Protein AF-0000000072535108 (afdb_homodimer)

Structure (mmCIF, N/CA/C/O backbone):
data_AF-0000000072535108-model_v1
#
loop_
_entity.id
_entity.type
_entity.pdbx_description
1 polymer 'Beta-lactamase-related domain-containing protein'
#
loop_
_atom_site.group_PDB
_atom_site.id
_atom_site.type_symbol
_atom_site.label_atom_id
_atom_site.label_alt_id
_atom_site.label_comp_id
_atom_site.label_asym_id
_atom_site.label_entity_id
_atom_site.label_seq_id
_atom_site.pdbx_PDB_ins_code
_atom_site.Cartn_x
_atom_site.Cartn_y
_atom_site.Cartn_z
_atom_site.occupancy
_atom_site.B_iso_or_equiv
_atom_site.auth_seq_id
_atom_site.auth_comp_id
_atom_site.auth_asym_id
_atom_site.auth_atom_id
_atom_site.pdbx_PDB_model_num
ATOM 1 N N . MET A 1 1 ? -21.984 -43.312 59.375 1 28.7 1 MET A N 1
ATOM 2 C CA . MET A 1 1 ? -22.391 -42 58.938 1 28.7 1 MET A CA 1
ATOM 3 C C . MET A 1 1 ? -21.188 -41.125 58.656 1 28.7 1 MET A C 1
ATOM 5 O O . MET A 1 1 ? -20.656 -40.438 59.562 1 28.7 1 MET A O 1
ATOM 9 N N . ASP A 1 2 ? -20.141 -41.656 57.969 1 34.09 2 ASP A N 1
ATOM 10 C CA . ASP A 1 2 ? -18.875 -41.094 57.531 1 34.09 2 ASP A CA 1
ATOM 11 C C . ASP A 1 2 ? -19.109 -39.875 56.656 1 34.09 2 ASP A C 1
ATOM 13 O O . ASP A 1 2 ? -19.734 -40 55.594 1 34.09 2 ASP A O 1
ATOM 17 N N . ILE A 1 3 ? -19.266 -38.656 57.281 1 35.41 3 ILE A N 1
ATOM 18 C CA . ILE A 1 3 ? -19.453 -37.344 56.719 1 35.41 3 ILE A CA 1
ATOM 19 C C . ILE A 1 3 ? -18.297 -37 55.781 1 35.41 3 ILE A C 1
ATOM 21 O O . ILE A 1 3 ? -17.141 -36.875 56.25 1 35.41 3 ILE A O 1
ATOM 25 N N . ASN A 1 4 ? -18.203 -37.562 54.625 1 34.84 4 ASN A N 1
ATOM 26 C CA . ASN A 1 4 ? -17.297 -37.156 53.562 1 34.84 4 ASN A CA 1
ATOM 27 C C . ASN A 1 4 ? -17.359 -35.656 53.281 1 34.84 4 ASN A C 1
ATOM 29 O O . ASN A 1 4 ? -18.406 -35.156 52.906 1 34.84 4 ASN A O 1
ATOM 33 N N . CYS A 1 5 ? -16.656 -34.812 54.094 1 33.41 5 CYS A N 1
ATOM 34 C CA . CYS A 1 5 ? -16.453 -33.375 53.875 1 33.41 5 CYS A CA 1
ATOM 35 C C . CYS A 1 5 ? -15.93 -33.094 52.469 1 33.41 5 CYS A C 1
ATOM 37 O O . CYS A 1 5 ? -14.805 -33.5 52.156 1 33.41 5 CYS A O 1
ATOM 39 N N . ILE A 1 6 ? -16.766 -33.156 51.5 1 36.72 6 ILE A N 1
ATOM 40 C CA . ILE A 1 6 ? -16.422 -32.656 50.188 1 36.72 6 ILE A CA 1
ATOM 41 C C . ILE A 1 6 ? -15.914 -31.219 50.281 1 36.72 6 ILE A C 1
ATOM 43 O O . ILE A 1 6 ? -16.656 -30.328 50.719 1 36.72 6 ILE A O 1
ATOM 47 N N . PHE A 1 7 ? -14.625 -31.062 50.625 1 38.81 7 PHE A N 1
ATOM 48 C CA . PHE A 1 7 ? -13.992 -29.75 50.5 1 38.81 7 PHE A CA 1
ATOM 49 C C . PHE A 1 7 ? -14.273 -29.156 49.125 1 38.81 7 PHE A C 1
ATOM 51 O O . PHE A 1 7 ? -13.852 -29.703 48.094 1 38.81 7 PHE A O 1
ATOM 58 N N . MET A 1 8 ? -15.383 -28.484 48.969 1 36.5 8 MET A N 1
ATOM 59 C CA . MET A 1 8 ? -15.602 -27.609 47.812 1 36.5 8 MET A CA 1
ATOM 60 C C . MET A 1 8 ? -14.469 -26.594 47.688 1 36.5 8 MET A C 1
ATOM 62 O O . MET A 1 8 ? -14.32 -25.703 48.531 1 36.5 8 MET A O 1
ATOM 66 N N . LEU A 1 9 ? -13.344 -27.031 47.188 1 37.47 9 LEU A N 1
ATOM 67 C CA . LEU A 1 9 ? -12.391 -26.016 46.75 1 37.47 9 LEU A CA 1
ATOM 68 C C . LEU A 1 9 ? -13.078 -25 45.844 1 37.47 9 LEU A C 1
ATOM 70 O O . LEU A 1 9 ? -13.516 -25.344 44.719 1 37.47 9 LEU A O 1
ATOM 74 N N . VAL A 1 10 ? -13.695 -24.031 46.406 1 38.31 10 VAL A N 1
ATOM 75 C CA . VAL A 1 10 ? -14.062 -22.828 45.656 1 38.31 10 VAL A CA 1
ATOM 76 C C . VAL A 1 10 ? -12.836 -22.297 44.938 1 38.31 10 VAL A C 1
ATOM 78 O O . VAL A 1 10 ? -11.875 -21.844 45.562 1 38.31 10 VAL A O 1
ATOM 81 N N . LEU A 1 11 ? -12.445 -22.906 43.844 1 39.19 11 LEU A N 1
ATOM 82 C CA . LEU A 1 11 ? -11.547 -22.219 42.938 1 39.19 11 LEU A CA 1
ATOM 83 C C . LEU A 1 11 ? -12.039 -20.797 42.688 1 39.19 11 LEU A C 1
ATOM 85 O O . LEU A 1 11 ? -13.062 -20.594 42.031 1 39.19 11 LEU A O 1
ATOM 89 N N . GLY A 1 12 ? -11.797 -19.922 43.594 1 37.06 12 GLY A N 1
ATOM 90 C CA . GLY A 1 12 ? -11.953 -18.516 43.281 1 37.06 12 GLY A CA 1
ATOM 91 C C . GLY A 1 12 ? -11.383 -18.156 41.906 1 37.06 12 GLY A C 1
ATOM 92 O O . GLY A 1 12 ? -10.195 -18.359 41.656 1 37.06 12 GLY A O 1
ATOM 93 N N . THR A 1 13 ? -12.117 -18.297 40.938 1 38.62 13 THR A N 1
ATOM 94 C CA . THR A 1 13 ? -11.797 -17.672 39.656 1 38.62 13 THR A CA 1
ATOM 95 C C . THR A 1 13 ? -11.266 -16.25 39.875 1 38.62 13 THR A C 1
ATOM 97 O O . THR A 1 13 ? -11.992 -15.375 40.344 1 38.62 13 THR A O 1
ATOM 100 N N . PHE A 1 14 ? -10.047 -16.156 40.375 1 38.16 14 PHE A N 1
ATOM 101 C CA . PHE A 1 14 ? -9.438 -14.836 40.219 1 38.16 14 PHE A CA 1
ATOM 102 C C . PHE A 1 14 ? -9.727 -14.281 38.812 1 38.16 14 PHE A C 1
ATOM 104 O O . PHE A 1 14 ? -9.211 -14.781 37.812 1 38.16 14 PHE A O 1
ATOM 111 N N . ILE A 1 15 ? -10.875 -13.906 38.594 1 37.91 15 ILE A N 1
ATOM 112 C CA . ILE A 1 15 ? -11.094 -13.016 37.469 1 37.91 15 ILE A CA 1
ATOM 113 C C . ILE A 1 15 ? -10.008 -11.953 37.438 1 37.91 15 ILE A C 1
ATOM 115 O O . ILE A 1 15 ? -9.93 -11.102 38.312 1 37.91 15 ILE A O 1
ATOM 119 N N . ILE A 1 16 ? -8.812 -12.25 37.156 1 41.69 16 ILE A N 1
ATOM 120 C CA . ILE A 1 16 ? -7.93 -11.141 36.812 1 41.69 16 ILE A CA 1
ATOM 121 C C . ILE A 1 16 ? -8.719 -10.062 36.062 1 41.69 16 ILE A C 1
ATOM 123 O O . ILE A 1 16 ? -9.156 -10.273 34.938 1 41.69 16 ILE A O 1
ATOM 127 N N . GLY A 1 17 ? -9.562 -9.453 36.688 1 45.81 17 GLY A N 1
ATOM 128 C CA . GLY A 1 17 ? -10.305 -8.32 36.156 1 45.81 17 GLY A CA 1
ATOM 129 C C . GLY A 1 17 ? -9.461 -7.449 35.25 1 45.81 17 GLY A C 1
ATOM 130 O O . GLY A 1 17 ? -8.398 -6.969 35.656 1 45.81 17 GLY A O 1
ATOM 131 N N . VAL A 1 18 ? -9.477 -7.629 34.062 1 56.62 18 VAL A N 1
ATOM 132 C CA . VAL A 1 18 ? -8.883 -6.715 33.094 1 56.62 18 VAL A CA 1
ATOM 133 C C . VAL A 1 18 ? -9.133 -5.273 33.531 1 56.62 18 VAL A C 1
ATOM 135 O O . VAL A 1 18 ? -10.281 -4.832 33.594 1 56.62 18 VAL A O 1
ATOM 138 N N . ARG A 1 19 ? -8.359 -4.691 34.438 1 59.56 19 ARG A N 1
ATOM 139 C CA . ARG A 1 19 ? -8.461 -3.316 34.938 1 59.56 19 ARG A CA 1
ATOM 140 C C . ARG A 1 19 ? -8.383 -2.326 33.781 1 59.56 19 ARG A C 1
ATOM 142 O O . ARG A 1 19 ? -7.426 -2.346 33 1 59.56 19 ARG A O 1
ATOM 149 N N . SER A 1 20 ? -9.422 -1.47 33.562 1 73.81 20 SER A N 1
ATOM 150 C CA . SER A 1 20 ? -9.555 -0.499 32.5 1 73.81 20 SER A CA 1
ATOM 151 C C . SER A 1 20 ? -8.938 0.842 32.875 1 73.81 20 SER A C 1
ATOM 153 O O . SER A 1 20 ? -8.359 1.527 32.031 1 73.81 20 SER A O 1
ATOM 155 N N . ARG A 1 21 ? -8.82 1.106 34.281 1 87.12 21 ARG A N 1
ATOM 156 C CA . ARG A 1 21 ? -8.273 2.385 34.719 1 87.12 21 ARG A CA 1
ATOM 157 C C . ARG A 1 21 ? -6.852 2.219 35.25 1 87.12 21 ARG A C 1
ATOM 159 O O . ARG A 1 21 ? -6.508 1.175 35.812 1 87.12 21 ARG A O 1
ATOM 166 N N . LEU A 1 22 ? -6.051 3.283 35.125 1 92.19 22 LEU A N 1
ATOM 167 C CA . LEU A 1 22 ? -4.711 3.254 35.688 1 92.19 22 LEU A CA 1
ATOM 168 C C . LEU A 1 22 ? -4.77 3.227 37.219 1 92.19 22 LEU A C 1
ATOM 170 O O . LEU A 1 22 ? -5.582 3.928 37.844 1 92.19 22 LEU A O 1
ATOM 174 N N . SER A 1 23 ? -3.936 2.367 37.812 1 90.69 23 SER A N 1
ATOM 175 C CA . SER A 1 23 ? -3.77 2.42 39.25 1 90.69 23 SER A CA 1
ATOM 176 C C . SER A 1 23 ? -3.125 3.732 39.688 1 90.69 23 SER A C 1
ATOM 178 O O . SER A 1 23 ? -2.6 4.477 38.844 1 90.69 23 SER A O 1
ATOM 180 N N . GLN A 1 24 ? -3.232 4.016 40.938 1 92.19 24 GLN A N 1
ATOM 181 C CA . GLN A 1 24 ? -2.65 5.25 41.438 1 92.19 24 GLN A CA 1
ATOM 182 C C . GLN A 1 24 ? -1.148 5.301 41.188 1 92.19 24 GLN A C 1
ATOM 184 O O . GLN A 1 24 ? -0.626 6.32 40.719 1 92.19 24 GLN A O 1
ATOM 189 N N . PRO A 1 25 ? -0.441 4.188 41.406 1 92.25 25 PRO A N 1
ATOM 190 C CA . PRO A 1 25 ? 0.988 4.215 41.062 1 92.25 25 PRO A CA 1
ATOM 191 C C . PRO A 1 25 ? 1.254 4.422 39.594 1 92.25 25 PRO A C 1
ATOM 193 O O . PRO A 1 25 ? 2.215 5.102 39.219 1 92.25 25 PRO A O 1
ATOM 196 N N . GLU A 1 26 ? 0.433 3.861 38.781 1 93.38 26 GLU A N 1
ATOM 197 C CA . GLU A 1 26 ? 0.582 4.027 37.344 1 93.38 26 GLU A CA 1
ATOM 198 C C . GLU A 1 26 ? 0.313 5.469 36.938 1 93.38 26 GLU A C 1
ATOM 200 O O . GLU A 1 26 ? 1.01 6.008 36.062 1 93.38 26 GLU A O 1
ATOM 205 N N . ALA A 1 27 ? -0.689 6.059 37.531 1 94.94 27 ALA A N 1
ATOM 206 C CA . ALA A 1 27 ? -1.014 7.453 37.25 1 94.94 27 ALA A CA 1
ATOM 207 C C . ALA A 1 27 ? 0.128 8.383 37.656 1 94.94 27 ALA A C 1
ATOM 209 O O . ALA A 1 27 ? 0.453 9.328 36.938 1 94.94 27 ALA A O 1
ATOM 210 N N . ILE A 1 28 ? 0.705 8.086 38.781 1 94.94 28 ILE A N 1
ATOM 211 C CA . ILE A 1 28 ? 1.831 8.875 39.25 1 94.94 28 ILE A CA 1
ATOM 212 C C . ILE A 1 28 ? 3.012 8.734 38.312 1 94.94 28 ILE A C 1
ATOM 214 O O . ILE A 1 28 ? 3.688 9.711 38 1 94.94 28 ILE A O 1
ATOM 218 N N . ARG A 1 29 ? 3.215 7.516 37.875 1 95.06 29 ARG A N 1
ATOM 219 C CA . ARG A 1 29 ? 4.281 7.254 36.906 1 95.06 29 ARG A CA 1
ATOM 220 C C . ARG A 1 29 ? 4.059 8.031 35.625 1 95.06 29 ARG A C 1
ATOM 222 O O . ARG A 1 29 ? 5 8.586 35.062 1 95.06 29 ARG A O 1
ATOM 229 N N . MET A 1 30 ? 2.836 8.031 35.156 1 96.31 30 MET A N 1
ATOM 230 C CA . MET A 1 30 ? 2.482 8.773 33.969 1 96.31 30 MET A CA 1
ATOM 231 C C . MET A 1 30 ? 2.717 10.266 34.156 1 96.31 30 MET A C 1
ATOM 233 O O . MET A 1 30 ? 3.275 10.93 33.281 1 96.31 30 MET A O 1
ATOM 237 N N . ASP A 1 31 ? 2.359 10.805 35.281 1 96.81 31 ASP A N 1
ATOM 238 C CA . ASP A 1 31 ? 2.523 12.227 35.562 1 96.81 31 ASP A CA 1
ATOM 239 C C . ASP A 1 31 ? 4 12.609 35.625 1 96.81 31 ASP A C 1
ATOM 241 O O . ASP A 1 31 ? 4.391 13.664 35.125 1 96.81 31 ASP A O 1
ATOM 245 N N . GLN A 1 32 ? 4.758 11.758 36.219 1 96.62 32 GLN A N 1
ATOM 246 C CA . GLN A 1 32 ? 6.191 12.008 36.281 1 96.62 32 GLN A CA 1
ATOM 247 C C . GLN A 1 32 ? 6.824 12 34.906 1 96.62 32 GLN A C 1
ATOM 249 O O . GLN A 1 32 ? 7.676 12.836 34.594 1 96.62 32 GLN A O 1
ATOM 254 N N . PHE A 1 33 ? 6.402 11.07 34.188 1 97.5 33 PHE A N 1
ATOM 255 C CA . PHE A 1 33 ? 6.906 10.961 32.812 1 97.5 33 PHE A CA 1
ATOM 256 C C . PHE A 1 33 ? 6.551 12.211 32 1 97.5 33 PHE A C 1
ATOM 258 O O . PHE A 1 33 ? 7.406 12.781 31.328 1 97.5 33 PHE A O 1
ATOM 265 N N . MET A 1 34 ? 5.312 12.648 32.062 1 98 34 MET A N 1
ATOM 266 C CA . MET A 1 34 ? 4.844 13.82 31.344 1 98 34 MET A CA 1
ATOM 267 C C . MET A 1 34 ? 5.625 15.062 31.75 1 98 34 MET A C 1
ATOM 269 O O . MET A 1 34 ? 5.988 15.883 30.906 1 98 34 MET A O 1
ATOM 273 N N . THR A 1 35 ? 5.852 15.18 33 1 96.88 35 THR A N 1
ATOM 274 C CA . THR A 1 35 ? 6.59 16.328 33.531 1 96.88 35 THR A CA 1
ATOM 275 C C . THR A 1 35 ? 7.992 16.391 32.906 1 96.88 35 THR A C 1
ATOM 277 O O . THR A 1 35 ? 8.438 17.438 32.469 1 96.88 35 THR A O 1
ATOM 280 N N . GLU A 1 36 ? 8.633 15.273 32.844 1 97.31 36 GLU A N 1
ATOM 281 C CA . GLU A 1 36 ? 10.016 15.227 32.375 1 97.31 36 GLU A CA 1
ATOM 282 C C . GLU A 1 36 ? 10.078 15.422 30.859 1 97.31 36 GLU A C 1
ATOM 284 O O . GLU A 1 36 ? 10.961 16.125 30.359 1 97.31 36 GLU A O 1
ATOM 289 N N . VAL A 1 37 ? 9.188 14.75 30.141 1 97.25 37 VAL A N 1
ATOM 290 C CA . VAL A 1 37 ? 9.211 14.859 28.688 1 97.25 37 VAL A CA 1
ATOM 291 C C . VAL A 1 37 ? 8.906 16.297 28.281 1 97.25 37 VAL A C 1
ATOM 293 O O . VAL A 1 37 ? 9.547 16.844 27.375 1 97.25 37 VAL A O 1
ATOM 296 N N . MET A 1 38 ? 8.008 16.984 28.969 1 96.38 38 MET A N 1
ATOM 297 C CA . MET A 1 38 ? 7.672 18.375 28.672 1 96.38 38 MET A CA 1
ATOM 298 C C . MET A 1 38 ? 8.836 19.297 29.016 1 96.38 38 MET A C 1
ATOM 300 O O . MET A 1 38 ? 9.117 20.25 28.281 1 96.38 38 MET A O 1
ATOM 304 N N . ARG A 1 39 ? 9.484 19 30.078 1 95.44 39 ARG A N 1
ATOM 305 C CA . ARG A 1 39 ? 10.625 19.797 30.484 1 95.44 39 ARG A CA 1
ATOM 306 C C . ARG A 1 39 ? 11.75 19.734 29.453 1 95.44 39 ARG A C 1
ATOM 308 O O . ARG A 1 39 ? 12.242 20.766 29 1 95.44 39 ARG A O 1
ATOM 315 N N . CYS A 1 40 ? 12.102 18.578 29.062 1 94.56 40 CYS A N 1
ATOM 316 C CA . CYS A 1 40 ? 13.242 18.406 28.172 1 94.56 40 CYS A CA 1
ATOM 317 C C . CYS A 1 40 ? 12.914 18.891 26.766 1 94.56 40 CYS A C 1
ATOM 319 O O . CYS A 1 40 ? 13.797 19.375 26.047 1 94.56 40 CYS A O 1
ATOM 321 N N . ALA A 1 41 ? 11.656 18.828 26.422 1 94.38 41 ALA A N 1
ATOM 322 C CA . ALA A 1 41 ? 11.25 19.281 25.094 1 94.38 41 ALA A CA 1
ATOM 323 C C . ALA A 1 41 ? 10.812 20.734 25.109 1 94.38 41 ALA A C 1
ATOM 325 O O . ALA A 1 41 ? 10.531 21.328 24.062 1 94.38 41 ALA A O 1
ATOM 326 N N . ARG A 1 42 ? 10.711 21.344 26.25 1 92.19 42 ARG A N 1
ATOM 327 C CA . ARG A 1 42 ? 10.273 22.719 26.453 1 92.19 42 ARG A CA 1
ATOM 328 C C . ARG A 1 42 ? 8.867 22.938 25.891 1 92.19 42 ARG A C 1
ATOM 330 O O . ARG A 1 42 ? 8.648 23.859 25.094 1 92.19 42 ARG A O 1
ATOM 337 N N . ILE A 1 43 ? 8 22.094 26.25 1 94.75 43 ILE A N 1
ATOM 338 C CA . ILE A 1 43 ? 6.598 22.141 25.859 1 94.75 43 ILE A CA 1
ATOM 339 C C . ILE A 1 43 ? 5.762 22.766 26.969 1 94.75 43 ILE A C 1
ATOM 341 O O . ILE A 1 43 ? 5.684 22.219 28.078 1 94.75 43 ILE A O 1
ATOM 345 N N . PRO A 1 44 ? 5.082 23.797 26.719 1 94.69 44 PRO A N 1
ATOM 346 C CA . PRO A 1 44 ? 4.395 24.5 27.812 1 94.69 44 PRO A CA 1
ATOM 347 C C . PRO A 1 44 ? 3.068 23.844 28.188 1 94.69 44 PRO A C 1
ATOM 349 O O . PRO A 1 44 ? 2.604 24 29.328 1 94.69 44 PRO A O 1
ATOM 352 N N . ALA A 1 45 ? 2.461 23.203 27.25 1 96.69 45 ALA A N 1
ATOM 353 C CA . ALA A 1 45 ? 1.161 22.594 27.547 1 96.69 45 ALA A CA 1
ATOM 354 C C . ALA A 1 45 ? 0.977 21.297 26.766 1 96.69 45 ALA A C 1
ATOM 356 O O . ALA A 1 45 ? 1.441 21.172 25.625 1 96.69 45 ALA A O 1
ATOM 357 N N . ALA A 1 46 ? 0.256 20.328 27.375 1 97.94 46 ALA A N 1
ATOM 358 C CA . ALA A 1 46 ? -0.016 19.031 26.75 1 97.94 46 ALA A CA 1
ATOM 359 C C . ALA A 1 46 ? -1.357 18.469 27.219 1 97.94 46 ALA A C 1
ATOM 361 O O . ALA A 1 46 ? -1.82 18.781 28.312 1 97.94 46 ALA A O 1
ATOM 362 N N . SER A 1 47 ? -1.987 17.781 26.359 1 98.06 47 SER A N 1
ATOM 363 C CA . SER A 1 47 ? -3.23 17.062 26.609 1 98.06 47 SER A CA 1
ATOM 364 C C . SER A 1 47 ? -3.031 15.555 26.453 1 98.06 47 SER A C 1
ATOM 366 O O . SER A 1 47 ? -2.316 15.109 25.547 1 98.06 47 SER A O 1
ATOM 368 N N . LEU A 1 48 ? -3.594 14.719 27.344 1 98.69 48 LEU A N 1
ATOM 369 C CA . LEU A 1 48 ? -3.385 13.273 27.328 1 98.69 48 LEU A CA 1
ATOM 370 C C . LEU A 1 48 ? -4.68 12.531 27.641 1 98.69 48 LEU A C 1
ATOM 372 O O . LEU A 1 48 ? -5.375 12.875 28.609 1 98.69 48 LEU A O 1
ATOM 376 N N . ALA A 1 49 ? -5.027 11.555 26.859 1 98.81 49 ALA A N 1
ATOM 377 C CA . ALA A 1 49 ? -6.148 10.656 27.125 1 98.81 49 ALA A CA 1
ATOM 378 C C . ALA A 1 49 ? -5.758 9.203 26.859 1 98.81 49 ALA A C 1
ATOM 380 O O . ALA A 1 49 ? -5.145 8.891 25.844 1 98.81 49 ALA A O 1
ATOM 381 N N . LEU A 1 50 ? -6.035 8.336 27.781 1 98.5 50 LEU A N 1
ATOM 382 C CA . LEU A 1 50 ? -5.863 6.895 27.672 1 98.5 50 LEU A CA 1
ATOM 383 C C . LEU A 1 50 ? -7.199 6.176 27.828 1 98.5 50 LEU A C 1
ATOM 385 O O . LEU A 1 50 ? -7.98 6.488 28.719 1 98.5 50 LEU A O 1
ATOM 389 N N . VAL A 1 51 ? -7.445 5.25 26.938 1 98.44 51 VAL A N 1
ATOM 390 C CA . VAL A 1 51 ? -8.633 4.41 27.062 1 98.44 51 VAL A CA 1
ATOM 391 C C . VAL A 1 51 ? -8.234 2.938 27 1 98.44 51 VAL A C 1
ATOM 393 O O . VAL A 1 51 ? -7.258 2.584 26.328 1 98.44 51 VAL A O 1
ATOM 396 N N . SER A 1 52 ? -8.953 2.119 27.656 1 97.12 52 SER A N 1
ATOM 397 C CA . SER A 1 52 ? -8.664 0.69 27.719 1 97.12 52 SER A CA 1
ATOM 398 C C . SER A 1 52 ? -9.922 -0.111 28.047 1 97.12 52 SER A C 1
ATOM 400 O O . SER A 1 52 ? -10.648 0.224 28.984 1 97.12 52 SER A O 1
ATOM 402 N N . ASN A 1 53 ? -10.141 -1.146 27.25 1 95.12 53 ASN A N 1
ATOM 403 C CA . ASN A 1 53 ? -11.203 -2.113 27.5 1 95.12 53 ASN A CA 1
ATOM 404 C C . ASN A 1 53 ? -12.555 -1.425 27.703 1 95.12 53 ASN A C 1
ATOM 406 O O . ASN A 1 53 ? -13.242 -1.674 28.688 1 95.12 53 ASN A O 1
ATOM 410 N N . GLY A 1 54 ? -12.805 -0.455 26.875 1 95.75 54 GLY A N 1
ATOM 411 C CA . GLY A 1 54 ? -14.117 0.156 26.797 1 95.75 54 GLY A CA 1
ATOM 412 C C . GLY A 1 54 ? -14.312 1.289 27.781 1 95.75 54 GLY A C 1
ATOM 413 O O . GLY A 1 54 ? -15.406 1.855 27.875 1 95.75 54 GLY A O 1
ATOM 414 N N . GLU A 1 55 ? -13.234 1.655 28.484 1 96.62 55 GLU A N 1
ATOM 415 C CA . GLU A 1 55 ? -13.359 2.691 29.5 1 96.62 55 GLU A CA 1
ATOM 416 C C . GLU A 1 55 ? -12.242 3.725 29.375 1 96.62 55 GLU A C 1
ATOM 418 O O . GLU A 1 55 ? -11.188 3.438 28.812 1 96.62 55 GLU A O 1
ATOM 423 N N . VAL A 1 56 ? -12.547 4.875 29.938 1 97.56 56 VAL A N 1
ATOM 424 C CA . VAL A 1 56 ? -11.5 5.883 30.062 1 97.56 56 VAL A CA 1
ATOM 425 C C . VAL A 1 56 ? -10.539 5.488 31.188 1 97.56 56 VAL A C 1
ATOM 427 O O . VAL A 1 56 ? -10.938 5.367 32.344 1 97.56 56 VAL A O 1
ATOM 430 N N . ALA A 1 57 ? -9.328 5.277 30.828 1 97.56 57 ALA A N 1
ATOM 431 C CA . ALA A 1 57 ? -8.328 4.84 31.797 1 97.56 57 ALA A CA 1
ATOM 432 C C . ALA A 1 57 ? -7.703 6.031 32.531 1 97.56 57 ALA A C 1
ATOM 434 O O . ALA A 1 57 ? -7.336 5.93 33.688 1 97.56 57 ALA A O 1
ATOM 435 N N . TYR A 1 58 ? -7.52 7.098 31.781 1 97.5 58 TYR A N 1
ATOM 436 C CA . TYR A 1 58 ? -6.828 8.258 32.344 1 97.5 58 TYR A CA 1
ATOM 437 C C . TYR A 1 58 ? -6.945 9.453 31.406 1 97.5 58 TYR A C 1
ATOM 439 O O . TYR A 1 58 ? -6.812 9.312 30.188 1 97.5 58 TYR A O 1
ATOM 447 N N . THR A 1 59 ? -7.324 10.633 31.875 1 98.06 59 THR A N 1
ATOM 448 C CA . THR A 1 59 ? -7.234 11.898 31.156 1 98.06 59 THR A CA 1
ATOM 449 C C . THR A 1 59 ? -6.598 12.977 32.031 1 98.06 59 THR A C 1
ATOM 451 O O . THR A 1 59 ? -6.785 12.984 33.25 1 98.06 59 THR A O 1
ATOM 454 N N . ASN A 1 60 ? -5.82 13.781 31.359 1 97.81 60 ASN A N 1
ATOM 455 C CA . ASN A 1 60 ? -5.219 14.898 32.094 1 97.81 60 ASN A CA 1
ATOM 456 C C . ASN A 1 60 ? -4.707 15.977 31.141 1 97.81 60 ASN A C 1
ATOM 458 O O . ASN A 1 60 ? -4.625 15.758 29.938 1 97.81 60 ASN A O 1
ATOM 462 N N . GLY A 1 61 ? -4.57 17.156 31.688 1 97.56 61 GLY A N 1
ATOM 463 C CA . GLY A 1 61 ? -3.844 18.266 31.078 1 97.56 61 GLY A CA 1
ATOM 464 C C . GLY A 1 61 ? -2.639 18.703 31.891 1 97.56 61 GLY A C 1
ATOM 465 O O . GLY A 1 61 ? -2.656 18.641 33.125 1 97.56 61 GLY A O 1
ATOM 466 N N . TYR A 1 62 ? -1.646 19.094 31.219 1 97.75 62 TYR A N 1
ATOM 467 C CA . TYR A 1 62 ? -0.393 19.438 31.891 1 97.75 62 TYR A CA 1
ATOM 468 C C . TYR A 1 62 ? 0.089 20.812 31.453 1 97.75 62 TYR A C 1
ATOM 470 O O . TYR A 1 62 ? -0.059 21.188 30.281 1 97.75 62 TYR A O 1
ATOM 478 N N . GLY A 1 63 ? 0.628 21.547 32.375 1 96.25 63 GLY A N 1
ATOM 479 C CA . GLY A 1 63 ? 1.267 22.812 32.062 1 96.25 63 GLY A CA 1
ATOM 480 C C . GLY A 1 63 ? 0.289 23.984 31.969 1 96.25 63 GLY A C 1
ATOM 481 O O . GLY A 1 63 ? -0.743 23.969 32.656 1 96.25 63 GLY A O 1
ATOM 482 N N . THR A 1 64 ? 0.728 24.969 31.188 1 92.88 64 THR A N 1
ATOM 483 C CA . THR A 1 64 ? -0.036 26.203 31.109 1 92.88 64 THR A CA 1
ATOM 484 C C . THR A 1 64 ? -0.608 26.391 29.703 1 92.88 64 THR A C 1
ATOM 486 O O . THR A 1 64 ? 0.142 26.547 28.734 1 92.88 64 THR A O 1
ATOM 489 N N . ALA A 1 65 ? -1.897 26.422 29.609 1 87.25 65 ALA A N 1
ATOM 490 C CA . ALA A 1 65 ? -2.604 26.516 28.328 1 87.25 65 ALA A CA 1
ATOM 491 C C . ALA A 1 65 ? -2.449 27.906 27.719 1 87.25 65 ALA A C 1
ATOM 493 O O . ALA A 1 65 ? -2.375 28.047 26.484 1 87.25 65 ALA A O 1
ATOM 494 N N . ASN A 1 66 ? -2.498 28.828 28.531 1 85.06 66 ASN A N 1
ATOM 495 C CA . ASN A 1 66 ? -2.334 30.203 28.109 1 85.06 66 ASN A CA 1
ATOM 496 C C . ASN A 1 66 ? -1.286 30.938 28.953 1 85.06 66 ASN A C 1
ATOM 498 O O . ASN A 1 66 ? -1.552 31.297 30.094 1 85.06 66 ASN A O 1
ATOM 502 N N . GLN A 1 67 ? -0.263 31.219 28.312 1 78.44 67 GLN A N 1
ATOM 503 C CA . GLN A 1 67 ? 0.854 31.812 29.047 1 78.44 67 GLN A CA 1
ATOM 504 C C . GLN A 1 67 ? 0.546 33.25 29.453 1 78.44 67 GLN A C 1
ATOM 506 O O . GLN A 1 67 ? 1.011 33.719 30.5 1 78.44 67 GLN A O 1
ATOM 511 N N . ASN A 1 68 ? -0.197 33.906 28.672 1 77.38 68 ASN A N 1
ATOM 512 C CA . ASN A 1 68 ? -0.505 35.312 28.953 1 77.38 68 ASN A CA 1
ATOM 513 C C . ASN A 1 68 ? -1.456 35.438 30.141 1 77.38 68 ASN A C 1
ATOM 515 O O . ASN A 1 68 ? -1.316 36.344 30.953 1 77.38 68 ASN A O 1
ATOM 519 N N . THR A 1 69 ? -2.422 34.5 30.25 1 80.81 69 THR A N 1
ATOM 520 C CA . THR A 1 69 ? -3.414 34.594 31.312 1 80.81 69 THR A CA 1
ATOM 521 C C . THR A 1 69 ? -3.096 33.594 32.438 1 80.81 69 THR A C 1
ATOM 523 O O . THR A 1 69 ? -3.764 33.562 33.469 1 80.81 69 THR A O 1
ATOM 526 N N . ASN A 1 70 ? -2.133 32.812 32.219 1 85.44 70 ASN A N 1
ATOM 527 C CA . ASN A 1 70 ? -1.68 31.797 33.188 1 85.44 70 ASN A CA 1
ATOM 528 C C . ASN A 1 70 ? -2.777 30.797 33.5 1 85.44 70 ASN A C 1
ATOM 530 O O . ASN A 1 70 ? -3.02 30.484 34.688 1 85.44 70 ASN A O 1
ATOM 534 N N . ILE A 1 71 ? -3.479 30.438 32.562 1 89.75 71 ILE A N 1
ATOM 535 C CA . ILE A 1 71 ? -4.5 29.406 32.719 1 89.75 71 ILE A CA 1
ATOM 536 C C . ILE A 1 71 ? -3.857 28.031 32.594 1 89.75 71 ILE A C 1
ATOM 538 O O . ILE A 1 71 ? -3.143 27.75 31.641 1 89.75 71 ILE A O 1
ATOM 542 N N . LYS A 1 72 ? -4.172 27.188 33.594 1 93.56 72 LYS A N 1
ATOM 543 C CA . LYS A 1 72 ? -3.633 25.828 33.594 1 93.56 72 LYS A CA 1
ATOM 544 C C . LYS A 1 72 ? -4.348 24.938 32.594 1 93.56 72 LYS A C 1
ATOM 546 O O . LYS A 1 72 ? -5.527 25.156 32.281 1 93.56 72 LYS A O 1
ATOM 551 N N . THR A 1 73 ? -3.605 24.016 32.062 1 95.75 73 THR A N 1
ATOM 552 C CA . THR A 1 73 ? -4.191 23.016 31.172 1 95.75 73 THR A CA 1
ATOM 553 C C . THR A 1 73 ? -4.941 21.953 31.969 1 95.75 73 THR A C 1
ATOM 555 O O . THR A 1 73 ? -4.41 21.406 32.938 1 95.75 73 THR A O 1
ATOM 558 N N . GLY A 1 74 ? -6.152 21.688 31.609 1 95.19 74 GLY A N 1
ATOM 559 C CA . GLY A 1 74 ? -6.934 20.594 32.188 1 95.19 74 GLY A CA 1
ATOM 560 C C . GLY A 1 74 ? -7.438 19.609 31.141 1 95.19 74 GLY A C 1
ATOM 561 O O . GLY A 1 74 ? -7.141 19.766 29.953 1 95.19 74 GLY A O 1
ATOM 562 N N . SER A 1 75 ? -8.164 18.609 31.609 1 96.38 75 SER A N 1
ATOM 563 C CA . SER A 1 75 ? -8.664 17.562 30.719 1 96.38 75 SER A CA 1
ATOM 564 C C . SER A 1 75 ? -9.727 18.109 29.766 1 96.38 75 SER A C 1
ATOM 566 O O . SER A 1 75 ? -10.094 17.453 28.797 1 96.38 75 SER A O 1
ATOM 568 N N . ASP A 1 76 ? -10.188 19.359 30 1 94.94 76 ASP A N 1
ATOM 569 C CA . ASP A 1 76 ? -11.219 19.969 29.172 1 94.94 76 ASP A CA 1
ATOM 570 C C . ASP A 1 76 ? -10.641 21.062 28.281 1 94.94 76 ASP A C 1
ATOM 572 O O . ASP A 1 76 ? -11.367 21.719 27.531 1 94.94 76 ASP A O 1
ATOM 576 N N . THR A 1 77 ? -9.328 21.312 28.391 1 94.69 77 THR A N 1
ATOM 577 C CA . THR A 1 77 ? -8.688 22.266 27.5 1 94.69 77 THR A CA 1
ATOM 578 C C . THR A 1 77 ? -8.602 21.719 26.078 1 94.69 77 THR A C 1
ATOM 580 O O . THR A 1 77 ? -8.117 20.609 25.859 1 94.69 77 THR A O 1
ATOM 583 N N . ALA A 1 78 ? -9.047 22.484 25.156 1 94.94 78 ALA A N 1
ATOM 584 C CA . ALA A 1 78 ? -9.07 22.031 23.766 1 94.94 78 ALA A CA 1
ATOM 585 C C . ALA A 1 78 ? -7.746 22.312 23.062 1 94.94 78 ALA A C 1
ATOM 587 O O . ALA A 1 78 ? -7.152 23.375 23.266 1 94.94 78 ALA A O 1
ATOM 588 N N . PHE A 1 79 ? -7.219 21.375 22.344 1 95.44 79 PHE A N 1
ATOM 589 C CA . PHE A 1 79 ? -6.074 21.5 21.453 1 95.44 79 PHE A CA 1
ATOM 590 C C . PHE A 1 79 ? -6.492 21.25 20.016 1 95.44 79 PHE A C 1
ATOM 592 O O . PHE A 1 79 ? -7.301 20.359 19.734 1 95.44 79 PHE A O 1
ATOM 599 N N . CYS A 1 80 ? -5.941 22.016 19.094 1 95 80 CYS A N 1
ATOM 600 C CA . CYS A 1 80 ? -6.262 21.812 17.688 1 95 80 CYS A CA 1
ATOM 601 C C . CYS A 1 80 ? -5.543 20.594 17.125 1 95 80 CYS A C 1
ATOM 603 O O . CYS A 1 80 ? -4.359 20.391 17.406 1 95 80 CYS A O 1
ATOM 605 N N . LEU A 1 81 ? -6.262 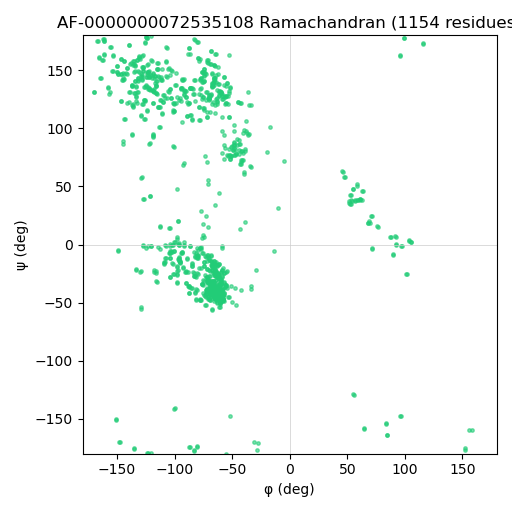19.828 16.297 1 96.75 81 LEU A N 1
ATOM 606 C CA . LEU A 1 81 ? -5.797 18.484 15.945 1 96.75 81 LEU A CA 1
ATOM 607 C C . LEU A 1 81 ? -5.055 18.5 14.617 1 96.75 81 LEU A C 1
ATOM 609 O O . LEU A 1 81 ? -4.387 17.531 14.258 1 96.75 81 LEU A O 1
ATOM 613 N N . GLY A 1 82 ? -5.145 19.609 13.867 1 95.94 82 GLY A N 1
ATOM 614 C CA . GLY A 1 82 ? -4.586 19.578 12.523 1 95.94 82 GLY A CA 1
ATOM 615 C C . GLY A 1 82 ? -5.148 18.453 11.672 1 95.94 82 GLY A C 1
ATOM 616 O O . GLY A 1 82 ? -6.367 18.266 11.609 1 95.94 82 GLY A O 1
ATOM 617 N N . ALA A 1 83 ? -4.305 17.703 11.062 1 96.69 83 ALA A N 1
ATOM 618 C CA . ALA A 1 83 ? -4.719 16.625 10.164 1 96.69 83 ALA A CA 1
ATOM 619 C C . ALA A 1 83 ? -5.453 15.523 10.93 1 96.69 83 ALA A C 1
ATOM 621 O O . ALA A 1 83 ? -6.125 14.688 10.32 1 96.69 83 ALA A O 1
ATOM 622 N N . GLY A 1 84 ? -5.34 15.555 12.242 1 97.69 84 GLY A N 1
ATOM 623 C CA . GLY A 1 84 ? -6.156 14.641 13.023 1 97.69 84 GLY A CA 1
ATOM 624 C C . GLY A 1 84 ? -7.637 14.758 12.719 1 97.69 84 GLY A C 1
ATOM 625 O O . GLY A 1 84 ? -8.391 13.797 12.883 1 97.69 84 GLY A O 1
ATOM 626 N N . THR A 1 85 ? -8.023 15.875 12.219 1 98 85 THR A N 1
ATOM 627 C CA . THR A 1 85 ? -9.406 16.141 11.844 1 98 85 THR A CA 1
ATOM 628 C C . THR A 1 85 ? -9.883 15.156 10.781 1 98 85 THR A C 1
ATOM 630 O O . THR A 1 85 ? -11.07 14.844 10.703 1 98 85 THR A O 1
ATOM 633 N N . GLN A 1 86 ? -9.008 14.617 10.07 1 98.5 86 GLN A N 1
ATOM 634 C CA . GLN A 1 86 ? -9.328 13.844 8.883 1 98.5 86 GLN A CA 1
ATOM 635 C C . GLN A 1 86 ? -10.047 12.547 9.25 1 98.5 86 GLN A C 1
ATOM 637 O O . GLN A 1 86 ? -10.891 12.062 8.492 1 98.5 86 GLN A O 1
ATOM 642 N N . THR A 1 87 ? -9.773 11.93 10.414 1 98.69 87 THR A N 1
ATOM 643 C CA . THR A 1 87 ? -10.484 10.719 10.812 1 98.69 87 THR A CA 1
ATOM 644 C C . THR A 1 87 ? -11.953 11.023 11.094 1 98.69 87 THR A C 1
ATOM 646 O O . THR A 1 87 ? -12.828 10.211 10.781 1 98.69 87 THR A O 1
ATOM 649 N N . PHE A 1 88 ? -12.211 12.172 11.656 1 98.75 88 PHE A N 1
ATOM 650 C CA . PHE A 1 88 ? -13.578 12.609 11.914 1 98.75 88 PHE A CA 1
ATOM 651 C C . PHE A 1 88 ? -14.312 12.883 10.602 1 98.75 88 PHE A C 1
ATOM 653 O O . PHE A 1 88 ? -15.469 12.484 10.438 1 98.75 88 PHE A O 1
ATOM 660 N N . THR A 1 89 ? -13.602 13.539 9.742 1 98.69 89 THR A N 1
ATOM 661 C CA . THR A 1 89 ? -14.148 13.852 8.43 1 98.69 89 THR A CA 1
ATOM 662 C C . THR A 1 89 ? -14.477 12.578 7.656 1 98.69 89 THR A C 1
ATOM 664 O O . THR A 1 89 ? -15.539 12.469 7.043 1 98.69 89 THR A O 1
ATOM 667 N N . ALA A 1 90 ? -13.594 11.641 7.68 1 98.81 90 ALA A N 1
ATOM 668 C CA . ALA A 1 90 ? -13.836 10.359 7.012 1 98.81 90 ALA A CA 1
ATOM 669 C C . ALA A 1 90 ? -15.055 9.656 7.594 1 98.81 90 ALA A C 1
ATOM 671 O O . ALA A 1 90 ? -15.852 9.07 6.852 1 98.81 90 ALA A O 1
ATOM 672 N N . THR A 1 91 ? -15.211 9.695 8.875 1 98.75 91 THR A N 1
ATOM 673 C CA . THR A 1 91 ? -16.359 9.094 9.547 1 98.75 91 THR A CA 1
ATOM 674 C C . THR A 1 91 ? -17.656 9.766 9.109 1 98.75 91 THR A C 1
ATOM 676 O O . THR A 1 91 ? -18.641 9.094 8.812 1 98.75 91 THR A O 1
ATOM 679 N N . LEU A 1 92 ? -17.641 11.062 9.07 1 98.56 92 LEU A N 1
ATOM 680 C CA . LEU A 1 92 ? -18.797 11.797 8.594 1 98.56 92 LEU A CA 1
ATOM 681 C C . LEU A 1 92 ? -19.156 11.391 7.168 1 98.56 92 LEU A C 1
ATOM 683 O O . LEU A 1 92 ? -20.328 11.148 6.855 1 98.56 92 LEU A O 1
ATOM 687 N N . LEU A 1 93 ? -18.141 11.344 6.305 1 98.38 93 LEU A N 1
ATOM 688 C CA . LEU A 1 93 ? -18.344 10.961 4.914 1 98.38 93 LEU A CA 1
ATOM 689 C C . LEU A 1 93 ? -18.969 9.562 4.816 1 98.38 93 LEU A C 1
ATOM 691 O O . LEU A 1 93 ? -19.891 9.344 4.035 1 98.38 93 LEU A O 1
ATOM 695 N N . ALA A 1 94 ? -18.406 8.625 5.594 1 98.06 94 ALA A N 1
ATOM 696 C CA . ALA A 1 94 ? -18.938 7.262 5.57 1 98.06 94 ALA A CA 1
ATOM 697 C C . ALA A 1 94 ? -20.422 7.242 5.934 1 98.06 94 ALA A C 1
ATOM 699 O O . ALA A 1 94 ? -21.203 6.539 5.301 1 98.06 94 ALA A O 1
ATOM 700 N N . LYS A 1 95 ? -20.734 8.023 6.918 1 96.81 95 LYS A N 1
ATOM 701 C CA . LYS A 1 95 ? -22.125 8.094 7.359 1 96.81 95 LYS A CA 1
ATOM 702 C C . LYS A 1 95 ? -23.016 8.695 6.27 1 96.81 95 LYS A C 1
ATOM 704 O O . LYS A 1 95 ? -24.094 8.164 5.98 1 96.81 95 LYS A O 1
ATOM 709 N N . LEU A 1 96 ? -22.578 9.773 5.68 1 96.88 96 LEU A N 1
ATOM 710 C CA . LEU A 1 96 ? -23.359 10.453 4.652 1 96.88 96 LEU A CA 1
ATOM 711 C C . LEU A 1 96 ? -23.5 9.578 3.41 1 96.88 96 LEU A C 1
ATOM 713 O O . LEU A 1 96 ? -24.578 9.508 2.816 1 96.88 96 LEU A O 1
ATOM 717 N N . LEU A 1 97 ? -22.453 8.891 3.006 1 96.31 97 LEU A N 1
ATOM 718 C CA . LEU A 1 97 ? -22.469 8.039 1.819 1 96.31 97 LEU A CA 1
ATOM 719 C C . LEU A 1 97 ? -23.344 6.812 2.039 1 96.31 97 LEU A C 1
ATOM 721 O O . LEU A 1 97 ? -23.984 6.328 1.103 1 96.31 97 LEU A O 1
ATOM 725 N N . ALA A 1 98 ? -23.297 6.312 3.24 1 94.38 98 ALA A N 1
ATOM 726 C CA . ALA A 1 98 ? -24.125 5.152 3.549 1 94.38 98 ALA A CA 1
ATOM 727 C C . ALA A 1 98 ? -25.609 5.484 3.402 1 94.38 98 ALA A C 1
ATOM 729 O O . ALA A 1 98 ? -26.422 4.605 3.107 1 94.38 98 ALA A O 1
ATOM 730 N N . ASN A 1 99 ? -25.938 6.688 3.541 1 89.62 99 ASN A N 1
ATOM 731 C CA . ASN A 1 99 ? -27.328 7.113 3.494 1 89.62 99 ASN A CA 1
ATOM 732 C C . ASN A 1 99 ? -27.703 7.695 2.131 1 89.62 99 ASN A C 1
ATOM 734 O O . ASN A 1 99 ? -28.812 8.195 1.942 1 89.62 99 ASN A O 1
ATOM 738 N N . GLN A 1 100 ? -26.656 7.621 1.314 1 85.44 100 GLN A N 1
ATOM 739 C CA . GLN A 1 100 ? -26.859 8.148 -0.031 1 85.44 100 GLN A CA 1
ATOM 740 C C . GLN A 1 100 ? -26.953 7.023 -1.056 1 85.44 100 GLN A C 1
ATOM 742 O O . GLN A 1 100 ? -26.297 5.996 -0.919 1 85.44 100 GLN A O 1
ATOM 747 N N . LYS A 1 101 ? -27.781 7.215 -2.07 1 82.5 101 LYS A N 1
ATOM 748 C CA . LYS A 1 101 ? -27.938 6.164 -3.068 1 82.5 101 LYS A CA 1
ATOM 749 C C . LYS A 1 101 ? -27.156 6.473 -4.336 1 82.5 101 LYS A C 1
ATOM 751 O O . LYS A 1 101 ? -26.828 5.57 -5.113 1 82.5 101 LYS A O 1
ATOM 756 N N . ASN A 1 102 ? -26.766 7.711 -4.453 1 89.88 102 ASN A N 1
ATOM 757 C CA . ASN A 1 102 ? -26.266 8.117 -5.762 1 89.88 102 ASN A CA 1
ATOM 758 C C . ASN A 1 102 ? -24.734 8.078 -5.812 1 89.88 102 ASN A C 1
ATOM 760 O O . ASN A 1 102 ? -24.156 8.031 -6.895 1 89.88 102 ASN A O 1
ATOM 764 N N . TYR A 1 103 ? -24.125 8.234 -4.641 1 94.94 103 TYR A N 1
ATOM 765 C CA . TYR A 1 103 ? -22.672 8.375 -4.637 1 94.94 103 TYR A CA 1
ATOM 766 C C . TYR A 1 103 ? -22.031 7.324 -3.734 1 94.94 103 TYR A C 1
ATOM 768 O O . TYR A 1 103 ? -22.625 6.922 -2.727 1 94.94 103 TYR A O 1
ATOM 776 N N . THR A 1 104 ? -20.875 6.844 -4.148 1 94.62 104 THR A N 1
ATOM 777 C CA . THR A 1 104 ? -20.047 5.941 -3.365 1 94.62 104 THR A CA 1
ATOM 778 C C . THR A 1 104 ? -18.641 6.523 -3.178 1 94.62 104 THR A C 1
ATOM 780 O O . THR A 1 104 ? -18.344 7.605 -3.686 1 94.62 104 THR A O 1
ATOM 783 N N . TRP A 1 105 ? -17.828 5.816 -2.441 1 94.81 105 TRP A N 1
ATOM 784 C CA . TRP A 1 105 ? -16.438 6.215 -2.242 1 94.81 105 TRP A CA 1
ATOM 785 C C . TRP A 1 105 ? -15.711 6.355 -3.576 1 94.81 105 TRP A C 1
ATOM 787 O O . TRP A 1 105 ? -14.766 7.133 -3.697 1 94.81 105 TRP A O 1
ATOM 797 N N . GLU A 1 106 ? -16.203 5.645 -4.629 1 91.94 106 GLU A N 1
ATOM 798 C CA . GLU A 1 106 ? -15.492 5.539 -5.895 1 91.94 106 GLU A CA 1
ATOM 799 C C . GLU A 1 106 ? -16.062 6.496 -6.934 1 91.94 106 GLU A C 1
ATOM 801 O O . GLU A 1 106 ? -15.539 6.613 -8.039 1 91.94 106 GLU A O 1
ATOM 806 N N . THR A 1 107 ? -17.156 7.172 -6.582 1 95.69 107 THR A N 1
ATOM 807 C CA . THR A 1 107 ? -17.703 8.164 -7.5 1 95.69 107 THR A CA 1
ATOM 808 C C . THR A 1 107 ? -16.703 9.305 -7.711 1 95.69 107 THR A C 1
ATOM 810 O O . THR A 1 107 ? -16.219 9.898 -6.746 1 95.69 107 THR A O 1
ATOM 813 N N . PRO A 1 108 ? -16.344 9.617 -8.977 1 96.38 108 PRO A N 1
ATOM 814 C CA . PRO A 1 108 ? -15.43 10.727 -9.219 1 96.38 108 PRO A CA 1
ATOM 815 C C . PRO A 1 108 ? -15.93 12.047 -8.648 1 96.38 108 PRO A C 1
ATOM 817 O O . PRO A 1 108 ? -17.125 12.336 -8.703 1 96.38 108 PRO A O 1
ATOM 820 N N . ILE A 1 109 ? -15.039 12.883 -8.141 1 97.81 109 ILE A N 1
ATOM 821 C CA . ILE A 1 109 ? -15.359 14.164 -7.527 1 97.81 109 ILE A CA 1
ATOM 822 C C . ILE A 1 109 ? -16.109 15.039 -8.523 1 97.81 109 ILE A C 1
ATOM 824 O O . ILE A 1 109 ? -17.078 15.727 -8.156 1 97.81 109 ILE A O 1
ATOM 828 N N . THR A 1 110 ? -15.742 15 -9.828 1 96.75 110 THR A N 1
ATOM 829 C CA . THR A 1 110 ? -16.344 15.844 -10.867 1 96.75 110 THR A CA 1
ATOM 830 C C . THR A 1 110 ? -17.797 15.469 -11.094 1 96.75 110 THR A C 1
ATOM 832 O O . THR A 1 110 ? -18.625 16.328 -11.43 1 96.75 110 THR A O 1
ATOM 835 N N . GLU A 1 111 ? -18.125 14.227 -10.906 1 95.56 111 GLU A N 1
ATOM 836 C CA . GLU A 1 111 ? -19.5 13.781 -11.031 1 95.56 111 GLU A CA 1
ATOM 837 C C . GLU A 1 111 ? -20.359 14.289 -9.875 1 95.56 111 GLU A C 1
ATOM 839 O O . GLU A 1 111 ? -21.562 14.523 -10.039 1 95.56 111 GLU A O 1
ATOM 844 N N . ILE A 1 112 ? -19.812 14.461 -8.734 1 96.31 112 ILE A N 1
ATOM 845 C CA . ILE A 1 112 ? -20.531 14.914 -7.555 1 96.31 112 ILE A CA 1
ATOM 846 C C . ILE A 1 112 ? -20.688 16.438 -7.59 1 96.31 112 ILE A C 1
ATOM 848 O O . ILE A 1 112 ? -21.781 16.953 -7.395 1 96.31 112 ILE A O 1
ATOM 852 N N . LEU A 1 113 ? -19.578 17.172 -7.867 1 97 113 LEU A N 1
ATOM 853 C CA . LEU A 1 113 ? -19.547 18.609 -7.684 1 97 113 LEU A CA 1
ATOM 854 C C . LEU A 1 113 ? -19.812 19.344 -9 1 97 113 LEU A C 1
ATOM 856 O O . LEU A 1 113 ? -20.172 20.516 -9.008 1 97 113 LEU A O 1
ATOM 860 N N . GLY A 1 114 ? -19.562 18.609 -10.125 1 94.06 114 GLY A N 1
ATOM 861 C CA . GLY A 1 114 ? -19.797 19.219 -11.422 1 94.06 114 GLY A CA 1
ATOM 862 C C . GLY A 1 114 ? -18.547 19.391 -12.25 1 94.06 114 GLY A C 1
ATOM 863 O O . GLY A 1 114 ? -17.422 19.297 -11.719 1 94.06 114 GLY A O 1
ATOM 864 N N . ILE A 1 115 ? -18.625 19.781 -13.43 1 91.38 115 ILE A N 1
ATOM 865 C CA . ILE A 1 115 ? -17.562 19.75 -14.438 1 91.38 115 ILE A CA 1
ATOM 866 C C . ILE A 1 115 ? -16.609 20.922 -14.227 1 91.38 115 ILE A C 1
ATOM 868 O O . ILE A 1 115 ? -15.531 20.969 -14.82 1 91.38 115 ILE A O 1
ATOM 872 N N . TRP A 1 116 ? -17.047 21.812 -13.344 1 92.12 116 TRP A N 1
ATOM 873 C CA . TRP A 1 116 ? -16.172 22.953 -13.094 1 92.12 116 TRP A CA 1
ATOM 874 C C . TRP A 1 116 ? -14.969 22.562 -12.25 1 92.12 116 TRP A C 1
ATOM 876 O O . TRP A 1 116 ? -13.977 23.297 -12.18 1 92.12 116 TRP A O 1
ATOM 886 N N . VAL A 1 117 ? -15.086 21.469 -11.602 1 95.94 117 VAL A N 1
ATOM 887 C CA . VAL A 1 117 ? -13.961 20.922 -10.852 1 95.94 117 VAL A CA 1
ATOM 888 C C . VAL A 1 117 ? -13.086 20.078 -11.773 1 95.94 117 VAL A C 1
ATOM 890 O O . VAL A 1 117 ? -13.5 19.016 -12.234 1 95.94 117 VAL A O 1
ATOM 893 N N . ARG A 1 118 ? -11.906 20.594 -12.016 1 94.56 118 ARG A N 1
ATOM 894 C CA . ARG A 1 118 ? -10.977 19.906 -12.922 1 94.56 118 ARG A CA 1
ATOM 895 C C . ARG A 1 118 ? -9.602 19.781 -12.289 1 94.56 118 ARG A C 1
ATOM 897 O O . ARG A 1 118 ? -9.281 20.469 -11.32 1 94.56 118 ARG A O 1
ATOM 904 N N . PHE A 1 119 ? -8.914 18.859 -12.852 1 95.25 119 PHE A N 1
ATOM 905 C CA . PHE A 1 119 ? -7.523 18.641 -12.469 1 95.25 119 PHE A CA 1
ATOM 906 C C . PHE A 1 119 ? -6.602 18.812 -13.672 1 95.25 119 PHE A C 1
ATOM 908 O O . PHE A 1 119 ? -7.047 19.203 -14.75 1 95.25 119 PHE A O 1
ATOM 915 N N . GLN A 1 120 ? -5.324 18.641 -13.422 1 89.88 120 GLN A N 1
ATOM 916 C CA . GLN A 1 120 ? -4.309 18.969 -14.422 1 89.88 120 GLN A CA 1
ATOM 917 C C . GLN A 1 120 ? -4.508 18.156 -15.695 1 89.88 120 GLN A C 1
ATOM 919 O O . GLN A 1 120 ? -4.246 18.641 -16.797 1 89.88 120 GLN A O 1
ATOM 924 N N . ASP A 1 121 ? -4.996 16.859 -15.562 1 88.94 121 ASP A N 1
ATOM 925 C CA . ASP A 1 121 ? -5.156 15.984 -16.734 1 88.94 121 ASP A CA 1
ATOM 926 C C . ASP A 1 121 ? -6.539 15.336 -16.75 1 88.94 121 ASP A C 1
ATOM 928 O O . ASP A 1 121 ? -7.219 15.289 -15.719 1 88.94 121 ASP A O 1
ATOM 932 N N . THR A 1 122 ? -6.895 14.867 -17.922 1 88.38 122 THR A N 1
ATOM 933 C CA . THR A 1 122 ? -8.227 14.32 -18.141 1 88.38 122 THR A CA 1
ATOM 934 C C . THR A 1 122 ? -8.438 13.047 -17.328 1 88.38 122 THR A C 1
ATOM 936 O O . THR A 1 122 ? -9.539 12.805 -16.812 1 88.38 122 THR A O 1
ATOM 939 N N . HIS A 1 123 ? -7.434 12.281 -17.203 1 87.75 123 HIS A N 1
ATOM 940 C CA . HIS A 1 123 ? -7.566 11.023 -16.484 1 87.75 123 HIS A CA 1
ATOM 941 C C . HIS A 1 123 ? -7.891 11.266 -15.008 1 87.75 123 HIS A C 1
ATOM 943 O O . HIS A 1 123 ? -8.805 10.648 -14.461 1 87.75 123 HIS A O 1
ATOM 949 N N . ARG A 1 124 ? -7.191 12.141 -14.398 1 92.25 124 ARG A N 1
ATOM 950 C CA . ARG A 1 124 ? -7.477 12.492 -13.016 1 92.25 124 ARG A CA 1
ATOM 951 C C . ARG A 1 124 ? -8.875 13.078 -12.875 1 92.25 124 ARG A C 1
ATOM 953 O O . ARG A 1 124 ? -9.602 12.75 -11.938 1 92.25 124 ARG A O 1
ATOM 960 N N . THR A 1 125 ? -9.164 13.961 -13.766 1 94.44 125 THR A N 1
ATOM 961 C CA . THR A 1 125 ? -10.461 14.633 -13.711 1 94.44 125 THR A CA 1
ATOM 962 C C . THR A 1 125 ? -11.602 13.617 -13.75 1 94.44 125 THR A C 1
ATOM 964 O O . THR A 1 125 ? -12.594 13.773 -13.039 1 94.44 125 THR A O 1
ATOM 967 N N . LYS A 1 126 ? -11.391 12.516 -14.445 1 93 126 LYS A N 1
ATOM 968 C CA . LYS A 1 126 ? -12.445 11.531 -14.648 1 93 126 LYS A CA 1
ATOM 969 C C . LYS A 1 126 ? -12.453 10.492 -13.539 1 93 126 LYS A C 1
ATOM 971 O O . LYS A 1 126 ? -13.43 9.758 -13.367 1 93 126 LYS A O 1
ATOM 976 N N . ASN A 1 127 ? -11.367 10.5 -12.758 1 93.69 127 ASN A N 1
ATOM 977 C CA . ASN A 1 127 ? -11.266 9.305 -11.93 1 93.69 127 ASN A CA 1
ATOM 978 C C . ASN A 1 127 ? -11.039 9.648 -10.461 1 93.69 127 ASN A C 1
ATOM 980 O O . ASN A 1 127 ? -11.328 8.844 -9.57 1 93.69 127 ASN A O 1
ATOM 984 N N . ILE A 1 128 ? -10.516 10.805 -10.133 1 96.69 128 ILE A N 1
ATOM 985 C CA . ILE A 1 128 ? -10.219 11.125 -8.742 1 96.69 128 ILE A CA 1
ATOM 986 C C . ILE A 1 128 ? -11.492 11.062 -7.91 1 96.69 128 ILE A C 1
ATOM 988 O O . ILE A 1 128 ? -12.531 11.586 -8.32 1 96.69 128 ILE A O 1
ATOM 992 N N . ASN A 1 129 ? -11.414 10.391 -6.828 1 97.38 129 ASN A N 1
ATOM 993 C CA . ASN A 1 129 ? -12.547 10.234 -5.93 1 97.38 129 ASN A CA 1
ATOM 994 C C . ASN A 1 129 ? -12.148 10.445 -4.473 1 97.38 129 ASN A C 1
ATOM 996 O O . ASN A 1 129 ? -11.023 10.852 -4.188 1 97.38 129 ASN A O 1
ATOM 1000 N N . LEU A 1 130 ? -13.055 10.242 -3.559 1 97.94 130 LEU A N 1
ATOM 1001 C CA . LEU A 1 130 ? -12.836 10.523 -2.145 1 97.94 130 LEU A CA 1
ATOM 1002 C C . LEU A 1 130 ? -11.766 9.602 -1.566 1 97.94 130 LEU A C 1
ATOM 1004 O O . LEU A 1 130 ? -10.969 10.023 -0.726 1 97.94 130 LEU A O 1
ATOM 1008 N N . LYS A 1 131 ? -11.68 8.344 -2.002 1 96.44 131 LYS A N 1
ATOM 1009 C CA . LYS A 1 131 ? -10.656 7.422 -1.516 1 96.44 131 LYS A CA 1
ATOM 1010 C C . LYS A 1 131 ? -9.258 7.918 -1.877 1 96.44 131 LYS A C 1
ATOM 1012 O O . LYS A 1 131 ? -8.328 7.824 -1.07 1 96.44 131 LYS A O 1
ATOM 1017 N N . ASP A 1 132 ? -9.164 8.445 -3.078 1 97.38 132 ASP A N 1
ATOM 1018 C CA . ASP A 1 132 ? -7.863 8.93 -3.537 1 97.38 132 ASP A CA 1
ATOM 1019 C C . ASP A 1 132 ? -7.359 10.07 -2.658 1 97.38 132 ASP A C 1
ATOM 1021 O O . ASP A 1 132 ? -6.176 10.133 -2.322 1 97.38 132 ASP A O 1
ATOM 1025 N N . ILE A 1 133 ? -8.242 10.961 -2.318 1 98.12 133 ILE A N 1
ATOM 1026 C CA . ILE A 1 133 ? -7.875 12.125 -1.522 1 98.12 133 ILE A CA 1
ATOM 1027 C C . ILE A 1 133 ? -7.551 11.688 -0.094 1 98.12 133 ILE A C 1
ATOM 1029 O O . ILE A 1 133 ? -6.516 12.07 0.457 1 98.12 133 ILE A O 1
ATOM 1033 N N . LEU A 1 134 ? -8.391 10.875 0.479 1 98.12 134 LEU A N 1
ATOM 1034 C CA . LEU A 1 134 ? -8.203 10.461 1.866 1 98.12 134 LEU A CA 1
ATOM 1035 C C . LEU A 1 134 ? -6.984 9.555 2.006 1 98.12 134 LEU A C 1
ATOM 1037 O O . LEU A 1 134 ? -6.301 9.586 3.031 1 98.12 134 LEU A O 1
ATOM 1041 N N . ALA A 1 135 ? -6.699 8.789 0.974 1 96.06 135 ALA A N 1
ATOM 1042 C CA . ALA A 1 135 ? -5.559 7.875 1.004 1 96.06 135 ALA A CA 1
ATOM 1043 C C . ALA A 1 135 ? -4.281 8.578 0.556 1 96.06 135 ALA A C 1
ATOM 1045 O O . ALA A 1 135 ? -3.215 7.957 0.489 1 96.06 135 ALA A O 1
ATOM 1046 N N . MET A 1 136 ? -4.348 9.859 0.176 1 95.81 136 MET A N 1
ATOM 1047 C CA . MET A 1 136 ? -3.199 10.695 -0.149 1 95.81 136 MET A CA 1
ATOM 1048 C C . MET A 1 136 ? -2.451 10.148 -1.36 1 95.81 136 MET A C 1
ATOM 1050 O O . MET A 1 136 ? -1.225 10.023 -1.331 1 95.81 136 MET A O 1
ATOM 1054 N N . ARG A 1 137 ? -3.174 9.797 -2.385 1 95.31 137 ARG A N 1
ATOM 1055 C CA . ARG A 1 137 ? -2.543 9.25 -3.58 1 95.31 137 ARG A CA 1
ATOM 1056 C C . ARG A 1 137 ? -2.975 10.008 -4.828 1 95.31 137 ARG A C 1
ATOM 1058 O O . ARG A 1 137 ? -3.188 9.406 -5.883 1 95.31 137 ARG A O 1
ATOM 1065 N N . THR A 1 138 ? -3.109 11.312 -4.766 1 95.62 138 THR A N 1
ATOM 1066 C CA . THR A 1 138 ? -3.59 12.148 -5.863 1 95.62 138 THR A CA 1
ATOM 1067 C C . THR A 1 138 ? -2.426 12.625 -6.727 1 95.62 138 THR A C 1
ATOM 1069 O O . THR A 1 138 ? -2.627 13.07 -7.859 1 95.62 138 THR A O 1
ATOM 1072 N N . GLY A 1 139 ? -1.211 12.648 -6.109 1 93.69 139 GLY A N 1
ATOM 1073 C CA . GLY A 1 139 ? -0.038 13.141 -6.816 1 93.69 139 GLY A CA 1
ATOM 1074 C C . GLY A 1 139 ? 0.215 14.625 -6.598 1 93.69 139 GLY A C 1
ATOM 1075 O O . GLY A 1 139 ? 1.189 15.172 -7.109 1 93.69 139 GLY A O 1
ATOM 1076 N N . TYR A 1 140 ? -0.633 15.258 -5.809 1 94.12 140 TYR A N 1
ATOM 1077 C CA . TYR A 1 140 ? -0.469 16.672 -5.523 1 94.12 140 TYR A CA 1
ATOM 1078 C C . TYR A 1 140 ? 0.118 16.891 -4.133 1 94.12 140 TYR A C 1
ATOM 1080 O O . TYR A 1 140 ? -0.109 16.094 -3.227 1 94.12 140 TYR A O 1
ATOM 1088 N N . GLY A 1 141 ? 0.861 18 -4.031 1 92.31 141 GLY A N 1
ATOM 1089 C CA . GLY A 1 141 ? 1.493 18.297 -2.756 1 92.31 141 GLY A CA 1
ATOM 1090 C C . GLY A 1 141 ? 0.596 19.094 -1.82 1 92.31 141 GLY A C 1
ATOM 1091 O O . GLY A 1 141 ? -0.578 19.312 -2.121 1 92.31 141 GLY A O 1
ATOM 1092 N N . ASN A 1 142 ? 1.121 19.484 -0.728 1 91.31 142 ASN A N 1
ATOM 1093 C CA . ASN A 1 142 ? 0.379 20.109 0.366 1 91.31 142 ASN A CA 1
ATOM 1094 C C . ASN A 1 142 ? 0.135 21.594 0.108 1 91.31 142 ASN A C 1
ATOM 1096 O O . ASN A 1 142 ? -0.872 22.156 0.553 1 91.31 142 ASN A O 1
ATOM 1100 N N . LEU A 1 143 ? 1.07 22.344 -0.456 1 92.81 143 LEU A N 1
ATOM 1101 C CA . LEU A 1 143 ? 0.987 23.781 -0.75 1 92.81 143 LEU A CA 1
ATOM 1102 C C . LEU A 1 143 ? 0.458 24.547 0.453 1 92.81 143 LEU A C 1
ATOM 1104 O O . LEU A 1 143 ? -0.503 25.312 0.332 1 92.81 143 LEU A O 1
ATOM 1108 N N . ASP A 1 144 ? 1.104 24.453 1.535 1 92.12 144 ASP A N 1
ATOM 1109 C CA . ASP A 1 144 ? 0.675 25 2.818 1 92.12 144 ASP A CA 1
ATOM 1110 C C . ASP A 1 144 ? 0.688 26.531 2.793 1 92.12 144 ASP A C 1
ATOM 1112 O O . ASP A 1 144 ? 0.045 27.172 3.625 1 92.12 144 ASP A O 1
ATOM 1116 N N . ILE A 1 145 ? 1.364 27.078 1.854 1 95.38 145 ILE A N 1
ATOM 1117 C CA . ILE A 1 145 ? 1.487 28.531 1.819 1 95.38 145 ILE A CA 1
ATOM 1118 C C . ILE A 1 145 ? 0.123 29.156 1.538 1 95.38 145 ILE A C 1
ATOM 1120 O O . ILE A 1 145 ? -0.141 30.297 1.944 1 95.38 145 ILE A O 1
ATOM 1124 N N . ILE A 1 146 ? -0.734 28.453 0.932 1 95.94 146 ILE A N 1
ATOM 1125 C CA . ILE A 1 146 ? -2.049 28.969 0.578 1 95.94 146 ILE A CA 1
ATOM 1126 C C . ILE A 1 146 ? -2.867 29.219 1.845 1 95.94 146 ILE A C 1
ATOM 1128 O O . ILE A 1 146 ? -3.305 30.344 2.105 1 95.94 146 ILE A O 1
ATOM 1132 N N . PRO A 1 147 ? -3.045 28.234 2.664 1 95.5 147 PRO A N 1
ATOM 1133 C CA . PRO A 1 147 ? -3.75 28.531 3.912 1 95.5 147 PRO A CA 1
ATOM 1134 C C . PRO A 1 147 ? -2.928 29.406 4.859 1 95.5 147 PRO A C 1
ATOM 1136 O O . PRO A 1 147 ? -3.48 30.266 5.559 1 95.5 147 PRO A O 1
ATOM 1139 N N . ILE A 1 148 ? -1.652 29.281 4.922 1 95.06 148 ILE A N 1
ATOM 1140 C CA . ILE A 1 148 ? -0.804 30.047 5.824 1 95.06 148 ILE A CA 1
ATOM 1141 C C . ILE A 1 148 ? -0.964 31.547 5.539 1 95.06 148 ILE A C 1
ATOM 1143 O O . ILE A 1 148 ? -1.116 32.344 6.461 1 95.06 148 ILE A O 1
ATOM 1147 N N . ALA A 1 149 ? -1.044 31.891 4.246 1 96.69 149 ALA A N 1
ATOM 1148 C CA . ALA A 1 149 ? -1.117 33.281 3.85 1 96.69 149 ALA A CA 1
ATOM 1149 C C . ALA A 1 149 ? -2.564 33.719 3.625 1 96.69 149 ALA A C 1
ATOM 1151 O O . ALA A 1 149 ? -2.83 34.875 3.318 1 96.69 149 ALA A O 1
ATOM 1152 N N . ARG A 1 150 ? -3.449 32.75 3.826 1 95 150 ARG A N 1
ATOM 1153 C CA . ARG A 1 150 ? -4.824 33.031 3.426 1 95 150 ARG A CA 1
ATOM 1154 C C . ARG A 1 150 ? -4.875 33.656 2.039 1 95 150 ARG A C 1
ATOM 1156 O O . ARG A 1 150 ? -5.438 34.75 1.864 1 95 150 ARG A O 1
ATOM 1163 N N . ALA A 1 151 ? -4.418 32.906 1.062 1 95.62 151 ALA A N 1
ATOM 1164 C CA . ALA A 1 151 ? -4.102 33.438 -0.259 1 95.62 151 ALA A CA 1
ATOM 1165 C C . ALA A 1 151 ? -5.352 33.531 -1.129 1 95.62 151 ALA A C 1
ATOM 1167 O O . ALA A 1 151 ? -5.402 34.312 -2.072 1 95.62 151 ALA A O 1
ATOM 1168 N N . MET A 1 152 ? -6.328 32.719 -0.889 1 94.56 152 MET A N 1
ATOM 1169 C CA . MET A 1 152 ? -7.531 32.75 -1.714 1 94.56 152 MET A CA 1
ATOM 1170 C C . MET A 1 152 ? -8.695 32.062 -1.001 1 94.56 152 MET A C 1
ATOM 1172 O O . MET A 1 152 ? -8.492 31.359 -0.003 1 94.56 152 MET A O 1
ATOM 1176 N N . GLY A 1 153 ? -9.812 32.312 -1.491 1 93.38 153 GLY A N 1
ATOM 1177 C CA . GLY A 1 153 ? -11.008 31.656 -0.968 1 93.38 153 GLY A CA 1
ATOM 1178 C C . GLY A 1 153 ? -11.242 30.266 -1.54 1 93.38 153 GLY A C 1
ATOM 1179 O O . GLY A 1 153 ? -10.5 29.828 -2.42 1 93.38 153 GLY A O 1
ATOM 1180 N N . ARG A 1 154 ? -12.258 29.672 -1.037 1 94.06 154 ARG A N 1
ATOM 1181 C CA . ARG A 1 154 ? -12.555 28.281 -1.338 1 94.06 154 ARG A CA 1
ATOM 1182 C C . ARG A 1 154 ? -12.797 28.078 -2.83 1 94.06 154 ARG A C 1
ATOM 1184 O O . ARG A 1 154 ? -12.203 27.203 -3.449 1 94.06 154 ARG A O 1
ATOM 1191 N N . TYR A 1 155 ? -13.641 28.844 -3.432 1 93.94 155 TYR A N 1
ATOM 1192 C CA . TYR A 1 155 ? -14.016 28.672 -4.828 1 93.94 155 TYR A CA 1
ATOM 1193 C C . TYR A 1 155 ? -12.82 28.859 -5.75 1 93.94 155 TYR A C 1
ATOM 1195 O O . TYR A 1 155 ? -12.609 28.078 -6.68 1 93.94 155 TYR A O 1
ATOM 1203 N N . ARG A 1 156 ? -12.078 29.875 -5.484 1 94.75 156 ARG A N 1
ATOM 1204 C CA . ARG A 1 156 ? -10.891 30.125 -6.293 1 94.75 156 ARG A CA 1
ATOM 1205 C C . ARG A 1 156 ? -9.891 28.984 -6.145 1 94.75 156 ARG A C 1
ATOM 1207 O O . ARG A 1 156 ? -9.258 28.562 -7.121 1 94.75 156 ARG A O 1
ATOM 1214 N N . LEU A 1 157 ? -9.734 28.562 -4.934 1 96.81 157 LEU A N 1
ATOM 1215 C CA . LEU A 1 157 ? -8.812 27.469 -4.688 1 96.81 157 LEU A CA 1
ATOM 1216 C C . LEU A 1 157 ? -9.219 26.234 -5.496 1 96.81 157 LEU A C 1
ATOM 1218 O O . LEU A 1 157 ? -8.383 25.641 -6.188 1 96.81 157 LEU A O 1
ATOM 1222 N N . ILE A 1 158 ? -10.516 25.875 -5.449 1 97.25 158 ILE A N 1
ATOM 1223 C CA . ILE A 1 158 ? -11 24.703 -6.164 1 97.25 158 ILE A CA 1
ATOM 1224 C C . ILE A 1 158 ? -10.812 24.891 -7.668 1 97.25 158 ILE A C 1
ATOM 1226 O O . ILE A 1 158 ? -10.344 23.984 -8.359 1 97.25 158 ILE A O 1
ATOM 1230 N N . SER A 1 159 ? -11.07 26.062 -8.148 1 94.06 159 SER A N 1
ATOM 1231 C CA . SER A 1 159 ? -10.93 26.344 -9.57 1 94.06 159 SER A CA 1
ATOM 1232 C C . SER A 1 159 ? -9.469 26.281 -10.008 1 94.06 159 SER A C 1
ATOM 1234 O O . SER A 1 159 ? -9.172 25.891 -11.141 1 94.06 159 SER A O 1
ATOM 1236 N N . ASN A 1 160 ? -8.586 26.625 -9.102 1 95.19 160 ASN A N 1
ATOM 1237 C CA . ASN A 1 160 ? -7.168 26.719 -9.43 1 95.19 160 ASN A CA 1
ATOM 1238 C C . ASN A 1 160 ? -6.492 25.359 -9.383 1 95.19 160 ASN A C 1
ATOM 1240 O O . ASN A 1 160 ? -5.371 25.188 -9.867 1 95.19 160 ASN A O 1
ATOM 1244 N N . ILE A 1 161 ? -7.16 24.328 -8.875 1 95.75 161 ILE A N 1
ATOM 1245 C CA . ILE A 1 161 ? -6.547 23.016 -8.695 1 95.75 161 ILE A CA 1
ATOM 1246 C C . ILE A 1 161 ? -6.098 22.469 -10.047 1 95.75 161 ILE A C 1
ATOM 1248 O O . ILE A 1 161 ? -5.066 21.797 -10.141 1 95.75 161 ILE A O 1
ATOM 1252 N N . ARG A 1 162 ? -6.758 22.781 -11.133 1 93.81 162 ARG A N 1
ATOM 1253 C CA . ARG A 1 162 ? -6.434 22.281 -12.461 1 93.81 162 ARG A CA 1
ATOM 1254 C C . ARG A 1 162 ? -5.047 22.75 -12.898 1 93.81 162 ARG A C 1
ATOM 1256 O O . ARG A 1 162 ? -4.453 22.172 -13.812 1 93.81 162 ARG A O 1
ATOM 1263 N N . PHE A 1 163 ? -4.512 23.812 -12.195 1 93.69 163 PHE A N 1
ATOM 1264 C CA . PHE A 1 163 ? -3.217 24.359 -12.578 1 93.69 163 PHE A CA 1
ATOM 1265 C C . PHE A 1 163 ? -2.127 23.906 -11.617 1 93.69 163 PHE A C 1
ATOM 1267 O O . PHE A 1 163 ? -0.959 24.266 -11.773 1 93.69 163 PHE A O 1
ATOM 1274 N N . THR A 1 164 ? -2.502 23.125 -10.641 1 93.31 164 THR A N 1
ATOM 1275 C CA . THR A 1 164 ? -1.526 22.672 -9.656 1 93.31 164 THR A CA 1
ATOM 1276 C C . THR A 1 164 ? -0.567 21.656 -10.289 1 93.31 164 THR A C 1
ATOM 1278 O O . THR A 1 164 ? -1 20.672 -10.883 1 93.31 164 THR A O 1
ATOM 1281 N N . PRO A 1 165 ? 0.692 21.953 -10.156 1 89.94 165 PRO A N 1
ATOM 1282 C CA . PRO A 1 165 ? 1.644 20.984 -10.703 1 89.94 165 PRO A CA 1
ATOM 1283 C C . PRO A 1 165 ? 1.629 19.656 -9.953 1 89.94 165 PRO A C 1
ATOM 1285 O O . PRO A 1 165 ? 1.518 19.625 -8.727 1 89.94 165 PRO A O 1
ATOM 1288 N N . GLU A 1 166 ? 1.705 18.516 -10.695 1 90.44 166 GLU A N 1
ATOM 1289 C CA . GLU A 1 166 ? 1.812 17.203 -10.062 1 90.44 166 GLU A CA 1
ATOM 1290 C C . GLU A 1 166 ? 3.236 16.938 -9.578 1 90.44 166 GLU A C 1
ATOM 1292 O O . GLU A 1 166 ? 4.203 17.328 -10.234 1 90.44 166 GLU A O 1
ATOM 1297 N N . ILE A 1 167 ? 3.334 16.312 -8.484 1 90.75 167 ILE A N 1
ATOM 1298 C CA . ILE A 1 167 ? 4.617 15.922 -7.914 1 90.75 167 ILE A CA 1
ATOM 1299 C C . ILE A 1 167 ? 4.867 14.438 -8.188 1 90.75 167 ILE A C 1
ATOM 1301 O O . ILE A 1 167 ? 6.016 13.992 -8.203 1 90.75 167 ILE A O 1
ATOM 1305 N N . ALA A 1 168 ? 3.818 13.695 -8.367 1 90.5 168 ALA A N 1
ATOM 1306 C CA . ALA A 1 168 ? 3.836 12.281 -8.719 1 90.5 168 ALA A CA 1
ATOM 1307 C C . ALA A 1 168 ? 2.65 11.922 -9.602 1 90.5 168 ALA A C 1
ATOM 1309 O O . ALA A 1 168 ? 1.655 12.648 -9.648 1 90.5 168 ALA A O 1
ATOM 1310 N N . ASN A 1 169 ? 2.828 10.82 -10.289 1 89.31 169 ASN A N 1
ATOM 1311 C CA . ASN A 1 169 ? 1.706 10.352 -11.094 1 89.31 169 ASN A CA 1
ATOM 1312 C C . ASN A 1 169 ? 0.532 9.922 -10.219 1 89.31 169 ASN A C 1
ATOM 1314 O O . ASN A 1 169 ? 0.715 9.586 -9.047 1 89.31 169 ASN A O 1
ATOM 1318 N N . PHE A 1 170 ? -0.625 10.016 -10.883 1 92.38 170 PHE A N 1
ATOM 1319 C CA . PHE A 1 170 ? -1.869 9.664 -10.211 1 92.38 170 PHE A CA 1
ATOM 1320 C C . PHE A 1 170 ? -1.801 8.242 -9.656 1 92.38 170 PHE A C 1
ATOM 1322 O O . PHE A 1 170 ? -1.5 7.297 -10.391 1 92.38 170 PHE A O 1
ATOM 1329 N N . ARG A 1 171 ? -1.988 8.031 -8.297 1 92.94 171 ARG A N 1
ATOM 1330 C CA . ARG A 1 171 ? -2.074 6.789 -7.539 1 92.94 171 ARG A CA 1
ATOM 1331 C C . ARG A 1 171 ? -0.733 6.059 -7.527 1 92.94 171 ARG A C 1
ATOM 1333 O O . ARG A 1 171 ? -0.673 4.863 -7.242 1 92.94 171 ARG A O 1
ATOM 1340 N N . GLU A 1 172 ? 0.292 6.77 -7.832 1 88.12 172 GLU A N 1
ATOM 1341 C CA . GLU A 1 172 ? 1.604 6.133 -7.91 1 88.12 172 GLU A CA 1
ATOM 1342 C C . GLU A 1 172 ? 2.189 5.91 -6.52 1 88.12 172 GLU A C 1
ATOM 1344 O O . GLU A 1 172 ? 2.732 4.84 -6.23 1 88.12 172 GLU A O 1
ATOM 1349 N N . LYS A 1 173 ? 2.105 6.973 -5.707 1 89.25 173 LYS A N 1
ATOM 1350 C CA . LYS A 1 173 ? 2.705 6.883 -4.379 1 89.25 173 LYS A CA 1
ATOM 1351 C C . LYS A 1 173 ? 2.047 7.859 -3.408 1 89.25 173 LYS A C 1
ATOM 1353 O O . LYS A 1 173 ? 1.291 8.742 -3.824 1 89.25 173 LYS A O 1
ATOM 1358 N N . PHE A 1 174 ? 2.379 7.715 -2.154 1 92.5 174 PHE A N 1
ATOM 1359 C CA . PHE A 1 174 ? 1.904 8.617 -1.108 1 92.5 174 PHE A CA 1
ATOM 1360 C C . PHE A 1 174 ? 2.549 9.992 -1.239 1 92.5 174 PHE A C 1
ATOM 1362 O O . PHE A 1 174 ? 3.775 10.102 -1.311 1 92.5 174 PHE A O 1
ATOM 1369 N N . ILE A 1 175 ? 1.709 11.008 -1.3 1 92.94 175 ILE A N 1
ATOM 1370 C CA . ILE A 1 175 ? 2.096 12.414 -1.174 1 92.94 175 ILE A CA 1
ATOM 1371 C C . ILE A 1 175 ? 1.113 13.133 -0.256 1 92.94 175 ILE A C 1
ATOM 1373 O O . ILE A 1 175 ? -0.085 13.195 -0.541 1 92.94 175 ILE A O 1
ATOM 1377 N N . GLN A 1 176 ? 1.654 13.617 0.812 1 91.94 176 GLN A N 1
ATOM 1378 C CA . GLN A 1 176 ? 0.793 14.375 1.715 1 91.94 176 GLN A CA 1
ATOM 1379 C C . GLN A 1 176 ? 0.144 15.555 0.997 1 91.94 176 GLN A C 1
ATOM 1381 O O . GLN A 1 176 ? 0.833 16.359 0.369 1 91.94 176 GLN A O 1
ATOM 1386 N N . SER A 1 177 ? -1.194 15.594 1.067 1 93.5 177 SER A N 1
ATOM 1387 C CA . SER A 1 177 ? -1.932 16.672 0.426 1 93.5 177 SER A CA 1
ATOM 1388 C C . SER A 1 177 ? -3.17 17.062 1.232 1 93.5 177 SER A C 1
ATOM 1390 O O . SER A 1 177 ? -4.281 16.625 0.914 1 93.5 177 SER A O 1
ATOM 1392 N N . ASP A 1 178 ? -2.984 17.969 2.133 1 94.06 178 ASP A N 1
ATOM 1393 C CA . ASP A 1 178 ? -4.117 18.438 2.926 1 94.06 178 ASP A CA 1
ATOM 1394 C C . ASP A 1 178 ? -4.961 19.438 2.141 1 94.06 178 ASP A C 1
ATOM 1396 O O . ASP A 1 178 ? -6.145 19.625 2.428 1 94.06 178 ASP A O 1
ATOM 1400 N N . LEU A 1 179 ? -4.34 20 1.144 1 94.88 179 LEU A N 1
ATOM 1401 C CA . LEU A 1 179 ? -5.008 21.047 0.369 1 94.88 179 LEU A CA 1
ATOM 1402 C C . LEU A 1 179 ? -6.285 20.516 -0.269 1 94.88 179 LEU A C 1
ATOM 1404 O O . LEU A 1 179 ? -7.281 21.234 -0.37 1 94.88 179 LEU A O 1
ATOM 1408 N N . LEU A 1 180 ? -6.301 19.281 -0.651 1 97.19 180 LEU A N 1
ATOM 1409 C CA . LEU A 1 180 ? -7.418 18.734 -1.417 1 97.19 180 LEU A CA 1
ATOM 1410 C C . LEU A 1 180 ? -8.609 18.453 -0.51 1 97.19 180 LEU A C 1
ATOM 1412 O O . LEU A 1 180 ? -9.703 18.156 -0.992 1 97.19 180 LEU A O 1
ATOM 1416 N N . PHE A 1 181 ? -8.461 18.656 0.772 1 98.12 181 PHE A N 1
ATOM 1417 C CA . PHE A 1 181 ? -9.609 18.516 1.662 1 98.12 181 PHE A CA 1
ATOM 1418 C C . PHE A 1 181 ? -10.594 19.656 1.456 1 98.12 181 PHE A C 1
ATOM 1420 O O . PHE A 1 181 ? -11.727 19.609 1.941 1 98.12 181 PHE A O 1
ATOM 1427 N N . VAL A 1 182 ? -10.211 20.656 0.693 1 98 182 VAL A N 1
ATOM 1428 C CA . VAL A 1 182 ? -11.172 21.656 0.261 1 98 182 VAL A CA 1
ATOM 1429 C C . VAL A 1 182 ? -12.266 21 -0.582 1 98 182 VAL A C 1
ATOM 1431 O O . VAL A 1 182 ? -13.438 21.375 -0.496 1 98 182 VAL A O 1
ATOM 1434 N N . LEU A 1 183 ? -11.875 20.016 -1.393 1 98.31 183 LEU A N 1
ATOM 1435 C CA . LEU A 1 183 ? -12.836 19.281 -2.209 1 98.31 183 LEU A CA 1
ATOM 1436 C C . LEU A 1 183 ? -13.695 18.359 -1.348 1 98.31 183 LEU A C 1
ATOM 1438 O O . LEU A 1 183 ? -14.898 18.234 -1.581 1 98.31 183 LEU A O 1
ATOM 1442 N N . VAL A 1 184 ? -13.047 17.734 -0.362 1 98.5 184 VAL A N 1
ATOM 1443 C CA . VAL A 1 184 ? -13.781 16.859 0.555 1 98.5 184 VAL A CA 1
ATOM 1444 C C . VAL A 1 184 ? -14.867 17.672 1.273 1 98.5 184 VAL A C 1
ATOM 1446 O O . VAL A 1 184 ? -16 17.203 1.398 1 98.5 184 VAL A O 1
ATOM 1449 N N . GLU A 1 185 ? -14.461 18.797 1.712 1 97.81 185 GLU A N 1
ATOM 1450 C CA . GLU A 1 185 ? -15.414 19.672 2.396 1 97.81 185 GLU A CA 1
ATOM 1451 C C . GLU A 1 185 ? -16.562 20.062 1.472 1 97.81 185 GLU A C 1
ATOM 1453 O O . GLU A 1 185 ? -17.719 20.062 1.885 1 97.81 185 GLU A O 1
ATOM 1458 N N . GLU A 1 186 ? -16.25 20.406 0.245 1 97.88 186 GLU A N 1
ATOM 1459 C CA . GLU A 1 186 ? -17.281 20.797 -0.707 1 97.88 186 GLU A CA 1
ATOM 1460 C C . GLU A 1 186 ? -18.234 19.625 -0.991 1 97.88 186 GLU A C 1
ATOM 1462 O O . GLU A 1 186 ? -19.438 19.828 -1.146 1 97.88 186 GLU A O 1
ATOM 1467 N N . VAL A 1 187 ? -17.719 18.422 -1.073 1 97.88 187 VAL A N 1
ATOM 1468 C CA . VAL A 1 187 ? -18.547 17.25 -1.273 1 97.88 187 VAL A CA 1
ATOM 1469 C C . VAL A 1 187 ? -19.484 17.062 -0.082 1 97.88 187 VAL A C 1
ATOM 1471 O O . VAL A 1 187 ? -20.672 16.781 -0.256 1 97.88 187 VAL A O 1
ATOM 1474 N N . ILE A 1 188 ? -18.953 17.219 1.124 1 97.75 188 ILE A N 1
ATOM 1475 C CA . ILE A 1 188 ? -19.734 17.094 2.344 1 97.75 188 ILE A CA 1
ATOM 1476 C C . ILE A 1 188 ? -20.875 18.109 2.34 1 97.75 188 ILE A C 1
ATOM 1478 O O . ILE A 1 188 ? -22.016 17.781 2.641 1 97.75 188 ILE A O 1
ATOM 1482 N N . ARG A 1 189 ? -20.547 19.297 1.992 1 96.31 189 ARG A N 1
ATOM 1483 C CA . ARG A 1 189 ? -21.547 20.344 1.948 1 96.31 189 ARG A CA 1
ATOM 1484 C C . ARG A 1 189 ? -22.625 20.031 0.918 1 96.31 189 ARG A C 1
ATOM 1486 O O . ARG A 1 189 ? -23.812 20.266 1.167 1 96.31 189 ARG A O 1
ATOM 1493 N N . ASP A 1 190 ? -22.219 19.484 -0.163 1 95.25 190 ASP A N 1
ATOM 1494 C CA . ASP A 1 190 ? -23.141 19.172 -1.247 1 95.25 190 ASP A CA 1
ATOM 1495 C C . ASP A 1 190 ? -24.078 18.031 -0.854 1 95.25 190 ASP A C 1
ATOM 1497 O O . ASP A 1 190 ? -25.297 18.141 -0.998 1 95.25 190 ASP A O 1
ATOM 1501 N N . ILE A 1 191 ? -23.547 17 -0.329 1 95.5 191 ILE A N 1
ATOM 1502 C CA . ILE A 1 191 ? -24.328 15.812 -0.005 1 95.5 191 ILE A CA 1
ATOM 1503 C C . ILE A 1 191 ? -25.156 16.062 1.253 1 95.5 191 ILE A C 1
ATOM 1505 O O . ILE A 1 191 ? -26.281 15.586 1.366 1 95.5 191 ILE A O 1
ATOM 1509 N N . GLY A 1 192 ? -24.609 16.828 2.199 1 95.81 192 GLY A N 1
ATOM 1510 C CA . GLY A 1 192 ? -25.266 17 3.49 1 95.81 192 GLY A CA 1
ATOM 1511 C C . GLY A 1 192 ? -26.125 18.25 3.555 1 95.81 192 GLY A C 1
ATOM 1512 O O . GLY A 1 192 ? -26.891 18.422 4.5 1 95.81 192 GLY A O 1
ATOM 1513 N N . ASP A 1 193 ? -25.953 19.172 2.604 1 94.75 193 ASP A N 1
ATOM 1514 C CA . ASP A 1 193 ? -26.734 20.391 2.477 1 94.75 193 ASP A CA 1
ATOM 1515 C C . ASP A 1 193 ? -26.547 21.297 3.699 1 94.75 193 ASP A C 1
ATOM 1517 O O . ASP A 1 193 ? -27.516 21.766 4.281 1 94.75 193 ASP A O 1
ATOM 1521 N N . ASP A 1 194 ? -25.438 21.391 4.215 1 96.62 194 ASP A N 1
ATOM 1522 C CA . ASP A 1 194 ? -25.062 22.25 5.332 1 96.62 194 ASP A CA 1
ATOM 1523 C C . ASP A 1 194 ? -23.547 22.422 5.406 1 96.62 194 ASP A C 1
ATOM 1525 O O . ASP A 1 194 ? -22.812 21.891 4.574 1 96.62 194 ASP A O 1
ATOM 1529 N N . THR A 1 195 ? -23.047 23.25 6.348 1 95.12 195 THR A N 1
ATOM 1530 C CA . THR A 1 195 ? -21.609 23.438 6.523 1 95.12 195 THR A CA 1
ATOM 1531 C C . THR A 1 195 ? -20.969 22.188 7.129 1 95.12 195 THR A C 1
ATOM 1533 O O . THR A 1 195 ? -21.656 21.375 7.762 1 95.12 195 THR A O 1
ATOM 1536 N N . PHE A 1 196 ? -19.75 22.078 6.938 1 96.44 196 PHE A N 1
ATOM 1537 C CA . PHE A 1 196 ? -18.984 20.953 7.457 1 96.44 196 PHE A CA 1
ATOM 1538 C C . PHE A 1 196 ? -19.109 20.859 8.969 1 96.44 196 PHE A C 1
ATOM 1540 O O . PHE A 1 196 ? -19.406 19.781 9.508 1 96.44 196 PHE A O 1
ATOM 1547 N N . GLU A 1 197 ? -18.953 21.953 9.703 1 94.81 197 GLU A N 1
ATOM 1548 C CA . GLU A 1 197 ? -18.969 21.984 11.164 1 94.81 197 GLU A CA 1
ATOM 1549 C C . GLU A 1 197 ? -20.312 21.516 11.719 1 94.81 197 GLU A C 1
ATOM 1551 O O . GLU A 1 197 ? -20.359 20.719 12.656 1 94.81 197 GLU A O 1
ATOM 1556 N N . LYS A 1 198 ? -21.344 21.969 11.094 1 95.88 198 LYS A N 1
ATOM 1557 C CA . LYS A 1 198 ? -22.672 21.609 11.562 1 95.88 198 LYS A CA 1
ATOM 1558 C C . LYS A 1 198 ? -22.969 20.125 11.312 1 95.88 198 LYS A C 1
ATOM 1560 O O . LYS A 1 198 ? -23.531 19.438 12.164 1 95.88 198 LYS A O 1
ATOM 1565 N N . LEU A 1 199 ? -22.594 19.703 10.195 1 97.31 199 LEU A N 1
ATOM 1566 C CA . LEU A 1 199 ? -22.828 18.312 9.844 1 97.31 199 LEU A CA 1
ATOM 1567 C C . LEU A 1 199 ? -22.031 17.375 10.742 1 97.31 199 LEU A C 1
ATOM 1569 O O . LEU A 1 199 ? -22.531 16.344 11.188 1 97.31 199 LEU A O 1
ATOM 1573 N N . LEU A 1 200 ? -20.797 17.734 10.992 1 97.81 200 LEU A N 1
ATOM 1574 C CA . LEU A 1 200 ? -19.953 16.906 11.859 1 97.81 200 LEU A CA 1
ATOM 1575 C C . LEU A 1 200 ? -20.531 16.859 13.273 1 97.81 200 LEU A C 1
ATOM 1577 O O . LEU A 1 200 ? -20.578 15.797 13.891 1 97.81 200 LEU A O 1
ATOM 1581 N N . ARG A 1 201 ? -20.922 17.969 13.789 1 96.62 201 ARG A N 1
ATOM 1582 C CA . ARG A 1 201 ? -21.5 18.047 15.125 1 96.62 201 ARG A CA 1
ATOM 1583 C C . ARG A 1 201 ? -22.75 17.188 15.234 1 96.62 201 ARG A C 1
ATOM 1585 O O . ARG A 1 201 ? -22.875 16.375 16.156 1 96.62 201 ARG A O 1
ATOM 1592 N N . LYS A 1 202 ? -23.562 17.297 14.312 1 96.94 202 LYS A N 1
ATOM 1593 C CA . LYS A 1 202 ? -24.875 16.656 14.344 1 96.94 202 LYS A CA 1
ATOM 1594 C C . LYS A 1 202 ? -24.766 15.148 14.164 1 96.94 202 LYS A C 1
ATOM 1596 O O . LYS A 1 202 ? -25.438 14.383 14.852 1 96.94 202 LYS A O 1
ATOM 1601 N N . HIS A 1 203 ? -23.938 14.75 13.25 1 97.31 203 HIS A N 1
ATOM 1602 C CA . HIS A 1 203 ? -24.016 13.367 12.805 1 97.31 203 HIS A CA 1
ATOM 1603 C C . HIS A 1 203 ? -22.969 12.508 13.516 1 97.31 203 HIS A C 1
ATOM 1605 O O . HIS A 1 203 ? -23.094 11.281 13.555 1 97.31 203 HIS A O 1
ATOM 1611 N N . VAL A 1 204 ? -21.938 13.148 14.094 1 98.31 204 VAL A N 1
ATOM 1612 C CA . VAL A 1 204 ? -20.859 12.328 14.641 1 98.31 204 VAL A CA 1
ATOM 1613 C C . VAL A 1 204 ? -20.578 12.758 16.078 1 98.31 204 VAL A C 1
ATOM 1615 O O . VAL A 1 204 ? -20.766 11.969 17.016 1 98.31 204 VAL A O 1
ATOM 1618 N N . LEU A 1 205 ? -20.297 14 16.359 1 98.25 205 LEU A N 1
ATOM 1619 C CA . LEU A 1 205 ? -19.75 14.445 17.641 1 98.25 205 LEU A CA 1
ATOM 1620 C C . LEU A 1 205 ? -20.812 14.383 18.734 1 98.25 205 LEU A C 1
ATOM 1622 O O . LEU A 1 205 ? -20.594 13.75 19.766 1 98.25 205 LEU A O 1
ATOM 1626 N N . GLU A 1 206 ? -21.938 14.953 18.531 1 97.88 206 GLU A N 1
ATOM 1627 C CA . GLU A 1 206 ? -22.969 14.945 19.547 1 97.88 206 GLU A CA 1
ATOM 1628 C C . GLU A 1 206 ? -23.422 13.523 19.859 1 97.88 206 GLU A C 1
ATOM 1630 O O . GLU A 1 206 ? -23.547 13.156 21.031 1 97.88 206 GLU A O 1
ATOM 1635 N N . PRO A 1 207 ? -23.594 12.742 18.875 1 98.25 207 PRO A N 1
ATOM 1636 C CA . PRO A 1 207 ? -24.031 11.367 19.156 1 98.25 207 PRO A CA 1
ATOM 1637 C C . PRO A 1 207 ? -23.016 10.586 19.984 1 98.25 207 PRO A C 1
ATOM 1639 O O . PRO A 1 207 ? -23.375 9.656 20.719 1 98.25 207 PRO A O 1
ATOM 1642 N N . ILE A 1 208 ? -21.75 10.93 19.906 1 98.25 208 ILE A N 1
ATOM 1643 C CA . ILE A 1 208 ? -20.781 10.164 20.688 1 98.25 208 ILE A CA 1
ATOM 1644 C C . ILE A 1 208 ? -20.5 10.883 22 1 98.25 208 ILE A C 1
ATOM 1646 O O . ILE A 1 208 ? -19.609 10.492 22.75 1 98.25 208 ILE A O 1
ATOM 1650 N N . GLY A 1 209 ? -21.172 12 22.188 1 97.44 209 GLY A N 1
ATOM 1651 C CA . GLY A 1 209 ? -21.125 12.656 23.484 1 97.44 209 GLY A CA 1
ATOM 1652 C C . GLY A 1 209 ? -20.219 13.875 23.516 1 97.44 209 GLY A C 1
ATOM 1653 O O . GLY A 1 209 ? -19.953 14.438 24.578 1 97.44 209 GLY A O 1
ATOM 1654 N N . ILE A 1 210 ? -19.641 14.25 22.438 1 97.06 210 ILE A N 1
ATOM 1655 C CA . ILE A 1 210 ? -18.875 15.484 22.359 1 97.06 210 ILE A CA 1
ATOM 1656 C C . ILE A 1 210 ? -19.812 16.656 22.062 1 97.06 210 ILE A C 1
ATOM 1658 O O . ILE A 1 210 ? -20.172 16.906 20.906 1 97.06 210 ILE A O 1
ATOM 1662 N N . THR A 1 211 ? -20.016 17.438 23.016 1 93.31 211 THR A N 1
ATOM 1663 C CA . THR A 1 211 ? -21.125 18.391 22.922 1 93.31 211 THR A CA 1
ATOM 1664 C C . THR A 1 211 ? -20.609 19.812 22.75 1 93.31 211 THR A C 1
ATOM 1666 O O . THR A 1 211 ? -21.359 20.719 22.359 1 93.31 211 THR A O 1
ATOM 1669 N N . ARG A 1 212 ? -19.375 20 23.031 1 88.56 212 ARG A N 1
ATOM 1670 C CA . ARG A 1 212 ? -18.828 21.344 22.875 1 88.56 212 ARG A CA 1
ATOM 1671 C C . ARG A 1 212 ? -17.547 21.312 22.047 1 88.56 212 ARG A C 1
ATOM 1673 O O . ARG A 1 212 ? -16.516 21.812 22.5 1 88.56 212 ARG A O 1
ATOM 1680 N N . PRO A 1 213 ? -17.688 20.797 20.875 1 92.5 213 PRO A N 1
ATOM 1681 C CA . PRO A 1 213 ? -16.5 20.828 20.031 1 92.5 213 PRO A CA 1
ATOM 1682 C C . PRO A 1 213 ? -16.109 22.25 19.609 1 92.5 213 PRO A C 1
ATOM 1684 O O . PRO A 1 213 ? -16.984 23.125 19.5 1 92.5 213 PRO A O 1
ATOM 1687 N N . LEU A 1 214 ? -14.844 22.469 19.453 1 91.44 214 LEU A N 1
ATOM 1688 C CA . LEU A 1 214 ? -14.359 23.75 18.953 1 91.44 214 LEU A CA 1
ATOM 1689 C C . LEU A 1 214 ? -13.758 23.594 17.562 1 91.44 214 LEU A C 1
ATOM 1691 O O . LEU A 1 214 ? -13.164 22.562 17.25 1 91.44 214 LEU A O 1
ATOM 1695 N N . PHE A 1 215 ? -13.977 24.641 16.719 1 91.44 215 PHE A N 1
ATOM 1696 C CA . PHE A 1 215 ? -13.43 24.703 15.367 1 91.44 215 PHE A CA 1
ATOM 1697 C C . PHE A 1 215 ? -12.609 25.969 15.172 1 91.44 215 PHE A C 1
ATOM 1699 O O . PHE A 1 215 ? -12.844 26.969 15.844 1 91.44 215 PHE A O 1
ATOM 1706 N N . LEU A 1 216 ? -11.68 25.906 14.25 1 86 216 LEU A N 1
ATOM 1707 C CA . LEU A 1 216 ? -10.852 27.062 13.938 1 86 216 LEU A CA 1
ATOM 1708 C C . LEU A 1 216 ? -11.703 28.234 13.461 1 86 216 LEU A C 1
ATOM 1710 O O . LEU A 1 216 ? -11.32 29.391 13.625 1 86 216 LEU A O 1
ATOM 1714 N N . SER A 1 217 ? -12.836 27.984 12.805 1 72.44 217 SER A N 1
ATOM 1715 C CA . SER A 1 217 ? -13.695 29.016 12.242 1 72.44 217 SER A CA 1
ATOM 1716 C C . SER A 1 217 ? -14.414 29.797 13.344 1 72.44 217 SER A C 1
ATOM 1718 O O . SER A 1 217 ? -14.883 30.922 13.117 1 72.44 217 SER A O 1
ATOM 1720 N N . LEU A 1 218 ? -14.672 29.156 14.328 1 60.47 218 LEU A N 1
ATOM 1721 C CA . LEU A 1 218 ? -15.484 29.797 15.352 1 60.47 218 LEU A CA 1
ATOM 1722 C C . LEU A 1 218 ? -14.711 30.906 16.047 1 60.47 218 LEU A C 1
ATOM 1724 O O . LEU A 1 218 ? -13.484 30.828 16.172 1 60.47 218 LEU A O 1
ATOM 1728 N N . GLU A 1 219 ? -15.375 31.969 16.031 1 54.03 219 GLU A N 1
ATOM 1729 C CA . GLU A 1 219 ? -14.867 33.25 16.547 1 54.03 219 GLU A CA 1
ATOM 1730 C C . GLU A 1 219 ? -14.008 33.031 17.781 1 54.03 219 GLU A C 1
ATOM 1732 O O . GLU A 1 219 ? -14.266 32.156 18.594 1 54.03 219 GLU A O 1
ATOM 1737 N N . GLU A 1 220 ? -12.836 33.625 17.812 1 50.72 220 GLU A N 1
ATOM 1738 C CA . GLU A 1 220 ? -11.727 33.875 18.734 1 50.72 220 GLU A CA 1
ATOM 1739 C C . GLU A 1 220 ? -12.211 33.938 20.172 1 50.72 220 GLU A C 1
ATOM 1741 O O . GLU A 1 220 ? -11.43 33.75 21.109 1 50.72 220 GLU A O 1
ATOM 1746 N N . ARG A 1 221 ? -13.5 34.219 20.281 1 48.53 221 ARG A N 1
ATOM 1747 C CA . ARG A 1 221 ? -13.891 34.719 21.594 1 48.53 221 ARG A CA 1
ATOM 1748 C C . ARG A 1 221 ? -13.758 33.594 22.641 1 48.53 221 ARG A C 1
ATOM 1750 O O . ARG A 1 221 ? -13.828 33.875 23.844 1 48.53 221 ARG A O 1
ATOM 1757 N N . LEU A 1 222 ? -13.609 32.344 22.188 1 56.5 222 LEU A N 1
ATOM 1758 C CA . LEU A 1 222 ? -13.664 31.344 23.25 1 56.5 222 LEU A CA 1
ATOM 1759 C C . LEU A 1 222 ? -12.258 30.938 23.688 1 56.5 222 LEU A C 1
ATOM 1761 O O . LEU A 1 222 ? -11.836 29.797 23.469 1 56.5 222 LEU A O 1
ATOM 1765 N N . THR A 1 223 ? -11.516 32 23.891 1 56.34 223 THR A N 1
ATOM 1766 C CA . THR A 1 223 ? -10.078 31.906 24.094 1 56.34 223 THR A CA 1
ATOM 1767 C C . THR A 1 223 ? -9.75 31.125 25.344 1 56.34 223 THR A C 1
ATOM 1769 O O . THR A 1 223 ? -8.734 30.422 25.406 1 56.34 223 THR A O 1
ATOM 1772 N N . ASN A 1 224 ? -10.711 30.984 26.219 1 64.06 224 ASN A N 1
ATOM 1773 C CA . ASN A 1 224 ? -10.219 30.359 27.438 1 64.06 224 ASN A CA 1
ATOM 1774 C C . ASN A 1 224 ? -10.375 28.844 27.406 1 64.06 224 ASN A C 1
ATOM 1776 O O . ASN A 1 224 ? -9.891 28.141 28.297 1 64.06 224 ASN A O 1
ATOM 1780 N N . ASP A 1 225 ? -10.852 28.422 26.328 1 81.75 225 ASP A N 1
ATOM 1781 C CA . ASP A 1 225 ? -11.086 26.984 26.297 1 81.75 225 ASP A CA 1
ATOM 1782 C C . ASP A 1 225 ? -10.023 26.266 25.469 1 81.75 225 ASP A C 1
ATOM 1784 O O . ASP A 1 225 ? -9.922 25.047 25.5 1 81.75 225 ASP A O 1
ATOM 1788 N N . PHE A 1 226 ? -9.195 27.156 24.859 1 86.19 226 PHE A N 1
ATOM 1789 C CA . PHE A 1 226 ? -8.117 26.641 24.016 1 86.19 226 PHE A CA 1
ATOM 1790 C C . PHE A 1 226 ? -6.777 26.734 24.734 1 86.19 226 PHE A C 1
ATOM 1792 O O . PHE A 1 226 ? -6.539 27.672 25.5 1 86.19 226 PHE A O 1
ATOM 1799 N N . ALA A 1 227 ? -5.988 25.734 24.422 1 91.88 227 ALA A N 1
ATOM 1800 C CA . ALA A 1 227 ? -4.57 26.031 24.594 1 91.88 227 ALA A CA 1
ATOM 1801 C C . ALA A 1 227 ? -4.059 26.969 23.516 1 91.88 227 ALA A C 1
ATOM 1803 O O . ALA A 1 227 ? -4.262 26.703 22.312 1 91.88 227 ALA A O 1
ATOM 1804 N N . GLY A 1 228 ? -3.488 28.078 23.938 1 91 228 GLY A N 1
ATOM 1805 C CA . GLY A 1 228 ? -2.949 29.016 22.953 1 91 228 GLY A CA 1
ATOM 1806 C C . GLY A 1 228 ? -1.793 28.438 22.156 1 91 228 GLY A C 1
ATOM 1807 O O . GLY A 1 228 ? -0.957 27.703 22.703 1 91 228 GLY A O 1
ATOM 1808 N N . PRO A 1 229 ? -1.751 28.719 20.812 1 92.44 229 PRO A N 1
ATOM 1809 C CA . PRO A 1 229 ? -0.657 28.188 20 1 92.44 229 PRO A CA 1
ATOM 1810 C C . PRO A 1 229 ? 0.699 28.781 20.375 1 92.44 229 PRO A C 1
ATOM 1812 O O . PRO A 1 229 ? 0.793 29.984 20.672 1 92.44 229 PRO A O 1
ATOM 1815 N N . VAL A 1 230 ? 1.708 27.953 20.359 1 93.31 230 VAL A N 1
ATOM 1816 C CA . VAL A 1 230 ? 3.055 28.328 20.766 1 93.31 230 VAL A CA 1
ATOM 1817 C C . VAL A 1 230 ? 4.078 27.75 19.797 1 93.31 230 VAL A C 1
ATOM 1819 O O . VAL A 1 230 ? 3.934 26.609 19.344 1 93.31 230 VAL A O 1
ATOM 1822 N N . MET A 1 231 ? 5.051 28.547 19.438 1 94.12 231 MET A N 1
ATOM 1823 C CA . MET A 1 231 ? 6.207 28.094 18.656 1 94.12 231 MET A CA 1
ATOM 1824 C C . MET A 1 231 ? 7.508 28.453 19.375 1 94.12 231 MET A C 1
ATOM 1826 O O . MET A 1 231 ? 7.488 29.016 20.469 1 94.12 231 MET A O 1
ATOM 1830 N N . SER A 1 232 ? 8.594 27.969 18.781 1 93.19 232 SER A N 1
ATOM 1831 C CA . SER A 1 232 ? 9.891 28.234 19.406 1 93.19 232 SER A CA 1
ATOM 1832 C C . SER A 1 232 ? 10.562 29.438 18.766 1 93.19 232 SER A C 1
ATOM 1834 O O . SER A 1 232 ? 10.742 29.5 17.547 1 93.19 232 SER A O 1
ATOM 1836 N N . TYR A 1 233 ? 10.898 30.406 19.578 1 93.62 233 TYR A N 1
ATOM 1837 C CA . TYR A 1 233 ? 11.648 31.594 19.203 1 93.62 233 TYR A CA 1
ATOM 1838 C C . TYR A 1 233 ? 12.898 31.75 20.062 1 93.62 233 TYR A C 1
ATOM 1840 O O . TYR A 1 233 ? 12.805 31.969 21.266 1 93.62 233 TYR A O 1
ATOM 1848 N N . ASN A 1 234 ? 14.094 31.656 19.453 1 92.06 234 ASN A N 1
ATOM 1849 C CA . ASN A 1 234 ? 15.367 31.656 20.172 1 92.06 234 ASN A CA 1
ATOM 1850 C C . ASN A 1 234 ? 15.391 30.594 21.266 1 92.06 234 ASN A C 1
ATOM 1852 O O . ASN A 1 234 ? 15.727 30.875 22.406 1 92.06 234 ASN A O 1
ATOM 1856 N N . ARG A 1 235 ? 14.812 29.469 20.984 1 88.12 235 ARG A N 1
ATOM 1857 C CA . ARG A 1 235 ? 14.836 28.266 21.812 1 88.12 235 ARG A CA 1
ATOM 1858 C C . ARG A 1 235 ? 13.883 28.406 23 1 88.12 235 ARG A C 1
ATOM 1860 O O . ARG A 1 235 ? 13.977 27.641 23.953 1 88.12 235 ARG A O 1
ATOM 1867 N N . ASN A 1 236 ? 13.047 29.375 22.891 1 90 236 ASN A N 1
ATOM 1868 C CA . ASN A 1 236 ? 12.047 29.547 23.938 1 90 236 ASN A CA 1
ATOM 1869 C C . ASN A 1 236 ? 10.633 29.5 23.391 1 90 236 ASN A C 1
ATOM 1871 O O . ASN A 1 236 ? 10.398 29.906 22.25 1 90 236 ASN A O 1
ATOM 1875 N N . PRO A 1 237 ? 9.695 29 24.266 1 90.75 237 PRO A N 1
ATOM 1876 C CA . PRO A 1 237 ? 8.305 29.047 23.812 1 90.75 237 PRO A CA 1
ATOM 1877 C C . PRO A 1 237 ? 7.801 30.469 23.594 1 90.75 237 PRO A C 1
ATOM 1879 O O . PRO A 1 237 ? 8.062 31.359 24.422 1 90.75 237 PRO A O 1
ATOM 1882 N N . TYR A 1 238 ? 7.176 30.703 22.5 1 92.25 238 TYR A N 1
ATOM 1883 C CA . TYR A 1 238 ? 6.637 32 22.109 1 92.25 238 TYR A CA 1
ATOM 1884 C C . TYR A 1 238 ? 5.207 31.875 21.594 1 92.25 238 TYR A C 1
ATOM 1886 O O . TYR A 1 238 ? 4.949 31.125 20.641 1 92.25 238 TYR A O 1
ATOM 1894 N N . SER A 1 239 ? 4.277 32.594 22.203 1 91.94 239 SER A N 1
ATOM 1895 C CA . SER A 1 239 ? 2.873 32.531 21.797 1 91.94 239 SER A CA 1
ATOM 1896 C C . SER A 1 239 ? 2.656 33.25 20.469 1 91.94 239 SER A C 1
ATOM 1898 O O . SER A 1 239 ? 3.141 34.375 20.266 1 91.94 239 SER A O 1
ATOM 1900 N N . ILE A 1 240 ? 1.986 32.594 19.578 1 91.25 240 ILE A N 1
ATOM 1901 C CA . ILE A 1 240 ? 1.576 33.25 18.344 1 91.25 240 ILE A CA 1
ATOM 1902 C C . ILE A 1 240 ? 0.07 33.5 18.359 1 91.25 240 ILE A C 1
ATOM 1904 O O . ILE A 1 240 ? -0.664 32.844 19.109 1 91.25 240 ILE A O 1
ATOM 1908 N N . PRO A 1 241 ? -0.391 34.469 17.562 1 88.81 241 PRO A N 1
ATOM 1909 C CA . PRO A 1 241 ? -1.823 34.781 17.609 1 88.81 241 PRO A CA 1
ATOM 1910 C C . PRO A 1 241 ? -2.67 33.719 16.906 1 88.81 241 PRO A C 1
ATOM 1912 O O . PRO A 1 241 ? -2.215 33.094 15.945 1 88.81 241 PRO A O 1
ATOM 1915 N N . PHE A 1 242 ? -3.902 33.531 17.344 1 87.75 242 PHE A N 1
ATOM 1916 C CA . PHE A 1 242 ? -4.82 32.594 16.734 1 87.75 242 PHE A CA 1
ATOM 1917 C C . PHE A 1 242 ? -5.121 32.938 15.289 1 87.75 242 PHE A C 1
ATOM 1919 O O . PHE A 1 242 ? -5.492 32.094 14.492 1 87.75 242 PHE A O 1
ATOM 1926 N N . SER A 1 243 ? -4.988 34.219 14.984 1 88.81 243 SER A N 1
ATOM 1927 C CA . SER A 1 243 ? -5.215 34.656 13.609 1 88.81 243 SER A CA 1
ATOM 1928 C C . SER A 1 243 ? -4.27 33.938 12.648 1 88.81 243 SER A C 1
ATOM 1930 O O . SER A 1 243 ? -4.562 33.844 11.453 1 88.81 243 SER A O 1
ATOM 1932 N N . ALA A 1 244 ? -3.16 33.438 13.172 1 90.38 244 ALA A N 1
ATOM 1933 C CA . ALA A 1 244 ? -2.195 32.688 12.367 1 90.38 244 ALA A CA 1
ATOM 1934 C C . ALA A 1 244 ? -2.807 31.406 11.828 1 90.38 244 ALA A C 1
ATOM 1936 O O . ALA A 1 244 ? -2.293 30.812 10.867 1 90.38 244 ALA A O 1
ATOM 1937 N N . LEU A 1 245 ? -3.895 31 12.391 1 91.75 245 LEU A N 1
ATOM 1938 C CA . LEU A 1 245 ? -4.492 29.719 12.023 1 91.75 245 LEU A CA 1
ATOM 1939 C C . LEU A 1 245 ? -5.715 29.922 11.133 1 91.75 245 LEU A C 1
ATOM 1941 O O . LEU A 1 245 ? -6.227 28.969 10.547 1 91.75 245 LEU A O 1
ATOM 1945 N N . LYS A 1 246 ? -6.156 31.109 10.93 1 88.56 246 LYS A N 1
ATOM 1946 C CA . LYS A 1 246 ? -7.445 31.406 10.305 1 88.56 246 LYS A CA 1
ATOM 1947 C C . LYS A 1 246 ? -7.473 30.953 8.852 1 88.56 246 LYS A C 1
ATOM 1949 O O . LYS A 1 246 ? -8.523 30.547 8.344 1 88.56 246 LYS A O 1
ATOM 1954 N N . GLY A 1 247 ? -6.359 31.016 8.211 1 92.19 247 GLY A N 1
ATOM 1955 C CA . GLY A 1 247 ? -6.312 30.625 6.812 1 92.19 247 GLY A CA 1
ATOM 1956 C C . GLY A 1 247 ? -6.594 29.156 6.59 1 92.19 247 GLY A C 1
ATOM 1957 O O . GLY A 1 247 ? -7.012 28.75 5.5 1 92.19 247 GLY A O 1
ATOM 1958 N N . PHE A 1 248 ? -6.453 28.359 7.59 1 94.06 248 PHE A N 1
ATOM 1959 C CA . PHE A 1 248 ? -6.648 26.922 7.469 1 94.06 248 PHE A CA 1
ATOM 1960 C C . PHE A 1 248 ? -8.133 26.578 7.441 1 94.06 248 PHE A C 1
ATOM 1962 O O . PHE A 1 248 ? -8.508 25.438 7.141 1 94.06 248 PHE A O 1
ATOM 1969 N N . GLU A 1 249 ? -8.969 27.547 7.578 1 91.69 249 GLU A N 1
ATOM 1970 C CA . GLU A 1 249 ? -10.414 27.344 7.488 1 91.69 249 GLU A CA 1
ATOM 1971 C C . GLU A 1 249 ? -10.812 26.891 6.082 1 91.69 249 GLU A C 1
ATOM 1973 O O . GLU A 1 249 ? -11.812 26.188 5.914 1 91.69 249 GLU A O 1
ATOM 1978 N N . VAL A 1 250 ? -10.016 27.281 5.109 1 94.69 250 VAL A N 1
ATOM 1979 C CA . VAL A 1 250 ? -10.359 26.984 3.721 1 94.69 250 VAL A CA 1
ATOM 1980 C C . VAL A 1 250 ? -10.281 25.469 3.479 1 94.69 250 VAL A C 1
ATOM 1982 O O . VAL A 1 250 ? -10.945 24.953 2.584 1 94.69 250 VAL A O 1
ATOM 1985 N N . ILE A 1 251 ? -9.523 24.781 4.336 1 96.62 251 ILE A N 1
ATOM 1986 C CA . ILE A 1 251 ? -9.438 23.328 4.293 1 96.62 251 ILE A CA 1
ATOM 1987 C C . ILE A 1 251 ? -9.891 22.734 5.629 1 96.62 251 ILE A C 1
ATOM 1989 O O . ILE A 1 251 ? -9.25 21.828 6.16 1 96.62 251 ILE A O 1
ATOM 1993 N N . GLY A 1 252 ? -10.914 23.266 6.152 1 95.5 252 GLY A N 1
ATOM 1994 C CA . GLY A 1 252 ? -11.383 22.953 7.492 1 95.5 252 GLY A CA 1
ATOM 1995 C C . GLY A 1 252 ? -11.641 21.469 7.703 1 95.5 252 GLY A C 1
ATOM 1996 O O . GLY A 1 252 ? -11.344 20.922 8.766 1 95.5 252 GLY A O 1
ATOM 1997 N N . ALA A 1 253 ? -12.102 20.734 6.711 1 97.31 253 ALA A N 1
ATOM 1998 C CA . ALA A 1 253 ? -12.391 19.297 6.812 1 97.31 253 ALA A CA 1
ATOM 1999 C C . ALA A 1 253 ? -11.109 18.5 7.047 1 97.31 253 ALA A C 1
ATOM 2001 O O . ALA A 1 253 ? -11.164 17.344 7.484 1 97.31 253 ALA A O 1
ATOM 2002 N N . GLY A 1 254 ? -10.023 19.156 6.781 1 97.5 254 GLY A N 1
ATOM 2003 C CA . GLY A 1 254 ? -8.766 18.469 6.977 1 97.5 254 GLY A CA 1
ATOM 2004 C C . GLY A 1 254 ? -8.023 18.906 8.227 1 97.5 254 GLY A C 1
ATOM 2005 O O . GLY A 1 254 ? -7.098 18.234 8.672 1 97.5 254 GLY A O 1
ATOM 2006 N N . THR A 1 255 ? -8.484 20.047 8.883 1 95.81 255 THR A N 1
ATOM 2007 C CA . THR A 1 255 ? -7.531 20.594 9.852 1 95.81 255 THR A CA 1
ATOM 2008 C C . THR A 1 255 ? -8.258 21.266 11.008 1 95.81 255 THR A C 1
ATOM 2010 O O . THR A 1 255 ? -7.633 21.656 12 1 95.81 255 THR A O 1
ATOM 2013 N N . ALA A 1 256 ? -9.547 21.438 11.102 1 91.88 256 ALA A N 1
ATOM 2014 C CA . ALA A 1 256 ? -10.188 22.531 11.836 1 91.88 256 ALA A CA 1
ATOM 2015 C C . ALA A 1 256 ? -10.586 22.094 13.242 1 91.88 256 ALA A C 1
ATOM 2017 O O . ALA A 1 256 ? -10.898 22.922 14.094 1 91.88 256 ALA A O 1
ATOM 2018 N N . LEU A 1 257 ? -10.547 20.891 13.523 1 95.5 257 LEU A N 1
ATOM 2019 C CA . LEU A 1 257 ? -11.164 20.406 14.758 1 95.5 257 LEU A CA 1
ATOM 2020 C C . LEU A 1 257 ? -10.203 20.562 15.938 1 95.5 257 LEU A C 1
ATOM 2022 O O . LEU A 1 257 ? -9.008 20.281 15.805 1 95.5 257 LEU A O 1
ATOM 2026 N N . CYS A 1 258 ? -10.734 21.094 17.062 1 95.31 258 CYS A N 1
ATOM 2027 C CA . CYS A 1 258 ? -10.016 21.203 18.312 1 95.31 258 CYS A CA 1
ATOM 2028 C C . CYS A 1 258 ? -10.797 20.547 19.453 1 95.31 258 CYS A C 1
ATOM 2030 O O . CYS A 1 258 ? -11.945 20.891 19.703 1 95.31 258 CYS A O 1
ATOM 2032 N N . LEU A 1 259 ? -10.148 19.609 20.109 1 96.75 259 LEU A N 1
ATOM 2033 C CA . LEU A 1 259 ? -10.852 18.828 21.125 1 96.75 259 LEU A CA 1
ATOM 2034 C C . LEU A 1 259 ? -10.008 18.688 22.375 1 96.75 259 LEU A C 1
ATOM 2036 O O . LEU A 1 259 ? -8.789 18.859 22.344 1 96.75 259 LEU A O 1
ATOM 2040 N N . SER A 1 260 ? -10.703 18.422 23.453 1 96.56 260 SER A N 1
ATOM 2041 C CA . SER A 1 260 ? -10.062 18.172 24.75 1 96.56 260 SER A CA 1
ATOM 2042 C C . SER A 1 260 ? -9.695 16.703 24.906 1 96.56 260 SER A C 1
ATOM 2044 O O . SER A 1 260 ? -10.086 15.867 24.078 1 96.56 260 SER A O 1
ATOM 2046 N N . ALA A 1 261 ? -8.898 16.469 25.984 1 98.19 261 ALA A N 1
ATOM 2047 C CA . ALA A 1 261 ? -8.57 15.078 26.297 1 98.19 261 ALA A CA 1
ATOM 2048 C C . ALA A 1 261 ? -9.828 14.25 26.547 1 98.19 261 ALA A C 1
ATOM 2050 O O . ALA A 1 261 ? -9.922 13.109 26.094 1 98.19 261 ALA A O 1
ATOM 2051 N N . ASN A 1 262 ? -10.758 14.828 27.25 1 98.06 262 ASN A N 1
ATOM 2052 C CA . ASN A 1 262 ? -12.016 14.133 27.531 1 98.06 262 ASN A CA 1
ATOM 2053 C C . ASN A 1 262 ? -12.789 13.828 26.266 1 98.06 262 ASN A C 1
ATOM 2055 O O . ASN A 1 262 ? -13.359 12.742 26.125 1 98.06 262 ASN A O 1
ATOM 2059 N N . ASP A 1 263 ? -12.859 14.766 25.391 1 98.12 263 ASP A N 1
ATOM 2060 C CA . ASP A 1 263 ? -13.523 14.547 24.109 1 98.12 263 ASP A CA 1
ATOM 2061 C C . ASP A 1 263 ? -12.828 13.445 23.312 1 98.12 263 ASP A C 1
ATOM 2063 O O . ASP A 1 263 ? -13.492 12.57 22.75 1 98.12 263 ASP A O 1
ATOM 2067 N N . MET A 1 264 ? -11.531 13.492 23.281 1 98.69 264 MET A N 1
ATOM 2068 C CA . MET A 1 264 ? -10.766 12.531 22.484 1 98.69 264 MET A CA 1
ATOM 2069 C C . MET A 1 264 ? -10.906 11.125 23.062 1 98.69 264 MET A C 1
ATOM 2071 O O . MET A 1 264 ? -10.875 10.141 22.328 1 98.69 264 MET A O 1
ATOM 2075 N N . ALA A 1 265 ? -11.031 11.039 24.359 1 98.69 265 ALA A N 1
ATOM 2076 C CA . ALA A 1 265 ? -11.297 9.727 24.953 1 98.69 265 ALA A CA 1
ATOM 2077 C C . ALA A 1 265 ? -12.562 9.102 24.375 1 98.69 265 ALA A C 1
ATOM 2079 O O . ALA A 1 265 ? -12.586 7.914 24.047 1 98.69 265 ALA A O 1
ATOM 2080 N N . LYS A 1 266 ? -13.578 9.906 24.234 1 98.62 266 LYS A N 1
ATOM 2081 C CA . LYS A 1 266 ? -14.836 9.43 23.656 1 98.62 266 LYS A CA 1
ATOM 2082 C C . LYS A 1 266 ? -14.648 8.984 22.203 1 98.62 266 LYS A C 1
ATOM 2084 O O . LYS A 1 266 ? -15.203 7.973 21.781 1 98.62 266 LYS A O 1
ATOM 2089 N N . TRP A 1 267 ? -13.875 9.766 21.484 1 98.81 267 TRP A N 1
ATOM 2090 C CA . TRP A 1 267 ? -13.594 9.445 20.078 1 98.81 267 TRP A CA 1
ATOM 2091 C C . TRP A 1 267 ? -12.867 8.109 19.969 1 98.81 267 TRP A C 1
ATOM 2093 O O . TRP A 1 267 ? -13.227 7.273 19.141 1 98.81 267 TRP A O 1
ATOM 2103 N N . LEU A 1 268 ? -11.844 7.934 20.797 1 98.75 268 LEU A N 1
ATOM 2104 C CA . LEU A 1 268 ? -11.078 6.691 20.797 1 98.75 268 LEU A CA 1
ATOM 2105 C C . LEU A 1 268 ? -11.969 5.5 21.125 1 98.75 268 LEU A C 1
ATOM 2107 O O . LEU A 1 268 ? -11.898 4.465 20.453 1 98.75 268 LEU A O 1
ATOM 2111 N N . LEU A 1 269 ? -12.836 5.652 22.078 1 98.56 269 LEU A N 1
ATOM 2112 C CA . LEU A 1 269 ? -13.727 4.574 22.484 1 98.56 269 LEU A CA 1
ATOM 2113 C C . LEU A 1 269 ? -14.727 4.242 21.391 1 98.56 269 LEU A C 1
ATOM 2115 O O . LEU A 1 269 ? -15 3.07 21.125 1 98.56 269 LEU A O 1
ATOM 2119 N N . PHE A 1 270 ? -15.242 5.246 20.797 1 98.56 270 PHE A N 1
ATOM 2120 C CA . PHE A 1 270 ? -16.188 5.055 19.703 1 98.56 270 PHE A CA 1
ATOM 2121 C C . PHE A 1 270 ? -15.586 4.152 18.625 1 98.56 270 PHE A C 1
ATOM 2123 O O . PHE A 1 270 ? -16.25 3.236 18.141 1 98.56 270 PHE A O 1
ATOM 2130 N N . ASN A 1 271 ? -14.352 4.383 18.25 1 98.62 271 ASN A N 1
ATOM 2131 C CA . ASN A 1 271 ? -13.672 3.596 17.219 1 98.62 271 ASN A CA 1
ATOM 2132 C C . ASN A 1 271 ? -13.352 2.188 17.719 1 98.62 271 ASN A C 1
ATOM 2134 O O . ASN A 1 271 ? -13.484 1.218 16.969 1 98.62 271 ASN A O 1
ATOM 2138 N N . LEU A 1 272 ? -12.938 2.072 18.938 1 97.75 272 LEU A N 1
ATOM 2139 C CA . LEU A 1 272 ? -12.555 0.785 19.5 1 97.75 272 LEU A CA 1
ATOM 2140 C C . LEU A 1 272 ? -13.773 -0.09 19.75 1 97.75 272 LEU A C 1
ATOM 2142 O O . LEU A 1 272 ? -13.688 -1.319 19.703 1 97.75 272 LEU A O 1
ATOM 2146 N N . GLU A 1 273 ? -14.906 0.581 19.984 1 97.31 273 GLU A N 1
ATOM 2147 C CA . GLU A 1 273 ? -16.141 -0.139 20.266 1 97.31 273 GLU A CA 1
ATOM 2148 C C . GLU A 1 273 ? -17 -0.293 19 1 97.31 273 GLU A C 1
ATOM 2150 O O . GLU A 1 273 ? -18.219 -0.442 19.094 1 97.31 273 GLU A O 1
ATOM 2155 N N . ASP A 1 274 ? -16.422 -0.176 17.922 1 96.56 274 ASP A N 1
ATOM 2156 C CA . ASP A 1 274 ? -17 -0.518 16.625 1 96.56 274 ASP A CA 1
ATOM 2157 C C . ASP A 1 274 ? -18.266 0.279 16.359 1 96.56 274 ASP A C 1
ATOM 2159 O O . ASP A 1 274 ? -19.297 -0.286 15.953 1 96.56 274 ASP A O 1
ATOM 2163 N N . GLY A 1 275 ? -18.266 1.542 16.766 1 97.88 275 GLY A N 1
ATOM 2164 C CA . GLY A 1 275 ? -19.344 2.43 16.375 1 97.88 275 GLY A CA 1
ATOM 2165 C C . GLY A 1 275 ? -20.328 2.715 17.5 1 97.88 275 GLY A C 1
ATOM 2166 O O . GLY A 1 275 ? -21.312 3.424 17.297 1 97.88 275 GLY A O 1
ATOM 2167 N N . LEU A 1 276 ? -20.062 2.172 18.672 1 97.56 276 LEU A N 1
ATOM 2168 C CA . LEU A 1 276 ? -20.891 2.443 19.844 1 97.56 276 LEU A CA 1
ATOM 2169 C C . LEU A 1 276 ? -20.344 3.619 20.641 1 97.56 276 LEU A C 1
ATOM 2171 O O . LEU A 1 276 ? -19.125 3.791 20.75 1 97.56 276 LEU A O 1
ATOM 2175 N N . ASN A 1 277 ? -21.203 4.426 21.156 1 96.25 277 ASN A N 1
ATOM 2176 C CA . ASN A 1 277 ? -20.75 5.465 22.078 1 96.25 277 ASN A CA 1
ATOM 2177 C C . ASN A 1 277 ? -20.594 4.934 23.5 1 96.25 277 ASN A C 1
ATOM 2179 O O . ASN A 1 277 ? -20.75 3.732 23.734 1 96.25 277 ASN A O 1
ATOM 2183 N N . THR A 1 278 ? -20.25 5.809 24.422 1 93.06 278 THR A N 1
ATOM 2184 C CA . THR A 1 278 ? -19.922 5.406 25.781 1 93.06 278 THR A CA 1
ATOM 2185 C C . THR A 1 278 ? -21.156 4.875 26.516 1 93.06 278 THR A C 1
ATOM 2187 O O . THR A 1 278 ? -21.031 4.164 27.516 1 93.06 278 THR A O 1
ATOM 2190 N N . ASP A 1 279 ? -22.328 5.102 26.016 1 93.62 279 ASP A N 1
ATOM 2191 C CA . ASP A 1 279 ? -23.578 4.602 26.594 1 93.62 279 ASP A CA 1
ATOM 2192 C C . ASP A 1 279 ? -23.984 3.275 25.953 1 93.62 279 ASP A C 1
ATOM 2194 O O . ASP A 1 279 ? -25 2.697 26.312 1 93.62 279 ASP A O 1
ATOM 2198 N N . GLY A 1 280 ? -23.266 2.877 24.938 1 94.25 280 GLY A N 1
ATOM 2199 C CA . GLY A 1 280 ? -23.562 1.622 24.266 1 94.25 280 GLY A CA 1
ATOM 2200 C C . GLY A 1 280 ? -24.516 1.783 23.094 1 94.25 280 GLY A C 1
ATOM 2201 O O . GLY A 1 280 ? -24.969 0.793 22.516 1 94.25 280 GLY A O 1
ATOM 2202 N N . ARG A 1 281 ? -24.797 2.947 22.781 1 96.69 281 ARG A N 1
ATOM 2203 C CA . ARG A 1 281 ? -25.688 3.205 21.656 1 96.69 281 ARG A CA 1
ATOM 2204 C C . ARG A 1 281 ? -24.906 3.164 20.344 1 96.69 281 ARG A C 1
ATOM 2206 O O . ARG A 1 281 ? -23.797 3.688 20.25 1 96.69 281 ARG A O 1
ATOM 2213 N N . GLU A 1 282 ? -25.531 2.623 19.344 1 97.44 282 GLU A N 1
ATOM 2214 C CA . GLU A 1 282 ? -24.906 2.559 18.031 1 97.44 282 GLU A CA 1
ATOM 2215 C C . GLU A 1 282 ? -25 3.9 17.297 1 97.44 282 GLU A C 1
ATOM 2217 O O . GLU A 1 282 ? -26.094 4.414 17.078 1 97.44 282 GLU A O 1
ATOM 2222 N N . VAL A 1 283 ? -23.922 4.461 17.016 1 97.44 283 VAL A N 1
ATOM 2223 C CA . VAL A 1 283 ? -23.844 5.719 16.281 1 97.44 283 VAL A CA 1
ATOM 2224 C C . VAL A 1 283 ? -23.562 5.441 14.805 1 97.44 283 VAL A C 1
ATOM 2226 O O . VAL A 1 283 ? -24 6.191 13.93 1 97.44 283 VAL A O 1
ATOM 2229 N N . MET A 1 284 ? -22.828 4.391 14.594 1 97.19 284 MET A N 1
ATOM 2230 C CA . MET A 1 284 ? -22.453 3.979 13.242 1 97.19 284 MET A CA 1
ATOM 2231 C C . MET A 1 284 ? -22.406 2.459 13.141 1 97.19 284 MET A C 1
ATOM 2233 O O . MET A 1 284 ? -21.922 1.787 14.055 1 97.19 284 MET A O 1
ATOM 2237 N N . ASP A 1 285 ? -22.891 1.983 11.945 1 96.88 285 ASP A N 1
ATOM 2238 C CA . ASP A 1 285 ? -22.797 0.554 11.664 1 96.88 285 ASP A CA 1
ATOM 2239 C C . ASP A 1 285 ? -21.344 0.095 11.625 1 96.88 285 ASP A C 1
ATOM 2241 O O . ASP A 1 285 ? -20.484 0.769 11.047 1 96.88 285 ASP A O 1
ATOM 2245 N N . LYS A 1 286 ? -21.109 -1.05 12.211 1 96.5 286 LYS A N 1
ATOM 2246 C CA . LYS A 1 286 ? -19.766 -1.585 12.359 1 96.5 286 LYS A CA 1
ATOM 2247 C C . LYS A 1 286 ? -19.094 -1.798 11 1 96.5 286 LYS A C 1
ATOM 2249 O O . LYS A 1 286 ? -17.906 -1.532 10.836 1 96.5 286 LYS A O 1
ATOM 2254 N N . LYS A 1 287 ? -19.781 -2.287 10.039 1 94.06 287 LYS A N 1
ATOM 2255 C CA . LYS A 1 287 ? -19.219 -2.555 8.727 1 94.06 287 LYS A CA 1
ATOM 2256 C C . LYS A 1 287 ? -18.859 -1.257 8.008 1 94.06 287 LYS A C 1
ATOM 2258 O O . LYS A 1 287 ? -17.828 -1.179 7.324 1 94.06 287 LYS A O 1
ATOM 2263 N N . ILE A 1 288 ? -19.719 -0.291 8.18 1 96.31 288 ILE A N 1
ATOM 2264 C CA . ILE A 1 288 ? -19.5 1.015 7.57 1 96.31 288 ILE A CA 1
ATOM 2265 C C . ILE A 1 288 ? -18.25 1.66 8.18 1 96.31 288 ILE A C 1
ATOM 2267 O O . ILE A 1 288 ? -17.375 2.154 7.465 1 96.31 288 ILE A O 1
ATOM 2271 N N . LEU A 1 289 ? -18.156 1.606 9.477 1 97.75 289 LEU A N 1
ATOM 2272 C CA . LEU A 1 289 ? -17 2.152 10.164 1 97.75 289 LEU A CA 1
ATOM 2273 C C . LEU A 1 289 ? -15.734 1.385 9.781 1 97.75 289 LEU A C 1
ATOM 2275 O O . LEU A 1 289 ? -14.672 1.982 9.578 1 97.75 289 LEU A O 1
ATOM 2279 N N . GLY A 1 290 ? -15.836 0.084 9.648 1 95.44 290 GLY A N 1
ATOM 2280 C CA . GLY A 1 290 ? -14.719 -0.788 9.336 1 95.44 290 GLY A CA 1
ATOM 2281 C C . GLY A 1 290 ? -14.039 -0.44 8.023 1 95.44 290 GLY A C 1
ATOM 2282 O O . GLY A 1 290 ? -12.828 -0.625 7.875 1 95.44 290 GLY A O 1
ATOM 2283 N N . GLN A 1 291 ? -14.719 0.136 7.062 1 94.25 291 GLN A N 1
ATOM 2284 C CA . GLN A 1 291 ? -14.18 0.517 5.758 1 94.25 291 GLN A CA 1
ATOM 2285 C C . GLN A 1 291 ? -13.078 1.563 5.902 1 94.25 291 GLN A C 1
ATOM 2287 O O . GLN A 1 291 ? -12.156 1.618 5.09 1 94.25 291 GLN A O 1
ATOM 2292 N N . LEU A 1 292 ? -13.141 2.305 6.965 1 97.81 292 LEU A N 1
ATOM 2293 C CA . LEU A 1 292 ? -12.227 3.426 7.141 1 97.81 292 LEU A CA 1
ATOM 2294 C C . LEU A 1 292 ? -10.828 2.934 7.512 1 97.81 292 LEU A C 1
ATOM 2296 O O . LEU A 1 292 ? -9.859 3.686 7.422 1 97.81 292 LEU A O 1
ATOM 2300 N N . PHE A 1 293 ? -10.773 1.678 7.895 1 95.75 293 PHE A N 1
ATOM 2301 C CA . PHE A 1 293 ? -9.508 1.158 8.406 1 95.75 293 PHE A CA 1
ATOM 2302 C C . PHE A 1 293 ? -8.797 0.329 7.348 1 95.75 293 PHE A C 1
ATOM 2304 O O . PHE A 1 293 ? -7.672 -0.134 7.562 1 95.75 293 PHE A O 1
ATOM 2311 N N . GLU A 1 294 ? -9.383 0.194 6.18 1 90.94 294 GLU A N 1
ATOM 2312 C CA . GLU A 1 294 ? -8.766 -0.557 5.09 1 90.94 294 GLU A CA 1
ATOM 2313 C C . GLU A 1 294 ? -7.637 0.242 4.441 1 90.94 294 GLU A C 1
ATOM 2315 O O . GLU A 1 294 ? -7.836 1.388 4.031 1 90.94 294 GLU A O 1
ATOM 2320 N N . PRO A 1 295 ? -6.477 -0.347 4.348 1 91.56 295 PRO A N 1
ATOM 2321 C CA . PRO A 1 295 ? -5.363 0.376 3.727 1 91.56 295 PRO A CA 1
ATOM 2322 C C . PRO A 1 295 ? -5.492 0.472 2.209 1 91.56 295 PRO A C 1
ATOM 2324 O O . PRO A 1 295 ? -5.953 -0.473 1.563 1 91.56 295 PRO A O 1
ATOM 2327 N N . TRP A 1 296 ? -5.008 1.647 1.64 1 91.56 296 TRP A N 1
ATOM 2328 C CA . TRP A 1 296 ? -5.188 1.879 0.21 1 91.56 296 TRP A CA 1
ATOM 2329 C C . TRP A 1 296 ? -3.893 2.359 -0.433 1 91.56 296 TRP A C 1
ATOM 2331 O O . TRP A 1 296 ? -3.719 2.254 -1.649 1 91.56 296 TRP A O 1
ATOM 2341 N N . MET A 1 297 ? -2.973 2.916 0.386 1 91.88 297 MET A N 1
ATOM 2342 C CA . MET A 1 297 ? -1.736 3.447 -0.181 1 91.88 297 MET A CA 1
ATOM 2343 C C . MET A 1 297 ? -0.569 3.256 0.782 1 91.88 297 MET A C 1
ATOM 2345 O O . MET A 1 297 ? -0.605 3.744 1.912 1 91.88 297 MET A O 1
ATOM 2349 N N . PHE A 1 298 ? 0.441 2.596 0.293 1 87.94 298 PHE A N 1
ATOM 2350 C CA . PHE A 1 298 ? 1.638 2.395 1.102 1 87.94 298 PHE A CA 1
ATOM 2351 C C . PHE A 1 298 ? 2.477 3.666 1.152 1 87.94 298 PHE A C 1
ATOM 2353 O O . PHE A 1 298 ? 2.604 4.371 0.15 1 87.94 298 PHE A O 1
ATOM 2360 N N . ARG A 1 299 ? 3.066 3.918 2.26 1 89.19 299 ARG A N 1
ATOM 2361 C CA . ARG A 1 299 ? 4.012 5.016 2.418 1 89.19 299 ARG A CA 1
ATOM 2362 C C . ARG A 1 299 ? 5.434 4.566 2.096 1 89.19 299 ARG A C 1
ATOM 2364 O O . ARG A 1 299 ? 6.059 3.85 2.881 1 89.19 299 ARG A O 1
ATOM 2371 N N . THR A 1 300 ? 5.918 5.086 0.981 1 82.56 300 THR A N 1
ATOM 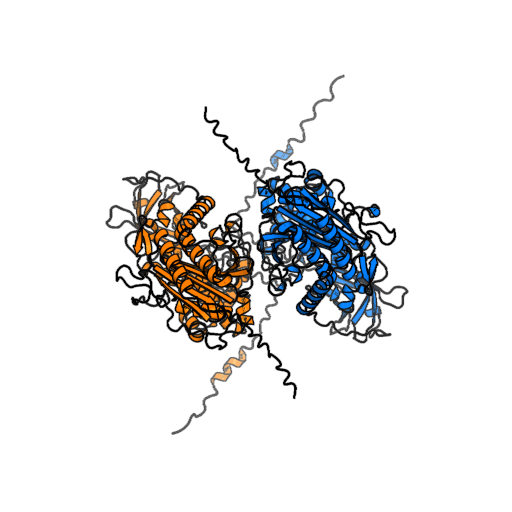2372 C CA . THR A 1 300 ? 7.238 4.68 0.503 1 82.56 300 THR A CA 1
ATOM 2373 C C . THR A 1 300 ? 8.336 5.414 1.264 1 82.56 300 THR A C 1
ATOM 2375 O O . THR A 1 300 ? 8.055 6.309 2.062 1 82.56 300 THR A O 1
ATOM 2378 N N . GLU A 1 301 ? 9.539 5.062 1.018 1 74 301 GLU A N 1
ATOM 2379 C CA . GLU A 1 301 ? 10.688 5.609 1.737 1 74 301 GLU A CA 1
ATOM 2380 C C . GLU A 1 301 ? 10.805 7.117 1.523 1 74 301 GLU A C 1
ATOM 2382 O O . GLU A 1 301 ? 11.234 7.844 2.42 1 74 301 GLU A O 1
ATOM 2387 N N . ASP A 1 302 ? 10.352 7.531 0.459 1 75.31 302 ASP A N 1
ATOM 2388 C CA . ASP A 1 302 ? 10.508 8.945 0.121 1 75.31 302 ASP A CA 1
ATOM 2389 C C . ASP A 1 302 ? 9.539 9.812 0.912 1 75.31 302 ASP A C 1
ATOM 2391 O O . ASP A 1 302 ? 9.656 11.039 0.924 1 75.31 302 ASP A O 1
ATOM 2395 N N . ALA A 1 303 ? 8.648 9.109 1.626 1 80.25 303 ALA A N 1
ATOM 2396 C CA . ALA A 1 303 ? 7.742 9.852 2.496 1 80.25 303 ALA A CA 1
ATOM 2397 C C . ALA A 1 303 ? 8.477 10.414 3.709 1 80.25 303 ALA A C 1
ATOM 2399 O O . ALA A 1 303 ? 7.992 11.328 4.375 1 80.25 303 ALA A O 1
ATOM 2400 N N . GLY A 1 304 ? 9.617 9.844 4.039 1 79.81 304 GLY A N 1
ATOM 2401 C CA . GLY A 1 304 ? 10.438 10.336 5.133 1 79.81 304 GLY A CA 1
ATOM 2402 C C . GLY A 1 304 ? 10.195 9.602 6.438 1 79.81 304 GLY A C 1
ATOM 2403 O O . GLY A 1 304 ? 9.156 8.969 6.613 1 79.81 304 GLY A O 1
ATOM 2404 N N . PRO A 1 305 ? 11.086 9.742 7.297 1 78.69 305 PRO A N 1
ATOM 2405 C CA . PRO A 1 305 ? 11.039 8.945 8.523 1 78.69 305 PRO A CA 1
ATOM 2406 C C . PRO A 1 305 ? 9.906 9.367 9.461 1 78.69 305 PRO A C 1
ATOM 2408 O O . PRO A 1 305 ? 9.305 8.516 10.125 1 78.69 305 PRO A O 1
ATOM 2411 N N . ARG A 1 306 ? 9.531 10.617 9.531 1 83.81 306 ARG A N 1
ATOM 2412 C CA . ARG A 1 306 ? 8.461 11.07 10.414 1 83.81 306 ARG A CA 1
ATOM 2413 C C . ARG A 1 306 ? 7.109 10.555 9.93 1 83.81 306 ARG A C 1
ATOM 2415 O O . ARG A 1 306 ? 6.191 10.352 10.734 1 83.81 306 ARG A O 1
ATOM 2422 N N . SER A 1 307 ? 7.137 10.359 8.648 1 86.19 307 SER A N 1
ATOM 2423 C CA . SER A 1 307 ? 5.879 9.93 8.039 1 86.19 307 SER A CA 1
ATOM 2424 C C . SER A 1 307 ? 5.695 8.422 8.156 1 86.19 307 SER A C 1
ATOM 2426 O O . SER A 1 307 ? 4.566 7.93 8.195 1 86.19 307 SER A O 1
ATOM 2428 N N . ARG A 1 308 ? 6.719 7.613 8.305 1 86.19 308 ARG A N 1
ATOM 2429 C CA . ARG A 1 308 ? 6.625 6.16 8.242 1 86.19 308 ARG A CA 1
ATOM 2430 C C . ARG A 1 308 ? 6.828 5.535 9.625 1 86.19 308 ARG A C 1
ATOM 2432 O O . ARG A 1 308 ? 6.523 4.359 9.828 1 86.19 308 ARG A O 1
ATOM 2439 N N . GLY A 1 309 ? 7.324 6.293 10.5 1 85.69 309 GLY A N 1
ATOM 2440 C CA . GLY A 1 309 ? 7.688 5.727 11.789 1 85.69 309 GLY A CA 1
ATOM 2441 C C . GLY A 1 309 ? 9.062 5.094 11.797 1 85.69 309 GLY A C 1
ATOM 2442 O O . GLY A 1 309 ? 9.938 5.477 11.008 1 85.69 309 GLY A O 1
ATOM 2443 N N . PHE A 1 310 ? 9.352 4.262 12.82 1 78.69 310 PHE A N 1
ATOM 2444 C CA . PHE A 1 310 ? 10.68 3.674 12.984 1 78.69 310 PHE A CA 1
ATOM 2445 C C . PHE A 1 310 ? 10.586 2.162 13.156 1 78.69 310 PHE A C 1
ATOM 2447 O O . PHE A 1 310 ? 9.617 1.656 13.727 1 78.69 310 PHE A O 1
ATOM 2454 N N . GLU A 1 311 ? 11.602 1.572 12.609 1 75.06 311 GLU A N 1
ATOM 2455 C CA . GLU A 1 311 ? 11.695 0.12 12.727 1 75.06 311 GLU A CA 1
ATOM 2456 C C . GLU A 1 311 ? 13 -0.299 13.383 1 75.06 311 GLU A C 1
ATOM 2458 O O . GLU A 1 311 ? 13.984 0.444 13.352 1 75.06 311 GLU A O 1
ATOM 2463 N N . GLN A 1 312 ? 12.883 -1.44 14.102 1 69.5 312 GLN A N 1
ATOM 2464 C CA . GLN A 1 312 ? 14.117 -2.045 14.594 1 69.5 312 GLN A CA 1
ATOM 2465 C C . GLN A 1 312 ? 15.102 -2.289 13.453 1 69.5 312 GLN A C 1
ATOM 2467 O O . GLN A 1 312 ? 14.695 -2.615 12.336 1 69.5 312 GLN A O 1
ATOM 2472 N N . PRO A 1 313 ? 16.469 -2.002 13.719 1 64.81 313 PRO A N 1
ATOM 2473 C CA . PRO A 1 313 ? 17.078 -1.789 15.023 1 64.81 313 PRO A CA 1
ATOM 2474 C C . PRO A 1 313 ? 17.234 -0.31 15.375 1 64.81 313 PRO A C 1
ATOM 2476 O O . PRO A 1 313 ? 17.797 0.029 16.422 1 64.81 313 PRO A O 1
ATOM 2479 N N . ASP A 1 314 ? 16.734 0.542 14.602 1 67.19 314 ASP A N 1
ATOM 2480 C CA . ASP A 1 314 ? 16.938 1.972 14.82 1 67.19 314 ASP A CA 1
ATOM 2481 C C . ASP A 1 314 ? 16.312 2.416 16.141 1 67.19 314 ASP A C 1
ATOM 2483 O O . ASP A 1 314 ? 16.672 3.455 16.688 1 67.19 314 ASP A O 1
ATOM 2487 N N . ILE A 1 315 ? 15.344 1.645 16.5 1 70.62 315 ILE A N 1
ATOM 2488 C CA . ILE A 1 315 ? 14.68 1.879 17.781 1 70.62 315 ILE A CA 1
ATOM 2489 C C . ILE A 1 315 ? 14.43 0.546 18.484 1 70.62 315 ILE A C 1
ATOM 2491 O O . ILE A 1 315 ? 14.414 -0.507 17.844 1 70.62 315 ILE A O 1
ATOM 2495 N N . GLN A 1 316 ? 14.312 0.587 19.703 1 70.75 316 GLN A N 1
ATOM 2496 C CA . GLN A 1 316 ? 14.18 -0.631 20.484 1 70.75 316 GLN A CA 1
ATOM 2497 C C . GLN A 1 316 ? 12.875 -1.356 20.156 1 70.75 316 GLN A C 1
ATOM 2499 O O . GLN A 1 316 ? 12.836 -2.588 20.109 1 70.75 316 GLN A O 1
ATOM 2504 N N . VAL A 1 317 ? 11.82 -0.57 20 1 74.88 317 VAL A N 1
ATOM 2505 C CA . VAL A 1 317 ? 10.516 -1.133 19.672 1 74.88 317 VAL A CA 1
ATOM 2506 C C . VAL A 1 317 ? 9.961 -0.449 18.422 1 74.88 317 VAL A C 1
ATOM 2508 O O . VAL A 1 317 ? 9.805 0.774 18.391 1 74.88 317 VAL A O 1
ATOM 2511 N N . SER A 1 318 ? 9.648 -1.305 17.453 1 76.88 318 SER A N 1
ATOM 2512 C CA . SER A 1 318 ? 9.172 -0.777 16.172 1 76.88 318 SER A CA 1
ATOM 2513 C C . SER A 1 318 ? 7.801 -0.131 16.312 1 76.88 318 SER A C 1
ATOM 2515 O O . SER A 1 318 ? 6.926 -0.664 17 1 76.88 318 SER A O 1
ATOM 2517 N N . TYR A 1 319 ? 7.715 1.072 15.836 1 84.62 319 TYR A N 1
ATOM 2518 C CA . TYR A 1 319 ? 6.457 1.778 15.625 1 84.62 319 TYR A CA 1
ATOM 2519 C C . TYR A 1 319 ? 6.344 2.273 14.188 1 84.62 319 TYR A C 1
ATOM 2521 O O . TYR A 1 319 ? 7.027 3.223 13.797 1 84.62 319 TYR A O 1
ATOM 2529 N N . THR A 1 320 ? 5.457 1.629 13.398 1 87.56 320 THR A N 1
ATOM 2530 C CA . THR A 1 320 ? 5.453 1.896 11.969 1 87.56 320 THR A CA 1
ATOM 2531 C C . THR A 1 320 ? 4.145 2.551 11.539 1 87.56 320 THR A C 1
ATOM 2533 O O . THR A 1 320 ? 3.121 2.4 12.211 1 87.56 320 THR A O 1
ATOM 2536 N N . LYS A 1 321 ? 4.184 3.348 10.508 1 91.62 321 LYS A N 1
ATOM 2537 C CA . LYS A 1 321 ? 3.08 3.949 9.766 1 91.62 321 LYS A CA 1
ATOM 2538 C C . LYS A 1 321 ? 3.133 3.559 8.289 1 91.62 321 LYS A C 1
ATOM 2540 O O . LYS A 1 321 ? 3.533 4.359 7.445 1 91.62 321 LYS A O 1
ATOM 2545 N N . ASP A 1 322 ? 2.572 2.471 7.996 1 89.38 322 ASP A N 1
ATOM 2546 C CA . ASP A 1 322 ? 2.881 1.763 6.758 1 89.38 322 ASP A CA 1
ATOM 2547 C C . ASP A 1 322 ? 2 2.254 5.609 1 89.38 322 ASP A C 1
ATOM 2549 O O . ASP A 1 322 ? 2.436 2.287 4.457 1 89.38 322 ASP A O 1
ATOM 2553 N N . SER A 1 323 ? 0.759 2.578 5.988 1 92.25 323 SER A N 1
ATOM 2554 C CA . SER A 1 323 ? -0.166 2.814 4.883 1 92.25 323 SER A CA 1
ATOM 2555 C C . SER A 1 323 ? -1.292 3.756 5.301 1 92.25 323 SER A C 1
ATOM 2557 O O . SER A 1 323 ? -1.733 3.734 6.449 1 92.25 323 SER A O 1
ATOM 2559 N N . ASN A 1 324 ? -1.737 4.48 4.285 1 95.12 324 ASN A N 1
ATOM 2560 C CA . ASN A 1 324 ? -2.934 5.289 4.496 1 95.12 324 ASN A CA 1
ATOM 2561 C C . ASN A 1 324 ? -4.207 4.484 4.238 1 95.12 324 ASN A C 1
ATOM 2563 O O . ASN A 1 324 ? -4.262 3.684 3.307 1 95.12 324 ASN A O 1
ATOM 2567 N N . THR A 1 325 ? -5.113 4.625 5.102 1 96.56 325 THR A N 1
ATOM 2568 C CA . THR A 1 325 ? -6.469 4.125 4.91 1 96.56 325 THR A CA 1
ATOM 2569 C C . THR A 1 325 ? -7.402 5.254 4.477 1 96.56 325 THR A C 1
ATOM 2571 O O . THR A 1 325 ? -7.039 6.082 3.641 1 96.56 325 THR A O 1
ATOM 2574 N N . LEU A 1 326 ? -8.594 5.23 5.004 1 96.75 326 LEU A N 1
ATOM 2575 C CA . LEU A 1 326 ? -9.469 6.387 4.848 1 96.75 326 LEU A CA 1
ATOM 2576 C C . LEU A 1 326 ? -9.477 7.234 6.113 1 96.75 326 LEU A C 1
ATOM 2578 O O . LEU A 1 326 ? -10.352 7.078 6.965 1 96.75 326 LEU A O 1
ATOM 2582 N N . GLY A 1 327 ? -8.508 8.094 6.207 1 96.44 327 GLY A N 1
ATOM 2583 C CA . GLY A 1 327 ? -8.414 9.016 7.332 1 96.44 327 GLY A CA 1
ATOM 2584 C C . GLY A 1 327 ? -7.398 8.578 8.375 1 96.44 327 GLY A C 1
ATOM 2585 O O . GLY A 1 327 ? -6.855 9.414 9.102 1 96.44 327 GLY A O 1
ATOM 2586 N N . TRP A 1 328 ? -7.141 7.289 8.445 1 98 328 TRP A N 1
ATOM 2587 C CA . TRP A 1 328 ? -6.172 6.766 9.406 1 98 328 TRP A CA 1
ATOM 2588 C C . TRP A 1 328 ? -4.891 6.328 8.703 1 98 328 TRP A C 1
ATOM 2590 O O . TRP A 1 328 ? -4.805 6.367 7.473 1 98 328 TRP A O 1
ATOM 2600 N N . ILE A 1 329 ? -3.934 6.051 9.531 1 97.06 329 ILE A N 1
ATOM 2601 C CA . ILE A 1 329 ? -2.686 5.441 9.086 1 97.06 329 ILE A CA 1
ATOM 2602 C C . ILE A 1 329 ? -2.498 4.09 9.773 1 97.06 329 ILE A C 1
ATOM 2604 O O . ILE A 1 329 ? -2.459 4.012 11 1 97.06 329 ILE A O 1
ATOM 2608 N N . LYS A 1 330 ? -2.387 3.055 8.953 1 93.94 330 LYS A N 1
ATOM 2609 C CA . LYS A 1 330 ? -2.178 1.716 9.5 1 93.94 330 LYS A CA 1
ATOM 2610 C C . LYS A 1 330 ? -0.69 1.404 9.641 1 93.94 330 LYS A C 1
ATOM 2612 O O . LYS A 1 330 ? 0.104 1.742 8.758 1 93.94 330 LYS A O 1
ATOM 2617 N N . GLY A 1 331 ? -0.316 0.902 10.781 1 90.44 331 GLY A N 1
ATOM 2618 C CA . GLY A 1 331 ? 1.018 0.394 11.062 1 90.44 331 GLY A CA 1
ATOM 2619 C C . GLY A 1 331 ? 1.027 -0.712 12.102 1 90.44 331 GLY A C 1
ATOM 2620 O O . GLY A 1 331 ? 0.094 -1.515 12.164 1 90.44 331 GLY A O 1
ATOM 2621 N N . HIS A 1 332 ? 2.111 -0.783 12.82 1 84.94 332 HIS A N 1
ATOM 2622 C CA . HIS A 1 332 ? 2.242 -1.798 13.859 1 84.94 332 HIS A CA 1
ATOM 2623 C C . HIS A 1 332 ? 3.02 -1.264 15.062 1 84.94 332 HIS A C 1
ATOM 2625 O O . HIS A 1 332 ? 3.914 -0.428 14.898 1 84.94 332 HIS A O 1
ATOM 2631 N N . TYR A 1 333 ? 2.672 -1.724 16.125 1 86.75 333 TYR A N 1
ATOM 2632 C CA . TYR A 1 333 ? 3.402 -1.528 17.375 1 86.75 333 TYR A CA 1
ATOM 2633 C C . TYR A 1 333 ? 3.479 -2.826 18.172 1 86.75 333 TYR A C 1
ATOM 2635 O O . TYR A 1 333 ? 2.451 -3.42 18.5 1 86.75 333 TYR A O 1
ATOM 2643 N N . ARG A 1 334 ? 4.688 -3.27 18.422 1 79.88 334 ARG A N 1
ATOM 2644 C CA . ARG A 1 334 ? 4.938 -4.527 19.125 1 79.88 334 ARG A CA 1
ATOM 2645 C C . ARG A 1 334 ? 4.195 -5.68 18.453 1 79.88 334 ARG A C 1
ATOM 2647 O O . ARG A 1 334 ? 3.627 -6.535 19.141 1 79.88 334 ARG A O 1
ATOM 2654 N N . GLY A 1 335 ? 4.109 -5.578 17.172 1 72.56 335 GLY A N 1
ATOM 2655 C CA . GLY A 1 335 ? 3.51 -6.66 16.422 1 72.56 335 GLY A CA 1
ATOM 2656 C C . GLY A 1 335 ? 2.01 -6.512 16.25 1 72.56 335 GLY A C 1
ATOM 2657 O O . GLY A 1 335 ? 1.395 -7.223 15.453 1 72.56 335 GLY A O 1
ATOM 2658 N N . TYR A 1 336 ? 1.37 -5.555 16.922 1 82.88 336 TYR A N 1
ATOM 2659 C CA . TYR A 1 336 ? -0.068 -5.344 16.812 1 82.88 336 TYR A CA 1
ATOM 2660 C C . TYR A 1 336 ? -0.383 -4.324 15.719 1 82.88 336 TYR A C 1
ATOM 2662 O O . TYR A 1 336 ? 0.239 -3.262 15.656 1 82.88 336 TYR A O 1
ATOM 2670 N N . PRO A 1 337 ? -1.383 -4.707 14.844 1 86.44 337 PRO A N 1
ATOM 2671 C CA . PRO A 1 337 ? -1.861 -3.641 13.961 1 86.44 337 PRO A CA 1
ATOM 2672 C C . PRO A 1 337 ? -2.332 -2.406 14.727 1 86.44 337 PRO A C 1
ATOM 2674 O O . PRO A 1 337 ? -3.066 -2.529 15.711 1 86.44 337 PRO A O 1
ATOM 2677 N N . THR A 1 338 ? -1.843 -1.324 14.367 1 93.19 338 THR A N 1
ATOM 2678 C CA . THR A 1 338 ? -2.143 -0.05 15.016 1 93.19 338 THR A CA 1
ATOM 2679 C C . THR A 1 338 ? -2.656 0.963 13.992 1 93.19 338 THR A C 1
ATOM 2681 O O . THR A 1 338 ? -2.166 1.018 12.867 1 93.19 338 THR A O 1
ATOM 2684 N N . PHE A 1 339 ? -3.66 1.669 14.391 1 97.44 339 PHE A N 1
ATOM 2685 C CA . PHE A 1 339 ? -4.156 2.783 13.594 1 97.44 339 PHE A CA 1
ATOM 2686 C C . PHE A 1 339 ? -3.859 4.113 14.273 1 97.44 339 PHE A C 1
ATOM 2688 O O . PHE A 1 339 ? -4.238 4.324 15.43 1 97.44 339 PHE A O 1
ATOM 2695 N N . THR A 1 340 ? -3.154 4.957 13.555 1 97.56 340 THR A N 1
ATOM 2696 C CA . THR A 1 340 ? -2.715 6.227 14.117 1 97.56 340 THR A CA 1
ATOM 2697 C C . THR A 1 340 ? -3.115 7.387 13.211 1 97.56 340 THR A C 1
ATOM 2699 O O . THR A 1 340 ? -3.396 7.188 12.023 1 97.56 340 THR A O 1
ATOM 2702 N N . GLN A 1 341 ? -3.281 8.492 13.797 1 97.38 341 GLN A N 1
ATOM 2703 C CA . GLN A 1 341 ? -3.389 9.766 13.078 1 97.38 341 GLN A CA 1
ATOM 2704 C C . GLN A 1 341 ? -2.867 10.922 13.93 1 97.38 341 GLN A C 1
ATOM 2706 O O . GLN A 1 341 ? -2.746 10.797 15.148 1 97.38 341 GLN A O 1
ATOM 2711 N N . GLY A 1 342 ? -2.432 11.914 13.305 1 94.31 342 GLY A N 1
ATOM 2712 C CA . GLY A 1 342 ? -1.969 13.141 13.93 1 94.31 342 GLY A CA 1
ATOM 2713 C C . GLY A 1 342 ? -1.923 14.32 12.977 1 94.31 342 GLY A C 1
ATOM 2714 O O . GLY A 1 342 ? -2.311 14.195 11.812 1 94.31 342 GLY A O 1
ATOM 2715 N N . GLY A 1 343 ? -1.624 15.352 13.523 1 94.56 343 GLY A N 1
ATOM 2716 C CA . GLY A 1 343 ? -1.571 16.547 12.695 1 94.56 343 GLY A CA 1
ATOM 2717 C C . GLY A 1 343 ? -0.87 17.703 13.367 1 94.56 343 GLY A C 1
ATOM 2718 O O . GLY A 1 343 ? -0.681 17.703 14.586 1 94.56 343 GLY A O 1
ATOM 2719 N N . ASP A 1 344 ? -0.478 18.625 12.477 1 93.81 344 ASP A N 1
ATOM 2720 C CA . ASP A 1 344 ? 0.2 19.828 12.945 1 93.81 344 ASP A CA 1
ATOM 2721 C C . ASP A 1 344 ? -0.407 21.078 12.32 1 93.81 344 ASP A C 1
ATOM 2723 O O . ASP A 1 344 ? -0.881 21.047 11.188 1 93.81 344 ASP A O 1
ATOM 2727 N N . LEU A 1 345 ? -0.498 22.047 13.078 1 94.5 345 LEU A N 1
ATOM 2728 C CA . LEU A 1 345 ? -0.74 23.438 12.719 1 94.5 345 LEU A CA 1
ATOM 2729 C C . LEU A 1 345 ? 0.311 24.344 13.344 1 94.5 345 LEU A C 1
ATOM 2731 O O . LEU A 1 345 ? 1.036 23.938 14.258 1 94.5 345 LEU A O 1
ATOM 2735 N N . PRO A 1 346 ? 0.421 25.562 12.82 1 93.5 346 PRO A N 1
ATOM 2736 C CA . PRO A 1 346 ? 1.319 26.469 13.547 1 93.5 346 PRO A CA 1
ATOM 2737 C C . PRO A 1 346 ? 0.983 26.562 15.031 1 93.5 346 PRO A C 1
ATOM 2739 O O . PRO A 1 346 ? -0.079 27.078 15.398 1 93.5 346 PRO A O 1
ATOM 2742 N N . GLY A 1 347 ? 1.872 25.984 15.82 1 94.31 347 GLY A N 1
ATOM 2743 C CA . GLY A 1 347 ? 1.72 26.109 17.266 1 94.31 347 GLY A CA 1
ATOM 2744 C C . GLY A 1 347 ? 1.03 24.922 17.891 1 94.31 347 GLY A C 1
ATOM 2745 O O . GLY A 1 347 ? 0.837 24.891 19.109 1 94.31 347 GLY A O 1
ATOM 2746 N N . TYR A 1 348 ? 0.631 23.938 17.094 1 95.31 348 TYR A N 1
ATOM 2747 C CA . TYR A 1 348 ? -0.046 22.75 17.625 1 95.31 348 TYR A CA 1
ATOM 2748 C C . TYR A 1 348 ? 0.523 21.484 17.016 1 95.31 348 TYR A C 1
ATOM 2750 O O . TYR A 1 348 ? 0.926 21.469 15.852 1 95.31 348 TYR A O 1
ATOM 2758 N N . GLU A 1 349 ? 0.508 20.375 17.797 1 96.44 349 GLU A N 1
ATOM 2759 C CA . GLU A 1 349 ? 0.769 19.016 17.328 1 96.44 349 GLU A CA 1
ATOM 2760 C C . GLU A 1 349 ? -0.093 18 18.078 1 96.44 349 GLU A C 1
ATOM 2762 O O . GLU A 1 349 ? -0.33 18.141 19.281 1 96.44 349 GLU A O 1
ATOM 2767 N N . SER A 1 350 ? -0.496 17.062 17.375 1 97.06 350 SER A N 1
ATOM 2768 C CA . SER A 1 350 ? -1.307 16.016 18 1 97.06 350 SER A CA 1
ATOM 2769 C C . SER A 1 350 ? -1.001 14.648 17.406 1 97.06 350 SER A C 1
ATOM 2771 O O . SER A 1 350 ? -0.432 14.555 16.312 1 97.06 350 SER A O 1
ATOM 2773 N N . GLN A 1 351 ? -1.298 13.617 18.141 1 97.44 351 GLN A N 1
ATOM 2774 C CA . GLN A 1 351 ? -1.202 12.227 17.703 1 97.44 351 GLN A CA 1
ATOM 2775 C C . GLN A 1 351 ? -2.094 11.328 18.547 1 97.44 351 GLN A C 1
ATOM 2777 O O . GLN A 1 351 ? -2.178 11.5 19.766 1 97.44 351 GLN A O 1
ATOM 2782 N N . TYR A 1 352 ? -2.766 10.484 17.922 1 98.5 352 TYR A N 1
ATOM 2783 C CA . TYR A 1 352 ? -3.506 9.477 18.656 1 98.5 352 TYR A CA 1
ATOM 2784 C C . TYR A 1 352 ? -3.459 8.125 17.953 1 98.5 352 TYR A C 1
ATOM 2786 O O . TYR A 1 352 ? -3.273 8.07 16.734 1 98.5 352 TYR A O 1
ATOM 2794 N N . SER A 1 353 ? -3.566 7.078 18.703 1 98.25 353 SER A N 1
ATOM 2795 C CA . SER A 1 353 ? -3.449 5.707 18.203 1 98.25 353 SER A CA 1
ATOM 2796 C C . SER A 1 353 ? -4.441 4.785 18.906 1 98.25 353 SER A C 1
ATOM 2798 O O . SER A 1 353 ? -4.742 4.969 20.094 1 98.25 353 SER A O 1
ATOM 2800 N N . ILE A 1 354 ? -4.895 3.807 18.141 1 98 354 ILE A N 1
ATOM 2801 C CA . ILE A 1 354 ? -5.672 2.721 18.734 1 98 354 ILE A CA 1
ATOM 2802 C C . ILE A 1 354 ? -5.086 1.377 18.312 1 98 354 ILE A C 1
ATOM 2804 O O . ILE A 1 354 ? -4.539 1.25 17.203 1 98 354 ILE A O 1
ATOM 2808 N N . ILE A 1 355 ? -5.141 0.482 19.172 1 95.25 355 ILE A N 1
ATOM 2809 C CA . ILE A 1 355 ? -4.828 -0.922 18.938 1 95.25 355 ILE A CA 1
ATOM 2810 C C . ILE A 1 355 ? -6.059 -1.781 19.203 1 95.25 355 ILE A C 1
ATOM 2812 O O . ILE A 1 355 ? -6.246 -2.271 20.328 1 95.25 355 ILE A O 1
ATOM 2816 N N . PRO A 1 356 ? -6.785 -2.01 18.188 1 94.19 356 PRO A N 1
ATOM 2817 C CA . PRO A 1 356 ? -8.055 -2.721 18.391 1 94.19 356 PRO A CA 1
ATOM 2818 C C . PRO A 1 356 ? -7.859 -4.102 19.016 1 94.19 356 PRO A C 1
ATOM 2820 O O . PRO A 1 356 ? -8.625 -4.496 19.891 1 94.19 356 PRO A O 1
ATOM 2823 N N . GLY A 1 357 ? -6.875 -4.809 18.641 1 88.25 357 GLY A N 1
ATOM 2824 C CA . GLY A 1 357 ? -6.633 -6.152 19.141 1 88.25 357 GLY A CA 1
ATOM 2825 C C . GLY A 1 357 ? -6.391 -6.195 20.625 1 88.25 357 GLY A C 1
ATOM 2826 O O . GLY A 1 357 ? -6.492 -7.258 21.25 1 88.25 357 GLY A O 1
ATOM 2827 N N . ARG A 1 358 ? -6.094 -5.055 21.234 1 91.44 358 ARG A N 1
ATOM 2828 C CA . ARG A 1 358 ? -5.84 -4.965 22.656 1 91.44 358 ARG A CA 1
ATOM 2829 C C . ARG A 1 358 ? -6.828 -4.016 23.328 1 91.44 358 ARG A C 1
ATOM 2831 O O . ARG A 1 358 ? -6.746 -3.773 24.531 1 91.44 358 ARG A O 1
ATOM 2838 N N . ALA A 1 359 ? -7.684 -3.447 22.594 1 95.12 359 ALA A N 1
ATOM 2839 C CA . ALA A 1 359 ? -8.727 -2.525 23.031 1 95.12 359 ALA A CA 1
ATOM 2840 C C . ALA A 1 359 ? -8.125 -1.359 23.812 1 95.12 359 ALA A C 1
ATOM 2842 O O . ALA A 1 359 ? -8.586 -1.042 24.922 1 95.12 359 ALA A O 1
ATOM 2843 N N . VAL A 1 360 ? -7.078 -0.784 23.25 1 97.19 360 VAL A N 1
ATOM 2844 C CA . VAL A 1 360 ? -6.457 0.362 23.906 1 97.19 360 VAL A CA 1
ATOM 2845 C C . VAL A 1 360 ? -6.336 1.521 22.922 1 97.19 360 VAL A C 1
ATOM 2847 O O . VAL A 1 360 ? -6.262 1.306 21.703 1 97.19 360 VAL A O 1
ATOM 2850 N N . GLY A 1 361 ? -6.336 2.74 23.438 1 98.38 361 GLY A N 1
ATOM 2851 C CA . GLY A 1 361 ? -6.133 3.963 22.672 1 98.38 361 GLY A CA 1
ATOM 2852 C C . GLY A 1 361 ? -5.477 5.066 23.484 1 98.38 361 GLY A C 1
ATOM 2853 O O . GLY A 1 361 ? -5.652 5.141 24.703 1 98.38 361 GLY A O 1
ATOM 2854 N N . VAL A 1 362 ? -4.695 5.902 22.781 1 98.69 362 VAL A N 1
ATOM 2855 C CA . VAL A 1 362 ? -3.984 7.012 23.422 1 98.69 362 VAL A CA 1
ATOM 2856 C C . VAL A 1 362 ? -4.094 8.258 22.547 1 98.69 362 VAL A C 1
ATOM 2858 O O . VAL A 1 362 ? -3.986 8.18 21.312 1 98.69 362 VAL A O 1
ATOM 2861 N N . HIS A 1 363 ? -4.352 9.359 23.172 1 98.75 363 HIS A N 1
ATOM 2862 C CA . HIS A 1 363 ? -4.297 10.672 22.531 1 98.75 363 HIS A CA 1
ATOM 2863 C C . HIS A 1 363 ? -3.303 11.586 23.25 1 98.75 363 HIS A C 1
ATOM 2865 O O . HIS A 1 363 ? -3.309 11.68 24.469 1 98.75 363 HIS A O 1
ATOM 2871 N N . THR A 1 364 ? -2.514 12.211 22.406 1 98.44 364 THR A N 1
ATOM 2872 C CA . THR A 1 364 ? -1.568 13.219 22.875 1 98.44 364 THR A CA 1
ATOM 2873 C C . THR A 1 364 ? -1.653 14.469 22 1 98.44 364 THR A C 1
ATOM 2875 O O . THR A 1 364 ? -1.63 14.383 20.766 1 98.44 364 THR A O 1
ATOM 2878 N N . ALA A 1 365 ? -1.755 15.609 22.641 1 97.94 365 ALA A N 1
ATOM 2879 C CA . ALA A 1 365 ? -1.634 16.891 21.953 1 97.94 365 ALA A CA 1
ATOM 2880 C C . ALA A 1 365 ? -0.739 17.844 22.719 1 97.94 365 ALA A C 1
ATOM 2882 O O . ALA A 1 365 ? -0.765 17.875 23.953 1 97.94 365 ALA A O 1
ATOM 2883 N N . ILE A 1 366 ? 0.063 18.594 22.016 1 97.44 366 ILE A N 1
ATOM 2884 C CA . ILE A 1 366 ? 0.958 19.578 22.625 1 97.44 366 ILE A CA 1
ATOM 2885 C C . ILE A 1 366 ? 0.906 20.875 21.828 1 97.44 366 ILE A C 1
ATOM 2887 O O . ILE A 1 366 ? 0.477 20.906 20.672 1 97.44 366 ILE A O 1
ATOM 2891 N N . VAL A 1 367 ? 1.21 21.938 22.5 1 94.56 367 VAL A N 1
ATOM 2892 C CA . VAL A 1 367 ? 1.521 23.156 21.766 1 94.56 367 VAL A CA 1
ATOM 2893 C C . VAL A 1 367 ? 3.004 23.188 21.406 1 94.56 367 VAL A C 1
ATOM 2895 O O . VAL A 1 367 ? 3.857 22.891 22.25 1 94.56 367 VAL A O 1
ATOM 2898 N N . GLY A 1 368 ? 3.271 23.281 20.125 1 86.38 368 GLY A N 1
ATOM 2899 C CA . GLY A 1 368 ? 4.645 23.219 19.641 1 86.38 368 GLY A CA 1
ATOM 2900 C C . GLY A 1 368 ? 4.789 23.656 18.203 1 86.38 368 GLY A C 1
ATOM 2901 O O . GLY A 1 368 ? 3.801 24 17.547 1 86.38 368 GLY A O 1
ATOM 2902 N N . ASP A 1 369 ? 6.098 23.719 17.734 1 81.12 369 ASP A N 1
ATOM 2903 C CA . ASP A 1 369 ? 6.363 24.312 16.422 1 81.12 369 ASP A CA 1
ATOM 2904 C C . ASP A 1 369 ? 6.656 23.25 15.383 1 81.12 369 ASP A C 1
ATOM 2906 O O . ASP A 1 369 ? 7.328 23.516 14.383 1 81.12 369 ASP A O 1
ATOM 2910 N N . ASN A 1 370 ? 6.395 22.016 15.609 1 80.25 370 ASN A N 1
ATOM 2911 C CA . ASN A 1 370 ? 6.621 20.938 14.664 1 80.25 370 ASN A CA 1
ATOM 2912 C C . ASN A 1 370 ? 8.109 20.641 14.484 1 80.25 370 ASN A C 1
ATOM 2914 O O . ASN A 1 370 ? 8.531 20.156 13.438 1 80.25 370 ASN A O 1
ATOM 2918 N N . SER A 1 371 ? 8.891 20.969 15.445 1 88.12 371 SER A N 1
ATOM 2919 C CA . SER A 1 371 ? 10.312 20.625 15.438 1 88.12 371 SER A CA 1
ATOM 2920 C C . SER A 1 371 ? 10.523 19.125 15.578 1 88.12 371 SER A C 1
ATOM 2922 O O . SER A 1 371 ? 9.594 18.391 15.938 1 88.12 371 SER A O 1
ATOM 2924 N N . LEU A 1 372 ? 11.773 18.719 15.289 1 88.81 372 LEU A N 1
ATOM 2925 C CA . LEU A 1 372 ? 12.109 17.312 15.461 1 88.81 372 LEU A CA 1
ATOM 2926 C C . LEU A 1 372 ? 11.969 16.906 16.922 1 88.81 372 LEU A C 1
ATOM 2928 O O . LEU A 1 372 ? 11.57 15.766 17.203 1 88.81 372 LEU A O 1
ATOM 2932 N N . LYS A 1 373 ? 12.273 17.844 17.766 1 90.06 373 LYS A N 1
ATOM 2933 C CA . LYS A 1 373 ? 12.164 17.547 19.188 1 90.06 373 LYS A CA 1
ATOM 2934 C C . LYS A 1 373 ? 10.711 17.422 19.625 1 90.06 373 LYS A C 1
ATOM 2936 O O . LYS A 1 373 ? 10.367 16.547 20.422 1 90.06 373 LYS A O 1
ATOM 2941 N N . ALA A 1 374 ? 9.914 18.312 19.203 1 91.69 374 ALA A N 1
ATOM 2942 C CA . ALA A 1 374 ? 8.492 18.234 19.5 1 91.69 374 ALA A CA 1
ATOM 2943 C C . ALA A 1 374 ? 7.887 16.953 18.953 1 91.69 374 ALA A C 1
ATOM 2945 O O . ALA A 1 374 ? 7.066 16.312 19.609 1 91.69 374 ALA A O 1
ATOM 2946 N N . TYR A 1 375 ? 8.258 16.594 17.766 1 92.31 375 TYR A N 1
ATOM 2947 C CA . TYR A 1 375 ? 7.832 15.336 17.172 1 92.31 375 TYR A CA 1
ATOM 2948 C C . TYR A 1 375 ? 8.258 14.156 18.031 1 92.31 375 TYR A C 1
ATOM 2950 O O . TYR A 1 375 ? 7.465 13.242 18.297 1 92.31 375 TYR A O 1
ATOM 2958 N N . ALA A 1 376 ? 9.516 14.172 18.406 1 92.88 376 ALA A N 1
ATOM 2959 C CA . ALA A 1 376 ? 10.016 13.102 19.266 1 92.88 376 ALA A CA 1
ATOM 2960 C C . ALA A 1 376 ? 9.227 13.023 20.578 1 92.88 376 ALA A C 1
ATOM 2962 O O . ALA A 1 376 ? 8.852 11.938 21.016 1 92.88 376 ALA A O 1
ATOM 2963 N N . ALA A 1 377 ? 8.977 14.141 21.125 1 94.88 377 ALA A N 1
ATOM 2964 C CA . ALA A 1 377 ? 8.266 14.203 22.406 1 94.88 377 ALA A CA 1
ATOM 2965 C C . ALA A 1 377 ? 6.871 13.602 22.281 1 94.88 377 ALA A C 1
ATOM 2967 O O . ALA A 1 377 ? 6.492 12.734 23.078 1 94.88 377 ALA A O 1
ATOM 2968 N N . LYS A 1 378 ? 6.117 14.055 21.359 1 95.12 378 LYS A N 1
ATOM 2969 C CA . LYS A 1 378 ? 4.754 13.555 21.188 1 95.12 378 LYS A CA 1
ATOM 2970 C C . LYS A 1 378 ? 4.746 12.062 20.891 1 95.12 378 LYS A C 1
ATOM 2972 O O . LYS A 1 378 ? 3.869 11.336 21.375 1 95.12 378 LYS A O 1
ATOM 2977 N N . SER A 1 379 ? 5.676 11.609 20.078 1 93.38 379 SER A N 1
ATOM 2978 C CA . SER A 1 379 ? 5.777 10.195 19.75 1 93.38 379 SER A CA 1
ATOM 2979 C C . SER A 1 379 ? 6.098 9.359 21 1 93.38 379 SER A C 1
ATOM 2981 O O . SER A 1 379 ? 5.504 8.305 21.203 1 93.38 379 SER A O 1
ATOM 2983 N N . LEU A 1 380 ? 7.016 9.836 21.781 1 94.62 380 LEU A N 1
ATOM 2984 C CA . LEU A 1 380 ? 7.438 9.109 22.984 1 94.62 380 LEU A CA 1
ATOM 2985 C C . LEU A 1 380 ? 6.324 9.086 24.016 1 94.62 380 LEU A C 1
ATOM 2987 O O . LEU A 1 380 ? 6.16 8.094 24.734 1 94.62 380 LEU A O 1
ATOM 2991 N N . ILE A 1 381 ? 5.574 10.148 24.109 1 96.69 381 ILE A N 1
ATOM 2992 C CA . ILE A 1 381 ? 4.426 10.156 25 1 96.69 381 ILE A CA 1
ATOM 2993 C C . ILE A 1 381 ? 3.434 9.078 24.594 1 96.69 381 ILE A C 1
ATOM 2995 O O . ILE A 1 381 ? 2.982 8.281 25.422 1 96.69 381 ILE A O 1
ATOM 2999 N N . ASN A 1 382 ? 3.135 9.078 23.344 1 94.94 382 ASN A N 1
ATOM 3000 C CA . ASN A 1 382 ? 2.164 8.117 22.828 1 94.94 382 ASN A CA 1
ATOM 3001 C C . ASN A 1 382 ? 2.617 6.68 23.062 1 94.94 382 ASN A C 1
ATOM 3003 O O . ASN A 1 382 ? 1.842 5.848 23.531 1 94.94 382 ASN A O 1
ATOM 3007 N N . ILE A 1 383 ? 3.871 6.387 22.797 1 91.44 383 ILE A N 1
ATOM 3008 C CA . ILE A 1 383 ? 4.383 5.023 22.891 1 91.44 383 ILE A CA 1
ATOM 3009 C C . ILE A 1 383 ? 4.492 4.609 24.359 1 91.44 383 ILE A C 1
ATOM 3011 O O . ILE A 1 383 ? 4.219 3.459 24.703 1 91.44 383 ILE A O 1
ATOM 3015 N N . PHE A 1 384 ? 4.914 5.496 25.188 1 95.44 384 PHE A N 1
ATOM 3016 C CA . PHE A 1 384 ? 4.969 5.223 26.625 1 95.44 384 PHE A CA 1
ATOM 3017 C C . PHE A 1 384 ? 3.59 4.867 27.156 1 95.44 384 PHE A C 1
ATOM 3019 O O . PHE A 1 384 ? 3.436 3.877 27.875 1 95.44 384 PHE A O 1
ATOM 3026 N N . ALA A 1 385 ? 2.65 5.637 26.781 1 96.62 385 ALA A N 1
ATOM 3027 C CA . ALA A 1 385 ? 1.28 5.426 27.234 1 96.62 385 ALA A CA 1
ATOM 3028 C C . ALA A 1 385 ? 0.721 4.105 26.703 1 96.62 385 ALA A C 1
ATOM 3030 O O . ALA A 1 385 ? 0.046 3.375 27.438 1 96.62 385 ALA A O 1
ATOM 3031 N N . LEU A 1 386 ? 0.958 3.816 25.469 1 94.94 386 LEU A N 1
ATOM 3032 C CA . LEU A 1 386 ? 0.514 2.545 24.906 1 94.94 386 LEU A CA 1
ATOM 3033 C C . LEU A 1 386 ? 1.11 1.373 25.672 1 94.94 386 LEU A C 1
ATOM 3035 O O . LEU A 1 386 ? 0.404 0.415 26 1 94.94 386 LEU A O 1
ATOM 3039 N N . ASP A 1 387 ? 2.35 1.479 26 1 92.94 387 ASP A N 1
ATOM 3040 C CA . ASP A 1 387 ? 3.018 0.416 26.75 1 92.94 387 ASP A CA 1
ATOM 3041 C C . ASP A 1 387 ? 2.43 0.274 28.141 1 92.94 387 ASP A C 1
ATOM 3043 O O . ASP A 1 387 ? 2.318 -0.836 28.672 1 92.94 387 ASP A O 1
ATOM 3047 N N . MET A 1 388 ? 2.178 1.377 28.734 1 93.5 388 MET A N 1
ATOM 3048 C CA . MET A 1 388 ? 1.531 1.331 30.031 1 93.5 388 MET A CA 1
ATOM 3049 C C . MET A 1 388 ? 0.231 0.535 29.969 1 93.5 388 MET A C 1
ATOM 3051 O O . MET A 1 388 ? -0.072 -0.239 30.891 1 93.5 388 MET A O 1
ATOM 3055 N N . LEU A 1 389 ? -0.444 0.699 28.875 1 94.31 389 LEU A N 1
ATOM 3056 C CA . LEU A 1 389 ? -1.76 0.08 28.75 1 94.31 389 LEU A CA 1
ATOM 3057 C C . LEU A 1 389 ? -1.636 -1.384 28.328 1 94.31 389 LEU A C 1
ATOM 3059 O O . LEU A 1 389 ? -2.391 -2.232 28.812 1 94.31 389 LEU A O 1
ATOM 3063 N N . ILE A 1 390 ? -0.738 -1.701 27.422 1 88.75 390 ILE A N 1
ATOM 3064 C CA . ILE A 1 390 ? -0.651 -3.033 26.844 1 88.75 390 ILE A CA 1
ATOM 3065 C C . ILE A 1 390 ? 0.03 -3.986 27.812 1 88.75 390 ILE A C 1
ATOM 3067 O O . ILE A 1 390 ? -0.418 -5.117 28 1 88.75 390 ILE A O 1
ATOM 3071 N N . HIS A 1 391 ? 1.21 -3.527 28.375 1 82.19 391 HIS A N 1
ATOM 3072 C CA . HIS A 1 391 ? 1.998 -4.477 29.156 1 82.19 391 HIS A CA 1
ATOM 3073 C C . HIS A 1 391 ? 2.328 -3.916 30.531 1 82.19 391 HIS A C 1
ATOM 3075 O O . HIS A 1 391 ? 2.988 -4.578 31.344 1 82.19 391 HIS A O 1
ATOM 3081 N N . GLY A 1 392 ? 1.941 -2.807 30.828 1 78.25 392 GLY A N 1
ATOM 3082 C CA . GLY A 1 392 ? 2.184 -2.197 32.125 1 78.25 392 GLY A CA 1
ATOM 3083 C C . GLY A 1 392 ? 3.629 -1.788 32.344 1 78.25 392 GLY A C 1
ATOM 3084 O O . GLY A 1 392 ? 3.973 -1.201 33.375 1 78.25 392 GLY A O 1
ATOM 3085 N N . ALA A 1 393 ? 4.457 -2.111 31.328 1 81.25 393 ALA A N 1
ATOM 3086 C CA . ALA A 1 393 ? 5.891 -1.895 31.5 1 81.25 393 ALA A CA 1
ATOM 3087 C C . ALA A 1 393 ? 6.512 -1.286 30.25 1 81.25 393 ALA A C 1
ATOM 3089 O O . ALA A 1 393 ? 7.008 -2.008 29.391 1 81.25 393 ALA A O 1
ATOM 3090 N N . PRO A 1 394 ? 6.656 0.066 30.203 1 87.12 394 PRO A N 1
ATOM 3091 C CA . PRO A 1 394 ? 7.352 0.686 29.062 1 87.12 394 PRO A CA 1
ATOM 3092 C C . PRO A 1 394 ? 8.852 0.387 29.062 1 87.12 394 PRO A C 1
ATOM 3094 O O . PRO A 1 394 ? 9.43 0.116 30.109 1 87.12 394 PRO A O 1
ATOM 3097 N N . TRP A 1 395 ? 9.484 0.437 27.938 1 84.56 395 TRP A N 1
ATOM 3098 C CA . TRP A 1 395 ? 10.891 0.08 27.812 1 84.56 395 TRP A CA 1
ATOM 3099 C C . TRP A 1 395 ? 11.789 1.248 28.203 1 84.56 395 TRP A C 1
ATOM 3101 O O . TRP A 1 395 ? 13.008 1.094 28.312 1 84.56 395 TRP A O 1
ATOM 3111 N N . PHE A 1 396 ? 11.227 2.434 28.469 1 90 396 PHE A N 1
ATOM 3112 C CA . PHE A 1 396 ? 11.922 3.611 28.969 1 90 396 PHE A CA 1
ATOM 3113 C C . PHE A 1 396 ? 11.078 4.328 30.016 1 90 396 PHE A C 1
ATOM 3115 O O . PHE A 1 396 ? 9.977 3.895 30.344 1 90 396 PHE A O 1
ATOM 3122 N N . ASN A 1 397 ? 11.711 5.344 30.688 1 91.31 397 ASN A N 1
ATOM 3123 C CA . ASN A 1 397 ? 11.023 6.02 31.781 1 91.31 397 ASN A CA 1
ATOM 3124 C C . ASN A 1 397 ? 11.414 7.488 31.875 1 91.31 397 ASN A C 1
ATOM 3126 O O . ASN A 1 397 ? 12.023 8.031 30.953 1 91.31 397 ASN A O 1
ATOM 3130 N N . ALA A 1 398 ? 10.953 8.07 33 1 92.62 398 ALA A N 1
ATOM 3131 C CA . ALA A 1 398 ? 11.164 9.508 33.188 1 92.62 398 ALA A CA 1
ATOM 3132 C C . ALA A 1 398 ? 12.648 9.836 33.281 1 92.62 398 ALA A C 1
ATOM 3134 O O . ALA A 1 398 ? 13.078 10.914 32.844 1 92.62 398 ALA A O 1
ATOM 3135 N N . ARG A 1 399 ? 13.445 8.914 33.719 1 92.69 399 ARG A N 1
ATOM 3136 C CA . ARG A 1 399 ? 14.867 9.164 33.906 1 92.69 399 ARG A CA 1
ATOM 3137 C C . ARG A 1 399 ? 15.617 9.078 32.594 1 92.69 399 ARG A C 1
ATOM 3139 O O . ARG A 1 399 ? 16.641 9.734 32.406 1 92.69 399 ARG A O 1
ATOM 3146 N N . SER A 1 400 ? 15.078 8.344 31.672 1 94.62 400 SER A N 1
ATOM 3147 C CA . SER A 1 400 ? 15.82 8.078 30.438 1 94.62 400 SER A CA 1
ATOM 3148 C C . SER A 1 400 ? 15.227 8.844 29.266 1 94.62 400 SER A C 1
ATOM 3150 O O . SER A 1 400 ? 15.852 8.945 28.203 1 94.62 400 SER A O 1
ATOM 3152 N N . VAL A 1 401 ? 14.07 9.43 29.375 1 95.12 401 VAL A N 1
ATOM 3153 C CA . VAL A 1 401 ? 13.305 9.938 28.25 1 95.12 401 VAL A CA 1
ATOM 3154 C C . VAL A 1 401 ? 14.07 11.078 27.578 1 95.12 401 VAL A C 1
ATOM 3156 O O . VAL A 1 401 ? 14.062 11.203 26.344 1 95.12 401 VAL A O 1
ATOM 3159 N N . CYS A 1 402 ? 14.742 11.93 28.328 1 96.25 402 CYS A N 1
ATOM 3160 C CA . CYS A 1 402 ? 15.469 13.055 27.75 1 96.25 402 CYS A CA 1
ATOM 3161 C C . CYS A 1 402 ? 16.578 12.578 26.828 1 96.25 402 CYS A C 1
ATOM 3163 O O . CYS A 1 402 ? 16.75 13.109 25.719 1 96.25 402 CYS A O 1
ATOM 3165 N N . LYS A 1 403 ? 17.266 11.578 27.281 1 94.94 403 LYS A N 1
ATOM 3166 C CA . LYS A 1 403 ? 18.344 11.023 26.469 1 94.94 403 LYS A CA 1
ATOM 3167 C C . LYS A 1 403 ? 17.781 10.352 25.203 1 94.94 403 LYS A C 1
ATOM 3169 O O . LYS A 1 403 ? 18.312 10.523 24.109 1 94.94 403 LYS A O 1
ATOM 3174 N N . ILE A 1 404 ? 16.781 9.641 25.359 1 92.62 404 ILE A N 1
ATOM 3175 C CA . ILE A 1 404 ? 16.156 8.945 24.25 1 92.62 404 ILE A CA 1
ATOM 3176 C C . ILE A 1 404 ? 15.648 9.953 23.219 1 92.62 404 ILE A C 1
ATOM 3178 O O . ILE A 1 404 ? 15.789 9.758 22.016 1 92.62 404 ILE A O 1
ATOM 3182 N N . MET A 1 405 ? 15.039 10.969 23.703 1 93.69 405 MET A N 1
ATOM 3183 C CA . MET A 1 405 ? 14.531 12.031 22.844 1 93.69 405 MET A CA 1
ATOM 3184 C C . MET A 1 405 ? 15.664 12.68 22.047 1 93.69 405 MET A C 1
ATOM 3186 O O . MET A 1 405 ? 15.523 12.938 20.859 1 93.69 405 MET A O 1
ATOM 3190 N N . ASP A 1 406 ? 16.781 12.953 22.688 1 93.75 406 ASP A N 1
ATOM 3191 C CA . ASP A 1 406 ? 17.938 13.531 22.031 1 93.75 406 ASP A CA 1
ATOM 3192 C C . ASP A 1 406 ? 18.484 12.594 20.953 1 93.75 406 ASP A C 1
ATOM 3194 O O . ASP A 1 406 ? 18.828 13.039 19.859 1 93.75 406 ASP A O 1
ATOM 3198 N N . ASP A 1 407 ? 18.516 11.359 21.266 1 91.06 407 ASP A N 1
ATOM 3199 C CA . ASP A 1 407 ? 19 10.367 20.297 1 91.06 407 ASP A CA 1
ATOM 3200 C C . ASP A 1 407 ? 18.078 10.305 19.078 1 91.06 407 ASP A C 1
ATOM 3202 O O . ASP A 1 407 ? 18.562 10.219 17.953 1 91.06 407 ASP A O 1
ATOM 3206 N N . MET A 1 408 ? 16.859 10.297 19.344 1 89.25 408 MET A N 1
ATOM 3207 C CA . MET A 1 408 ? 15.883 10.273 18.266 1 89.25 408 MET A CA 1
ATOM 3208 C C . MET A 1 408 ? 16 11.516 17.391 1 89.25 408 MET A C 1
ATOM 3210 O O . MET A 1 408 ? 15.961 11.422 16.156 1 89.25 408 MET A O 1
ATOM 3214 N N . THR A 1 409 ? 16.109 12.648 18.031 1 90.56 409 THR A N 1
ATOM 3215 C CA . THR A 1 409 ? 16.234 13.914 17.312 1 90.56 409 THR A CA 1
ATOM 3216 C C . THR A 1 409 ? 17.5 13.93 16.469 1 90.56 409 THR A C 1
ATOM 3218 O O . THR A 1 409 ? 17.484 14.391 15.32 1 90.56 409 THR A O 1
ATOM 3221 N N . GLU A 1 410 ? 18.562 13.398 16.984 1 89.62 410 GLU A N 1
ATOM 3222 C CA . GLU A 1 410 ? 19.828 13.312 16.25 1 89.62 410 GLU A CA 1
ATOM 3223 C C . GLU A 1 410 ? 19.703 12.383 15.047 1 89.62 410 GLU A C 1
ATOM 3225 O O . GLU A 1 410 ? 20.188 12.688 13.961 1 89.62 410 GLU A O 1
ATOM 3230 N N . HIS A 1 411 ? 19.062 11.312 15.289 1 86.44 411 HIS A N 1
ATOM 3231 C CA . HIS A 1 411 ? 18.844 10.344 14.219 1 86.44 411 HIS A CA 1
ATOM 3232 C C . HIS A 1 411 ? 18.016 10.945 13.086 1 86.44 411 HIS A C 1
ATOM 3234 O O . HIS A 1 411 ? 18.344 10.766 11.914 1 86.44 411 HIS A O 1
ATOM 3240 N N . LEU A 1 412 ? 17.031 11.609 13.461 1 87 412 LEU A N 1
ATOM 3241 C CA . LEU A 1 412 ? 16.156 12.258 12.484 1 87 412 LEU A CA 1
ATOM 3242 C C . LEU A 1 412 ? 16.906 13.336 11.711 1 87 412 LEU A C 1
ATOM 3244 O O . LEU A 1 412 ? 16.719 13.492 10.508 1 87 412 LEU A O 1
ATOM 3248 N N . THR A 1 413 ? 17.703 14.039 12.406 1 85.81 413 THR A N 1
ATOM 3249 C CA . THR A 1 413 ? 18.5 15.086 11.781 1 85.81 413 THR A CA 1
ATOM 3250 C C . THR A 1 413 ? 19.406 14.492 10.711 1 85.81 413 THR A C 1
ATOM 3252 O O . THR A 1 413 ? 19.562 15.07 9.625 1 85.81 413 THR A O 1
ATOM 3255 N N . LYS A 1 414 ? 19.938 13.352 10.945 1 83.25 414 LYS A N 1
ATOM 3256 C CA . LYS A 1 414 ? 20.828 12.68 10.008 1 83.25 414 LYS A CA 1
ATOM 3257 C C . LYS A 1 414 ? 20.062 12.195 8.773 1 83.25 414 LYS A C 1
ATOM 3259 O O . LYS A 1 414 ? 20.578 12.273 7.656 1 83.25 414 LYS A O 1
ATOM 3264 N N . LEU A 1 415 ? 18.922 11.766 9.055 1 79.12 415 LEU A N 1
ATOM 3265 C CA . LEU A 1 415 ? 18.125 11.227 7.961 1 79.12 415 LEU A CA 1
ATOM 3266 C C . LEU A 1 415 ? 17.578 12.344 7.086 1 79.12 415 LEU A C 1
ATOM 3268 O O . LEU A 1 415 ? 17.438 12.18 5.875 1 79.12 415 LEU A O 1
ATOM 3272 N N . GLU A 1 416 ? 17.094 13.375 7.57 1 74.88 416 GLU A N 1
ATOM 3273 C CA . GLU A 1 416 ? 16.484 14.469 6.816 1 74.88 416 GLU A CA 1
ATOM 3274 C C . GLU A 1 416 ? 17.562 15.32 6.137 1 74.88 416 GLU A C 1
ATOM 3276 O O . GLU A 1 416 ? 17.266 16.078 5.207 1 74.88 416 GLU A O 1
ATOM 3281 N N . ASN A 1 417 ? 18.797 14.82 5.992 1 62.81 417 ASN A N 1
ATOM 3282 C CA . ASN A 1 417 ? 19.938 15.445 5.34 1 62.81 417 ASN A CA 1
ATOM 3283 C C . ASN A 1 417 ? 19.562 16.766 4.68 1 62.81 417 ASN A C 1
ATOM 3285 O O . ASN A 1 417 ? 19.281 16.812 3.48 1 62.81 417 ASN A O 1
ATOM 3289 N N . ALA A 1 418 ? 19.312 17.766 5.348 1 58.84 418 ALA A N 1
ATOM 3290 C CA . ALA A 1 418 ? 18.844 19 4.73 1 58.84 418 ALA A CA 1
ATOM 3291 C C . ALA A 1 418 ? 19.922 19.594 3.828 1 58.84 418 ALA A C 1
ATOM 3293 O O . ALA A 1 418 ? 21.109 19.609 4.188 1 58.84 418 ALA A O 1
ATOM 3294 N N . THR A 1 419 ? 19.672 19.625 2.492 1 61.19 419 THR A N 1
ATOM 3295 C CA . THR A 1 419 ? 20.469 20.391 1.537 1 61.19 419 THR A CA 1
ATOM 3296 C C . THR A 1 419 ? 20.797 21.781 2.08 1 61.19 419 THR A C 1
ATOM 3298 O O . THR A 1 419 ? 19.891 22.484 2.551 1 61.19 419 THR A O 1
ATOM 3301 N N . PRO A 1 420 ? 22.016 21.984 2.133 1 64.31 420 PRO A N 1
ATOM 3302 C CA . PRO A 1 420 ? 22.375 23.312 2.613 1 64.31 420 PRO A CA 1
ATOM 3303 C C . PRO A 1 420 ? 21.734 24.438 1.785 1 64.31 420 PRO A C 1
ATOM 3305 O O . PRO A 1 420 ? 21.609 24.312 0.564 1 64.31 420 PRO A O 1
ATOM 3308 N N . SER A 1 421 ? 21.062 25.344 2.465 1 66.69 421 SER A N 1
ATOM 3309 C CA . SER A 1 421 ? 20.531 26.531 1.812 1 66.69 421 SER A CA 1
ATOM 3310 C C . SER A 1 421 ? 21.641 27.422 1.293 1 66.69 421 SER A C 1
ATOM 3312 O O . SER A 1 421 ? 22.719 27.5 1.886 1 66.69 421 SER A O 1
ATOM 3314 N N . PRO A 1 422 ? 21.391 28.031 0.139 1 70.38 422 PRO A N 1
ATOM 3315 C CA . PRO A 1 422 ? 22.406 28.969 -0.357 1 70.38 422 PRO A CA 1
ATOM 3316 C C . PRO A 1 422 ? 22.703 30.078 0.645 1 70.38 422 PRO A C 1
ATOM 3318 O O . PRO A 1 422 ? 21.812 30.547 1.355 1 70.38 422 PRO A O 1
ATOM 3321 N N . THR A 1 423 ? 24 30.312 0.739 1 81.69 423 THR A N 1
ATOM 3322 C CA . THR A 1 423 ? 24.406 31.422 1.601 1 81.69 423 THR A CA 1
ATOM 3323 C C . THR A 1 423 ? 24.219 32.75 0.896 1 81.69 423 THR A C 1
ATOM 3325 O O . THR A 1 423 ? 24.797 33 -0.158 1 81.69 423 THR A O 1
ATOM 3328 N N . VAL A 1 424 ? 23.188 33.5 1.331 1 88.62 424 VAL A N 1
ATOM 3329 C CA . VAL A 1 424 ? 22.891 34.844 0.817 1 88.62 424 VAL A CA 1
ATOM 3330 C C . VAL A 1 424 ? 23.062 35.875 1.928 1 88.62 424 VAL A C 1
ATOM 3332 O O . VAL A 1 424 ? 22.594 35.656 3.051 1 88.62 424 VAL A O 1
ATOM 3335 N N . HIS A 1 425 ? 23.859 36.969 1.578 1 91.31 425 HIS A N 1
ATOM 3336 C CA . HIS A 1 425 ? 24.125 38 2.572 1 91.31 425 HIS A CA 1
ATOM 3337 C C . HIS A 1 425 ? 23.438 39.312 2.211 1 91.31 425 HIS A C 1
ATOM 3339 O O . HIS A 1 425 ? 23.391 39.688 1.039 1 91.31 425 HIS A O 1
ATOM 3345 N N . LYS A 1 426 ? 22.953 39.969 3.275 1 93.12 426 LYS A N 1
ATOM 3346 C CA . LYS A 1 426 ? 22.281 41.281 3.107 1 93.12 426 LYS A CA 1
ATOM 3347 C C . LYS A 1 426 ? 23.266 42.344 2.621 1 93.12 426 LYS A C 1
ATOM 3349 O O . LYS A 1 426 ? 24.422 42.375 3.043 1 93.12 426 LYS A O 1
ATOM 3354 N N . SER A 1 427 ? 22.734 43.156 1.796 1 93 427 SER A N 1
ATOM 3355 C CA . SER A 1 427 ? 23.453 44.344 1.337 1 93 427 SER A CA 1
ATOM 3356 C C . SER A 1 427 ? 22.703 45.625 1.702 1 93 427 SER A C 1
ATOM 3358 O O . SER A 1 427 ? 21.5 45.594 1.965 1 93 427 SER A O 1
ATOM 3360 N N . ALA A 1 428 ? 23.438 46.688 1.743 1 88.19 428 ALA A N 1
ATOM 3361 C CA . ALA A 1 428 ? 22.828 47.969 2.057 1 88.19 428 ALA A CA 1
ATOM 3362 C C . ALA A 1 428 ? 22.062 48.531 0.862 1 88.19 428 ALA A C 1
ATOM 3364 O O . ALA A 1 428 ? 21.031 49.188 1.031 1 88.19 428 ALA A O 1
ATOM 3365 N N . GLU A 1 429 ? 22.594 48.25 -0.315 1 88.12 429 GLU A N 1
ATOM 3366 C CA . GLU A 1 429 ? 21.984 48.781 -1.521 1 88.12 429 GLU A CA 1
ATOM 3367 C C . GLU A 1 429 ? 21.578 47.656 -2.484 1 88.12 429 GLU A C 1
ATOM 3369 O O . GLU A 1 429 ? 22.281 46.656 -2.613 1 88.12 429 GLU A O 1
ATOM 3374 N N . PRO A 1 430 ? 20.438 47.938 -3.137 1 86.88 430 PRO A N 1
ATOM 3375 C CA . PRO A 1 430 ? 20.078 46.969 -4.18 1 86.88 430 PRO A CA 1
ATOM 3376 C C . PRO A 1 430 ? 20.984 47.062 -5.398 1 86.88 430 PRO A C 1
ATOM 3378 O O . PRO A 1 430 ? 21.609 48.094 -5.648 1 86.88 430 PRO A O 1
ATOM 3381 N N . GLN A 1 431 ? 21.016 46 -6.066 1 87.06 431 GLN A N 1
ATOM 3382 C CA . GLN A 1 431 ? 21.875 45.938 -7.242 1 87.06 431 GLN A CA 1
ATOM 3383 C C . GLN A 1 431 ? 21.188 46.5 -8.469 1 87.06 431 GLN A C 1
ATOM 3385 O O . GLN A 1 431 ? 21.828 46.75 -9.5 1 87.06 431 GLN A O 1
ATOM 3390 N N . ARG A 1 432 ? 19.953 46.656 -8.445 1 90.06 432 ARG A N 1
ATOM 3391 C CA . ARG A 1 432 ? 19.078 47.281 -9.445 1 90.06 432 ARG A CA 1
ATOM 3392 C C . ARG A 1 432 ? 18.125 48.281 -8.789 1 90.06 432 ARG A C 1
ATOM 3394 O O . ARG A 1 432 ? 17.781 48.125 -7.613 1 90.06 432 ARG A O 1
ATOM 3401 N N . PRO A 1 433 ? 17.766 49.344 -9.617 1 90.94 433 PRO A N 1
ATOM 3402 C CA . PRO A 1 433 ? 16.781 50.25 -9.039 1 90.94 433 PRO A CA 1
ATOM 3403 C C . PRO A 1 433 ? 15.539 49.531 -8.516 1 90.94 433 PRO A C 1
ATOM 3405 O O . PRO A 1 433 ? 14.984 48.688 -9.211 1 90.94 433 PRO A O 1
ATOM 3408 N N . LEU A 1 434 ? 15.102 49.906 -7.359 1 93.31 434 LEU A N 1
ATOM 3409 C CA . LEU A 1 434 ? 14.023 49.219 -6.668 1 93.31 434 LEU A CA 1
ATOM 3410 C C . LEU A 1 434 ? 12.734 49.25 -7.488 1 93.31 434 LEU A C 1
ATOM 3412 O O . LEU A 1 434 ? 11.938 48.312 -7.445 1 93.31 434 LEU A O 1
ATOM 3416 N N . ASP A 1 435 ? 12.539 50.219 -8.25 1 92.56 435 ASP A N 1
ATOM 3417 C CA . ASP A 1 435 ? 11.305 50.406 -9.016 1 92.56 435 ASP A CA 1
ATOM 3418 C C . ASP A 1 435 ? 11.164 49.344 -10.094 1 92.56 435 ASP A C 1
ATOM 3420 O O . ASP A 1 435 ? 10.055 49.062 -10.547 1 92.56 435 ASP A O 1
ATOM 3424 N N . SER A 1 436 ? 12.242 48.719 -10.43 1 93.5 436 SER A N 1
ATOM 3425 C CA . SER A 1 436 ? 12.219 47.688 -11.461 1 93.5 436 SER A CA 1
ATOM 3426 C C . SER A 1 436 ? 11.461 46.438 -10.992 1 93.5 436 SER A C 1
ATOM 3428 O O . SER A 1 436 ? 10.969 45.688 -11.812 1 93.5 436 SER A O 1
ATOM 3430 N N . TYR A 1 437 ? 11.406 46.344 -9.719 1 95.56 437 TYR A N 1
ATOM 3431 C CA . TYR A 1 437 ? 10.836 45.094 -9.172 1 95.56 437 TYR A CA 1
ATOM 3432 C C . TYR A 1 437 ? 9.352 45.281 -8.875 1 95.56 437 TYR A C 1
ATOM 3434 O O . TYR A 1 437 ? 8.641 44.312 -8.648 1 95.56 437 TYR A O 1
ATOM 3442 N N . ILE A 1 438 ? 8.836 46.469 -8.852 1 95.69 438 ILE A N 1
ATOM 3443 C CA . ILE A 1 438 ? 7.465 46.781 -8.461 1 95.69 438 ILE A CA 1
ATOM 3444 C C . ILE A 1 438 ? 6.496 46.219 -9.492 1 95.69 438 ILE A C 1
ATOM 3446 O O . ILE A 1 438 ? 6.746 46.281 -10.695 1 95.69 438 ILE A O 1
ATOM 3450 N N . GLY A 1 439 ? 5.383 45.594 -9 1 95.38 439 GLY A N 1
ATOM 3451 C CA . GLY A 1 439 ? 4.367 45.062 -9.906 1 95.38 439 GLY A CA 1
ATOM 3452 C C . GLY A 1 439 ? 3.604 43.906 -9.344 1 95.38 439 GLY A C 1
ATOM 3453 O O . GLY A 1 439 ? 3.729 43.562 -8.164 1 95.38 439 GLY A O 1
ATOM 3454 N N . GLU A 1 440 ? 2.74 43.375 -10.18 1 95.56 440 GLU A N 1
ATOM 3455 C CA . GLU A 1 440 ? 1.94 42.219 -9.852 1 95.56 440 GLU A CA 1
ATOM 3456 C C . GLU A 1 440 ? 2.469 40.969 -10.555 1 95.56 440 GLU A C 1
ATOM 3458 O O . GLU A 1 440 ? 2.834 41 -11.734 1 95.56 440 GLU A O 1
ATOM 3463 N N . PHE A 1 441 ? 2.619 39.938 -9.828 1 96.81 441 PHE A N 1
ATOM 3464 C CA . PHE A 1 441 ? 3.047 38.625 -10.32 1 96.81 441 PHE A CA 1
ATOM 3465 C C . PHE A 1 441 ? 2 37.562 -10.008 1 96.81 441 PHE A C 1
ATOM 3467 O O . PHE A 1 441 ? 1.349 37.625 -8.969 1 96.81 441 PHE A O 1
ATOM 3474 N N . ARG A 1 442 ? 1.835 36.531 -10.953 1 95.56 442 ARG A N 1
ATOM 3475 C CA . ARG A 1 442 ? 0.764 35.562 -10.773 1 95.56 442 ARG A CA 1
ATOM 3476 C C . ARG A 1 442 ? 1.276 34.125 -10.977 1 95.56 442 ARG A C 1
ATOM 3478 O O . ARG A 1 442 ? 2.121 33.875 -11.836 1 95.56 442 ARG A O 1
ATOM 3485 N N . HIS A 1 443 ? 0.901 33.25 -10.172 1 95.19 443 HIS A N 1
ATOM 3486 C CA . HIS A 1 443 ? 0.924 31.812 -10.344 1 95.19 443 HIS A CA 1
ATOM 3487 C C . HIS A 1 443 ? -0.49 31.25 -10.43 1 95.19 443 HIS A C 1
ATOM 3489 O O . HIS A 1 443 ? -1.305 31.469 -9.531 1 95.19 443 HIS A O 1
ATOM 3495 N N . LEU A 1 444 ? -0.792 30.562 -11.438 1 92.94 444 LEU A N 1
ATOM 3496 C CA . LEU A 1 444 ? -2.174 30.172 -11.703 1 92.94 444 LEU A CA 1
ATOM 3497 C C . LEU A 1 444 ? -2.727 29.328 -10.555 1 92.94 444 LEU A C 1
ATOM 3499 O O . LEU A 1 444 ? -3.912 29.422 -10.227 1 92.94 444 LEU A O 1
ATOM 3503 N N . ALA A 1 445 ? -1.937 28.516 -9.906 1 94.5 445 ALA A N 1
ATOM 3504 C CA . ALA A 1 445 ? -2.393 27.672 -8.797 1 94.5 445 ALA A CA 1
ATOM 3505 C C . ALA A 1 445 ? -2.312 28.422 -7.473 1 94.5 445 ALA A C 1
ATOM 3507 O O . ALA A 1 445 ? -3.199 28.297 -6.625 1 94.5 445 ALA A O 1
ATOM 3508 N N . LEU A 1 446 ? -1.267 29.297 -7.258 1 95.88 446 LEU A N 1
ATOM 3509 C CA . LEU A 1 446 ? -0.966 29.891 -5.957 1 95.88 446 LEU A CA 1
ATOM 3510 C C . LEU A 1 446 ? -1.585 31.266 -5.828 1 95.88 446 LEU A C 1
ATOM 3512 O O . LEU A 1 446 ? -1.675 31.812 -4.727 1 95.88 446 LEU A O 1
ATOM 3516 N N . GLY A 1 447 ? -2.012 31.812 -6.902 1 94.38 447 GLY A N 1
ATOM 3517 C CA . GLY A 1 447 ? -2.643 33.125 -6.832 1 94.38 447 GLY A CA 1
ATOM 3518 C C . GLY A 1 447 ? -1.691 34.25 -7.148 1 94.38 447 GLY A C 1
ATOM 3519 O O . GLY A 1 447 ? -0.806 34.125 -7.992 1 94.38 447 GLY A O 1
ATOM 3520 N N . ASP A 1 448 ? -1.977 35.406 -6.441 1 94.31 448 ASP A N 1
ATOM 3521 C CA . ASP A 1 448 ? -1.304 36.625 -6.836 1 94.31 448 ASP A CA 1
ATOM 3522 C C . ASP A 1 448 ? -0.363 37.125 -5.738 1 94.31 448 ASP A C 1
ATOM 3524 O O . ASP A 1 448 ? -0.642 36.938 -4.551 1 94.31 448 ASP A O 1
ATOM 3528 N N . LEU A 1 449 ? 0.665 37.656 -6.215 1 96.31 449 LEU A N 1
ATOM 3529 C CA . LEU A 1 449 ? 1.696 38.281 -5.398 1 96.31 449 LEU A CA 1
ATOM 3530 C C . LEU A 1 449 ? 1.968 39.719 -5.875 1 96.31 449 LEU A C 1
ATOM 3532 O O . LEU A 1 449 ? 2.02 39.969 -7.078 1 96.31 449 LEU A O 1
ATOM 3536 N N . ARG A 1 450 ? 2.088 40.719 -4.922 1 97.06 450 ARG A N 1
ATOM 3537 C CA . ARG A 1 450 ? 2.328 42.094 -5.281 1 97.06 450 ARG A CA 1
ATOM 3538 C C . ARG A 1 450 ? 3.596 42.625 -4.613 1 97.06 450 ARG A C 1
ATOM 3540 O O . ARG A 1 450 ? 3.84 42.344 -3.434 1 97.06 450 ARG A O 1
ATOM 3547 N N . ILE A 1 451 ? 4.391 43.312 -5.344 1 97.31 451 ILE A N 1
ATOM 3548 C CA . ILE A 1 451 ? 5.547 44.031 -4.816 1 97.31 451 ILE A CA 1
ATOM 3549 C C . ILE A 1 451 ? 5.277 45.531 -4.859 1 97.31 451 ILE A C 1
ATOM 3551 O O . ILE A 1 451 ? 4.957 46.062 -5.914 1 97.31 451 ILE A O 1
ATOM 3555 N N . LEU A 1 452 ? 5.445 46.125 -3.695 1 95.81 452 LEU A N 1
ATOM 3556 C CA . LEU A 1 452 ? 5.129 47.562 -3.553 1 95.81 452 LEU A CA 1
ATOM 3557 C C . LEU A 1 452 ? 6.238 48.281 -2.807 1 95.81 452 LEU A C 1
ATOM 3559 O O . LEU A 1 452 ? 7.039 47.656 -2.105 1 95.81 452 LEU A O 1
ATOM 3563 N N . ARG A 1 453 ? 6.273 49.531 -3.123 1 91.56 453 ARG A N 1
ATOM 3564 C CA . ARG A 1 453 ? 7.129 50.438 -2.354 1 91.56 453 ARG A CA 1
ATOM 3565 C C . ARG A 1 453 ? 6.301 51.438 -1.556 1 91.56 453 ARG A C 1
ATOM 3567 O O . ARG A 1 453 ? 5.539 52.219 -2.131 1 91.56 453 ARG A O 1
ATOM 3574 N N . ASN A 1 454 ? 6.145 51.25 -0.405 1 79.75 454 ASN A N 1
ATOM 3575 C CA . ASN A 1 454 ? 5.469 52.219 0.448 1 79.75 454 ASN A CA 1
ATOM 3576 C C . ASN A 1 454 ? 6.406 53.344 0.863 1 79.75 454 ASN A C 1
ATOM 3578 O O . ASN A 1 454 ? 7.488 53.5 0.297 1 79.75 454 ASN A O 1
ATOM 3582 N N . GLU A 1 455 ? 5.938 54.188 1.716 1 79.44 455 GLU A N 1
ATOM 3583 C CA . GLU A 1 455 ? 6.707 55.344 2.16 1 79.44 455 GLU A CA 1
ATOM 3584 C C . GLU A 1 455 ? 8.023 54.938 2.807 1 79.44 455 GLU A C 1
ATOM 3586 O O . GLU A 1 455 ? 8.883 55.75 3.08 1 79.44 455 GLU A O 1
ATOM 3591 N N . SER A 1 456 ? 8.078 53.656 2.807 1 74.69 456 SER A N 1
ATOM 3592 C CA . SER A 1 456 ? 9.312 53.156 3.418 1 74.69 456 SER A CA 1
ATOM 3593 C C . SER A 1 456 ? 10.43 53.031 2.393 1 74.69 456 SER A C 1
ATOM 3595 O O . SER A 1 456 ? 10.195 53.156 1.188 1 74.69 456 SER A O 1
ATOM 3597 N N . GLU A 1 457 ? 11.625 52.906 2.865 1 82.94 457 GLU A N 1
ATOM 3598 C CA . GLU A 1 457 ? 12.836 52.781 2.062 1 82.94 457 GLU A CA 1
ATOM 3599 C C . GLU A 1 457 ? 12.938 51.406 1.424 1 82.94 457 GLU A C 1
ATOM 3601 O O . GLU A 1 457 ? 13.68 51.188 0.464 1 82.94 457 GLU A O 1
ATOM 3606 N N . PHE A 1 458 ? 12.031 50.531 1.888 1 89.19 458 PHE A N 1
ATOM 3607 C CA . PHE A 1 458 ? 12.172 49.156 1.4 1 89.19 458 PHE A CA 1
ATOM 3608 C C . PHE A 1 458 ? 10.977 48.75 0.536 1 89.19 458 PHE A C 1
ATOM 3610 O O . PHE A 1 458 ? 9.914 49.375 0.618 1 89.19 458 PHE A O 1
ATOM 3617 N N . LEU A 1 459 ? 11.234 47.75 -0.337 1 95 459 LEU A N 1
ATOM 3618 C CA . LEU A 1 459 ? 10.141 47.094 -1.035 1 95 459 LEU A CA 1
ATOM 3619 C C . LEU A 1 459 ? 9.391 46.156 -0.097 1 95 459 LEU A C 1
ATOM 3621 O O . LEU A 1 459 ? 9.969 45.625 0.862 1 95 459 LEU A O 1
ATOM 3625 N N . HIS A 1 460 ? 8.109 46.031 -0.37 1 96.62 460 HIS A N 1
ATOM 3626 C CA . HIS A 1 460 ? 7.266 45.094 0.341 1 96.62 460 HIS A CA 1
ATOM 3627 C C . HIS A 1 460 ? 6.668 44.062 -0.616 1 96.62 460 HIS A C 1
ATOM 3629 O O . HIS A 1 460 ? 6.188 44.406 -1.695 1 96.62 460 HIS A O 1
ATOM 3635 N N . LEU A 1 461 ? 6.77 42.844 -0.229 1 97.56 461 LEU A N 1
ATOM 3636 C CA . LEU A 1 461 ? 6.09 41.781 -0.937 1 97.56 461 LEU A CA 1
ATOM 3637 C C . LEU A 1 461 ? 4.805 41.375 -0.218 1 97.56 461 LEU A C 1
ATOM 3639 O O . LEU A 1 461 ? 4.836 41 0.958 1 97.56 461 LEU A O 1
ATOM 3643 N N . LYS A 1 462 ? 3.699 41.469 -0.9 1 97.44 462 LYS A N 1
ATOM 3644 C CA . LYS A 1 462 ? 2.389 41.125 -0.365 1 97.44 462 LYS A CA 1
ATOM 3645 C C . LYS A 1 462 ? 1.852 39.844 -1.02 1 97.44 462 LYS A C 1
ATOM 3647 O O . LYS A 1 462 ? 1.865 39.719 -2.246 1 97.44 462 LYS A O 1
ATOM 3652 N N . TYR A 1 463 ? 1.447 38.906 -0.212 1 97.38 463 TYR A N 1
ATOM 3653 C CA . TYR A 1 463 ? 0.859 37.656 -0.686 1 97.38 463 TYR A CA 1
ATOM 3654 C C . TYR A 1 463 ? -0.312 37.25 0.194 1 97.38 463 TYR A C 1
ATOM 3656 O O . TYR A 1 463 ? -0.158 37.062 1.406 1 97.38 463 TYR A O 1
ATOM 3664 N N . GLY A 1 464 ? -1.469 37.094 -0.412 1 95.56 464 GLY A N 1
ATOM 3665 C CA . GLY A 1 464 ? -2.662 36.781 0.364 1 95.56 464 GLY A CA 1
ATOM 3666 C C . GLY A 1 464 ? -3.045 37.906 1.324 1 95.56 464 GLY A C 1
ATOM 3667 O O . GLY A 1 464 ? -2.744 39.062 1.08 1 95.56 464 GLY A O 1
ATOM 3668 N N . SER A 1 465 ? -3.811 37.531 2.338 1 94.31 465 SER A N 1
ATOM 3669 C CA . SER A 1 465 ? -4.277 38.5 3.314 1 94.31 465 SER A CA 1
ATOM 3670 C C . SER A 1 465 ? -3.246 38.719 4.414 1 94.31 465 SER A C 1
ATOM 3672 O O . SER A 1 465 ? -3.246 39.75 5.074 1 94.31 465 SER A O 1
ATOM 3674 N N . TYR A 1 466 ? -2.346 37.75 4.484 1 94.81 466 TYR A N 1
ATOM 3675 C CA . TYR A 1 466 ? -1.492 37.812 5.668 1 94.81 466 TYR A CA 1
ATOM 3676 C C . TYR A 1 466 ? -0.034 38 5.281 1 94.81 466 TYR A C 1
ATOM 3678 O O . TYR A 1 466 ? 0.768 38.469 6.09 1 94.81 466 TYR A O 1
ATOM 3686 N N . GLY A 1 467 ? 0.274 37.656 4.117 1 95.94 467 GLY A N 1
ATOM 3687 C CA . GLY A 1 467 ? 1.658 37.781 3.699 1 95.94 467 GLY A CA 1
ATOM 3688 C C . GLY A 1 467 ? 2.062 39.25 3.492 1 95.94 467 GLY A C 1
ATOM 3689 O O . GLY A 1 467 ? 1.486 39.938 2.656 1 95.94 467 GLY A O 1
ATOM 3690 N N . ASN A 1 468 ? 2.947 39.719 4.297 1 96.38 468 ASN A N 1
ATOM 3691 C CA . ASN A 1 468 ? 3.57 41.031 4.195 1 96.38 468 ASN A CA 1
ATOM 3692 C C . ASN A 1 468 ? 5.039 40.969 4.602 1 96.38 468 ASN A C 1
ATOM 3694 O O . ASN A 1 468 ? 5.355 40.844 5.785 1 96.38 468 ASN A O 1
ATOM 3698 N N . PHE A 1 469 ? 5.922 41.094 3.617 1 97.38 469 PHE A N 1
ATOM 3699 C CA . PHE A 1 469 ? 7.348 40.906 3.842 1 97.38 469 PHE A CA 1
ATOM 3700 C C . PHE A 1 469 ? 8.125 42.156 3.434 1 97.38 469 PHE A C 1
ATOM 3702 O O . PHE A 1 469 ? 7.883 42.719 2.369 1 97.38 469 PHE A O 1
ATOM 3709 N N . ILE A 1 470 ? 9.008 42.562 4.273 1 96.75 470 ILE A N 1
ATOM 3710 C CA . ILE A 1 470 ? 10.031 43.531 3.869 1 96.75 470 ILE A CA 1
ATOM 3711 C C . ILE A 1 470 ? 11.102 42.812 3.041 1 96.75 470 ILE A C 1
ATOM 3713 O O . ILE A 1 470 ? 11.547 41.719 3.389 1 96.75 470 ILE A O 1
ATOM 3717 N N . MET A 1 471 ? 11.469 43.438 1.933 1 96.81 471 MET A N 1
ATOM 3718 C CA . MET A 1 471 ? 12.484 42.844 1.055 1 96.81 471 MET A CA 1
ATOM 3719 C C . MET A 1 471 ? 13.836 43.531 1.271 1 96.81 471 MET A C 1
ATOM 3721 O O . MET A 1 471 ? 14.023 44.688 0.908 1 96.81 471 MET A O 1
ATOM 3725 N N . HIS A 1 472 ? 14.766 42.75 1.751 1 96 472 HIS A N 1
ATOM 3726 C CA . HIS A 1 472 ? 16.109 43.281 1.973 1 96 472 HIS A CA 1
ATOM 3727 C C . HIS A 1 472 ? 17.031 42.938 0.804 1 96 472 HIS A C 1
ATOM 3729 O O . HIS A 1 472 ? 17.188 41.75 0.457 1 96 472 HIS A O 1
ATOM 3735 N N . PRO A 1 473 ? 17.641 43.906 0.277 1 95.44 473 PRO A N 1
ATOM 3736 C CA . PRO A 1 473 ? 18.578 43.625 -0.804 1 95.44 473 PRO A CA 1
ATOM 3737 C C . PRO A 1 473 ? 19.75 42.75 -0.343 1 95.44 473 PRO A C 1
ATOM 3739 O O . PRO A 1 473 ? 20.078 42.719 0.846 1 95.44 473 PRO A O 1
ATOM 3742 N N . THR A 1 474 ? 20.297 42 -1.301 1 95.56 474 THR A N 1
ATOM 3743 C CA . THR A 1 474 ? 21.469 41.156 -1.032 1 95.56 474 THR A CA 1
ATOM 3744 C C . THR A 1 474 ? 22.594 41.5 -2.01 1 95.56 474 THR A C 1
ATOM 3746 O O . THR A 1 474 ? 22.422 42.312 -2.908 1 95.56 474 THR A O 1
ATOM 3749 N N . PHE A 1 475 ? 23.781 40.781 -1.833 1 94 475 PHE A N 1
ATOM 3750 C CA . PHE A 1 475 ? 24.922 40.969 -2.729 1 94 475 PHE A CA 1
ATOM 3751 C C . PHE A 1 475 ? 24.719 40.188 -4.02 1 94 475 PHE A C 1
ATOM 3753 O O . PHE A 1 475 ? 25.453 40.375 -4.988 1 94 475 PHE A O 1
ATOM 3760 N N . THR A 1 476 ? 23.766 39.375 -3.971 1 92.44 476 THR A N 1
ATOM 3761 C CA . THR A 1 476 ? 23.438 38.656 -5.184 1 92.44 476 THR A CA 1
ATOM 3762 C C . THR A 1 476 ? 22.391 39.375 -6.008 1 92.44 476 THR A C 1
ATOM 3764 O O . THR A 1 476 ? 21.328 39.719 -5.496 1 92.44 476 THR A O 1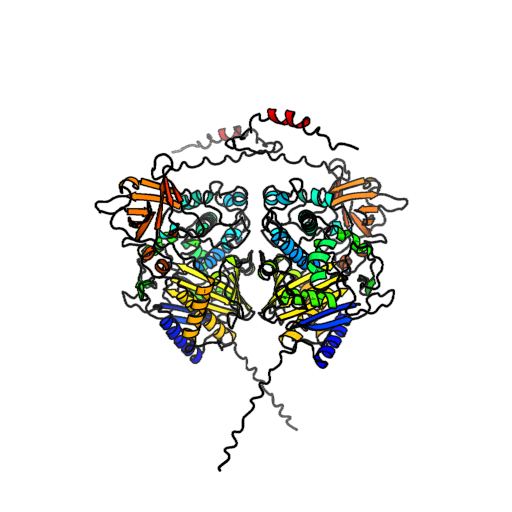
ATOM 3767 N N . LYS A 1 477 ? 22.656 39.562 -7.242 1 92.56 477 LYS A N 1
ATOM 3768 C CA . LYS A 1 477 ? 21.766 40.344 -8.109 1 92.56 477 LYS A CA 1
ATOM 3769 C C . LYS A 1 477 ? 20.359 39.719 -8.156 1 92.56 477 LYS A C 1
ATOM 3771 O O . LYS A 1 477 ? 20.234 38.5 -8.312 1 92.56 477 LYS A O 1
ATOM 3776 N N . ASP A 1 478 ? 19.297 40.531 -7.941 1 94.88 478 ASP A N 1
ATOM 3777 C CA . ASP A 1 478 ? 17.906 40.188 -8.125 1 94.88 478 ASP A CA 1
ATOM 3778 C C . ASP A 1 478 ? 17.453 39.188 -7.078 1 94.88 478 ASP A C 1
ATOM 3780 O O . ASP A 1 478 ? 16.531 38.406 -7.324 1 94.88 478 ASP A O 1
ATOM 3784 N N . VAL A 1 479 ? 18.219 39.094 -5.996 1 95.94 479 VAL A N 1
ATOM 3785 C CA . VAL A 1 479 ? 17.844 38.25 -4.879 1 95.94 479 VAL A CA 1
ATOM 3786 C C . VAL A 1 479 ? 17.609 39.094 -3.631 1 95.94 479 VAL A C 1
ATOM 3788 O O . VAL A 1 479 ? 18.438 39.938 -3.295 1 95.94 479 VAL A O 1
ATOM 3791 N N . PHE A 1 480 ? 16.531 38.906 -2.977 1 96.75 480 PHE A N 1
ATOM 3792 C CA . PHE A 1 480 ? 16.203 39.625 -1.751 1 96.75 480 PHE A CA 1
ATOM 3793 C C . PHE A 1 480 ? 15.938 38.656 -0.611 1 96.75 480 PHE A C 1
ATOM 3795 O O . PHE A 1 480 ? 15.453 37.531 -0.837 1 96.75 480 PHE A O 1
ATOM 3802 N N . ILE A 1 481 ? 16.234 39 0.598 1 96.25 481 ILE A N 1
ATOM 3803 C CA . ILE A 1 481 ? 15.82 38.312 1.807 1 96.25 481 ILE A CA 1
ATOM 3804 C C . ILE A 1 481 ? 14.484 38.875 2.297 1 96.25 481 ILE A C 1
ATOM 3806 O O . ILE A 1 481 ? 14.336 40.094 2.443 1 96.25 481 ILE A O 1
ATOM 3810 N N . LEU A 1 482 ? 13.562 37.969 2.486 1 97.06 482 LEU A N 1
ATOM 3811 C CA . LEU A 1 482 ? 12.227 38.375 2.945 1 97.06 482 LEU A CA 1
ATOM 3812 C C . LEU A 1 482 ? 12.133 38.281 4.465 1 97.06 482 LEU A C 1
ATOM 3814 O O . LEU A 1 482 ? 12.547 37.281 5.062 1 97.06 482 LEU A O 1
ATOM 3818 N N . GLU A 1 483 ? 11.578 39.312 5.051 1 96.5 483 GLU A N 1
ATOM 3819 C CA . GLU A 1 483 ? 11.305 39.344 6.484 1 96.5 483 GLU A CA 1
ATOM 3820 C C . GLU A 1 483 ? 9.852 39.719 6.762 1 96.5 483 GLU A C 1
ATOM 3822 O O . GLU A 1 483 ? 9.398 40.812 6.398 1 96.5 483 GLU A O 1
ATOM 3827 N N . SER A 1 484 ? 9.195 38.844 7.422 1 97.12 484 SER A N 1
ATOM 3828 C CA . SER A 1 484 ? 7.789 39.094 7.711 1 97.12 484 SER A CA 1
ATOM 3829 C C . SER A 1 484 ? 7.621 40.281 8.656 1 97.12 484 SER A C 1
ATOM 3831 O O . SER A 1 484 ? 8.344 40.406 9.648 1 97.12 484 SER A O 1
ATOM 3833 N N . VAL A 1 485 ? 6.633 41.125 8.352 1 95.5 485 VAL A N 1
ATOM 3834 C CA . VAL A 1 485 ? 6.266 42.188 9.266 1 95.5 485 VAL A CA 1
ATOM 3835 C C . VAL A 1 485 ? 5.426 41.625 10.406 1 95.5 485 VAL A C 1
ATOM 3837 O O . VAL A 1 485 ? 4.879 40.531 10.305 1 95.5 485 VAL A O 1
ATOM 3840 N N . PRO A 1 486 ? 5.383 42.344 11.484 1 94.56 486 PRO A N 1
ATOM 3841 C CA . PRO A 1 486 ? 4.535 41.875 12.578 1 94.56 486 PRO A CA 1
ATOM 3842 C C . PRO A 1 486 ? 3.098 41.594 12.141 1 94.56 486 PRO A C 1
ATOM 3844 O O . PRO A 1 486 ? 2.523 42.406 11.391 1 94.56 486 PRO A O 1
ATOM 3847 N N . GLY A 1 487 ? 2.598 40.469 12.531 1 93.56 487 GLY A N 1
ATOM 3848 C CA . GLY A 1 487 ? 1.262 40.062 12.156 1 93.56 487 GLY A CA 1
ATOM 3849 C C . GLY A 1 487 ? 1.083 38.531 12.195 1 93.56 487 GLY A C 1
ATOM 3850 O O . GLY A 1 487 ? 1.838 37.844 12.875 1 93.56 487 GLY A O 1
ATOM 3851 N N . SER A 1 488 ? 0.053 38.062 11.477 1 93 488 SER A N 1
ATOM 3852 C CA . SER A 1 488 ? -0.369 36.688 11.555 1 93 488 SER A CA 1
ATOM 3853 C C . SER A 1 488 ? 0.706 35.75 11 1 93 488 SER A C 1
ATOM 3855 O O . SER A 1 488 ? 0.803 34.594 11.414 1 93 488 SER A O 1
ATOM 3857 N N . MET A 1 489 ? 1.542 36.25 10.148 1 94.94 489 MET A N 1
ATOM 3858 C CA . MET A 1 489 ? 2.525 35.375 9.508 1 94.94 489 MET A CA 1
ATOM 3859 C C . MET A 1 489 ? 3.938 35.719 9.977 1 94.94 489 MET A C 1
ATOM 3861 O O . MET A 1 489 ? 4.918 35.344 9.336 1 94.94 489 MET A O 1
ATOM 3865 N N . TRP A 1 490 ? 4.023 36.469 11.062 1 95.81 490 TRP A N 1
ATOM 3866 C CA . TRP A 1 490 ? 5.336 36.844 11.57 1 95.81 490 TRP A CA 1
ATOM 3867 C C . TRP A 1 490 ? 6.211 35.625 11.82 1 95.81 490 TRP A C 1
ATOM 3869 O O . TRP A 1 490 ? 7.414 35.656 11.547 1 95.81 490 TRP A O 1
ATOM 3879 N N . TYR A 1 491 ? 5.648 34.562 12.258 1 94.25 491 TYR A N 1
ATOM 3880 C CA . TYR A 1 491 ? 6.363 33.375 12.625 1 94.25 491 TYR A CA 1
ATOM 3881 C C . TYR A 1 491 ? 7.055 32.75 11.422 1 94.25 491 TYR A C 1
ATOM 3883 O O . TYR A 1 491 ? 8.023 32 11.57 1 94.25 491 TYR A O 1
ATOM 3891 N N . PHE A 1 492 ? 6.641 33.031 10.258 1 94.75 492 PHE A N 1
ATOM 3892 C CA . PHE A 1 492 ? 7.074 32.406 9.031 1 94.75 492 PHE A CA 1
ATOM 3893 C C . PHE A 1 492 ? 8.547 32.688 8.758 1 94.75 492 PHE A C 1
ATOM 3895 O O . PHE A 1 492 ? 9.227 31.906 8.078 1 94.75 492 PHE A O 1
ATOM 3902 N N . THR A 1 493 ? 9.148 33.812 9.312 1 95.56 493 THR A N 1
ATOM 3903 C CA . THR A 1 493 ? 10.547 34.125 9.07 1 95.56 493 THR A CA 1
ATOM 3904 C C . THR A 1 493 ? 11.312 34.25 10.383 1 95.56 493 THR A C 1
ATOM 3906 O O . THR A 1 493 ? 12.523 34.438 10.383 1 95.56 493 THR A O 1
ATOM 3909 N N . HIS A 1 494 ? 10.648 34.094 11.531 1 94.88 494 HIS A N 1
ATOM 3910 C CA . HIS A 1 494 ? 11.312 34.469 12.773 1 94.88 494 HIS A CA 1
ATOM 3911 C C . HIS A 1 494 ? 11.469 33.25 13.688 1 94.88 494 HIS A C 1
ATOM 3913 O O . HIS A 1 494 ? 12.32 33.25 14.578 1 94.88 494 HIS A O 1
ATOM 3919 N N . MET A 1 495 ? 10.633 32.281 13.484 1 93.69 495 MET A N 1
ATOM 3920 C CA . MET A 1 495 ? 10.656 31.156 14.398 1 93.69 495 MET A CA 1
ATOM 3921 C C . MET A 1 495 ? 11.797 30.203 14.055 1 93.69 495 MET A C 1
ATOM 3923 O O . MET A 1 495 ? 12.242 30.141 12.906 1 93.69 495 MET A O 1
ATOM 3927 N N . ASP A 1 496 ? 12.156 29.406 15 1 91.25 496 ASP A N 1
ATOM 3928 C CA . ASP A 1 496 ? 13.359 28.578 14.906 1 91.25 496 ASP A CA 1
ATOM 3929 C C . ASP A 1 496 ? 13.234 27.547 13.781 1 91.25 496 ASP A C 1
ATOM 3931 O O . ASP A 1 496 ? 14.195 27.312 13.047 1 91.25 496 ASP A O 1
ATOM 3935 N N . ILE A 1 497 ? 12.094 27 13.633 1 87.62 497 ILE A N 1
ATOM 3936 C CA . ILE A 1 497 ? 11.906 25.922 12.672 1 87.62 497 ILE A CA 1
ATOM 3937 C C . ILE A 1 497 ? 12.156 26.438 11.258 1 87.62 497 ILE A C 1
ATOM 3939 O O . ILE A 1 497 ? 12.641 25.703 10.391 1 87.62 497 ILE A O 1
ATOM 3943 N N . PHE A 1 498 ? 11.891 27.656 11.039 1 84.75 498 PHE A N 1
ATOM 3944 C CA . PHE A 1 498 ? 12.07 28.25 9.719 1 84.75 498 PHE A CA 1
ATOM 3945 C C . PHE A 1 498 ? 13.469 28.828 9.57 1 84.75 498 PHE A C 1
ATOM 3947 O O . PHE A 1 498 ? 14.07 28.75 8.492 1 84.75 498 PHE A O 1
ATOM 3954 N N . ARG A 1 499 ? 13.992 29.297 10.578 1 83.75 499 ARG A N 1
ATOM 3955 C CA . ARG A 1 499 ? 15.312 29.922 10.531 1 83.75 499 ARG A CA 1
ATOM 3956 C C . ARG A 1 499 ? 16.391 28.891 10.289 1 83.75 499 ARG A C 1
ATOM 3958 O O . ARG A 1 499 ? 17.406 29.172 9.656 1 83.75 499 ARG A O 1
ATOM 3965 N N . THR A 1 500 ? 16.188 27.703 10.773 1 78.94 500 THR A N 1
ATOM 3966 C CA . THR A 1 500 ? 17.172 26.641 10.602 1 78.94 500 THR A CA 1
ATOM 3967 C C . THR A 1 500 ? 17.281 26.234 9.133 1 78.94 500 THR A C 1
ATOM 3969 O O . THR A 1 500 ? 18.297 25.656 8.719 1 78.94 500 THR A O 1
ATOM 3972 N N . LYS A 1 501 ? 16.281 26.594 8.391 1 80.06 501 LYS A N 1
ATOM 3973 C CA . LYS A 1 501 ? 16.281 26.234 6.98 1 80.06 501 LYS A CA 1
ATOM 3974 C C . LYS A 1 501 ? 16.906 27.328 6.125 1 80.06 501 LYS A C 1
ATOM 3976 O O . LYS A 1 501 ? 17.016 27.188 4.906 1 80.06 501 LYS A O 1
ATOM 3981 N N . GLY A 1 502 ? 17.344 28.422 6.691 1 84.81 502 GLY A N 1
ATOM 3982 C CA . GLY A 1 502 ? 17.906 29.547 5.957 1 84.81 502 GLY A CA 1
ATOM 3983 C C . GLY A 1 502 ? 16.922 30.672 5.738 1 84.81 502 GLY A C 1
ATOM 3984 O O . GLY A 1 502 ? 15.75 30.578 6.129 1 84.81 502 GLY A O 1
ATOM 3985 N N . PRO A 1 503 ? 17.438 31.672 5.137 1 91.44 503 PRO A N 1
ATOM 3986 C CA . PRO A 1 503 ? 16.562 32.844 4.949 1 91.44 503 PRO A CA 1
ATOM 3987 C C . PRO A 1 503 ? 15.5 32.594 3.881 1 91.44 503 PRO A C 1
ATOM 3989 O O . PRO A 1 503 ? 15.719 31.828 2.939 1 91.44 503 PRO A O 1
ATOM 3992 N N . CYS A 1 504 ? 14.383 33.188 4.094 1 94.06 504 CYS A N 1
ATOM 3993 C CA . CYS A 1 504 ? 13.352 33.25 3.064 1 94.06 504 CYS A CA 1
ATOM 3994 C C . CYS A 1 504 ? 13.758 34.156 1.917 1 94.06 504 CYS A C 1
ATOM 3996 O O . CYS A 1 504 ? 14.047 35.344 2.133 1 94.06 504 CYS A O 1
ATOM 3998 N N . LEU A 1 505 ? 13.758 33.656 0.671 1 95.44 505 LEU A N 1
ATOM 3999 C CA . LEU A 1 505 ? 14.328 34.406 -0.444 1 95.44 505 LEU A CA 1
ATOM 4000 C C . LEU A 1 505 ? 13.266 34.688 -1.496 1 95.44 505 LEU A C 1
ATOM 4002 O O . LEU A 1 505 ? 12.312 33.938 -1.664 1 95.44 505 LEU A O 1
ATOM 4006 N N . ALA A 1 506 ? 13.414 35.781 -2.102 1 97.12 506 ALA A N 1
ATOM 4007 C CA . ALA A 1 506 ? 12.781 36.094 -3.383 1 97.12 506 ALA A CA 1
ATOM 4008 C C . ALA A 1 506 ? 13.828 36.219 -4.488 1 97.12 506 ALA A C 1
ATOM 4010 O O . ALA A 1 506 ? 14.703 37.094 -4.43 1 97.12 506 ALA A O 1
ATOM 4011 N N . ILE A 1 507 ? 13.719 35.375 -5.441 1 96 507 ILE A N 1
ATOM 4012 C CA . ILE A 1 507 ? 14.688 35.344 -6.539 1 96 507 ILE A CA 1
ATOM 4013 C C . ILE A 1 507 ? 14.008 35.812 -7.832 1 96 507 ILE A C 1
ATOM 4015 O O . ILE A 1 507 ? 13.172 35.094 -8.391 1 96 507 ILE A O 1
ATOM 4019 N N . PHE A 1 508 ? 14.453 36.938 -8.305 1 96.56 508 PHE A N 1
ATOM 4020 C CA . PHE A 1 508 ? 13.852 37.531 -9.508 1 96.56 508 PHE A CA 1
ATOM 4021 C C . PHE A 1 508 ? 14.625 37.094 -10.75 1 96.56 508 PHE A C 1
ATOM 4023 O O . PHE A 1 508 ? 15.844 36.906 -10.703 1 96.56 508 PHE A O 1
ATOM 4030 N N . ASN A 1 509 ? 13.844 36.844 -11.805 1 94.81 509 ASN A N 1
ATOM 4031 C CA . ASN A 1 509 ? 14.422 36.531 -13.109 1 94.81 509 ASN A CA 1
ATOM 4032 C C . ASN A 1 509 ? 14.07 37.594 -14.148 1 94.81 509 ASN A C 1
ATOM 4034 O O . ASN A 1 509 ? 12.945 38.094 -14.188 1 94.81 509 ASN A O 1
ATOM 4038 N N . SER A 1 510 ? 15.094 37.969 -14.938 1 91.62 510 SER A N 1
ATOM 4039 C CA . SER A 1 510 ? 14.906 38.969 -15.961 1 91.62 510 SER A CA 1
ATOM 4040 C C . SER A 1 510 ? 15 38.375 -17.359 1 91.62 510 SER A C 1
ATOM 4042 O O . SER A 1 510 ? 15.602 37.312 -17.547 1 91.62 510 SER A O 1
ATOM 4044 N N . SER A 1 511 ? 14.266 39.031 -18.25 1 85.62 511 SER A N 1
ATOM 4045 C CA . SER A 1 511 ? 14.367 38.656 -19.641 1 85.62 511 SER A CA 1
ATOM 4046 C C . SER A 1 511 ? 15.773 38.875 -20.188 1 85.62 511 SER A C 1
ATOM 4048 O O . SER A 1 511 ? 16.438 39.844 -19.797 1 85.62 511 SER A O 1
ATOM 4050 N N . PHE A 1 512 ? 16.125 38.094 -21.016 1 77.88 512 PHE A N 1
ATOM 4051 C CA . PHE A 1 512 ? 17.469 38.156 -21.578 1 77.88 512 PHE A CA 1
ATOM 4052 C C . PHE A 1 512 ? 17.594 39.375 -22.5 1 77.88 512 PHE A C 1
ATOM 4054 O O . PHE A 1 512 ? 18.641 40.031 -22.5 1 77.88 512 PHE A O 1
ATOM 4061 N N . THR A 1 513 ? 16.594 39.75 -23.156 1 78.5 513 THR A N 1
ATOM 4062 C CA . THR A 1 513 ? 16.688 40.75 -24.203 1 78.5 513 THR A CA 1
ATOM 4063 C C . THR A 1 513 ? 16.531 42.156 -23.625 1 78.5 513 THR A C 1
ATOM 4065 O O . THR A 1 513 ? 17.281 43.062 -23.984 1 78.5 513 THR A O 1
ATOM 4068 N N . GLU A 1 514 ? 15.664 42.438 -22.734 1 82.06 514 GLU A N 1
ATOM 4069 C CA . GLU A 1 514 ? 15.32 43.781 -22.297 1 82.06 514 GLU A CA 1
ATOM 4070 C C . GLU A 1 514 ? 15.727 44 -20.844 1 82.06 514 GLU A C 1
ATOM 4072 O O . GLU A 1 514 ? 15.648 45.125 -20.328 1 82.06 514 GLU A O 1
ATOM 4077 N N . ASP A 1 515 ? 16.297 42.938 -20.172 1 86 515 ASP A N 1
ATOM 4078 C CA . ASP A 1 515 ? 16.672 43 -18.766 1 86 515 ASP A CA 1
ATOM 4079 C C . ASP A 1 515 ? 15.523 43.5 -17.906 1 86 515 ASP A C 1
ATOM 4081 O O . ASP A 1 515 ? 15.711 44.375 -17.047 1 86 515 ASP A O 1
ATOM 4085 N N . LYS A 1 516 ? 14.312 43.125 -18.219 1 91.19 516 LYS A N 1
ATOM 4086 C CA . LYS A 1 516 ? 13.117 43.438 -17.453 1 91.19 516 LYS A CA 1
ATOM 4087 C C . LYS A 1 516 ? 12.711 42.25 -16.578 1 91.19 516 LYS A C 1
ATOM 4089 O O . LYS A 1 516 ? 12.789 41.125 -17 1 91.19 516 LYS A O 1
ATOM 4094 N N . ILE A 1 517 ? 12.352 42.594 -15.352 1 94.88 517 ILE A N 1
ATOM 4095 C CA . ILE A 1 517 ? 11.938 41.562 -14.414 1 94.88 517 ILE A CA 1
ATOM 4096 C C . ILE A 1 517 ? 10.688 40.844 -14.945 1 94.88 517 ILE A C 1
ATOM 4098 O O . ILE A 1 517 ? 9.68 41.5 -15.227 1 94.88 517 ILE A O 1
ATOM 4102 N N . GLU A 1 518 ? 10.75 39.469 -14.992 1 94.62 518 GLU A N 1
ATOM 4103 C CA . GLU A 1 518 ? 9.648 38.719 -15.586 1 94.62 518 GLU A CA 1
ATOM 4104 C C . GLU A 1 518 ? 8.977 37.844 -14.539 1 94.62 518 GLU A C 1
ATOM 4106 O O . GLU A 1 518 ? 7.781 37.531 -14.648 1 94.62 518 GLU A O 1
ATOM 4111 N N . SER A 1 519 ? 9.773 37.438 -13.656 1 96.44 519 SER A N 1
ATOM 4112 C CA . SER A 1 519 ? 9.211 36.469 -12.703 1 96.44 519 SER A CA 1
ATOM 4113 C C . SER A 1 519 ? 9.938 36.531 -11.367 1 96.44 519 SER A C 1
ATOM 4115 O O . SER A 1 519 ? 11.008 37.156 -11.266 1 96.44 519 SER A O 1
ATOM 4117 N N . VAL A 1 520 ? 9.305 36 -10.359 1 97.38 520 VAL A N 1
ATOM 4118 C CA . VAL A 1 520 ? 9.914 35.875 -9.039 1 97.38 520 VAL A CA 1
ATOM 4119 C C . VAL A 1 520 ? 9.68 34.469 -8.5 1 97.38 520 VAL A C 1
ATOM 4121 O O . VAL A 1 520 ? 8.555 33.969 -8.547 1 97.38 520 VAL A O 1
ATOM 4124 N N . TYR A 1 521 ? 10.742 33.844 -8.102 1 96.62 521 TYR A N 1
ATOM 4125 C CA . TYR A 1 521 ? 10.742 32.531 -7.496 1 96.62 521 TYR A CA 1
ATOM 4126 C C . TYR A 1 521 ? 10.938 32.625 -5.988 1 96.62 521 TYR A C 1
ATOM 4128 O O . TYR A 1 521 ? 11.891 33.219 -5.516 1 96.62 521 TYR A O 1
ATOM 4136 N N . ILE A 1 522 ? 9.984 32 -5.211 1 96.44 522 ILE A N 1
ATOM 4137 C CA . ILE A 1 522 ? 10.086 31.984 -3.756 1 96.44 522 ILE A CA 1
ATOM 4138 C C . ILE A 1 522 ? 10.195 30.531 -3.277 1 96.44 522 ILE A C 1
ATOM 4140 O O . ILE A 1 522 ? 9.188 29.922 -2.902 1 96.44 522 ILE A O 1
ATOM 4144 N N . PRO A 1 523 ? 11.367 30.047 -3.09 1 92.56 523 PRO A N 1
ATOM 4145 C CA . PRO A 1 523 ? 11.57 28.641 -2.773 1 92.56 523 PRO A CA 1
ATOM 4146 C C . PRO A 1 523 ? 10.953 28.234 -1.434 1 92.56 523 PRO A C 1
ATOM 4148 O O . PRO A 1 523 ? 10.57 27.078 -1.245 1 92.56 523 PRO A O 1
ATOM 4151 N N . ASN A 1 524 ? 10.734 29.141 -0.5 1 92.5 524 ASN A N 1
ATOM 4152 C CA . ASN A 1 524 ? 10.258 28.828 0.846 1 92.5 524 ASN A CA 1
ATOM 4153 C C . ASN A 1 524 ? 8.75 28.609 0.871 1 92.5 524 ASN A C 1
ATOM 4155 O O . ASN A 1 524 ? 8.203 28.141 1.873 1 92.5 524 ASN A O 1
ATOM 4159 N N . PHE A 1 525 ? 8.078 28.906 -0.225 1 93.31 525 PHE A N 1
ATOM 4160 C CA . PHE A 1 525 ? 6.629 28.734 -0.264 1 93.31 525 PHE A CA 1
ATOM 4161 C C . PHE A 1 525 ? 6.266 27.25 -0.384 1 93.31 525 PHE A C 1
ATOM 4163 O O . PHE A 1 525 ? 5.211 26.828 0.093 1 93.31 525 PHE A O 1
ATOM 4170 N N . ASP A 1 526 ? 7.137 26.5 -1.04 1 90.88 526 ASP A N 1
ATOM 4171 C CA . ASP A 1 526 ? 6.922 25.062 -1.147 1 90.88 526 ASP A CA 1
ATOM 4172 C C . ASP A 1 526 ? 8.203 24.344 -1.583 1 90.88 526 ASP A C 1
ATOM 4174 O O . ASP A 1 526 ? 8.93 24.844 -2.443 1 90.88 526 ASP A O 1
ATOM 4178 N N . THR A 1 527 ? 8.414 23.219 -1.069 1 82.38 527 THR A N 1
ATOM 4179 C CA . THR A 1 527 ? 9.672 22.516 -1.34 1 82.38 527 THR A CA 1
ATOM 4180 C C . THR A 1 527 ? 9.523 21.578 -2.537 1 82.38 527 THR A C 1
ATOM 4182 O O . THR A 1 527 ? 10.516 21.203 -3.154 1 82.38 527 THR A O 1
ATOM 4185 N N . HIS A 1 528 ? 8.359 21.234 -2.859 1 82.88 528 HIS A N 1
ATOM 4186 C CA . HIS A 1 528 ? 8.18 20.25 -3.914 1 82.88 528 HIS A CA 1
ATOM 4187 C C . HIS A 1 528 ? 7.738 20.906 -5.219 1 82.88 528 HIS A C 1
ATOM 4189 O O . HIS A 1 528 ? 8.023 20.406 -6.305 1 82.88 528 HIS A O 1
ATOM 4195 N N . THR A 1 529 ? 7.07 22 -5.074 1 84.56 529 THR A N 1
ATOM 4196 C CA . THR A 1 529 ? 6.547 22.734 -6.219 1 84.56 529 THR A CA 1
ATOM 4197 C C . THR A 1 529 ? 7.395 23.969 -6.5 1 84.56 529 THR A C 1
ATOM 4199 O O . THR A 1 529 ? 7.773 24.688 -5.578 1 84.56 529 THR A O 1
ATOM 4202 N N . LYS A 1 530 ? 7.688 24.125 -7.754 1 87.25 530 LYS A N 1
ATOM 4203 C CA . LYS A 1 530 ? 8.367 25.359 -8.133 1 87.25 530 LYS A CA 1
ATOM 4204 C C . LYS A 1 530 ? 7.422 26.547 -8.055 1 87.25 530 LYS A C 1
ATOM 4206 O O . LYS A 1 530 ? 6.566 26.734 -8.93 1 87.25 530 LYS A O 1
ATOM 4211 N N . THR A 1 531 ? 7.613 27.406 -7.109 1 94 531 THR A N 1
ATOM 4212 C CA . THR A 1 531 ? 6.727 28.531 -6.836 1 94 531 THR A CA 1
ATOM 4213 C C . THR A 1 531 ? 7.191 29.781 -7.586 1 94 531 THR A C 1
ATOM 4215 O O . THR A 1 531 ? 7.582 30.781 -6.969 1 94 531 THR A O 1
ATOM 4218 N N . VAL A 1 532 ? 7.043 29.75 -8.922 1 95.94 532 VAL A N 1
ATOM 4219 C CA . VAL A 1 532 ? 7.434 30.844 -9.789 1 95.94 532 VAL A CA 1
ATOM 4220 C C . VAL A 1 532 ? 6.203 31.656 -10.18 1 95.94 532 VAL A C 1
ATOM 4222 O O . VAL A 1 532 ? 5.297 31.156 -10.844 1 95.94 532 VAL A O 1
ATOM 4225 N N . PHE A 1 533 ? 6.18 32.875 -9.734 1 96.88 533 PHE A N 1
ATOM 4226 C CA . PHE A 1 533 ? 5.145 33.844 -10.102 1 96.88 533 PHE A CA 1
ATOM 4227 C C . PHE A 1 533 ? 5.594 34.688 -11.281 1 96.88 533 PHE A C 1
ATOM 4229 O O . PHE A 1 533 ? 6.711 35.219 -11.289 1 96.88 533 PHE A O 1
ATOM 4236 N N . THR A 1 534 ? 4.719 34.875 -12.234 1 95.38 534 THR A N 1
ATOM 4237 C CA . THR A 1 534 ? 5.121 35.531 -13.477 1 95.38 534 THR A CA 1
ATOM 4238 C C . THR A 1 534 ? 4.312 36.812 -13.695 1 95.38 534 THR A C 1
ATOM 4240 O O . THR A 1 534 ? 3.119 36.844 -13.391 1 95.38 534 THR A O 1
ATOM 4243 N N . ARG A 1 535 ? 5.098 37.75 -14.258 1 93.12 535 ARG A N 1
ATOM 4244 C CA . ARG A 1 535 ? 4.445 39 -14.641 1 93.12 535 ARG A CA 1
ATOM 4245 C C . ARG A 1 535 ? 3.602 38.812 -15.898 1 93.12 535 ARG A C 1
ATOM 4247 O O . ARG A 1 535 ? 4.008 38.094 -16.828 1 93.12 535 ARG A O 1
ATOM 4254 N N . ASN A 1 536 ? 2.434 39.375 -16.062 1 82.38 536 ASN A N 1
ATOM 4255 C CA . ASN A 1 536 ? 1.568 39.406 -17.234 1 82.38 536 ASN A CA 1
ATOM 4256 C C . ASN A 1 536 ? 1.23 38 -17.719 1 82.38 536 ASN A C 1
ATOM 4258 O O . ASN A 1 536 ? 1.348 37.719 -18.906 1 82.38 536 ASN A O 1
ATOM 4262 N N . LEU A 1 537 ? 1.036 37.156 -16.734 1 82.62 537 LEU A N 1
ATOM 4263 C CA . LEU A 1 537 ? 0.71 35.781 -17.062 1 82.62 537 LEU A CA 1
ATOM 4264 C C . LEU A 1 537 ? -0.624 35.688 -17.797 1 82.62 537 LEU A C 1
ATOM 4266 O O . LEU A 1 537 ? -1.607 36.312 -17.375 1 82.62 537 LEU A O 1
ATOM 4270 N N . VAL A 1 538 ? -0.589 35.094 -19.016 1 73 538 VAL A N 1
ATOM 4271 C CA . VAL A 1 538 ? -1.799 34.844 -19.797 1 73 538 VAL A CA 1
ATOM 4272 C C . VAL A 1 538 ? -2.393 33.469 -19.406 1 73 538 VAL A C 1
ATOM 4274 O O . VAL A 1 538 ? -1.674 32.469 -19.312 1 73 538 VAL A O 1
ATOM 4277 N N . ILE A 1 539 ? -3.607 33.438 -18.938 1 72.69 539 ILE A N 1
ATOM 4278 C CA . ILE A 1 539 ? -4.285 32.188 -18.594 1 72.69 539 ILE A CA 1
ATOM 4279 C C . ILE A 1 539 ? -4.512 31.344 -19.844 1 72.69 539 ILE A C 1
ATOM 4281 O O . ILE A 1 539 ? -5.094 31.828 -20.812 1 72.69 539 ILE A O 1
ATOM 4285 N N . PRO A 1 540 ? -3.926 30.172 -19.797 1 67.25 540 PRO A N 1
ATOM 4286 C CA . PRO A 1 540 ? -4.145 29.312 -20.969 1 67.25 540 PRO A CA 1
ATOM 4287 C C . PRO A 1 540 ? -5.621 28.984 -21.188 1 67.25 540 PRO A C 1
ATOM 4289 O O . PRO A 1 540 ? -6.379 28.859 -20.219 1 67.25 540 PRO A O 1
ATOM 4292 N N . GLU A 1 541 ? -6.164 29.125 -22.422 1 60.12 541 GLU A N 1
ATOM 4293 C CA . GLU A 1 541 ? -7.52 28.719 -22.766 1 60.12 541 GLU A CA 1
ATOM 4294 C C . GLU A 1 541 ? -7.727 27.219 -22.5 1 60.12 541 GLU A C 1
ATOM 4296 O O . GLU A 1 541 ? -6.809 26.422 -22.688 1 60.12 541 GLU A O 1
ATOM 4301 N N . PRO A 1 542 ? -8.797 26.938 -21.734 1 56.06 542 PRO A N 1
ATOM 4302 C CA . PRO A 1 542 ? -9.07 25.516 -21.484 1 56.06 542 PRO A CA 1
ATOM 4303 C C . PRO A 1 542 ? -8.953 24.656 -22.75 1 56.06 542 PRO A C 1
ATOM 4305 O O . PRO A 1 542 ? -9.32 25.109 -23.844 1 56.06 542 PRO A O 1
ATOM 4308 N N . GLN A 1 543 ? -8.156 23.75 -22.688 1 49.25 543 GLN A N 1
ATOM 4309 C CA . GLN A 1 543 ? -8.141 22.844 -23.828 1 49.25 543 GLN A CA 1
ATOM 4310 C C . GLN A 1 543 ? -9.516 22.234 -24.062 1 49.25 543 GLN A C 1
ATOM 4312 O O . GLN A 1 543 ? -10.125 21.688 -23.141 1 49.25 543 GLN A O 1
ATOM 4317 N N . GLU A 1 544 ? -10.305 22.781 -24.891 1 41.16 544 GLU A N 1
ATOM 4318 C CA . GLU A 1 544 ? -11.562 22.156 -25.297 1 41.16 544 GLU A CA 1
ATOM 4319 C C . GLU A 1 544 ? -11.406 20.656 -25.484 1 41.16 544 GLU A C 1
ATOM 4321 O O . GLU A 1 544 ? -10.484 20.203 -26.156 1 41.16 544 GLU A O 1
ATOM 4326 N N . GLU A 1 545 ? -11.789 19.984 -24.484 1 42.34 545 GLU A N 1
ATOM 4327 C CA . GLU A 1 545 ? -11.922 18.562 -24.75 1 42.34 545 GLU A CA 1
ATOM 4328 C C . GLU A 1 545 ? -12.656 18.312 -26.078 1 42.34 545 GLU A C 1
ATOM 4330 O O . GLU A 1 545 ? -13.781 18.781 -26.266 1 42.34 545 GLU A O 1
ATOM 4335 N N . ILE A 1 546 ? -12.039 18.203 -27.109 1 34.53 546 ILE A N 1
ATOM 4336 C CA . ILE A 1 546 ? -12.758 17.688 -28.281 1 34.53 546 ILE A CA 1
ATOM 4337 C C . ILE A 1 546 ? -13.523 16.422 -27.891 1 34.53 546 ILE A C 1
ATOM 4339 O O . ILE A 1 546 ? -12.93 15.43 -27.484 1 34.53 546 ILE A O 1
ATOM 4343 N N . ASN A 1 547 ? -14.766 16.625 -27.391 1 34.09 547 ASN A N 1
ATOM 4344 C CA . ASN A 1 547 ? -15.711 15.523 -27.375 1 34.09 547 ASN A CA 1
ATOM 4345 C C . ASN A 1 547 ? -15.617 14.68 -28.641 1 34.09 547 ASN A C 1
ATOM 4347 O O . ASN A 1 547 ? -16.047 15.109 -29.703 1 34.09 547 ASN A O 1
ATOM 4351 N N . VAL A 1 548 ? -14.594 14.094 -28.922 1 30.17 548 VAL A N 1
ATOM 4352 C CA . VAL A 1 548 ? -14.766 13.18 -30.047 1 30.17 548 VAL A CA 1
ATOM 4353 C C . VAL A 1 548 ? -15.93 12.234 -29.766 1 30.17 548 VAL A C 1
ATOM 4355 O O . VAL A 1 548 ? -15.859 11.406 -28.859 1 30.17 548 VAL A O 1
ATOM 4358 N N . CYS A 1 549 ? -17.172 12.727 -29.906 1 29.08 549 CYS A N 1
ATOM 4359 C CA . CYS A 1 549 ? -18.344 11.898 -30.078 1 29.08 549 CYS A CA 1
ATOM 4360 C C . CYS A 1 549 ? -18.078 10.758 -31.047 1 29.08 549 CYS A C 1
ATOM 4362 O O . CYS A 1 549 ? -17.734 10.992 -32.219 1 29.08 549 CYS A O 1
ATOM 4364 N N . GLY A 1 550 ? -17.484 9.75 -30.641 1 27.12 550 GLY A N 1
ATOM 4365 C CA . GLY A 1 550 ? -17.641 8.648 -31.578 1 27.12 550 GLY A CA 1
ATOM 4366 C C . GLY A 1 550 ? -19 8.617 -32.25 1 27.12 550 GLY A C 1
ATOM 4367 O O . GLY A 1 550 ? -19.984 9.102 -31.688 1 27.12 550 GLY A O 1
ATOM 4368 N N . THR A 1 551 ? -19 8.711 -33.562 1 29.06 551 THR A N 1
ATOM 4369 C CA . THR A 1 551 ? -20.156 8.68 -34.469 1 29.06 551 THR A CA 1
ATOM 4370 C C . THR A 1 551 ? -21.234 7.758 -33.906 1 29.06 551 THR A C 1
ATOM 4372 O O . THR A 1 551 ? -22.391 7.812 -34.375 1 29.06 551 THR A O 1
ATOM 4375 N N . GLY A 1 552 ? -20.812 6.633 -33.312 1 27.58 552 GLY A N 1
ATOM 4376 C CA . GLY A 1 552 ? -21.984 5.789 -33.094 1 27.58 552 GLY A CA 1
ATOM 4377 C C . GLY A 1 552 ? -22.922 6.32 -32.031 1 27.58 552 GLY A C 1
ATOM 4378 O O . GLY A 1 552 ? -23.797 5.598 -31.562 1 27.58 552 GLY A O 1
ATOM 4379 N N . CYS A 1 553 ? -22.344 7.336 -31.281 1 25.19 553 CYS A N 1
ATOM 4380 C CA . CYS A 1 553 ? -23.438 7.711 -30.375 1 25.19 553 CYS A CA 1
ATOM 4381 C C . CYS A 1 553 ? -24.516 8.5 -31.125 1 25.19 553 CYS A C 1
ATOM 4383 O O . CYS A 1 553 ? -24.281 9.633 -31.547 1 25.19 553 CYS A O 1
ATOM 4385 N N . LYS A 1 554 ? -25.281 7.719 -31.891 1 26.05 554 LYS A N 1
ATOM 4386 C CA . LYS A 1 554 ? -26.562 8.312 -32.281 1 26.05 554 LYS A CA 1
ATOM 4387 C C . LYS A 1 554 ? -27.172 9.125 -31.156 1 26.05 554 LYS A C 1
ATOM 4389 O O . LYS A 1 554 ? -27.359 8.609 -30.047 1 26.05 554 LYS A O 1
ATOM 4394 N N . LEU A 1 555 ? -26.984 10.398 -31.188 1 25.66 555 LEU A N 1
ATOM 4395 C CA . LEU A 1 555 ? -27.781 11.328 -30.375 1 25.66 555 LEU A CA 1
ATOM 4396 C C . LEU A 1 555 ? -29.25 10.977 -30.422 1 25.66 555 LEU A C 1
ATOM 4398 O O . LEU A 1 555 ? -29.859 10.938 -31.5 1 25.66 555 LEU A O 1
ATOM 4402 N N . PHE A 1 556 ? -29.766 10.031 -29.672 1 24.45 556 PHE A N 1
ATOM 4403 C CA . PHE A 1 556 ? -31.219 9.961 -29.625 1 24.45 556 PHE A CA 1
ATOM 4404 C C . PHE A 1 556 ? -31.828 11.344 -29.406 1 24.45 556 PHE A C 1
ATOM 4406 O O . PHE A 1 556 ? -31.578 11.977 -28.375 1 24.45 556 PHE A O 1
ATOM 4413 N N . THR A 1 557 ? -31.891 12.148 -30.469 1 23.55 557 THR A N 1
ATOM 4414 C CA . THR A 1 557 ? -32.688 13.375 -30.469 1 23.55 557 THR A CA 1
ATOM 4415 C C . THR A 1 557 ? -34.094 13.109 -29.938 1 23.55 557 THR A C 1
ATOM 4417 O O . THR A 1 557 ? -34.844 12.32 -30.516 1 23.55 557 THR A O 1
ATOM 4420 N N . PRO A 1 558 ? -34.281 13.156 -28.609 1 24.84 558 PRO A N 1
ATOM 4421 C CA . PRO A 1 558 ? -35.719 13.109 -28.297 1 24.84 558 PRO A CA 1
ATOM 4422 C C . PRO A 1 558 ? -36.531 14.094 -29.125 1 24.84 558 PRO A C 1
ATOM 4424 O O . PRO A 1 558 ? -36.062 15.203 -29.406 1 24.84 558 PRO A O 1
ATOM 4427 N N . GLN A 1 559 ? -37.219 13.711 -30.125 1 21.97 559 GLN A N 1
ATOM 4428 C CA . GLN A 1 559 ? -38.25 14.406 -30.859 1 21.97 559 GLN A CA 1
ATOM 4429 C C . GLN A 1 559 ? -38.969 15.43 -29.984 1 21.97 559 GLN A C 1
ATOM 4431 O O . GLN A 1 559 ? -38.875 15.375 -28.75 1 21.97 559 GLN A O 1
ATOM 4436 N N . SER A 1 560 ? -40.156 16.094 -30.469 1 22.25 560 SER A N 1
ATOM 4437 C CA . SER A 1 560 ? -41.031 17.266 -30.453 1 22.25 560 SER A CA 1
ATOM 4438 C C . SER A 1 560 ? -41.844 17.344 -29.156 1 22.25 560 SER A C 1
ATOM 4440 O O . SER A 1 560 ? -42.844 18.062 -29.078 1 22.25 560 SER A O 1
ATOM 4442 N N . ALA A 1 561 ? -41.562 16.859 -28.062 1 25.64 561 ALA A N 1
ATOM 4443 C CA . ALA A 1 561 ? -42.656 17.141 -27.141 1 25.64 561 ALA A CA 1
ATOM 4444 C C . ALA A 1 561 ? -42.781 18.641 -26.891 1 25.64 561 ALA A C 1
ATOM 4446 O O . ALA A 1 561 ? -42.188 19.172 -25.953 1 25.64 561 ALA A O 1
ATOM 4447 N N . TRP A 1 562 ? -42.5 19.578 -27.875 1 23.75 562 TRP A N 1
ATOM 4448 C CA . TRP A 1 562 ? -42.844 20.984 -27.734 1 23.75 562 TRP A CA 1
ATOM 4449 C C . TRP A 1 562 ? -44.312 21.141 -27.344 1 23.75 562 TRP A C 1
ATOM 4451 O O . TRP A 1 562 ? -44.719 22.219 -26.906 1 23.75 562 TRP A O 1
ATOM 4461 N N . SER A 1 563 ? -45.156 20.234 -27.891 1 22.64 563 SER A N 1
ATOM 4462 C CA . SER A 1 563 ? -46.531 20.703 -28 1 22.64 563 SER A CA 1
ATOM 4463 C C . SER A 1 563 ? -47.125 20.953 -26.625 1 22.64 563 SER A C 1
ATOM 4465 O O . SER A 1 563 ? -48.062 21.734 -26.484 1 22.64 563 SER A O 1
ATOM 4467 N N . ILE A 1 564 ? -46.812 20 -25.688 1 22.8 564 ILE A N 1
ATOM 4468 C CA . ILE A 1 564 ? -47.844 20.031 -24.688 1 22.8 564 ILE A CA 1
ATOM 4469 C C . ILE A 1 564 ? -47.594 21.172 -23.703 1 22.8 564 ILE A C 1
ATOM 4471 O O . ILE A 1 564 ? -48.344 21.328 -22.734 1 22.8 564 ILE A O 1
ATOM 4475 N N . ILE A 1 565 ? -46.5 21.875 -23.859 1 21.92 565 ILE A N 1
ATOM 4476 C CA . ILE A 1 565 ? -46.438 22.812 -22.75 1 21.92 565 ILE A CA 1
ATOM 4477 C C . ILE A 1 565 ? -47.5 23.906 -22.938 1 21.92 565 ILE A C 1
ATOM 4479 O O . ILE A 1 565 ? -47.625 24.797 -22.109 1 21.92 565 ILE A O 1
ATOM 4483 N N . LEU A 1 566 ? -48.031 23.953 -24.188 1 22.09 566 LEU A N 1
ATOM 4484 C CA . LEU A 1 566 ? -48.844 25.156 -24.328 1 22.09 566 LEU A CA 1
ATOM 4485 C C . LEU A 1 566 ? -49.969 25.156 -23.312 1 22.09 566 LEU A C 1
ATOM 4487 O O . LEU A 1 566 ? -50.344 26.203 -22.781 1 22.09 566 LEU A O 1
ATOM 4491 N N . MET A 1 567 ? -50.594 23.953 -23.25 1 20.8 567 MET A N 1
ATOM 4492 C CA . MET A 1 567 ? -52.031 24.172 -22.953 1 20.8 567 MET A CA 1
ATOM 4493 C C . MET A 1 567 ? -52.219 24.641 -21.516 1 20.8 567 MET A C 1
ATOM 4495 O O . MET A 1 567 ? -53.281 25.156 -21.172 1 20.8 567 MET A O 1
ATOM 4499 N N . ILE A 1 568 ? -51.312 24.141 -20.609 1 22.09 568 ILE A N 1
ATOM 4500 C CA . ILE A 1 568 ? -52.031 24.172 -19.344 1 22.09 568 ILE A CA 1
ATOM 4501 C C . ILE A 1 568 ? -52.094 25.609 -18.828 1 22.09 568 ILE A C 1
ATOM 4503 O O . ILE A 1 568 ? -51.344 25.984 -17.922 1 22.09 568 ILE A O 1
ATOM 4507 N N . PHE A 1 569 ? -51.656 26.625 -19.672 1 21.31 569 PHE A N 1
ATOM 4508 C CA . PHE A 1 569 ? -51.812 27.953 -19.109 1 21.31 569 PHE A CA 1
ATOM 4509 C C . PHE A 1 569 ? -53.25 28.141 -18.578 1 21.31 569 PHE A C 1
ATOM 4511 O O . PHE A 1 569 ? -53.438 28.891 -17.625 1 21.31 569 PHE A O 1
ATOM 4518 N N . LEU A 1 570 ? -54.188 27.797 -19.438 1 19.41 570 LEU A N 1
ATOM 4519 C CA . LEU A 1 570 ? -55.438 28.547 -19.422 1 19.41 570 LEU A CA 1
ATOM 4520 C C . LEU A 1 570 ? -56.281 28.203 -18.188 1 19.41 570 LEU A C 1
ATOM 4522 O O . LEU A 1 570 ? -57.188 28.953 -17.844 1 19.41 570 LEU A O 1
ATOM 4526 N N . ALA A 1 571 ? -56.344 26.922 -17.859 1 19.75 571 ALA A N 1
ATOM 4527 C CA . ALA A 1 571 ? -57.719 26.672 -17.453 1 19.75 571 ALA A CA 1
ATOM 4528 C C . ALA A 1 571 ? -58.031 27.359 -16.125 1 19.75 571 ALA A C 1
ATOM 4530 O O . ALA A 1 571 ? -59.219 27.5 -15.742 1 19.75 571 ALA A O 1
ATOM 4531 N N . PHE A 1 572 ? -57.094 27.328 -15.141 1 20.27 572 PHE A N 1
ATOM 4532 C CA . PHE A 1 572 ? -57.781 27.469 -13.875 1 20.27 572 PHE A CA 1
ATOM 4533 C C . PHE A 1 572 ? -58.312 28.891 -13.703 1 20.27 572 PHE A C 1
ATOM 4535 O O . PHE A 1 572 ? -57.562 29.797 -13.312 1 20.27 572 PHE A O 1
ATOM 4542 N N . ASN A 1 573 ? -59.062 29.484 -14.625 1 17.67 573 ASN A N 1
ATOM 4543 C CA . ASN A 1 573 ? -59.844 30.688 -14.469 1 17.67 573 ASN A CA 1
ATOM 4544 C C . ASN A 1 573 ? -60.875 30.531 -13.328 1 17.67 573 ASN A C 1
ATOM 4546 O O . ASN A 1 573 ? -61.719 31.391 -13.148 1 17.67 573 ASN A O 1
ATOM 4550 N N . PHE A 1 574 ? -61.312 29.297 -12.836 1 20.22 574 PHE A N 1
ATOM 4551 C CA . PHE A 1 574 ? -62.688 29.531 -12.375 1 20.22 574 PHE A CA 1
ATOM 4552 C C . PHE A 1 574 ? -62.719 30.719 -11.414 1 20.22 574 PHE A C 1
ATOM 4554 O O . PHE A 1 574 ? -61.719 31.031 -10.766 1 20.22 574 PHE A O 1
ATOM 4561 N N . ARG A 1 575 ? -64.125 31.219 -11.266 1 20 575 ARG A N 1
ATOM 4562 C CA . ARG A 1 575 ? -65.125 32.219 -11.016 1 20 575 ARG A CA 1
ATOM 4563 C C . ARG A 1 575 ? -65.188 32.562 -9.539 1 20 575 ARG A C 1
ATOM 4565 O O . ARG A 1 575 ? -65.188 31.688 -8.672 1 20 575 ARG A O 1
ATOM 4572 N N . ILE A 1 576 ? -64.875 33.719 -9.289 1 21.78 576 ILE A N 1
ATOM 4573 C CA . ILE A 1 576 ? -65.062 34.781 -8.305 1 21.78 576 ILE A CA 1
ATOM 4574 C C . ILE A 1 576 ? -66.5 34.844 -7.887 1 21.78 576 ILE A C 1
ATOM 4576 O O . ILE A 1 576 ? -67 35.812 -7.281 1 21.78 576 ILE A O 1
ATOM 4580 N N . TYR A 1 577 ? -67.375 33.688 -8.258 1 18.2 577 TYR A N 1
ATOM 4581 C CA . TYR A 1 577 ? -68.75 34.125 -8.023 1 18.2 577 TYR A CA 1
ATOM 4582 C C . TYR A 1 577 ? -68.875 34.688 -6.613 1 18.2 577 TYR A C 1
ATOM 4584 O O . TYR A 1 577 ? -68.062 34.406 -5.738 1 18.2 577 TYR A O 1
ATOM 4592 N N . SER A 1 578 ? -70.188 34.344 -6.266 1 18.27 578 SER A N 1
ATOM 4593 C CA . SER A 1 578 ? -71.375 35.062 -5.805 1 18.27 578 SER A CA 1
ATOM 4594 C C . SER A 1 578 ? -71.312 35.312 -4.297 1 18.27 578 SER A C 1
ATOM 4596 O O . SER A 1 578 ? -71 34.375 -3.533 1 18.27 578 SER A O 1
ATOM 4598 N N . VAL A 1 579 ? -71.438 36.5 -4.441 1 16.44 579 VAL A N 1
ATOM 4599 C CA . VAL A 1 579 ? -72.5 37.312 -3.838 1 16.44 579 VAL A CA 1
ATOM 4600 C C . VAL A 1 579 ? -73.875 36.812 -4.309 1 16.44 579 VAL A C 1
ATOM 4602 O O . VAL A 1 579 ? -74.125 36.625 -5.508 1 16.44 579 VAL A O 1
ATOM 4605 N N . MET B 1 1 ? 58.406 -10.203 49.562 1 29.02 1 MET B N 1
ATOM 4606 C CA . MET B 1 1 ? 58.188 -10.727 48.219 1 29.02 1 MET B CA 1
ATOM 4607 C C . MET B 1 1 ? 56.75 -11.266 48.094 1 29.02 1 MET B C 1
ATOM 4609 O O . MET B 1 1 ? 56.531 -12.469 48.219 1 29.02 1 MET B O 1
ATOM 4613 N N . ASP B 1 2 ? 55.75 -10.633 48.719 1 34.34 2 ASP B N 1
ATOM 4614 C CA . ASP B 1 2 ? 54.312 -10.875 48.719 1 34.34 2 ASP B CA 1
ATOM 4615 C C . ASP B 1 2 ? 53.75 -10.859 47.312 1 34.34 2 ASP B C 1
ATOM 4617 O O . ASP B 1 2 ? 53.781 -9.828 46.625 1 34.34 2 ASP B O 1
ATOM 4621 N N . ILE B 1 3 ? 53.875 -12.047 46.594 1 35.22 3 ILE B N 1
ATOM 4622 C CA . ILE B 1 3 ? 53.406 -12.352 45.25 1 35.22 3 ILE B CA 1
ATOM 4623 C C . ILE B 1 3 ? 51.875 -12.156 45.219 1 35.22 3 ILE B C 1
ATOM 4625 O O . ILE B 1 3 ? 51.125 -12.859 45.906 1 35.22 3 ILE B O 1
ATOM 4629 N N . ASN B 1 4 ? 51.406 -10.922 45.125 1 35.03 4 ASN B N 1
ATOM 4630 C CA . ASN B 1 4 ? 50.031 -10.578 44.812 1 35.03 4 ASN B CA 1
ATOM 4631 C C . ASN B 1 4 ? 49.531 -11.32 43.594 1 35.03 4 ASN B C 1
ATOM 4633 O O . ASN B 1 4 ? 50.062 -11.133 42.5 1 35.03 4 ASN B O 1
ATOM 4637 N N . CYS B 1 5 ? 49.094 -12.594 43.719 1 34.75 5 CYS B N 1
ATOM 4638 C CA . CYS B 1 5 ? 48.406 -13.391 42.688 1 34.75 5 CYS B CA 1
ATOM 4639 C C . CYS B 1 5 ? 47.25 -12.625 42.125 1 34.75 5 CYS B C 1
ATOM 4641 O O . CYS B 1 5 ? 46.25 -12.383 42.812 1 34.75 5 CYS B O 1
ATOM 4643 N N . ILE B 1 6 ? 47.5 -11.664 41.281 1 36.97 6 ILE B N 1
ATOM 4644 C CA . ILE B 1 6 ? 46.438 -11.078 40.469 1 36.97 6 ILE B CA 1
ATOM 4645 C C . ILE B 1 6 ? 45.656 -12.18 39.75 1 36.97 6 ILE B C 1
ATOM 4647 O O . ILE B 1 6 ? 46.25 -12.93 38.969 1 36.97 6 ILE B O 1
ATOM 4651 N N . PHE B 1 7 ? 44.688 -12.773 40.438 1 39.97 7 PHE B N 1
ATOM 4652 C CA . PHE B 1 7 ? 43.719 -13.617 39.75 1 39.97 7 PHE B CA 1
ATOM 4653 C C . PHE B 1 7 ? 43.156 -12.922 38.5 1 39.97 7 PHE B C 1
ATOM 4655 O O . PHE B 1 7 ? 42.5 -11.891 38.594 1 39.97 7 PHE B O 1
ATOM 4662 N N . MET B 1 8 ? 43.875 -13.016 37.438 1 36.69 8 MET B N 1
ATOM 4663 C CA . MET B 1 8 ? 43.281 -12.68 36.125 1 36.69 8 MET B CA 1
ATOM 4664 C C . MET B 1 8 ? 41.969 -13.453 35.906 1 36.69 8 MET B C 1
ATOM 4666 O O . MET B 1 8 ? 42 -14.68 35.75 1 36.69 8 MET B O 1
ATOM 4670 N N . LEU B 1 9 ? 40.938 -13.016 36.531 1 37.78 9 LEU B N 1
ATOM 4671 C CA . LEU B 1 9 ? 39.625 -13.492 36.062 1 37.78 9 LEU B CA 1
ATOM 4672 C C . LEU B 1 9 ? 39.531 -13.375 34.531 1 37.78 9 LEU B C 1
ATOM 4674 O O . LEU B 1 9 ? 39.5 -12.273 34 1 37.78 9 LEU B O 1
ATOM 4678 N N . VAL B 1 10 ? 40.062 -14.312 33.844 1 38.44 10 VAL B N 1
ATOM 4679 C CA . VAL B 1 10 ? 39.719 -14.484 32.438 1 38.44 10 VAL B CA 1
ATOM 4680 C C . VAL B 1 10 ? 38.188 -14.539 32.281 1 38.44 10 VAL B C 1
ATOM 4682 O O . VAL B 1 10 ? 37.562 -15.484 32.75 1 38.44 10 VAL B O 1
ATOM 4685 N N . LEU B 1 11 ? 37.531 -13.422 32.406 1 39.16 11 LEU B N 1
ATOM 4686 C CA . LEU B 1 11 ? 36.188 -13.383 31.875 1 39.16 11 LEU B CA 1
ATOM 4687 C C . LEU B 1 11 ? 36.125 -14.031 30.5 1 39.16 11 LEU B C 1
ATOM 4689 O O . LEU B 1 11 ? 36.625 -13.484 29.516 1 39.16 11 LEU B O 1
ATOM 4693 N N . GLY B 1 12 ? 36.125 -15.312 30.453 1 37.19 12 GLY B N 1
ATOM 4694 C CA . GLY B 1 12 ? 35.75 -15.953 29.203 1 37.19 12 GLY B CA 1
ATOM 4695 C C . GLY B 1 12 ? 34.531 -15.32 28.562 1 37.19 12 GLY B C 1
ATOM 4696 O O . GLY B 1 12 ? 33.438 -15.258 29.172 1 37.19 12 GLY B O 1
ATOM 4697 N N . THR B 1 13 ? 34.719 -14.359 27.828 1 38.91 13 THR B N 1
ATOM 4698 C CA . THR B 1 13 ? 33.688 -13.922 26.906 1 38.91 13 THR B CA 1
ATOM 4699 C C . THR B 1 13 ? 33 -15.117 26.25 1 38.91 13 THR B C 1
ATOM 4701 O O . THR B 1 13 ? 33.625 -15.852 25.484 1 38.91 13 THR B O 1
ATOM 4704 N N . PHE B 1 14 ? 32.188 -15.805 27.031 1 38.38 14 PHE B N 1
ATOM 4705 C CA . PHE B 1 14 ? 31.266 -16.672 26.297 1 38.38 14 PHE B CA 1
ATOM 4706 C C . PHE B 1 14 ? 30.703 -15.969 25.078 1 38.38 14 PHE B C 1
ATOM 4708 O O . PHE B 1 14 ? 29.906 -15.039 25.188 1 38.38 14 PHE B O 1
ATOM 4715 N N . ILE B 1 15 ? 31.484 -15.781 24.156 1 38.25 15 ILE B N 1
ATOM 4716 C CA . ILE B 1 15 ? 30.906 -15.492 22.844 1 38.25 15 ILE B CA 1
ATOM 4717 C C . ILE B 1 15 ? 29.719 -16.422 22.594 1 38.25 15 ILE B C 1
ATOM 4719 O O . ILE B 1 15 ? 29.891 -17.641 22.469 1 38.25 15 ILE B O 1
ATOM 4723 N N . ILE B 1 16 ? 28.641 -16.297 23.25 1 42.03 16 ILE B N 1
ATOM 4724 C CA . ILE B 1 16 ? 27.469 -16.969 22.719 1 42.03 16 ILE B CA 1
ATOM 4725 C C . ILE B 1 16 ? 27.516 -16.969 21.203 1 42.03 16 ILE B C 1
ATOM 4727 O O . ILE B 1 16 ? 27.391 -15.906 20.578 1 42.03 16 ILE B O 1
ATOM 4731 N N . GLY B 1 17 ? 28.406 -17.625 20.656 1 45.88 17 GLY B N 1
ATOM 4732 C CA . GLY B 1 17 ? 28.5 -17.797 19.219 1 45.88 17 GLY B CA 1
ATOM 4733 C C . GLY B 1 17 ? 27.141 -17.906 18.531 1 45.88 17 GLY B C 1
ATOM 4734 O O . GLY B 1 17 ? 26.312 -18.734 18.906 1 45.88 17 GLY B O 1
ATOM 4735 N N . VAL B 1 18 ? 26.625 -16.938 18.062 1 56.78 18 VAL B N 1
ATOM 4736 C CA . VAL B 1 18 ? 25.438 -16.969 17.219 1 56.78 18 VAL B CA 1
ATOM 4737 C C . VAL B 1 18 ? 25.516 -18.172 16.281 1 56.78 18 VAL B C 1
ATOM 4739 O O . VAL B 1 18 ? 26.422 -18.266 15.445 1 56.78 18 VAL B O 1
ATOM 4742 N N . ARG B 1 19 ? 25.188 -19.375 16.703 1 59.84 19 ARG B N 1
ATOM 4743 C CA . ARG B 1 19 ? 25.172 -20.609 15.922 1 59.84 19 ARG B CA 1
ATOM 4744 C C . ARG B 1 19 ? 24.328 -20.453 14.664 1 59.84 19 ARG B C 1
ATOM 4746 O O . ARG B 1 19 ? 23.156 -20.094 14.742 1 59.84 19 ARG B O 1
ATOM 4753 N N . SER B 1 20 ? 24.922 -20.656 13.453 1 73.88 20 SER B N 1
ATOM 4754 C CA . SER B 1 20 ? 24.281 -20.5 12.148 1 73.88 20 SER B CA 1
ATOM 4755 C C . SER B 1 20 ? 23.641 -21.812 11.68 1 73.88 20 SER B C 1
ATOM 4757 O O . SER B 1 20 ? 22.594 -21.797 11.031 1 73.88 20 SER B O 1
ATOM 4759 N N . ARG B 1 21 ? 24.172 -23 12.258 1 87.31 21 ARG B N 1
ATOM 4760 C CA . ARG B 1 21 ? 23.625 -24.281 11.844 1 87.31 21 ARG B CA 1
ATOM 4761 C C . ARG B 1 21 ? 22.719 -24.875 12.914 1 87.31 21 ARG B C 1
ATOM 4763 O O . ARG B 1 21 ? 22.953 -24.672 14.109 1 87.31 21 ARG B O 1
ATOM 4770 N N . LEU B 1 22 ? 21.734 -25.688 12.477 1 92.25 22 LEU B N 1
ATOM 4771 C CA . LEU B 1 22 ? 20.891 -26.391 13.445 1 92.25 22 LEU B CA 1
ATOM 4772 C C . LEU B 1 22 ? 21.688 -27.438 14.203 1 92.25 22 LEU B C 1
ATOM 4774 O O . LEU B 1 22 ? 22.516 -28.156 13.625 1 92.25 22 LEU B O 1
ATOM 4778 N N . SER B 1 23 ? 21.469 -27.469 15.531 1 90.69 23 SER B N 1
ATOM 4779 C CA . SER B 1 23 ? 22.016 -28.578 16.312 1 90.69 23 SER B CA 1
ATOM 4780 C C . SER B 1 23 ? 21.391 -29.906 15.906 1 90.69 23 SER B C 1
ATOM 4782 O O . SER B 1 23 ? 20.375 -29.938 15.211 1 90.69 23 SER B O 1
ATOM 4784 N N . GLN B 1 24 ? 22 -30.953 16.281 1 92.25 24 GLN B N 1
ATOM 4785 C CA . GLN B 1 24 ? 21.484 -32.281 15.945 1 92.25 24 GLN B CA 1
ATOM 4786 C C . GLN B 1 24 ? 20.078 -32.469 16.5 1 92.25 24 GLN B C 1
ATOM 4788 O O . GLN B 1 24 ? 19.188 -32.938 15.797 1 92.25 24 GLN B O 1
ATOM 4793 N N . PRO B 1 25 ? 19.844 -32.031 17.75 1 92.25 25 PRO B N 1
ATOM 4794 C CA . PRO B 1 25 ? 18.469 -32.156 18.25 1 92.25 25 PRO B CA 1
ATOM 4795 C C . PRO B 1 25 ? 17.469 -31.297 17.484 1 92.25 25 PRO B C 1
ATOM 4797 O O . PRO B 1 25 ? 16.328 -31.703 17.281 1 92.25 25 PRO B O 1
ATOM 4800 N N . GLU B 1 26 ? 17.906 -30.172 17.078 1 93.44 26 GLU B N 1
ATOM 4801 C CA . GLU B 1 26 ? 17.047 -29.281 16.312 1 93.44 26 GLU B CA 1
ATOM 4802 C C . GLU B 1 26 ? 16.734 -29.875 14.938 1 93.44 26 GLU B C 1
ATOM 4804 O O . GLU B 1 26 ? 15.609 -29.781 14.453 1 93.44 26 GLU B O 1
ATOM 4809 N N . ALA B 1 27 ? 17.734 -30.469 14.328 1 95.06 27 ALA B N 1
ATOM 4810 C CA . ALA B 1 27 ? 17.547 -31.109 13.031 1 95.06 27 ALA B CA 1
ATOM 4811 C C . ALA B 1 27 ? 16.578 -32.281 13.141 1 95.06 27 ALA B C 1
ATOM 4813 O O . ALA B 1 27 ? 15.734 -32.469 12.258 1 95.06 27 ALA B O 1
ATOM 4814 N N . ILE B 1 28 ? 16.703 -33.031 14.195 1 95.06 28 ILE B N 1
ATOM 4815 C CA . ILE B 1 28 ? 15.805 -34.156 14.43 1 95.06 28 ILE B CA 1
ATOM 4816 C C . ILE B 1 28 ? 14.375 -33.656 14.617 1 95.06 28 ILE B C 1
ATOM 4818 O O . ILE B 1 28 ? 13.43 -34.219 14.086 1 95.06 28 ILE B O 1
ATOM 4822 N N . ARG B 1 29 ? 14.281 -32.562 15.359 1 95.12 29 ARG B N 1
ATOM 4823 C CA . ARG B 1 29 ? 12.977 -31.953 15.578 1 95.12 29 ARG B CA 1
ATOM 4824 C C . ARG B 1 29 ? 12.359 -31.5 14.258 1 95.12 29 ARG B C 1
ATOM 4826 O O . ARG B 1 29 ? 11.164 -31.688 14.023 1 95.12 29 ARG B O 1
ATOM 4833 N N . MET B 1 30 ? 13.18 -30.891 13.43 1 96.31 30 MET B N 1
ATOM 4834 C CA . MET B 1 30 ? 12.727 -30.438 12.117 1 96.31 30 MET B CA 1
ATOM 4835 C C . MET B 1 30 ? 12.273 -31.625 11.266 1 96.31 30 MET B C 1
ATOM 4837 O O . MET B 1 30 ? 11.227 -31.562 10.617 1 96.31 30 MET B O 1
ATOM 4841 N N . ASP B 1 31 ? 12.992 -32.719 11.289 1 96.94 31 ASP B N 1
ATOM 4842 C CA . ASP B 1 31 ? 12.664 -33.906 10.508 1 96.94 31 ASP B CA 1
ATOM 4843 C C . ASP B 1 31 ? 11.352 -34.531 10.977 1 96.94 31 ASP B C 1
ATOM 4845 O O . ASP B 1 31 ? 10.539 -34.938 10.156 1 96.94 31 ASP B O 1
ATOM 4849 N N . GLN B 1 32 ? 11.211 -34.562 12.258 1 96.69 32 GLN B N 1
ATOM 4850 C CA . GLN B 1 32 ? 9.969 -35.125 12.812 1 96.69 32 GLN B CA 1
ATOM 4851 C C . GLN B 1 32 ? 8.773 -34.25 12.414 1 96.69 32 GLN B C 1
ATOM 4853 O O . GLN B 1 32 ? 7.707 -34.781 12.086 1 96.69 32 GLN B O 1
ATOM 4858 N N . PHE B 1 33 ? 8.992 -33.031 12.508 1 97.56 33 PHE B N 1
ATOM 4859 C CA . PHE B 1 33 ? 7.93 -32.094 12.133 1 97.56 33 PHE B CA 1
ATOM 4860 C C . PHE B 1 33 ? 7.555 -32.281 10.664 1 97.56 33 PHE B C 1
ATOM 4862 O O . PHE B 1 33 ? 6.371 -32.375 10.328 1 97.56 33 PHE B O 1
ATOM 4869 N N . MET B 1 34 ? 8.531 -32.312 9.781 1 98 34 MET B N 1
ATOM 4870 C CA . MET B 1 34 ? 8.305 -32.469 8.344 1 98 34 MET B CA 1
ATOM 4871 C C . MET B 1 34 ? 7.555 -33.781 8.055 1 98 34 MET B C 1
ATOM 4873 O O . MET B 1 34 ? 6.645 -33.812 7.223 1 98 34 MET B O 1
ATOM 4877 N N . THR B 1 35 ? 7.941 -34.812 8.719 1 97 35 THR B N 1
ATOM 4878 C CA . THR B 1 35 ? 7.301 -36.094 8.523 1 97 35 THR B CA 1
ATOM 4879 C C . THR B 1 35 ? 5.812 -36.031 8.859 1 97 35 THR B C 1
ATOM 4881 O O . THR B 1 35 ? 4.977 -36.5 8.094 1 97 35 THR B O 1
ATOM 4884 N N . GLU B 1 36 ? 5.504 -35.375 9.93 1 97.38 36 GLU B N 1
ATOM 4885 C CA . GLU B 1 36 ? 4.121 -35.312 10.391 1 97.38 36 GLU B CA 1
ATOM 4886 C C . GLU B 1 36 ? 3.287 -34.406 9.508 1 97.38 36 GLU B C 1
ATOM 4888 O O . GLU B 1 36 ? 2.141 -34.719 9.18 1 97.38 36 GLU B O 1
ATOM 4893 N N . VAL B 1 37 ? 3.838 -33.25 9.188 1 97.38 37 VAL B N 1
ATOM 4894 C CA . VAL B 1 37 ? 3.092 -32.281 8.375 1 97.38 37 VAL B CA 1
ATOM 4895 C C . VAL B 1 37 ? 2.812 -32.906 7 1 97.38 37 VAL B C 1
ATOM 4897 O O . VAL B 1 37 ? 1.711 -32.75 6.465 1 97.38 37 VAL B O 1
ATOM 4900 N N . MET B 1 38 ? 3.758 -33.625 6.43 1 96.5 38 MET B N 1
ATOM 4901 C CA . MET B 1 38 ? 3.584 -34.25 5.129 1 96.5 38 MET B CA 1
ATOM 4902 C C . MET B 1 38 ? 2.557 -35.375 5.211 1 96.5 38 MET B C 1
ATOM 4904 O O . MET B 1 38 ? 1.744 -35.562 4.301 1 96.5 38 MET B O 1
ATOM 4908 N N . ARG B 1 39 ? 2.59 -36.094 6.281 1 95.5 39 ARG B N 1
ATOM 4909 C CA . ARG B 1 39 ? 1.64 -37.188 6.473 1 95.5 39 ARG B CA 1
ATOM 4910 C C . ARG B 1 39 ? 0.21 -36.656 6.543 1 95.5 39 ARG B C 1
ATOM 4912 O O . ARG B 1 39 ? -0.666 -37.125 5.812 1 95.5 39 ARG B O 1
ATOM 4919 N N . CYS B 1 40 ? -0.022 -35.688 7.328 1 94.62 40 CYS B N 1
ATOM 4920 C CA . CYS B 1 40 ? -1.383 -35.219 7.547 1 94.62 40 CYS B CA 1
ATOM 4921 C C . CYS B 1 40 ? -1.894 -34.438 6.328 1 94.62 40 CYS B C 1
ATOM 4923 O O . CYS B 1 40 ? -3.094 -34.438 6.047 1 94.62 40 CYS B O 1
ATOM 4925 N N . ALA B 1 41 ? -0.987 -33.875 5.59 1 94.44 41 ALA B N 1
ATOM 4926 C CA . ALA B 1 41 ? -1.39 -33.125 4.398 1 94.44 41 ALA B CA 1
ATOM 4927 C C . ALA B 1 41 ? -1.343 -34 3.158 1 94.44 41 ALA B C 1
ATOM 4929 O O . ALA B 1 41 ? -1.748 -33.594 2.072 1 94.44 41 ALA B O 1
ATOM 4930 N N . ARG B 1 42 ? -0.833 -35.188 3.262 1 92.44 42 ARG B N 1
ATOM 4931 C CA . ARG B 1 42 ? -0.684 -36.156 2.168 1 92.44 42 ARG B CA 1
ATOM 4932 C C . ARG B 1 42 ? 0.172 -35.562 1.048 1 92.44 42 ARG B C 1
ATOM 4934 O O . ARG B 1 42 ? -0.234 -35.562 -0.116 1 92.44 42 ARG B O 1
ATOM 4941 N N . ILE B 1 43 ? 1.28 -35.094 1.406 1 94.94 43 ILE B N 1
ATOM 4942 C CA . ILE B 1 43 ? 2.26 -34.5 0.49 1 94.94 43 ILE B CA 1
ATOM 4943 C C . ILE B 1 43 ? 3.367 -35.531 0.216 1 94.94 43 ILE B C 1
ATOM 4945 O O . ILE B 1 43 ? 4.086 -35.938 1.131 1 94.94 43 ILE B O 1
ATOM 4949 N N . PRO B 1 44 ? 3.584 -35.875 -0.968 1 94.75 44 PRO B N 1
ATOM 4950 C CA . PRO B 1 44 ? 4.527 -36.969 -1.253 1 94.75 44 PRO B CA 1
ATOM 4951 C C . PRO B 1 44 ? 5.98 -36.5 -1.247 1 94.75 44 PRO B C 1
ATOM 4953 O O . PRO B 1 44 ? 6.891 -37.281 -1.013 1 94.75 44 PRO B O 1
ATOM 4956 N N . ALA B 1 45 ? 6.188 -35.25 -1.55 1 96.62 45 ALA B N 1
ATOM 4957 C CA . ALA B 1 45 ? 7.562 -34.75 -1.61 1 96.62 45 ALA B CA 1
ATOM 4958 C C . ALA B 1 45 ? 7.637 -33.312 -1.168 1 96.62 45 ALA B C 1
ATOM 4960 O O . ALA B 1 45 ? 6.723 -32.531 -1.432 1 96.62 45 ALA B O 1
ATOM 4961 N N . ALA B 1 46 ? 8.766 -32.938 -0.515 1 97.94 46 ALA B N 1
ATOM 4962 C CA . ALA B 1 46 ? 8.992 -31.578 -0.045 1 97.94 46 ALA B CA 1
ATOM 4963 C C . ALA B 1 46 ? 10.477 -31.219 -0.06 1 97.94 46 ALA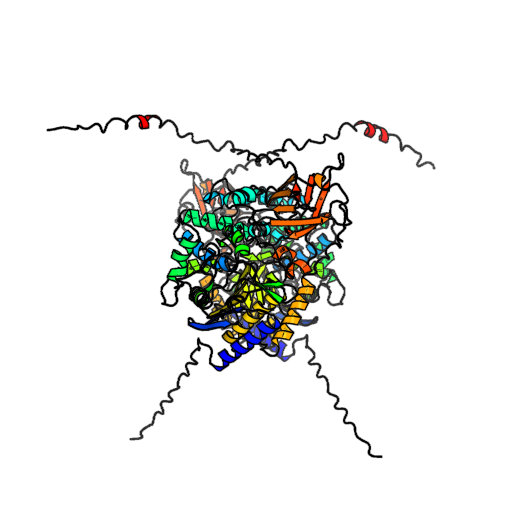 B C 1
ATOM 4965 O O . ALA B 1 46 ? 11.328 -32.094 0.055 1 97.94 46 ALA B O 1
ATOM 4966 N N . SER B 1 47 ? 10.758 -30.016 -0.31 1 98 47 SER B N 1
ATOM 4967 C CA . SER B 1 47 ? 12.086 -29.422 -0.273 1 98 47 SER B CA 1
ATOM 4968 C C . SER B 1 47 ? 12.188 -28.344 0.811 1 98 47 SER B C 1
ATOM 4970 O O . SER B 1 47 ? 11.25 -27.578 1.016 1 98 47 SER B O 1
ATOM 4972 N N . LEU B 1 48 ? 13.281 -28.312 1.59 1 98.69 48 LEU B N 1
ATOM 4973 C CA . LEU B 1 48 ? 13.43 -27.391 2.709 1 98.69 48 LEU B CA 1
ATOM 4974 C C . LEU B 1 48 ? 14.844 -26.828 2.771 1 98.69 48 LEU B C 1
ATOM 4976 O O . LEU B 1 48 ? 15.82 -27.578 2.676 1 98.69 48 LEU B O 1
ATOM 4980 N N . ALA B 1 49 ? 14.992 -25.531 2.893 1 98.81 49 ALA B N 1
ATOM 4981 C CA . ALA B 1 49 ? 16.266 -24.875 3.127 1 98.81 49 ALA B CA 1
ATOM 4982 C C . ALA B 1 49 ? 16.156 -23.812 4.219 1 98.81 49 ALA B C 1
ATOM 4984 O O . ALA B 1 49 ? 15.211 -23.016 4.215 1 98.81 49 ALA B O 1
ATOM 4985 N N . LEU B 1 50 ? 17.016 -23.828 5.172 1 98.56 50 LEU B N 1
ATOM 4986 C CA . LEU B 1 50 ? 17.156 -22.828 6.227 1 98.56 50 LEU B CA 1
ATOM 4987 C C . LEU B 1 50 ? 18.516 -22.156 6.164 1 98.56 50 LEU B C 1
ATOM 4989 O O . LEU B 1 50 ? 19.547 -22.828 6.023 1 98.56 50 LEU B O 1
ATOM 4993 N N . VAL B 1 51 ? 18.516 -20.844 6.258 1 98.5 51 VAL B N 1
ATOM 4994 C CA . VAL B 1 51 ? 19.766 -20.109 6.344 1 98.5 51 VAL B CA 1
ATOM 4995 C C . VAL B 1 51 ? 19.734 -19.172 7.551 1 98.5 51 VAL B C 1
ATOM 4997 O O . VAL B 1 51 ? 18.672 -18.688 7.934 1 98.5 51 VAL B O 1
ATOM 5000 N N . SER B 1 52 ? 20.844 -18.922 8.125 1 97.12 52 SER B N 1
ATOM 5001 C CA . SER B 1 52 ? 20.969 -18.094 9.32 1 97.12 52 SER B CA 1
ATOM 5002 C C . SER B 1 52 ? 22.375 -17.516 9.453 1 97.12 52 SER B C 1
ATOM 5004 O O . SER B 1 52 ? 23.359 -18.234 9.336 1 97.12 52 SER B O 1
ATOM 5006 N N . ASN B 1 53 ? 22.406 -16.219 9.656 1 95.12 53 ASN B N 1
ATOM 5007 C CA . ASN B 1 53 ? 23.656 -15.508 9.953 1 95.12 53 ASN B CA 1
ATOM 5008 C C . ASN B 1 53 ? 24.719 -15.797 8.914 1 95.12 53 ASN B C 1
ATOM 5010 O O . ASN B 1 53 ? 25.844 -16.188 9.258 1 95.12 53 ASN B O 1
ATOM 5014 N N . GLY B 1 54 ? 24.312 -15.797 7.688 1 95.81 54 GLY B N 1
ATOM 5015 C CA . GLY B 1 54 ? 25.25 -15.844 6.574 1 95.81 54 GLY B CA 1
ATOM 5016 C C . GLY B 1 54 ? 25.625 -17.25 6.176 1 95.81 54 GLY B C 1
ATOM 5017 O O . GLY B 1 54 ? 26.469 -17.453 5.293 1 95.81 54 GLY B O 1
ATOM 5018 N N . GLU B 1 55 ? 24.969 -18.234 6.789 1 96.62 55 GLU B N 1
ATOM 5019 C CA . GLU B 1 55 ? 25.328 -19.625 6.512 1 96.62 55 GLU B CA 1
ATOM 5020 C C . GLU B 1 55 ? 24.094 -20.469 6.25 1 96.62 55 GLU B C 1
ATOM 5022 O O . GLU B 1 55 ? 22.984 -20.125 6.676 1 96.62 55 GLU B O 1
ATOM 5027 N N . VAL B 1 56 ? 24.359 -21.578 5.57 1 97.62 56 VAL B N 1
ATOM 5028 C CA . VAL B 1 56 ? 23.312 -22.578 5.43 1 97.62 56 VAL B CA 1
ATOM 5029 C C . VAL B 1 56 ? 23.125 -23.328 6.746 1 97.62 56 VAL B C 1
ATOM 5031 O O . VAL B 1 56 ? 24.047 -23.984 7.227 1 97.62 56 VAL B O 1
ATOM 5034 N N . ALA B 1 57 ? 21.984 -23.203 7.297 1 97.56 57 ALA B N 1
ATOM 5035 C CA . ALA B 1 57 ? 21.703 -23.828 8.586 1 97.56 57 ALA B CA 1
ATOM 5036 C C . ALA B 1 57 ? 21.266 -25.281 8.414 1 97.56 57 ALA B C 1
ATOM 5038 O O . ALA B 1 57 ? 21.547 -26.125 9.258 1 97.56 57 ALA B O 1
ATOM 5039 N N . TYR B 1 58 ? 20.5 -25.516 7.371 1 97.56 58 TYR B N 1
ATOM 5040 C CA . TYR B 1 58 ? 19.922 -26.828 7.16 1 97.56 58 TYR B CA 1
ATOM 5041 C C . TYR B 1 58 ? 19.281 -26.938 5.777 1 97.56 58 TYR B C 1
ATOM 5043 O O . TYR B 1 58 ? 18.609 -26.016 5.328 1 97.56 58 TYR B O 1
ATOM 5051 N N . THR B 1 59 ? 19.562 -27.984 4.996 1 98.12 59 THR B N 1
ATOM 5052 C CA . THR B 1 59 ? 18.844 -28.328 3.775 1 98.12 59 THR B CA 1
ATOM 5053 C C . THR B 1 59 ? 18.484 -29.812 3.764 1 98.12 59 THR B C 1
ATOM 5055 O O . THR B 1 59 ? 19.234 -30.641 4.285 1 98.12 59 THR B O 1
ATOM 5058 N N . ASN B 1 60 ? 17.328 -30.047 3.223 1 97.81 60 ASN B N 1
ATOM 5059 C CA . ASN B 1 60 ? 16.922 -31.438 3.094 1 97.81 60 ASN B CA 1
ATOM 5060 C C . ASN B 1 60 ? 15.781 -31.609 2.088 1 97.81 60 ASN B C 1
ATOM 5062 O O . ASN B 1 60 ? 15.18 -30.609 1.665 1 97.81 60 ASN B O 1
ATOM 5066 N N . GLY B 1 61 ? 15.656 -32.812 1.597 1 97.62 61 GLY B N 1
ATOM 5067 C CA . GLY B 1 61 ? 14.492 -33.281 0.855 1 97.62 61 GLY B CA 1
ATOM 5068 C C . GLY B 1 61 ? 13.773 -34.406 1.538 1 97.62 61 GLY B C 1
ATOM 5069 O O . GLY B 1 61 ? 14.398 -35.25 2.203 1 97.62 61 GLY B O 1
ATOM 5070 N N . TYR B 1 62 ? 12.523 -34.406 1.394 1 97.75 62 TYR B N 1
ATOM 5071 C CA . TYR B 1 62 ? 11.711 -35.406 2.09 1 97.75 62 TYR B CA 1
ATOM 5072 C C . TYR B 1 62 ? 10.781 -36.125 1.122 1 97.75 62 TYR B C 1
ATOM 5074 O O . TYR B 1 62 ? 10.25 -35.531 0.188 1 97.75 62 TYR B O 1
ATOM 5082 N N . GLY B 1 63 ? 10.594 -37.375 1.328 1 96.25 63 GLY B N 1
ATOM 5083 C CA . GLY B 1 63 ? 9.617 -38.156 0.578 1 96.25 63 GLY B CA 1
ATOM 5084 C C . GLY B 1 63 ? 10.141 -38.656 -0.76 1 96.25 63 GLY B C 1
ATOM 5085 O O . GLY B 1 63 ? 11.336 -38.906 -0.912 1 96.25 63 GLY B O 1
ATOM 5086 N N . THR B 1 64 ? 9.156 -38.844 -1.651 1 92.88 64 THR B N 1
ATOM 5087 C CA . THR B 1 64 ? 9.469 -39.438 -2.949 1 92.88 64 THR B CA 1
ATOM 5088 C C . THR B 1 64 ? 9.227 -38.406 -4.07 1 92.88 64 THR B C 1
ATOM 5090 O O . THR B 1 64 ? 8.094 -38 -4.309 1 92.88 64 THR B O 1
ATOM 5093 N N . ALA B 1 65 ? 10.266 -38.094 -4.762 1 87.25 65 ALA B N 1
ATOM 5094 C CA . ALA B 1 65 ? 10.227 -37.062 -5.809 1 87.25 65 ALA B CA 1
ATOM 5095 C C . ALA B 1 65 ? 9.477 -37.562 -7.035 1 87.25 65 ALA B C 1
ATOM 5097 O O . ALA B 1 65 ? 8.781 -36.812 -7.711 1 87.25 65 ALA B O 1
ATOM 5098 N N . ASN B 1 66 ? 9.703 -38.75 -7.301 1 84.62 66 ASN B N 1
ATOM 5099 C CA . ASN B 1 66 ? 9.039 -39.406 -8.43 1 84.62 66 ASN B CA 1
ATOM 5100 C C . ASN B 1 66 ? 8.398 -40.719 -8.016 1 84.62 66 ASN B C 1
ATOM 5102 O O . ASN B 1 66 ? 9.094 -41.719 -7.824 1 84.62 66 ASN B O 1
ATOM 5106 N N . GLN B 1 67 ? 7.164 -40.688 -8.031 1 78.06 67 GLN B N 1
ATOM 5107 C CA . GLN B 1 67 ? 6.441 -41.875 -7.547 1 78.06 67 GLN B CA 1
ATOM 5108 C C . GLN B 1 67 ? 6.57 -43.031 -8.516 1 78.06 67 GLN B C 1
ATOM 5110 O O . GLN B 1 67 ? 6.578 -44.188 -8.102 1 78.06 67 GLN B O 1
ATOM 5115 N N . ASN B 1 68 ? 6.672 -42.75 -9.742 1 76.62 68 ASN B N 1
ATOM 5116 C CA . ASN B 1 68 ? 6.746 -43.781 -10.75 1 76.62 68 ASN B CA 1
ATOM 5117 C C . ASN B 1 68 ? 8.094 -44.5 -10.711 1 76.62 68 ASN B C 1
ATOM 5119 O O . ASN B 1 68 ? 8.156 -45.719 -10.883 1 76.62 68 ASN B O 1
ATOM 5123 N N . THR B 1 69 ? 9.172 -43.75 -10.461 1 80.19 69 THR B N 1
ATOM 5124 C CA . THR B 1 69 ? 10.516 -44.312 -10.461 1 80.19 69 THR B CA 1
ATOM 5125 C C . THR B 1 69 ? 11.016 -44.531 -9.031 1 80.19 69 THR B C 1
ATOM 5127 O O . THR B 1 69 ? 12.086 -45.094 -8.82 1 80.19 69 THR B O 1
ATOM 5130 N N . ASN B 1 70 ? 10.289 -44.094 -8.102 1 85.25 70 ASN B N 1
ATOM 5131 C CA . ASN B 1 70 ? 10.602 -44.25 -6.684 1 85.25 70 ASN B CA 1
ATOM 5132 C C . ASN B 1 70 ? 11.914 -43.562 -6.336 1 85.25 70 ASN B C 1
ATOM 5134 O O . ASN B 1 70 ? 12.766 -44.125 -5.652 1 85.25 70 ASN B O 1
ATOM 5138 N N . ILE B 1 71 ? 12.125 -42.469 -6.891 1 89.44 71 ILE B N 1
ATOM 5139 C CA . ILE B 1 71 ? 13.297 -41.656 -6.57 1 89.44 71 ILE B CA 1
ATOM 5140 C C . ILE B 1 71 ? 13.016 -40.812 -5.328 1 89.44 71 ILE B C 1
ATOM 5142 O O . ILE B 1 71 ? 12.016 -40.094 -5.266 1 89.44 71 ILE B O 1
ATOM 5146 N N . LYS B 1 72 ? 13.945 -40.875 -4.379 1 93.38 72 LYS B N 1
ATOM 5147 C CA . LYS B 1 72 ? 13.805 -40.125 -3.143 1 93.38 72 LYS B CA 1
ATOM 5148 C C . LYS B 1 72 ? 14.117 -38.656 -3.373 1 93.38 72 LYS B C 1
ATOM 5150 O O . LYS B 1 72 ? 14.93 -38.312 -4.238 1 93.38 72 LYS B O 1
ATOM 5155 N N . THR B 1 73 ? 13.453 -37.844 -2.615 1 95.69 73 THR B N 1
ATOM 5156 C CA . THR B 1 73 ? 13.734 -36.406 -2.65 1 95.69 73 THR B CA 1
ATOM 5157 C C . THR B 1 73 ? 14.992 -36.094 -1.85 1 95.69 73 THR B C 1
ATOM 5159 O O . THR B 1 73 ? 15.148 -36.562 -0.714 1 95.69 73 THR B O 1
ATOM 5162 N N . GLY B 1 74 ? 15.914 -35.375 -2.418 1 95 74 GLY B N 1
ATOM 5163 C CA . GLY B 1 74 ? 17.094 -34.875 -1.736 1 95 74 GLY B CA 1
ATOM 5164 C C . GLY B 1 74 ? 17.25 -33.375 -1.818 1 95 74 GLY B C 1
ATOM 5165 O O . GLY B 1 74 ? 16.375 -32.688 -2.377 1 95 74 GLY B O 1
ATOM 5166 N N . SER B 1 75 ? 18.328 -32.875 -1.218 1 96.38 75 SER B N 1
ATOM 5167 C CA . SER B 1 75 ? 18.547 -31.438 -1.174 1 96.38 75 SER B CA 1
ATOM 5168 C C . SER B 1 75 ? 18.859 -30.891 -2.561 1 96.38 75 SER B C 1
ATOM 5170 O O . SER B 1 75 ? 18.844 -29.672 -2.768 1 96.38 75 SER B O 1
ATOM 5172 N N . ASP B 1 76 ? 19.078 -31.781 -3.555 1 94.69 76 ASP B N 1
ATOM 5173 C CA . ASP B 1 76 ? 19.406 -31.344 -4.91 1 94.69 76 ASP B CA 1
ATOM 5174 C C . ASP B 1 76 ? 18.234 -31.578 -5.859 1 94.69 76 ASP B C 1
ATOM 5176 O O . ASP B 1 76 ? 18.344 -31.328 -7.059 1 94.69 76 ASP B O 1
ATOM 5180 N N . THR B 1 77 ? 17.125 -32.125 -5.34 1 94.62 77 THR B N 1
ATOM 5181 C CA . THR B 1 77 ? 15.93 -32.281 -6.164 1 94.62 77 THR B CA 1
ATOM 5182 C C . THR B 1 77 ? 15.297 -30.922 -6.457 1 94.62 77 THR B C 1
ATOM 5184 O O . THR B 1 77 ? 15.039 -30.141 -5.539 1 94.62 77 THR B O 1
ATOM 5187 N N . ALA B 1 78 ? 15.055 -30.672 -7.684 1 94.75 78 ALA B N 1
ATOM 5188 C CA . ALA B 1 78 ? 14.508 -29.375 -8.078 1 94.75 78 ALA B CA 1
ATOM 5189 C C . ALA B 1 78 ? 12.984 -29.375 -7.996 1 94.75 78 ALA B C 1
ATOM 5191 O O . ALA B 1 78 ? 12.336 -30.359 -8.359 1 94.75 78 ALA B O 1
ATOM 5192 N N . PHE B 1 79 ? 12.406 -28.359 -7.445 1 95.31 79 PHE B N 1
ATOM 5193 C CA . PHE B 1 79 ? 10.977 -28.062 -7.438 1 95.31 79 PHE B CA 1
ATOM 5194 C C . PHE B 1 79 ? 10.695 -26.766 -8.195 1 95.31 79 PHE B C 1
ATOM 5196 O O . PHE B 1 79 ? 11.445 -25.797 -8.086 1 95.31 79 PHE B O 1
ATOM 5203 N N . CYS B 1 80 ? 9.602 -26.766 -8.945 1 94.88 80 CYS B N 1
ATOM 5204 C CA . CYS B 1 80 ? 9.234 -25.547 -9.672 1 94.88 80 CYS B CA 1
ATOM 5205 C C . CYS B 1 80 ? 8.648 -24.5 -8.727 1 94.88 80 CYS B C 1
ATOM 5207 O O . CYS B 1 80 ? 7.824 -24.828 -7.867 1 94.88 80 CYS B O 1
ATOM 5209 N N . LEU B 1 81 ? 9.031 -23.25 -8.953 1 96.75 81 LEU B N 1
ATOM 5210 C CA . LEU B 1 81 ? 8.773 -22.203 -7.957 1 96.75 81 LEU B CA 1
ATOM 5211 C C . LEU B 1 81 ? 7.492 -21.438 -8.289 1 96.75 81 LEU B C 1
ATOM 5213 O O . LEU B 1 81 ? 6.977 -20.703 -7.453 1 96.75 81 LEU B O 1
ATOM 5217 N N . GLY B 1 82 ? 6.953 -21.625 -9.508 1 95.94 82 GLY B N 1
ATOM 5218 C CA . GLY B 1 82 ? 5.844 -20.766 -9.898 1 95.94 82 GLY B CA 1
ATOM 5219 C C . GLY B 1 82 ? 6.16 -19.281 -9.805 1 95.94 82 GLY B C 1
ATOM 5220 O O . GLY B 1 82 ? 7.203 -18.844 -10.289 1 95.94 82 GLY B O 1
ATOM 5221 N N . ALA B 1 83 ? 5.324 -18.547 -9.156 1 96.69 83 ALA B N 1
ATOM 5222 C CA . ALA B 1 83 ? 5.48 -17.109 -9.047 1 96.69 83 ALA B CA 1
ATOM 5223 C C . ALA B 1 83 ? 6.723 -16.75 -8.234 1 96.69 83 ALA B C 1
ATOM 5225 O O . ALA B 1 83 ? 7.188 -15.609 -8.273 1 96.69 83 ALA B O 1
ATOM 5226 N N . GLY B 1 84 ? 7.262 -17.734 -7.543 1 97.69 84 GLY B N 1
ATOM 5227 C CA . GLY B 1 84 ? 8.539 -17.5 -6.891 1 97.69 84 GLY B CA 1
ATOM 5228 C C . GLY B 1 84 ? 9.617 -17.016 -7.848 1 97.69 84 GLY B C 1
ATOM 5229 O O . GLY B 1 84 ? 10.555 -16.328 -7.441 1 97.69 84 GLY B O 1
ATOM 5230 N N . THR B 1 85 ? 9.445 -17.312 -9.086 1 98 85 THR B N 1
ATOM 5231 C CA . THR B 1 85 ? 10.367 -16.906 -10.141 1 98 85 THR B CA 1
ATOM 5232 C C . THR B 1 85 ? 10.477 -15.383 -10.203 1 98 85 THR B C 1
ATOM 5234 O O . THR B 1 85 ? 11.516 -14.852 -10.602 1 98 85 THR B O 1
ATOM 5237 N N . GLN B 1 86 ? 9.516 -14.734 -9.75 1 98.5 86 GLN B N 1
ATOM 5238 C CA . GLN B 1 86 ? 9.391 -13.289 -9.961 1 98.5 86 GLN B CA 1
ATOM 5239 C C . GLN B 1 86 ? 10.477 -12.531 -9.203 1 98.5 86 GLN B C 1
ATOM 5241 O O . GLN B 1 86 ? 10.93 -11.477 -9.656 1 98.5 86 GLN B O 1
ATOM 5246 N N . THR B 1 87 ? 10.945 -13.008 -8.047 1 98.69 87 THR B N 1
ATOM 5247 C CA . THR B 1 87 ? 12.016 -12.328 -7.324 1 98.69 87 THR B CA 1
ATOM 5248 C C . THR B 1 87 ? 13.328 -12.398 -8.109 1 98.69 87 THR B C 1
ATOM 5250 O O . THR B 1 87 ? 14.102 -11.438 -8.125 1 98.69 87 THR B O 1
ATOM 5253 N N . PHE B 1 88 ? 13.555 -13.492 -8.766 1 98.75 88 PHE B N 1
ATOM 5254 C CA . PHE B 1 88 ? 14.734 -13.656 -9.609 1 98.75 88 PHE B CA 1
ATOM 5255 C C . PHE B 1 88 ? 14.656 -12.742 -10.82 1 98.75 88 PHE B C 1
ATOM 5257 O O . PHE B 1 88 ? 15.641 -12.102 -11.188 1 98.75 88 PHE B O 1
ATOM 5264 N N . THR B 1 89 ? 13.484 -12.727 -11.391 1 98.69 89 THR B N 1
ATOM 5265 C CA . THR B 1 89 ? 13.242 -11.875 -12.547 1 98.69 89 THR B CA 1
ATOM 5266 C C . THR B 1 89 ? 13.438 -10.406 -12.195 1 98.69 89 THR B C 1
ATOM 5268 O O . THR B 1 89 ? 14.07 -9.656 -12.945 1 98.69 89 THR B O 1
ATOM 5271 N N . ALA B 1 90 ? 12.914 -10 -11.086 1 98.81 90 ALA B N 1
ATOM 5272 C CA . ALA B 1 90 ? 13.086 -8.625 -10.625 1 98.81 90 ALA B CA 1
ATOM 5273 C C . ALA B 1 90 ? 14.562 -8.289 -10.43 1 98.81 90 ALA B C 1
ATOM 5275 O O . ALA B 1 90 ? 15.016 -7.195 -10.773 1 98.81 90 ALA B O 1
ATOM 5276 N N . THR B 1 91 ? 15.305 -9.195 -9.875 1 98.75 91 THR B N 1
ATOM 5277 C CA . THR B 1 91 ? 16.734 -9.008 -9.664 1 98.75 91 THR B CA 1
ATOM 5278 C C . THR B 1 91 ? 17.469 -8.852 -11 1 98.75 91 THR B C 1
ATOM 5280 O O . THR B 1 91 ? 18.312 -7.969 -11.141 1 98.75 91 THR B O 1
ATOM 5283 N N . LEU B 1 92 ? 17.141 -9.688 -11.922 1 98.56 92 LEU B N 1
ATOM 5284 C CA . LEU B 1 92 ? 17.719 -9.57 -13.258 1 98.56 92 LEU B CA 1
ATOM 5285 C C . LEU B 1 92 ? 17.422 -8.211 -13.867 1 98.56 92 LEU B C 1
ATOM 5287 O O . LEU B 1 92 ? 18.312 -7.559 -14.414 1 98.56 92 LEU B O 1
ATOM 5291 N N . LEU B 1 93 ? 16.172 -7.797 -13.766 1 98.38 93 LEU B N 1
ATOM 5292 C CA . LEU B 1 93 ? 15.75 -6.504 -14.305 1 98.38 93 LEU B CA 1
ATOM 5293 C C . LEU B 1 93 ? 16.547 -5.367 -13.664 1 98.38 93 LEU B C 1
ATOM 5295 O O . LEU B 1 93 ? 17 -4.453 -14.352 1 98.38 93 LEU B O 1
ATOM 5299 N N . ALA B 1 94 ? 16.672 -5.418 -12.336 1 98.06 94 ALA B N 1
ATOM 5300 C CA . ALA B 1 94 ? 17.422 -4.379 -11.641 1 98.06 94 ALA B CA 1
ATOM 5301 C C . ALA B 1 94 ? 18.859 -4.293 -12.164 1 98.06 94 ALA B C 1
ATOM 5303 O O . ALA B 1 94 ? 19.375 -3.195 -12.367 1 98.06 94 ALA B O 1
ATOM 5304 N N . LYS B 1 95 ? 19.406 -5.441 -12.359 1 96.81 95 LYS B N 1
ATOM 5305 C CA . LYS B 1 95 ? 20.781 -5.488 -12.867 1 96.81 95 LYS B CA 1
ATOM 5306 C C . LYS B 1 95 ? 20.859 -4.91 -14.273 1 96.81 95 LYS B C 1
ATOM 5308 O O . LYS B 1 95 ? 21.75 -4.109 -14.57 1 96.81 95 LYS B O 1
ATOM 5313 N N . LEU B 1 96 ? 19.969 -5.301 -15.133 1 96.81 96 LEU B N 1
ATOM 5314 C CA . LEU B 1 96 ? 19.969 -4.844 -16.516 1 96.81 96 LEU B CA 1
ATOM 5315 C C . LEU B 1 96 ? 19.688 -3.348 -16.594 1 96.81 96 LEU B C 1
ATOM 5317 O O . LEU B 1 96 ? 20.328 -2.633 -17.375 1 96.81 96 LEU B O 1
ATOM 5321 N N . LEU B 1 97 ? 18.766 -2.85 -15.812 1 96.25 97 LEU B N 1
ATOM 5322 C CA . LEU B 1 97 ? 18.406 -1.438 -15.82 1 96.25 97 LEU B CA 1
ATOM 5323 C C . LEU B 1 97 ? 19.531 -0.577 -15.266 1 96.25 97 LEU B C 1
ATOM 5325 O O . LEU B 1 97 ? 19.719 0.557 -15.711 1 96.25 97 LEU B O 1
ATOM 5329 N N . ALA B 1 98 ? 20.188 -1.115 -14.273 1 94.25 98 ALA B N 1
ATOM 5330 C CA . ALA B 1 98 ? 21.297 -0.373 -13.695 1 94.25 98 ALA B CA 1
ATOM 5331 C C . ALA B 1 98 ? 22.406 -0.154 -14.719 1 94.25 98 ALA B C 1
ATOM 5333 O O . ALA B 1 98 ? 23.156 0.825 -14.641 1 94.25 98 ALA B O 1
ATOM 5334 N N . ASN B 1 99 ? 22.469 -0.965 -15.664 1 89.38 99 ASN B N 1
ATOM 5335 C CA . ASN B 1 99 ? 23.531 -0.896 -16.672 1 89.38 99 ASN B CA 1
ATOM 5336 C C . ASN B 1 99 ? 23.047 -0.239 -17.953 1 89.38 99 ASN B C 1
ATOM 5338 O O . ASN B 1 99 ? 23.766 -0.189 -18.953 1 89.38 99 ASN B O 1
ATOM 5342 N N . GLN B 1 100 ? 21.781 0.156 -17.812 1 85.38 100 GLN B N 1
ATOM 5343 C CA . GLN B 1 100 ? 21.172 0.806 -18.969 1 85.38 100 GLN B CA 1
ATOM 5344 C C . GLN B 1 100 ? 21.016 2.307 -18.734 1 85.38 100 GLN B C 1
ATOM 5346 O O . GLN B 1 100 ? 20.75 2.746 -17.609 1 85.38 100 GLN B O 1
ATOM 5351 N N . LYS B 1 101 ? 21.188 3.088 -19.781 1 81.75 101 LYS B N 1
ATOM 5352 C CA . LYS B 1 101 ? 21.094 4.535 -19.625 1 81.75 101 LYS B CA 1
ATOM 5353 C C . LYS B 1 101 ? 19.734 5.051 -20.109 1 81.75 101 LYS B C 1
ATOM 5355 O O . LYS B 1 101 ? 19.297 6.137 -19.719 1 81.75 101 LYS B O 1
ATOM 5360 N N . ASN B 1 102 ? 19.062 4.223 -20.859 1 89.56 102 ASN B N 1
ATOM 5361 C CA . ASN B 1 102 ? 17.906 4.77 -21.562 1 89.56 102 ASN B CA 1
ATOM 5362 C C . ASN B 1 102 ? 16.594 4.48 -20.828 1 89.56 102 ASN B C 1
ATOM 5364 O O . ASN B 1 102 ? 15.594 5.16 -21.047 1 89.56 102 ASN B O 1
ATOM 5368 N N . TYR B 1 103 ? 16.625 3.402 -20.047 1 94.81 103 TYR B N 1
ATOM 5369 C CA . TYR B 1 103 ? 15.359 2.979 -19.453 1 94.81 103 TYR B CA 1
ATOM 5370 C C . TYR B 1 103 ? 15.492 2.883 -17.938 1 94.81 103 TYR B C 1
ATOM 5372 O O . TYR B 1 103 ? 16.562 2.561 -17.406 1 94.81 103 TYR B O 1
ATOM 5380 N N . THR B 1 104 ? 14.43 3.232 -17.234 1 94.62 104 THR B N 1
ATOM 5381 C CA . THR B 1 104 ? 14.312 3.088 -15.789 1 94.62 104 THR B CA 1
ATOM 5382 C C . THR B 1 104 ? 13.086 2.252 -15.43 1 94.62 104 THR B C 1
ATOM 5384 O O . THR B 1 104 ? 12.344 1.823 -16.312 1 94.62 104 THR B O 1
ATOM 5387 N N . TRP B 1 105 ? 12.906 2.008 -14.164 1 94.75 105 TRP B N 1
ATOM 5388 C CA . TRP B 1 105 ? 11.734 1.289 -13.664 1 94.75 105 TRP B CA 1
ATOM 5389 C C . TRP B 1 105 ? 10.445 1.984 -14.094 1 94.75 105 TRP B C 1
ATOM 5391 O O . TRP B 1 105 ? 9.406 1.34 -14.25 1 94.75 105 TRP B O 1
ATOM 5401 N N . GLU B 1 106 ? 10.523 3.324 -14.367 1 91.75 106 GLU B N 1
ATOM 5402 C CA . GLU B 1 106 ? 9.336 4.137 -14.586 1 91.75 106 GLU B CA 1
ATOM 5403 C C . GLU B 1 106 ? 9.094 4.363 -16.078 1 91.75 106 GLU B C 1
ATOM 5405 O O . GLU B 1 106 ? 8.078 4.949 -16.469 1 91.75 106 GLU B O 1
ATOM 5410 N N . THR B 1 107 ? 10.039 3.904 -16.906 1 95.56 107 THR B N 1
ATOM 5411 C CA . THR B 1 107 ? 9.82 4.02 -18.344 1 95.56 107 THR B CA 1
ATOM 5412 C C . THR B 1 107 ? 8.617 3.188 -18.781 1 95.56 107 THR B C 1
ATOM 5414 O O . THR B 1 107 ? 8.539 1.996 -18.469 1 95.56 107 THR B O 1
ATOM 5417 N N . PRO B 1 108 ? 7.633 3.809 -19.469 1 96.38 108 PRO B N 1
ATOM 5418 C CA . PRO B 1 108 ? 6.48 3.035 -19.938 1 96.38 108 PRO B CA 1
ATOM 5419 C C . PRO B 1 108 ? 6.879 1.862 -20.828 1 96.38 108 PRO B C 1
ATOM 5421 O O . PRO B 1 108 ? 7.801 1.985 -21.641 1 96.38 108 PRO B O 1
ATOM 5424 N N . ILE B 1 109 ? 6.184 0.755 -20.734 1 97.81 109 ILE B N 1
ATOM 5425 C CA . ILE B 1 109 ? 6.457 -0.464 -21.484 1 97.81 109 ILE B CA 1
ATOM 5426 C C . ILE B 1 109 ? 6.41 -0.168 -22.984 1 97.81 109 ILE B C 1
ATOM 5428 O O . ILE B 1 109 ? 7.242 -0.667 -23.75 1 97.81 109 ILE B O 1
ATOM 5432 N N . THR B 1 110 ? 5.469 0.695 -23.438 1 96.75 110 THR B N 1
ATOM 5433 C CA . THR B 1 110 ? 5.281 1.008 -24.859 1 96.75 110 THR B CA 1
ATOM 5434 C C . THR B 1 110 ? 6.488 1.751 -25.406 1 96.75 110 THR B C 1
ATOM 5436 O O . THR B 1 110 ? 6.824 1.605 -26.594 1 96.75 110 THR B O 1
ATOM 5439 N N . GLU B 1 111 ? 7.137 2.516 -24.594 1 95.56 111 GLU B N 1
ATOM 5440 C CA . GLU B 1 111 ? 8.344 3.225 -25.016 1 95.56 111 GLU B CA 1
ATOM 5441 C C . GLU B 1 111 ? 9.508 2.26 -25.188 1 95.56 111 GLU B C 1
ATOM 5443 O O . GLU B 1 111 ? 10.383 2.49 -26.031 1 95.56 111 GLU B O 1
ATOM 5448 N N . ILE B 1 112 ? 9.555 1.214 -24.469 1 96.31 112 ILE B N 1
ATOM 5449 C CA . ILE B 1 112 ? 10.641 0.242 -24.531 1 96.31 112 ILE B CA 1
ATOM 5450 C C . ILE B 1 112 ? 10.414 -0.708 -25.703 1 96.31 112 ILE B C 1
ATOM 5452 O O . ILE B 1 112 ? 11.32 -0.943 -26.516 1 96.31 112 ILE B O 1
ATOM 5456 N N . LEU B 1 113 ? 9.172 -1.24 -25.844 1 97 113 LEU B N 1
ATOM 5457 C CA . LEU B 1 113 ? 8.906 -2.342 -26.766 1 97 113 LEU B CA 1
ATOM 5458 C C . LEU B 1 113 ? 8.328 -1.826 -28.078 1 97 113 LEU B C 1
ATOM 5460 O O . LEU B 1 113 ? 8.352 -2.529 -29.094 1 97 113 LEU B O 1
ATOM 5464 N N . GLY B 1 114 ? 7.727 -0.607 -28.016 1 94.25 114 GLY B N 1
ATOM 5465 C CA . GLY B 1 114 ? 7.164 -0.039 -29.219 1 94.25 114 GLY B CA 1
ATOM 5466 C C . GLY B 1 114 ? 5.66 0.141 -29.156 1 94.25 114 GLY B C 1
ATOM 5467 O O . GLY B 1 114 ? 5 -0.416 -28.281 1 94.25 114 GLY B O 1
ATOM 5468 N N . ILE B 1 115 ? 5.078 0.743 -30.078 1 91.5 115 ILE B N 1
ATOM 5469 C CA . ILE B 1 115 ? 3.705 1.241 -30.062 1 91.5 115 ILE B CA 1
ATOM 5470 C C . ILE B 1 115 ? 2.736 0.091 -30.328 1 91.5 115 ILE B C 1
ATOM 5472 O O . ILE B 1 115 ? 1.525 0.237 -30.141 1 91.5 115 ILE B O 1
ATOM 5476 N N . TRP B 1 116 ? 3.318 -1.03 -30.703 1 92.06 116 TRP B N 1
ATOM 5477 C CA . TRP B 1 116 ? 2.445 -2.168 -30.953 1 92.06 116 TRP B CA 1
ATOM 5478 C C . TRP B 1 116 ? 1.93 -2.771 -29.656 1 92.06 116 TRP B C 1
ATOM 5480 O O . TRP B 1 116 ? 0.957 -3.529 -29.656 1 92.06 116 TRP B O 1
ATOM 5490 N N . VAL B 1 117 ? 2.584 -2.473 -28.609 1 95.94 117 VAL B N 1
ATOM 5491 C CA . VAL B 1 117 ? 2.119 -2.898 -27.297 1 95.94 117 VAL B CA 1
ATOM 5492 C C . VAL B 1 117 ? 1.126 -1.878 -26.734 1 95.94 117 VAL B C 1
ATOM 5494 O O . VAL B 1 117 ? 1.498 -0.743 -26.438 1 95.94 117 VAL B O 1
ATOM 5497 N N . ARG B 1 118 ? -0.104 -2.316 -26.656 1 94.56 118 ARG B N 1
ATOM 5498 C CA . ARG B 1 118 ? -1.167 -1.433 -26.188 1 94.56 118 ARG B CA 1
ATOM 5499 C C . ARG B 1 118 ? -1.995 -2.102 -25.094 1 94.56 118 ARG B C 1
ATOM 5501 O O . ARG B 1 118 ? -1.956 -3.324 -24.938 1 94.56 118 ARG B O 1
ATOM 5508 N N . PHE B 1 119 ? -2.625 -1.25 -24.391 1 95.31 119 PHE B N 1
ATOM 5509 C CA . PHE B 1 119 ? -3.566 -1.695 -23.375 1 95.31 119 PHE B CA 1
ATOM 5510 C C . PHE B 1 119 ? -4.965 -1.164 -23.656 1 95.31 119 PHE B C 1
ATOM 5512 O O . PHE B 1 119 ? -5.203 -0.559 -24.703 1 95.31 119 PHE B O 1
ATOM 5519 N N . GLN B 1 120 ? -5.895 -1.499 -22.781 1 89.94 120 GLN B N 1
ATOM 5520 C CA . GLN B 1 120 ? -7.312 -1.238 -23.031 1 89.94 120 GLN B CA 1
ATOM 5521 C C . GLN B 1 120 ? -7.574 0.256 -23.188 1 89.94 120 GLN B C 1
ATOM 5523 O O . GLN B 1 120 ? -8.445 0.657 -23.953 1 89.94 120 GLN B O 1
ATOM 5528 N N . ASP B 1 121 ? -6.797 1.134 -22.438 1 89.06 121 ASP B N 1
ATOM 5529 C CA . ASP B 1 121 ? -7.023 2.574 -22.5 1 89.06 121 ASP B CA 1
ATOM 5530 C C . ASP B 1 121 ? -5.715 3.328 -22.719 1 89.06 121 ASP B C 1
ATOM 5532 O O . ASP B 1 121 ? -4.633 2.783 -22.484 1 89.06 121 ASP B O 1
ATOM 5536 N N . THR B 1 122 ? -5.871 4.566 -23.156 1 88.44 122 THR B N 1
ATOM 5537 C CA . THR B 1 122 ? -4.723 5.387 -23.531 1 88.44 122 THR B CA 1
ATOM 5538 C C . THR B 1 122 ? -3.857 5.691 -22.297 1 88.44 122 THR B C 1
ATOM 5540 O O . THR B 1 122 ? -2.629 5.746 -22.406 1 88.44 122 THR B O 1
ATOM 5543 N N . HIS B 1 123 ? -4.473 5.891 -21.203 1 87.81 123 HIS B N 1
ATOM 5544 C CA . HIS B 1 123 ? -3.719 6.234 -20 1 87.81 123 HIS B CA 1
ATOM 5545 C C . HIS B 1 123 ? -2.793 5.094 -19.578 1 87.81 123 HIS B C 1
ATOM 5547 O O . HIS B 1 123 ? -1.61 5.316 -19.312 1 87.81 123 HIS B O 1
ATOM 5553 N N . ARG B 1 124 ? -3.287 3.93 -19.578 1 92.31 124 ARG B N 1
ATOM 5554 C CA . ARG B 1 124 ? -2.459 2.771 -19.266 1 92.31 124 ARG B CA 1
ATOM 5555 C C . ARG B 1 124 ? -1.348 2.598 -20.281 1 92.31 124 ARG B C 1
ATOM 5557 O O . ARG B 1 124 ? -0.201 2.32 -19.922 1 92.31 124 ARG B O 1
ATOM 5564 N N . THR B 1 125 ? -1.729 2.707 -21.5 1 94.56 125 THR B N 1
ATOM 5565 C CA . THR B 1 125 ? -0.765 2.514 -22.578 1 94.56 125 THR B CA 1
ATOM 5566 C C . THR B 1 125 ? 0.41 3.477 -22.422 1 94.56 125 THR B C 1
ATOM 5568 O O . THR B 1 125 ? 1.561 3.098 -22.656 1 94.56 125 THR B O 1
ATOM 5571 N N . LYS B 1 126 ? 0.146 4.66 -21.906 1 92.94 126 LYS B N 1
ATOM 5572 C CA . LYS B 1 126 ? 1.167 5.699 -21.812 1 92.94 126 LYS B CA 1
ATOM 5573 C C . LYS B 1 126 ? 1.946 5.602 -20.5 1 92.94 126 LYS B C 1
ATOM 5575 O O . LYS B 1 126 ? 3.018 6.191 -20.375 1 92.94 126 LYS B O 1
ATOM 5580 N N . ASN B 1 127 ? 1.408 4.781 -19.594 1 93.69 127 ASN B N 1
ATOM 5581 C CA . ASN B 1 127 ? 1.997 4.965 -18.266 1 93.69 127 ASN B CA 1
ATOM 5582 C C . ASN B 1 127 ? 2.436 3.635 -17.656 1 93.69 127 ASN B C 1
ATOM 5584 O O . ASN B 1 127 ? 3.293 3.604 -16.781 1 93.69 127 ASN B O 1
ATOM 5588 N N . ILE B 1 128 ? 1.88 2.521 -18.062 1 96.69 128 ILE B N 1
ATOM 5589 C CA . ILE B 1 128 ? 2.223 1.25 -17.438 1 96.69 128 ILE B CA 1
ATOM 5590 C C . ILE B 1 128 ? 3.719 0.984 -17.594 1 96.69 128 ILE B C 1
ATOM 5592 O O . ILE B 1 128 ? 4.277 1.157 -18.672 1 96.69 128 ILE B O 1
ATOM 5596 N N . ASN B 1 129 ? 4.332 0.647 -16.531 1 97.38 129 ASN B N 1
ATOM 5597 C CA . ASN B 1 129 ? 5.762 0.372 -16.516 1 97.38 129 ASN B CA 1
ATOM 5598 C C . ASN B 1 129 ? 6.086 -0.892 -15.719 1 97.38 129 ASN B C 1
ATOM 5600 O O . ASN B 1 129 ? 5.18 -1.624 -15.32 1 97.38 129 ASN B O 1
ATOM 5604 N N . LEU B 1 130 ? 7.336 -1.212 -15.555 1 97.94 130 LEU B N 1
ATOM 5605 C CA . LEU B 1 130 ? 7.773 -2.453 -14.922 1 97.94 130 LEU B CA 1
ATOM 5606 C C . LEU B 1 130 ? 7.363 -2.494 -13.461 1 97.94 130 LEU B C 1
ATOM 5608 O O . LEU B 1 130 ? 7 -3.553 -12.938 1 97.94 130 LEU B O 1
ATOM 5612 N N . LYS B 1 131 ? 7.367 -1.363 -12.742 1 96.44 131 LYS B N 1
ATOM 5613 C CA . LYS B 1 131 ? 6.949 -1.331 -11.352 1 96.44 131 LYS B CA 1
ATOM 5614 C C . LYS B 1 131 ? 5.48 -1.722 -11.203 1 96.44 131 LYS B C 1
ATOM 5616 O O . LYS B 1 131 ? 5.109 -2.441 -10.273 1 96.44 131 LYS B O 1
ATOM 5621 N N . ASP B 1 132 ? 4.691 -1.238 -12.141 1 97.38 132 ASP B N 1
ATOM 5622 C CA . ASP B 1 132 ? 3.264 -1.529 -12.086 1 97.38 132 ASP B CA 1
ATOM 5623 C C . ASP B 1 132 ? 3.004 -3.029 -12.211 1 97.38 132 ASP B C 1
ATOM 5625 O O . ASP B 1 132 ? 2.154 -3.576 -11.5 1 97.38 132 ASP B O 1
ATOM 5629 N N . ILE B 1 133 ? 3.709 -3.656 -13.086 1 98.12 133 ILE B N 1
ATOM 5630 C CA . ILE B 1 133 ? 3.514 -5.082 -13.336 1 98.12 133 ILE B CA 1
ATOM 5631 C C . ILE B 1 133 ? 4.031 -5.883 -12.141 1 98.12 133 ILE B C 1
ATOM 5633 O O . ILE B 1 133 ? 3.336 -6.762 -11.625 1 98.12 133 ILE B O 1
ATOM 5637 N N . LEU B 1 134 ? 5.207 -5.562 -11.68 1 98.12 134 LEU B N 1
ATOM 5638 C CA . LEU B 1 134 ? 5.816 -6.32 -10.586 1 98.12 134 LEU B CA 1
ATOM 5639 C C . LEU B 1 134 ? 5.059 -6.09 -9.281 1 98.12 134 LEU B C 1
ATOM 5641 O O . LEU B 1 134 ? 4.965 -6.996 -8.445 1 98.12 134 LEU B O 1
ATOM 5645 N N . ALA B 1 135 ? 4.5 -4.91 -9.125 1 96.06 135 ALA B N 1
ATOM 5646 C CA . ALA B 1 135 ? 3.762 -4.582 -7.91 1 96.06 135 ALA B CA 1
ATOM 5647 C C . ALA B 1 135 ? 2.303 -5.016 -8.016 1 96.06 135 ALA B C 1
ATOM 5649 O O . ALA B 1 135 ? 1.512 -4.797 -7.098 1 96.06 135 ALA B O 1
ATOM 5650 N N . MET B 1 136 ? 1.883 -5.582 -9.148 1 95.88 136 MET B N 1
ATOM 5651 C CA . MET B 1 136 ? 0.562 -6.172 -9.352 1 95.88 136 MET B CA 1
ATOM 5652 C C . MET B 1 136 ? -0.531 -5.113 -9.227 1 95.88 136 MET B C 1
ATOM 5654 O O . MET B 1 136 ? -1.528 -5.328 -8.539 1 95.88 136 MET B O 1
ATOM 5658 N N . ARG B 1 137 ? -0.336 -3.988 -9.844 1 95.31 137 ARG B N 1
ATOM 5659 C CA . ARG B 1 137 ? -1.316 -2.91 -9.75 1 95.31 137 ARG B CA 1
ATOM 5660 C C . ARG B 1 137 ? -1.733 -2.428 -11.141 1 95.31 137 ARG B C 1
ATOM 5662 O O . ARG B 1 137 ? -1.924 -1.229 -11.352 1 95.31 137 ARG B O 1
ATOM 5669 N N . THR B 1 138 ? -1.888 -3.311 -12.094 1 95.56 138 THR B N 1
ATOM 5670 C CA . THR B 1 138 ? -2.211 -2.973 -13.477 1 95.56 138 THR B CA 1
ATOM 5671 C C . THR B 1 138 ? -3.723 -2.947 -13.688 1 95.56 138 THR B C 1
ATOM 5673 O O . THR B 1 138 ? -4.211 -2.387 -14.672 1 95.56 138 THR B O 1
ATOM 5676 N N . GLY B 1 139 ? -4.449 -3.688 -12.797 1 93.62 139 GLY B N 1
ATOM 5677 C CA . GLY B 1 139 ? -5.895 -3.783 -12.93 1 93.62 139 GLY B CA 1
ATOM 5678 C C . GLY B 1 139 ? -6.34 -4.977 -13.75 1 93.62 139 GLY B C 1
ATOM 5679 O O . GLY B 1 139 ? -7.539 -5.207 -13.922 1 93.62 139 GLY B O 1
ATOM 5680 N N . TYR B 1 140 ? -5.391 -5.758 -14.227 1 94.06 140 TYR B N 1
ATOM 5681 C CA . TYR B 1 140 ? -5.715 -6.941 -15.016 1 94.06 140 TYR B CA 1
ATOM 5682 C C . TYR B 1 140 ? -5.59 -8.211 -14.18 1 94.06 140 TYR B C 1
ATOM 5684 O O . TYR B 1 140 ? -4.777 -8.266 -13.25 1 94.06 140 TYR B O 1
ATOM 5692 N N . GLY B 1 141 ? -6.426 -9.188 -14.555 1 92.38 141 GLY B N 1
ATOM 5693 C CA . GLY B 1 141 ? -6.414 -10.438 -13.82 1 92.38 141 GLY B CA 1
ATOM 5694 C C . GLY B 1 141 ? -5.387 -11.43 -14.336 1 92.38 141 GLY B C 1
ATOM 5695 O O . GLY B 1 141 ? -4.602 -11.102 -15.227 1 92.38 141 GLY B O 1
ATOM 5696 N N . ASN B 1 142 ? -5.387 -12.594 -13.812 1 91.44 142 ASN B N 1
ATOM 5697 C CA . ASN B 1 142 ? -4.375 -13.617 -14.055 1 91.44 142 ASN B CA 1
ATOM 5698 C C . ASN B 1 142 ? -4.633 -14.359 -15.359 1 91.44 142 ASN B C 1
ATOM 5700 O O . ASN B 1 142 ? -3.693 -14.812 -16.016 1 91.44 142 ASN B O 1
ATOM 5704 N N . LEU B 1 143 ? -5.867 -14.664 -15.727 1 93 143 LEU B N 1
ATOM 5705 C CA . LEU B 1 143 ? -6.266 -15.375 -16.938 1 93 143 LEU B CA 1
ATOM 5706 C C . LEU B 1 143 ? -5.418 -16.625 -17.125 1 93 143 LEU B C 1
ATOM 5708 O O . LEU B 1 143 ? -4.84 -16.828 -18.203 1 93 143 LEU B O 1
ATOM 5712 N N . ASP B 1 144 ? -5.418 -17.484 -16.203 1 92.25 144 ASP B N 1
ATOM 5713 C CA . ASP B 1 144 ? -4.562 -18.672 -16.141 1 92.25 144 ASP B CA 1
ATOM 5714 C C . ASP B 1 144 ? -4.934 -19.672 -17.234 1 92.25 144 ASP B C 1
ATOM 5716 O O . ASP B 1 144 ? -4.137 -20.531 -17.578 1 92.25 144 ASP B O 1
ATOM 5720 N N . ILE B 1 145 ? -6.078 -19.531 -17.781 1 95.38 145 ILE B N 1
ATOM 5721 C CA . ILE B 1 145 ? -6.531 -20.484 -18.781 1 95.38 145 ILE B CA 1
ATOM 5722 C C . ILE B 1 145 ? -5.656 -20.391 -20.016 1 95.38 145 ILE B C 1
ATOM 5724 O O . ILE B 1 145 ? -5.492 -21.375 -20.75 1 95.38 145 ILE B O 1
ATOM 5728 N N . ILE B 1 146 ? -5.07 -19.297 -20.25 1 95.94 146 ILE B N 1
ATOM 5729 C CA . ILE B 1 146 ? -4.25 -19.094 -21.438 1 95.94 146 ILE B CA 1
ATOM 5730 C C . ILE B 1 146 ? -3.002 -19.969 -21.359 1 95.94 146 ILE B C 1
ATOM 5732 O O . ILE B 1 146 ? -2.764 -20.797 -22.234 1 95.94 146 ILE B O 1
ATOM 5736 N N . PRO B 1 147 ? -2.229 -19.859 -20.312 1 95.44 147 PRO B N 1
ATOM 5737 C CA . PRO B 1 147 ? -1.099 -20.797 -20.234 1 95.44 147 PRO B CA 1
ATOM 5738 C C . PRO B 1 147 ? -1.535 -22.234 -19.969 1 95.44 14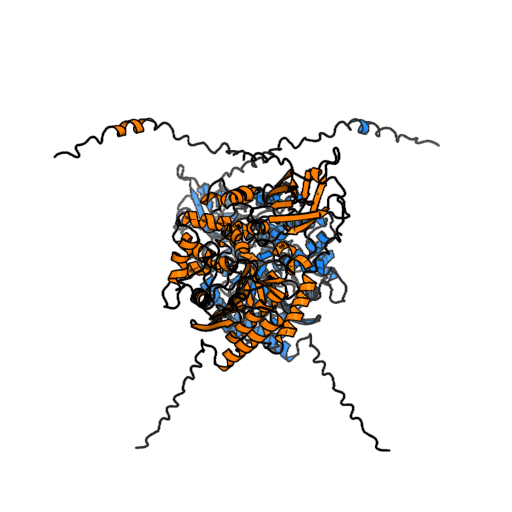7 PRO B C 1
ATOM 5740 O O . PRO B 1 147 ? -0.927 -23.172 -20.5 1 95.44 147 PRO B O 1
ATOM 5743 N N . ILE B 1 148 ? -2.557 -22.469 -19.25 1 94.81 148 ILE B N 1
ATOM 5744 C CA . ILE B 1 148 ? -3.014 -23.828 -18.922 1 94.81 148 ILE B CA 1
ATOM 5745 C C . ILE B 1 148 ? -3.363 -24.562 -20.203 1 94.81 148 ILE B C 1
ATOM 5747 O O . ILE B 1 148 ? -2.982 -25.734 -20.375 1 94.81 148 ILE B O 1
ATOM 5751 N N . ALA B 1 149 ? -3.99 -23.844 -21.141 1 96.62 149 ALA B N 1
ATOM 5752 C CA . ALA B 1 149 ? -4.441 -24.484 -22.375 1 96.62 149 ALA B CA 1
ATOM 5753 C C . ALA B 1 149 ? -3.43 -24.281 -23.5 1 96.62 149 ALA B C 1
ATOM 5755 O O . ALA B 1 149 ? -3.621 -24.766 -24.609 1 96.62 149 ALA B O 1
ATOM 5756 N N . ARG B 1 150 ? -2.361 -23.594 -23.141 1 94.94 150 ARG B N 1
ATOM 5757 C CA . ARG B 1 150 ? -1.455 -23.172 -24.203 1 94.94 150 ARG B CA 1
ATOM 5758 C C . ARG B 1 150 ? -2.229 -22.594 -25.391 1 94.94 150 ARG B C 1
ATOM 5760 O O . ARG B 1 150 ? -2.086 -23.062 -26.516 1 94.94 150 ARG B O 1
ATOM 5767 N N . ALA B 1 151 ? -2.92 -21.5 -25.125 1 95.62 151 ALA B N 1
ATOM 5768 C CA . ALA B 1 151 ? -3.949 -20.984 -26.016 1 95.62 151 ALA B CA 1
ATOM 5769 C C . ALA B 1 151 ? -3.332 -20.141 -27.125 1 95.62 151 ALA B C 1
ATOM 5771 O O . ALA B 1 151 ? -3.926 -19.969 -28.203 1 95.62 151 ALA B O 1
ATOM 5772 N N . MET B 1 152 ? -2.199 -19.547 -26.906 1 94.56 152 MET B N 1
ATOM 5773 C CA . MET B 1 152 ? -1.587 -18.703 -27.922 1 94.56 152 MET B CA 1
ATOM 5774 C C . MET B 1 152 ? -0.105 -18.484 -27.641 1 94.56 152 MET B C 1
ATOM 5776 O O . MET B 1 152 ? 0.365 -18.766 -26.531 1 94.56 152 MET B O 1
ATOM 5780 N N . GLY B 1 153 ? 0.549 -18.062 -28.609 1 93.38 153 GLY B N 1
ATOM 5781 C CA . GLY B 1 153 ? 1.958 -17.734 -28.469 1 93.38 153 GLY B CA 1
ATOM 5782 C C . GLY B 1 153 ? 2.193 -16.344 -27.891 1 93.38 153 GLY B C 1
ATOM 5783 O O . GLY B 1 153 ? 1.244 -15.594 -27.656 1 93.38 153 GLY B O 1
ATOM 5784 N N . ARG B 1 154 ? 3.43 -16.078 -27.688 1 94 154 ARG B N 1
ATOM 5785 C CA . ARG B 1 154 ? 3.854 -14.867 -26.984 1 94 154 ARG B CA 1
ATOM 5786 C C . ARG B 1 154 ? 3.383 -13.617 -27.719 1 94 154 ARG B C 1
ATOM 5788 O O . ARG B 1 154 ? 2.785 -12.727 -27.125 1 94 154 ARG B O 1
ATOM 5795 N N . TYR B 1 155 ? 3.617 -13.5 -28.984 1 93.69 155 TYR B N 1
ATOM 5796 C CA . TYR B 1 155 ? 3.309 -12.297 -29.75 1 93.69 155 TYR B CA 1
ATOM 5797 C C . TYR B 1 155 ? 1.806 -12.047 -29.781 1 93.69 155 TYR B C 1
ATOM 5799 O O . TYR B 1 155 ? 1.355 -10.906 -29.609 1 93.69 155 TYR B O 1
ATOM 5807 N N . ARG B 1 156 ? 1.084 -13.086 -30.016 1 94.62 156 ARG B N 1
ATOM 5808 C CA . ARG B 1 156 ? -0.368 -12.938 -30.016 1 94.62 156 ARG B CA 1
ATOM 5809 C C . ARG B 1 156 ? -0.884 -12.516 -28.656 1 94.62 156 ARG B C 1
ATOM 5811 O O . ARG B 1 156 ? -1.787 -11.68 -28.547 1 94.62 156 ARG B O 1
ATOM 5818 N N . LEU B 1 157 ? -0.333 -13.141 -27.672 1 96.75 157 LEU B N 1
ATOM 5819 C CA . LEU B 1 157 ? -0.741 -12.789 -26.312 1 96.75 157 LEU B CA 1
ATOM 5820 C C . LEU B 1 157 ? -0.512 -11.305 -26.047 1 96.75 157 LEU B C 1
ATOM 5822 O O . LEU B 1 157 ? -1.414 -10.609 -25.562 1 96.75 157 LEU B O 1
ATOM 5826 N N . ILE B 1 158 ? 0.688 -10.812 -26.375 1 97.19 158 ILE B N 1
ATOM 5827 C CA . ILE B 1 158 ? 1.022 -9.406 -26.141 1 97.19 158 ILE B CA 1
ATOM 5828 C C . ILE B 1 158 ? 0.09 -8.516 -26.953 1 97.19 158 ILE B C 1
ATOM 5830 O O . ILE B 1 158 ? -0.438 -7.527 -26.438 1 97.19 158 ILE B O 1
ATOM 5834 N N . SER B 1 159 ? -0.189 -8.891 -28.156 1 94.06 159 SER B N 1
ATOM 5835 C CA . SER B 1 159 ? -1.066 -8.102 -29.016 1 94.06 159 SER B CA 1
ATOM 5836 C C . SER B 1 159 ? -2.492 -8.07 -28.484 1 94.06 159 SER B C 1
ATOM 5838 O O . SER B 1 159 ? -3.205 -7.082 -28.641 1 94.06 159 SER B O 1
ATOM 5840 N N . ASN B 1 160 ? -2.887 -9.156 -27.844 1 95.19 160 ASN B N 1
ATOM 5841 C CA . ASN B 1 160 ? -4.266 -9.305 -27.391 1 95.19 160 ASN B CA 1
ATOM 5842 C C . ASN B 1 160 ? -4.492 -8.578 -26.062 1 95.19 160 ASN B C 1
ATOM 5844 O O . ASN B 1 160 ? -5.637 -8.383 -25.641 1 95.19 160 ASN B O 1
ATOM 5848 N N . ILE B 1 161 ? -3.455 -8.125 -25.391 1 95.81 161 ILE B N 1
ATOM 5849 C CA . ILE B 1 161 ? -3.584 -7.52 -24.078 1 95.81 161 ILE B CA 1
ATOM 5850 C C . ILE B 1 161 ? -4.488 -6.293 -24.156 1 95.81 161 ILE B C 1
ATOM 5852 O O . ILE B 1 161 ? -5.254 -6.02 -23.234 1 95.81 161 ILE B O 1
ATOM 5856 N N . ARG B 1 162 ? -4.531 -5.574 -25.25 1 93.88 162 ARG B N 1
ATOM 5857 C CA . ARG B 1 162 ? -5.332 -4.367 -25.422 1 93.88 162 ARG B CA 1
ATOM 5858 C C . ARG B 1 162 ? -6.82 -4.676 -25.297 1 93.88 162 ARG B C 1
ATOM 5860 O O . ARG B 1 162 ? -7.629 -3.777 -25.062 1 93.88 162 ARG B O 1
ATOM 5867 N N . PHE B 1 163 ? -7.176 -6.004 -25.422 1 93.69 163 PHE B N 1
ATOM 5868 C CA . PHE B 1 163 ? -8.578 -6.391 -25.391 1 93.69 163 PHE B CA 1
ATOM 5869 C C . PHE B 1 163 ? -8.93 -7.016 -24.047 1 93.69 163 PHE B C 1
ATOM 5871 O O . PHE B 1 163 ? -10.078 -7.406 -23.812 1 93.69 163 PHE B O 1
ATOM 5878 N N . THR B 1 164 ? -7.965 -7.117 -23.188 1 93.19 164 THR B N 1
ATOM 5879 C CA . THR B 1 164 ? -8.211 -7.727 -21.875 1 93.19 164 THR B CA 1
ATOM 5880 C C . THR B 1 164 ? -9.086 -6.828 -21.016 1 93.19 164 THR B C 1
ATOM 5882 O O . THR B 1 164 ? -8.789 -5.648 -20.828 1 93.19 164 THR B O 1
ATOM 5885 N N . PRO B 1 165 ? -10.148 -7.398 -20.531 1 90 165 PRO B N 1
ATOM 5886 C CA . PRO B 1 165 ? -11 -6.582 -19.672 1 90 165 PRO B CA 1
ATOM 5887 C C . PRO B 1 165 ? -10.32 -6.223 -18.344 1 90 165 PRO B C 1
ATOM 5889 O O . PRO B 1 165 ? -9.617 -7.055 -17.766 1 90 165 PRO B O 1
ATOM 5892 N N . GLU B 1 166 ? -10.477 -4.969 -17.891 1 90.38 166 GLU B N 1
ATOM 5893 C CA . GLU B 1 166 ? -9.961 -4.57 -16.578 1 90.38 166 GLU B CA 1
ATOM 5894 C C . GLU B 1 166 ? -10.867 -5.062 -15.453 1 90.38 166 GLU B C 1
ATOM 5896 O O . GLU B 1 166 ? -12.094 -5.07 -15.594 1 90.38 166 GLU B O 1
ATOM 5901 N N . ILE B 1 167 ? -10.281 -5.457 -14.414 1 90.81 167 ILE B N 1
ATOM 5902 C CA . ILE B 1 167 ? -10.992 -5.891 -13.219 1 90.81 167 ILE B CA 1
ATOM 5903 C C . ILE B 1 167 ? -10.992 -4.766 -12.188 1 90.81 167 ILE B C 1
ATOM 5905 O O . ILE B 1 167 ? -11.867 -4.715 -11.312 1 90.81 167 ILE B O 1
ATOM 5909 N N . ALA B 1 168 ? -10.023 -3.908 -12.258 1 90.56 168 ALA B N 1
ATOM 5910 C CA . ALA B 1 168 ? -9.875 -2.723 -11.414 1 90.56 168 ALA B CA 1
ATOM 5911 C C . ALA B 1 168 ? -9.227 -1.58 -12.188 1 90.56 168 ALA B C 1
ATOM 5913 O O . ALA B 1 168 ? -8.578 -1.806 -13.219 1 90.56 168 ALA B O 1
ATOM 5914 N N . ASN B 1 169 ? -9.445 -0.398 -11.664 1 89.38 169 ASN B N 1
ATOM 5915 C CA . ASN B 1 169 ? -8.773 0.742 -12.281 1 89.38 169 ASN B CA 1
ATOM 5916 C C . ASN B 1 169 ? -7.262 0.667 -12.109 1 89.38 169 ASN B C 1
ATOM 5918 O O . ASN B 1 169 ? -6.773 0.01 -11.188 1 89.38 169 ASN B O 1
ATOM 5922 N N . PHE B 1 170 ? -6.637 1.343 -13.07 1 92.31 170 PHE B N 1
ATOM 5923 C CA . PHE B 1 170 ? -5.18 1.386 -13.078 1 92.31 170 PHE B CA 1
ATOM 5924 C C . PHE B 1 170 ? -4.645 1.915 -11.758 1 92.31 170 PHE B C 1
ATOM 5926 O O . PHE B 1 170 ? -5.035 2.996 -11.312 1 92.31 170 PHE B O 1
ATOM 5933 N N . ARG B 1 171 ? -3.781 1.131 -11 1 93 171 ARG B N 1
ATOM 5934 C CA . ARG B 1 171 ? -3.061 1.438 -9.773 1 93 171 ARG B CA 1
ATOM 5935 C C . ARG B 1 171 ? -4.023 1.611 -8.602 1 93 171 ARG B C 1
ATOM 5937 O O . ARG B 1 171 ? -3.664 2.189 -7.574 1 93 171 ARG B O 1
ATOM 5944 N N . GLU B 1 172 ? -5.207 1.119 -8.766 1 88.44 172 GLU B N 1
ATOM 5945 C CA . GLU B 1 172 ? -6.207 1.291 -7.723 1 88.44 172 GLU B CA 1
ATOM 5946 C C . GLU B 1 172 ? -5.977 0.316 -6.57 1 88.44 172 GLU B C 1
ATOM 5948 O O . GLU B 1 172 ? -6.051 0.699 -5.402 1 88.44 172 GLU B O 1
ATOM 5953 N N . LYS B 1 173 ? -5.762 -0.954 -6.957 1 89.38 173 LYS B N 1
ATOM 5954 C CA . LYS B 1 173 ? -5.605 -1.975 -5.926 1 89.38 173 LYS B CA 1
ATOM 5955 C C . LYS B 1 173 ? -4.809 -3.166 -6.445 1 89.38 173 LYS B C 1
ATOM 5957 O O . LYS B 1 173 ? -4.578 -3.287 -7.652 1 89.38 173 LYS B O 1
ATOM 5962 N N . PHE B 1 174 ? -4.445 -4.047 -5.543 1 92.56 174 PHE B N 1
ATOM 5963 C CA . PHE B 1 174 ? -3.74 -5.277 -5.879 1 92.56 174 PHE B CA 1
ATOM 5964 C C . PHE B 1 174 ? -4.66 -6.242 -6.613 1 92.56 174 PHE B C 1
ATOM 5966 O O . PHE B 1 174 ? -5.758 -6.547 -6.141 1 92.56 174 PHE B O 1
ATOM 5973 N N . ILE B 1 175 ? -4.203 -6.684 -7.777 1 92.94 175 ILE B N 1
ATOM 5974 C CA . ILE B 1 175 ? -4.789 -7.797 -8.523 1 92.94 175 ILE B CA 1
ATOM 5975 C C . ILE B 1 175 ? -3.678 -8.703 -9.047 1 92.94 175 ILE B C 1
ATOM 5977 O O . ILE B 1 175 ? -2.816 -8.266 -9.812 1 92.94 175 ILE B O 1
ATOM 5981 N N . GLN B 1 176 ? -3.736 -9.914 -8.602 1 91.94 176 GLN B N 1
ATOM 5982 C CA . GLN B 1 176 ? -2.744 -10.859 -9.102 1 91.94 176 GLN B CA 1
ATOM 5983 C C . GLN B 1 176 ? -2.818 -10.977 -10.625 1 91.94 176 GLN B C 1
ATOM 5985 O O . GLN B 1 176 ? -3.891 -11.227 -11.18 1 91.94 176 GLN B O 1
ATOM 5990 N N . SER B 1 177 ? -1.66 -10.742 -11.266 1 93.62 177 SER B N 1
ATOM 5991 C CA . SER B 1 177 ? -1.603 -10.828 -12.719 1 93.62 177 SER B CA 1
ATOM 5992 C C . SER B 1 177 ? -0.258 -11.375 -13.188 1 93.62 177 SER B C 1
ATOM 5994 O O . SER B 1 177 ? 0.604 -10.617 -13.641 1 93.62 177 SER B O 1
ATOM 5996 N N . ASP B 1 178 ? -0.178 -12.664 -13.25 1 94.25 178 ASP B N 1
ATOM 5997 C CA . ASP B 1 178 ? 1.053 -13.289 -13.734 1 94.25 178 ASP B CA 1
ATOM 5998 C C . ASP B 1 178 ? 1.153 -13.203 -15.258 1 94.25 178 ASP B C 1
ATOM 6000 O O . ASP B 1 178 ? 2.252 -13.258 -15.812 1 94.25 178 ASP B O 1
ATOM 6004 N N . LEU B 1 179 ? 0.029 -13.008 -15.852 1 94.94 179 LEU B N 1
ATOM 6005 C CA . LEU B 1 179 ? -0.026 -13 -17.312 1 94.94 179 LEU B CA 1
ATOM 6006 C C . LEU B 1 179 ? 0.866 -11.898 -17.875 1 94.94 179 LEU B C 1
ATOM 6008 O O . LEU B 1 179 ? 1.487 -12.078 -18.938 1 94.94 179 LEU B O 1
ATOM 6012 N N . LEU B 1 180 ? 0.972 -10.805 -17.219 1 97.19 180 LEU B N 1
ATOM 6013 C CA . LEU B 1 180 ? 1.668 -9.648 -17.766 1 97.19 180 LEU B CA 1
ATOM 6014 C C . LEU B 1 180 ? 3.18 -9.828 -17.672 1 97.19 180 LEU B C 1
ATOM 6016 O O . LEU B 1 180 ? 3.938 -9.039 -18.234 1 97.19 180 LEU B O 1
ATOM 6020 N N . PHE B 1 181 ? 3.633 -10.914 -17.109 1 98.12 181 PHE B N 1
ATOM 6021 C CA . PHE B 1 181 ? 5.066 -11.195 -17.109 1 98.12 181 PHE B CA 1
ATOM 6022 C C . PHE B 1 181 ? 5.535 -11.586 -18.5 1 98.12 181 PHE B C 1
ATOM 6024 O O . PHE B 1 181 ? 6.738 -11.641 -18.766 1 98.12 181 PHE B O 1
ATOM 6031 N N . VAL B 1 182 ? 4.605 -11.797 -19.406 1 98 182 VAL B N 1
ATOM 6032 C CA . VAL B 1 182 ? 4.977 -11.938 -20.812 1 98 182 VAL B CA 1
ATOM 6033 C C . VAL B 1 182 ? 5.641 -10.648 -21.297 1 98 182 VAL B C 1
ATOM 6035 O O . VAL B 1 182 ? 6.586 -10.695 -22.094 1 98 182 VAL B O 1
ATOM 6038 N N . LEU B 1 183 ? 5.152 -9.508 -20.828 1 98.31 183 LEU B N 1
ATOM 6039 C CA . LEU B 1 183 ? 5.734 -8.219 -21.188 1 98.31 183 LEU B CA 1
ATOM 6040 C C . LEU B 1 183 ? 7.086 -8.031 -20.516 1 98.31 183 LEU B C 1
ATOM 6042 O O . LEU B 1 183 ? 8.023 -7.504 -21.125 1 98.31 183 LEU B O 1
ATOM 6046 N N . VAL B 1 184 ? 7.16 -8.461 -19.25 1 98.5 184 VAL B N 1
ATOM 6047 C CA . VAL B 1 184 ? 8.414 -8.367 -18.531 1 98.5 184 VAL B CA 1
ATOM 6048 C C . VAL B 1 184 ? 9.5 -9.164 -19.25 1 98.5 184 VAL B C 1
ATOM 6050 O O . VAL B 1 184 ? 10.625 -8.688 -19.422 1 98.5 184 VAL B O 1
ATOM 6053 N N . GLU B 1 185 ? 9.109 -10.312 -19.641 1 97.81 185 GLU B N 1
ATOM 6054 C CA . GLU B 1 185 ? 10.055 -11.156 -20.375 1 97.81 185 GLU B CA 1
ATOM 6055 C C . GLU B 1 185 ? 10.484 -10.5 -21.672 1 97.81 185 GLU B C 1
ATOM 6057 O O . GLU B 1 185 ? 11.664 -10.531 -22.031 1 97.81 185 GLU B O 1
ATOM 6062 N N . GLU B 1 186 ? 9.547 -9.93 -22.391 1 97.81 186 GLU B N 1
ATOM 6063 C CA . GLU B 1 186 ? 9.875 -9.273 -23.656 1 97.81 186 GLU B CA 1
ATOM 6064 C C . GLU B 1 186 ? 10.805 -8.086 -23.438 1 97.81 186 GLU B C 1
ATOM 6066 O O . GLU B 1 186 ? 11.703 -7.832 -24.234 1 97.81 186 GLU B O 1
ATOM 6071 N N . VAL B 1 187 ? 10.602 -7.348 -22.375 1 97.88 187 VAL B N 1
ATOM 6072 C CA . VAL B 1 187 ? 11.469 -6.227 -22.031 1 97.88 187 VAL B CA 1
ATOM 6073 C C . VAL B 1 187 ? 12.883 -6.738 -21.75 1 97.88 187 VAL B C 1
ATOM 6075 O O . VAL B 1 187 ? 13.867 -6.164 -22.219 1 97.88 187 VAL B O 1
ATOM 6078 N N . ILE B 1 188 ? 12.984 -7.824 -20.984 1 97.75 188 ILE B N 1
ATOM 6079 C CA . ILE B 1 188 ? 14.266 -8.422 -20.656 1 97.75 188 ILE B CA 1
ATOM 6080 C C . ILE B 1 188 ? 14.992 -8.844 -21.922 1 97.75 188 ILE B C 1
ATOM 6082 O O . ILE B 1 188 ? 16.188 -8.57 -22.094 1 97.75 188 ILE B O 1
ATOM 6086 N N . ARG B 1 189 ? 14.273 -9.453 -22.797 1 96.31 189 ARG B N 1
ATOM 6087 C CA . ARG B 1 189 ? 14.859 -9.898 -24.062 1 96.31 189 ARG B CA 1
ATOM 6088 C C . ARG B 1 189 ? 15.344 -8.711 -24.875 1 96.31 189 ARG B C 1
ATOM 6090 O O . ARG B 1 189 ? 16.406 -8.766 -25.484 1 96.31 189 ARG B O 1
ATOM 6097 N N . ASP B 1 190 ? 14.602 -7.668 -24.844 1 95.19 190 ASP B N 1
ATOM 6098 C CA . ASP B 1 190 ? 14.93 -6.477 -25.609 1 95.19 190 ASP B CA 1
ATOM 6099 C C . ASP B 1 190 ? 16.172 -5.785 -25.047 1 95.19 190 ASP B C 1
ATOM 6101 O O . ASP B 1 190 ? 17.109 -5.492 -25.797 1 95.19 190 ASP B O 1
ATOM 6105 N N . ILE B 1 191 ? 16.203 -5.602 -23.797 1 95.5 191 ILE B N 1
ATOM 6106 C CA . ILE B 1 191 ? 17.297 -4.863 -23.172 1 95.5 191 ILE B CA 1
ATOM 6107 C C . ILE B 1 191 ? 18.547 -5.734 -23.094 1 95.5 191 ILE B C 1
ATOM 6109 O O . ILE B 1 191 ? 19.672 -5.242 -23.25 1 95.5 191 ILE B O 1
ATOM 6113 N N . GLY B 1 192 ? 18.375 -7.031 -22.906 1 95.75 192 GLY B N 1
ATOM 6114 C CA . GLY B 1 192 ? 19.5 -7.922 -22.688 1 95.75 192 GLY B CA 1
ATOM 6115 C C . GLY B 1 192 ? 19.984 -8.602 -23.953 1 95.75 192 GLY B C 1
ATOM 6116 O O . GLY B 1 192 ? 21.047 -9.219 -23.969 1 95.75 192 GLY B O 1
ATOM 6117 N N . ASP B 1 193 ? 19.172 -8.555 -25.016 1 94.69 193 ASP B N 1
ATOM 6118 C CA . ASP B 1 193 ? 19.484 -9.109 -26.328 1 94.69 193 ASP B CA 1
ATOM 6119 C C . ASP B 1 193 ? 19.703 -10.617 -26.25 1 94.69 193 ASP B C 1
ATOM 6121 O O . ASP B 1 193 ? 20.703 -11.125 -26.766 1 94.69 193 ASP B O 1
ATOM 6125 N N . ASP B 1 194 ? 19 -11.297 -25.516 1 96.62 194 ASP B N 1
ATOM 6126 C CA . ASP B 1 194 ? 19.031 -12.75 -25.375 1 96.62 194 ASP B CA 1
ATOM 6127 C C . ASP B 1 194 ? 17.734 -13.266 -24.734 1 96.62 194 ASP B C 1
ATOM 6129 O O . ASP B 1 194 ? 16.844 -12.484 -24.406 1 96.62 194 ASP B O 1
ATOM 6133 N N . THR B 1 195 ? 17.578 -14.602 -24.594 1 95.19 195 THR B N 1
ATOM 6134 C CA . THR B 1 195 ? 16.406 -15.172 -23.938 1 95.19 195 THR B CA 1
ATOM 6135 C C . THR B 1 195 ? 16.453 -14.922 -22.438 1 95.19 195 THR B C 1
ATOM 6137 O O . THR B 1 195 ? 17.516 -14.688 -21.875 1 95.19 195 THR B O 1
ATOM 6140 N N . PHE B 1 196 ? 15.359 -14.992 -21.875 1 96.38 196 PHE B N 1
ATOM 6141 C CA . PHE B 1 196 ? 15.211 -14.789 -20.438 1 96.38 196 PHE B CA 1
ATOM 6142 C C . PHE B 1 196 ? 16.078 -15.773 -19.656 1 96.38 196 PHE B C 1
ATOM 6144 O O . PHE B 1 196 ? 16.828 -15.383 -18.766 1 96.38 196 PHE B O 1
ATOM 6151 N N . GLU B 1 197 ? 16.062 -17.062 -19.984 1 94.75 197 GLU B N 1
ATOM 6152 C CA . GLU B 1 197 ? 16.766 -18.125 -19.281 1 94.75 197 GLU B CA 1
ATOM 6153 C C . GLU B 1 197 ? 18.266 -17.906 -19.312 1 94.75 197 GLU B C 1
ATOM 6155 O O . GLU B 1 197 ? 18.953 -18.031 -18.281 1 94.75 197 GLU B O 1
ATOM 6160 N N . LYS B 1 198 ? 18.734 -17.531 -20.438 1 95.81 198 LYS B N 1
ATOM 6161 C CA . LYS B 1 198 ? 20.172 -17.312 -20.594 1 95.81 198 LYS B CA 1
ATOM 6162 C C . LYS B 1 198 ? 20.625 -16.094 -19.812 1 95.81 198 LYS B C 1
ATOM 6164 O O . LYS B 1 198 ? 21.672 -16.125 -19.172 1 95.81 198 LYS B O 1
ATOM 6169 N N . LEU B 1 199 ? 19.859 -15.094 -19.891 1 97.25 199 LEU B N 1
ATOM 6170 C CA . LEU B 1 199 ? 20.234 -13.867 -19.203 1 97.25 199 LEU B CA 1
ATOM 6171 C C . LEU B 1 199 ? 20.203 -14.062 -17.688 1 97.25 199 LEU B C 1
ATOM 6173 O O . LEU B 1 199 ? 21.078 -13.594 -16.969 1 97.25 199 LEU B O 1
ATOM 6177 N N . LEU B 1 200 ? 19.188 -14.758 -17.219 1 97.88 200 LEU B N 1
ATOM 6178 C CA . LEU B 1 200 ? 19.094 -15.016 -15.789 1 97.88 200 LEU B CA 1
ATOM 6179 C C . LEU B 1 200 ? 20.266 -15.867 -15.312 1 97.88 200 LEU B C 1
ATOM 6181 O O . LEU B 1 200 ? 20.859 -15.578 -14.266 1 97.88 200 LEU B O 1
ATOM 6185 N N . ARG B 1 201 ? 20.594 -16.875 -16.031 1 96.62 201 ARG B N 1
ATOM 6186 C CA . ARG B 1 201 ? 21.719 -17.75 -15.688 1 96.62 201 ARG B CA 1
ATOM 6187 C C . ARG B 1 201 ? 23.016 -16.969 -15.617 1 96.62 201 ARG B C 1
ATOM 6189 O O . ARG B 1 201 ? 23.75 -17.062 -14.633 1 96.62 201 ARG B O 1
ATOM 6196 N N . LYS B 1 202 ? 23.234 -16.203 -16.562 1 96.94 202 LYS B N 1
ATOM 6197 C CA . LYS B 1 202 ? 24.516 -15.516 -16.734 1 96.94 202 LYS B CA 1
ATOM 6198 C C . LYS B 1 202 ? 24.672 -14.398 -15.695 1 96.94 202 LYS B C 1
ATOM 6200 O O . LYS B 1 202 ? 25.75 -14.234 -15.125 1 96.94 202 LYS B O 1
ATOM 6205 N N . HIS B 1 203 ? 23.625 -13.672 -15.469 1 97.31 203 HIS B N 1
ATOM 6206 C CA . HIS B 1 203 ? 23.781 -12.422 -14.75 1 97.31 203 HIS B CA 1
ATOM 6207 C C . HIS B 1 203 ? 23.438 -12.594 -13.273 1 97.31 203 HIS B C 1
ATOM 6209 O O . HIS B 1 203 ? 23.844 -11.773 -12.438 1 97.31 203 HIS B O 1
ATOM 6215 N N . VAL B 1 204 ? 22.703 -13.664 -12.93 1 98.31 204 VAL B N 1
ATOM 6216 C CA . VAL B 1 204 ? 22.25 -13.758 -11.547 1 98.31 204 VAL B CA 1
ATOM 6217 C C . VAL B 1 204 ? 22.594 -15.125 -10.977 1 98.31 204 VAL B C 1
ATOM 6219 O O . VAL B 1 204 ? 23.391 -15.227 -10.031 1 98.31 204 VAL B O 1
ATOM 6222 N N . LEU B 1 205 ? 22.219 -16.203 -11.594 1 98.31 205 LEU B N 1
ATOM 6223 C CA . LEU B 1 205 ? 22.281 -17.531 -10.984 1 98.31 205 LEU B CA 1
ATOM 6224 C C . LEU B 1 205 ? 23.719 -18.031 -10.898 1 98.31 205 LEU B C 1
ATOM 6226 O O . LEU B 1 205 ? 24.188 -18.406 -9.812 1 98.31 205 LEU B O 1
ATOM 6230 N N . GLU B 1 206 ? 24.438 -18.016 -11.953 1 97.88 206 GLU B N 1
ATOM 6231 C CA . GLU B 1 206 ? 25.812 -18.5 -11.938 1 97.88 206 GLU B CA 1
ATOM 6232 C C . GLU B 1 206 ? 26.688 -17.688 -10.984 1 97.88 206 GLU B C 1
ATOM 6234 O O . GLU B 1 206 ? 27.438 -18.234 -10.188 1 97.88 206 GLU B O 1
ATOM 6239 N N . PRO B 1 207 ? 26.531 -16.422 -11.016 1 98.25 207 PRO B N 1
ATOM 6240 C CA . PRO B 1 207 ? 27.344 -15.609 -10.102 1 98.25 207 PRO B CA 1
ATOM 6241 C C . PRO B 1 207 ? 27.062 -15.914 -8.633 1 98.25 207 PRO B C 1
ATOM 6243 O O . PRO B 1 207 ? 27.938 -15.734 -7.785 1 98.25 207 PRO B O 1
ATOM 6246 N N . ILE B 1 208 ? 25.891 -16.375 -8.305 1 98.25 208 ILE B N 1
ATOM 6247 C CA . ILE B 1 208 ? 25.609 -16.641 -6.898 1 98.25 208 ILE B CA 1
ATOM 6248 C C . ILE B 1 208 ? 25.859 -18.109 -6.602 1 98.25 208 ILE B C 1
ATOM 6250 O O . ILE B 1 208 ? 25.562 -18.594 -5.504 1 98.25 208 ILE B O 1
ATOM 6254 N N . GLY B 1 209 ? 26.25 -18.844 -7.625 1 97.44 209 GLY B N 1
ATOM 6255 C CA . GLY B 1 209 ? 26.688 -20.203 -7.414 1 97.44 209 GLY B CA 1
ATOM 6256 C C . GLY B 1 209 ? 25.656 -21.234 -7.824 1 97.44 209 GLY B C 1
ATOM 6257 O O . GLY B 1 209 ? 25.828 -22.438 -7.566 1 97.44 209 GLY B O 1
ATOM 6258 N N . ILE B 1 210 ? 24.562 -20.859 -8.367 1 97 210 ILE B N 1
ATOM 6259 C CA . ILE B 1 210 ? 23.578 -21.797 -8.914 1 97 210 ILE B CA 1
ATOM 6260 C C . ILE B 1 210 ? 23.969 -22.156 -10.352 1 97 210 ILE B C 1
ATOM 6262 O O . ILE B 1 210 ? 23.656 -21.422 -11.289 1 97 210 ILE B O 1
ATOM 6266 N N . THR B 1 211 ? 24.422 -23.312 -10.523 1 93.06 211 THR B N 1
ATOM 6267 C CA . THR B 1 211 ? 25.078 -23.625 -11.781 1 93.06 211 THR B CA 1
ATOM 6268 C C . THR B 1 211 ? 24.234 -24.562 -12.625 1 93.06 211 THR B C 1
ATOM 6270 O O . THR B 1 211 ? 24.469 -24.719 -13.828 1 93.06 211 THR B O 1
ATOM 6273 N N . ARG B 1 212 ? 23.312 -25.172 -12.016 1 88.5 212 ARG B N 1
ATOM 6274 C CA . ARG B 1 212 ? 22.453 -26.078 -12.781 1 88.5 212 ARG B CA 1
ATOM 6275 C C . ARG B 1 212 ? 20.984 -25.766 -12.555 1 88.5 212 ARG B C 1
ATOM 6277 O O . ARG B 1 212 ? 20.203 -26.641 -12.188 1 88.5 212 ARG B O 1
ATOM 6284 N N . PRO B 1 213 ? 20.656 -24.547 -12.867 1 92.44 213 PRO B N 1
ATOM 6285 C CA . PRO B 1 213 ? 19.234 -24.219 -12.75 1 92.44 213 PRO B CA 1
ATOM 6286 C C . PRO B 1 213 ? 18.375 -24.953 -13.781 1 92.44 213 PRO B C 1
ATOM 6288 O O . PRO B 1 213 ? 18.844 -25.25 -14.883 1 92.44 213 PRO B O 1
ATOM 6291 N N . LEU B 1 214 ? 17.172 -25.281 -13.383 1 91.12 214 LEU B N 1
ATOM 6292 C CA . LEU B 1 214 ? 16.234 -25.891 -14.312 1 91.12 214 LEU B CA 1
ATOM 6293 C C . LEU B 1 214 ? 15.086 -24.938 -14.625 1 91.12 214 LEU B C 1
ATOM 6295 O O . LEU B 1 214 ? 14.664 -24.156 -13.766 1 91.12 214 LEU B O 1
ATOM 6299 N N . PHE B 1 215 ? 14.633 -24.938 -15.914 1 91.12 215 PHE B N 1
ATOM 6300 C CA . PHE B 1 215 ? 13.508 -24.141 -16.375 1 91.12 215 PHE B CA 1
ATOM 6301 C C . PHE B 1 215 ? 12.43 -25.031 -17 1 91.12 215 PHE B C 1
ATOM 6303 O O . PHE B 1 215 ? 12.727 -26.109 -17.5 1 91.12 215 PHE B O 1
ATOM 6310 N N . LEU B 1 216 ? 11.195 -24.531 -16.984 1 85.25 216 LEU B N 1
ATOM 6311 C CA . LEU B 1 216 ? 10.078 -25.266 -17.578 1 85.25 216 LEU B CA 1
ATOM 6312 C C . LEU B 1 216 ? 10.305 -25.469 -19.078 1 85.25 216 LEU B C 1
ATOM 6314 O O . LEU B 1 216 ? 9.812 -26.453 -19.656 1 85.25 216 LEU B O 1
ATOM 6318 N N . SER B 1 217 ? 10.891 -24.5 -19.828 1 70.12 217 SER B N 1
ATOM 6319 C CA . SER B 1 217 ? 11.094 -24.562 -21.266 1 70.12 217 SER B CA 1
ATOM 6320 C C . SER B 1 217 ? 12.07 -25.672 -21.641 1 70.12 217 SER B C 1
ATOM 6322 O O . SER B 1 217 ? 12.008 -26.219 -22.75 1 70.12 217 SER B O 1
ATOM 6324 N N . LEU B 1 218 ? 13.047 -25.656 -21 1 57.53 218 LEU B N 1
ATOM 6325 C CA . LEU B 1 218 ? 14.125 -26.547 -21.422 1 57.53 218 LEU B CA 1
ATOM 6326 C C . LEU B 1 218 ? 13.656 -28 -21.438 1 57.53 218 LEU B C 1
ATOM 6328 O O . LEU B 1 218 ? 12.82 -28.391 -20.625 1 57.53 218 LEU B O 1
ATOM 6332 N N . GLU B 1 219 ? 13.57 -28.375 -22.656 1 52.09 219 GLU B N 1
ATOM 6333 C CA . GLU B 1 219 ? 13.234 -29.766 -23.016 1 52.09 219 GLU B CA 1
ATOM 6334 C C . GLU B 1 219 ? 13.445 -30.703 -21.828 1 52.09 219 GLU B C 1
ATOM 6336 O O . GLU B 1 219 ? 14.438 -30.578 -21.109 1 52.09 219 GLU B O 1
ATOM 6341 N N . GLU B 1 220 ? 12.398 -31.031 -21.219 1 49.41 220 GLU B N 1
ATOM 6342 C CA . GLU B 1 220 ? 12.086 -32.094 -20.297 1 49.41 220 GLU B CA 1
ATOM 6343 C C . GLU B 1 220 ? 13.188 -33.156 -20.297 1 49.41 220 GLU B C 1
ATOM 6345 O O . GLU B 1 220 ? 12.992 -34.281 -19.766 1 49.41 220 GLU B O 1
ATOM 6350 N N . ARG B 1 221 ? 14.055 -32.938 -21.156 1 45.16 221 ARG B N 1
ATOM 6351 C CA . ARG B 1 221 ? 14.727 -34.188 -20.828 1 45.16 221 ARG B CA 1
ATOM 6352 C C . ARG B 1 221 ? 14.711 -34.469 -19.328 1 45.16 221 ARG B C 1
ATOM 6354 O O . ARG B 1 221 ? 14.875 -33.531 -18.531 1 45.16 221 ARG B O 1
ATOM 6361 N N . LEU B 1 222 ? 13.836 -35.469 -18.953 1 52.03 222 LEU B N 1
ATOM 6362 C CA . LEU B 1 222 ? 13.516 -36.344 -17.828 1 52.03 222 LEU B CA 1
ATOM 6363 C C . LEU B 1 222 ? 14.594 -36.281 -16.75 1 52.03 222 LEU B C 1
ATOM 6365 O O . LEU B 1 222 ? 15.477 -37.125 -16.703 1 52.03 222 LEU B O 1
ATOM 6369 N N . THR B 1 223 ? 15.188 -35.25 -16.594 1 56.19 223 THR B N 1
ATOM 6370 C CA . THR B 1 223 ? 16.234 -35.594 -15.641 1 56.19 223 THR B CA 1
ATOM 6371 C C . THR B 1 223 ? 15.625 -35.938 -14.281 1 56.19 223 THR B C 1
ATOM 6373 O O . THR B 1 223 ? 14.492 -35.531 -13.984 1 56.19 223 THR B O 1
ATOM 6376 N N . ASN B 1 224 ? 15.891 -37.031 -13.836 1 63.44 224 ASN B N 1
ATOM 6377 C CA . ASN B 1 224 ? 15.695 -37.5 -12.477 1 63.44 224 ASN B CA 1
ATOM 6378 C C . ASN B 1 224 ? 16 -36.438 -11.438 1 63.44 224 ASN B C 1
ATOM 6380 O O . ASN B 1 224 ? 15.93 -36.688 -10.234 1 63.44 224 ASN B O 1
ATOM 6384 N N . ASP B 1 225 ? 15.961 -35.156 -12.047 1 80.69 225 ASP B N 1
ATOM 6385 C CA . ASP B 1 225 ? 16.422 -34.156 -11.094 1 80.69 225 ASP B CA 1
ATOM 6386 C C . ASP B 1 225 ? 15.258 -33.344 -10.547 1 80.69 225 ASP B C 1
ATOM 6388 O O . ASP B 1 225 ? 15.414 -32.562 -9.594 1 80.69 225 ASP B O 1
ATOM 6392 N N . PHE B 1 226 ? 14.031 -33.594 -11.156 1 85.38 226 PHE B N 1
ATOM 6393 C CA . PHE B 1 226 ? 12.836 -32.906 -10.719 1 85.38 226 PHE B CA 1
ATOM 6394 C C . PHE B 1 226 ? 12.008 -33.75 -9.773 1 85.38 226 PHE B C 1
ATOM 6396 O O . PHE B 1 226 ? 11.953 -34.969 -9.938 1 85.38 226 PHE B O 1
ATOM 6403 N N . ALA B 1 227 ? 11.383 -33 -8.875 1 91.56 227 ALA B N 1
ATOM 6404 C CA . ALA B 1 227 ? 10.195 -33.656 -8.305 1 91.56 227 ALA B CA 1
ATOM 6405 C C . ALA B 1 227 ? 9.031 -33.625 -9.281 1 91.56 227 ALA B C 1
ATOM 6407 O O . ALA B 1 227 ? 8.68 -32.562 -9.812 1 91.56 227 ALA B O 1
ATOM 6408 N N . GLY B 1 228 ? 8.484 -34.781 -9.586 1 90.75 228 GLY B N 1
ATOM 6409 C CA . GLY B 1 228 ? 7.34 -34.812 -10.484 1 90.75 228 GLY B CA 1
ATOM 6410 C C . GLY B 1 228 ? 6.113 -34.156 -9.914 1 90.75 228 GLY B C 1
ATOM 6411 O O . GLY B 1 228 ? 5.836 -34.25 -8.719 1 90.75 228 GLY B O 1
ATOM 6412 N N . PRO B 1 229 ? 5.355 -33.375 -10.789 1 92.19 229 PRO B N 1
ATOM 6413 C CA . PRO B 1 229 ? 4.16 -32.688 -10.289 1 92.19 229 PRO B CA 1
ATOM 6414 C C . PRO B 1 229 ? 3.059 -33.656 -9.867 1 92.19 229 PRO B C 1
ATOM 6416 O O . PRO B 1 229 ? 2.844 -34.688 -10.531 1 92.19 229 PRO B O 1
ATOM 6419 N N . VAL B 1 230 ? 2.4 -33.344 -8.789 1 93.12 230 VAL B N 1
ATOM 6420 C CA . VAL B 1 230 ? 1.374 -34.188 -8.203 1 93.12 230 VAL B CA 1
ATOM 6421 C C . VAL B 1 230 ? 0.174 -33.344 -7.781 1 93.12 230 VAL B C 1
ATOM 6423 O O . VAL B 1 230 ? 0.337 -32.25 -7.266 1 93.12 230 VAL B O 1
ATOM 6426 N N . MET B 1 231 ? -1.009 -33.844 -8.07 1 94.25 231 MET B N 1
ATOM 6427 C CA . MET B 1 231 ? -2.258 -33.25 -7.586 1 94.25 231 MET B CA 1
ATOM 6428 C C . MET B 1 231 ? -3.096 -34.281 -6.852 1 94.25 231 MET B C 1
ATOM 6430 O O . MET B 1 231 ? -2.689 -35.438 -6.73 1 94.25 231 MET B O 1
ATOM 6434 N N . SER B 1 232 ? -4.184 -33.781 -6.258 1 93.31 232 SER B N 1
ATOM 6435 C CA . SER B 1 232 ? -5.039 -34.688 -5.504 1 93.31 232 SER B CA 1
ATOM 6436 C C . SER B 1 232 ? -6.195 -35.219 -6.363 1 93.31 232 SER B C 1
ATOM 6438 O O . SER B 1 232 ? -6.941 -34.406 -6.941 1 93.31 232 SER B O 1
ATOM 6440 N N . TYR B 1 233 ? -6.289 -36.5 -6.469 1 93.88 233 TYR B N 1
ATOM 6441 C CA . TYR B 1 233 ? -7.387 -37.188 -7.145 1 93.88 233 TYR B CA 1
ATOM 6442 C C . TYR B 1 233 ? -8.062 -38.188 -6.215 1 93.88 233 TYR B C 1
ATOM 6444 O O . TYR B 1 233 ? -7.445 -39.188 -5.809 1 93.88 233 TYR B O 1
ATOM 6452 N N . ASN B 1 234 ? -9.344 -37.969 -5.883 1 92.38 234 ASN B N 1
ATOM 6453 C CA . ASN B 1 234 ? -10.07 -38.781 -4.898 1 92.38 234 ASN B CA 1
ATOM 6454 C C . ASN B 1 234 ? -9.32 -38.844 -3.574 1 92.38 234 ASN B C 1
ATOM 6456 O O . ASN B 1 234 ? -9.117 -39.938 -3.031 1 92.38 234 ASN B O 1
ATOM 6460 N N . ARG B 1 235 ? -8.727 -37.781 -3.197 1 88.38 235 ARG B N 1
ATOM 6461 C CA . ARG B 1 235 ? -8.07 -37.562 -1.913 1 88.38 235 ARG B CA 1
ATOM 6462 C C . ARG B 1 235 ? -6.727 -38.281 -1.861 1 88.38 235 ARG B C 1
ATOM 6464 O O . ARG B 1 235 ? -6.164 -38.5 -0.782 1 88.38 235 ARG B O 1
ATOM 6471 N N . ASN B 1 236 ? -6.273 -38.656 -3.014 1 90.25 236 ASN B N 1
ATOM 6472 C CA . ASN B 1 236 ? -4.965 -39.312 -3.096 1 90.25 236 ASN B CA 1
ATOM 6473 C C . ASN B 1 236 ? -4.027 -38.562 -4.031 1 90.25 236 ASN B C 1
ATOM 6475 O O . ASN B 1 236 ? -4.477 -37.938 -5.012 1 90.25 236 ASN B O 1
ATOM 6479 N N . PRO B 1 237 ? -2.703 -38.625 -3.676 1 90.94 237 PRO B N 1
ATOM 6480 C CA . PRO B 1 237 ? -1.752 -38.031 -4.609 1 90.94 237 PRO B CA 1
ATOM 6481 C C . PRO B 1 237 ? -1.765 -38.688 -5.98 1 90.94 237 PRO B C 1
ATOM 6483 O O . PRO B 1 237 ? -1.799 -39.938 -6.07 1 90.94 237 PRO B O 1
ATOM 6486 N N . TYR B 1 238 ? -1.815 -37.938 -7.012 1 92.31 238 TYR B N 1
ATOM 6487 C CA . TYR B 1 238 ? -1.852 -38.375 -8.398 1 92.31 238 TYR B CA 1
ATOM 6488 C C . TYR B 1 238 ? -0.862 -37.625 -9.258 1 92.31 238 TYR B C 1
ATOM 6490 O O . TYR B 1 238 ? -0.926 -36.375 -9.328 1 92.31 238 TYR B O 1
ATOM 6498 N N . SER B 1 239 ? 0.048 -38.312 -9.906 1 91.75 239 SER B N 1
ATOM 6499 C CA . SER B 1 239 ? 1.05 -37.656 -10.758 1 91.75 239 SER B CA 1
ATOM 6500 C C . SER B 1 239 ? 0.427 -37.125 -12.047 1 91.75 239 SER B C 1
ATOM 6502 O O . SER B 1 239 ? -0.331 -37.844 -12.711 1 91.75 239 SER B O 1
ATOM 6504 N N . ILE B 1 240 ? 0.713 -35.906 -12.359 1 90.81 240 ILE B N 1
ATOM 6505 C CA . ILE B 1 240 ? 0.31 -35.375 -13.656 1 90.81 240 ILE B CA 1
ATOM 6506 C C . ILE B 1 240 ? 1.534 -35.219 -14.555 1 90.81 240 ILE B C 1
ATOM 6508 O O . ILE B 1 240 ? 2.664 -35.125 -14.062 1 90.81 240 ILE B O 1
ATOM 6512 N N . PRO B 1 241 ? 1.314 -35.188 -15.867 1 88.56 241 PRO B N 1
ATOM 6513 C CA . PRO B 1 241 ? 2.475 -35.094 -16.766 1 88.56 241 PRO B CA 1
ATOM 6514 C C . PRO B 1 241 ? 3.09 -33.688 -16.781 1 88.56 241 PRO B C 1
ATOM 6516 O O . PRO B 1 241 ? 2.379 -32.719 -16.609 1 88.56 241 PRO B O 1
ATOM 6519 N N . PHE B 1 242 ? 4.379 -33.625 -17.031 1 87.19 242 PHE B N 1
ATOM 6520 C CA . PHE B 1 242 ? 5.086 -32.344 -17.094 1 87.19 242 PHE B CA 1
ATOM 6521 C C . PHE B 1 242 ? 4.555 -31.484 -18.234 1 87.19 242 PHE B C 1
ATOM 6523 O O . PHE B 1 242 ? 4.68 -30.266 -18.219 1 87.19 242 PHE B O 1
ATOM 6530 N N . SER B 1 243 ? 4.004 -32.156 -19.234 1 88.38 243 SER B N 1
ATOM 6531 C CA . SER B 1 243 ? 3.428 -31.391 -20.359 1 88.38 243 SER B CA 1
ATOM 6532 C C . SER B 1 243 ? 2.328 -30.453 -19.875 1 88.38 243 SER B C 1
ATOM 6534 O O . SER B 1 243 ? 2.021 -29.469 -20.547 1 88.38 243 SER B O 1
ATOM 6536 N N . ALA B 1 244 ? 1.749 -30.75 -18.719 1 90.19 244 ALA B N 1
ATOM 6537 C CA . ALA B 1 244 ? 0.715 -29.891 -18.141 1 90.19 244 ALA B CA 1
ATOM 6538 C C . ALA B 1 244 ? 1.269 -28.516 -17.781 1 90.19 244 ALA B C 1
ATOM 6540 O O . ALA B 1 244 ? 0.507 -27.562 -17.609 1 90.19 244 ALA B O 1
ATOM 6541 N N . LEU B 1 245 ? 2.555 -28.406 -17.734 1 91.44 245 LEU B N 1
ATOM 6542 C CA . LEU B 1 245 ? 3.178 -27.156 -17.312 1 91.44 245 LEU B CA 1
ATOM 6543 C C . LEU B 1 245 ? 3.732 -26.391 -18.5 1 91.44 245 LEU B C 1
ATOM 6545 O O . LEU B 1 245 ? 4.102 -25.219 -18.359 1 91.44 245 LEU B O 1
ATOM 6549 N N . LYS B 1 246 ? 3.738 -26.938 -19.656 1 88.25 246 LYS B N 1
ATOM 6550 C CA . LYS B 1 246 ? 4.465 -26.406 -20.797 1 88.25 246 LYS B CA 1
ATOM 6551 C C . LYS B 1 246 ? 3.891 -25.047 -21.234 1 88.25 246 LYS B C 1
ATOM 6553 O O . LYS B 1 246 ? 4.621 -24.188 -21.734 1 88.25 246 LYS B O 1
ATOM 6558 N N . GLY B 1 247 ? 2.623 -24.891 -21.078 1 92 247 GLY B N 1
ATOM 6559 C CA . GLY B 1 247 ? 1.996 -23.656 -21.5 1 92 247 GLY B CA 1
ATOM 6560 C C . GLY B 1 247 ? 2.461 -22.453 -20.688 1 92 247 GLY B C 1
ATOM 6561 O O . GLY B 1 247 ? 2.377 -21.312 -21.172 1 92 247 GLY B O 1
ATOM 6562 N N . PHE B 1 248 ? 3.008 -22.672 -19.562 1 93.81 248 PHE B N 1
ATOM 6563 C CA . PHE B 1 248 ? 3.439 -21.578 -18.688 1 93.81 248 PHE B CA 1
ATOM 6564 C C . PHE B 1 248 ? 4.758 -20.984 -19.188 1 93.81 248 PHE B C 1
ATOM 6566 O O . PHE B 1 248 ? 5.191 -19.938 -18.703 1 93.81 248 PHE B O 1
ATOM 6573 N N . GLU B 1 249 ? 5.305 -21.531 -20.203 1 91.38 249 GLU B N 1
ATOM 6574 C CA . GLU B 1 249 ? 6.523 -21 -20.797 1 91.38 249 GLU B CA 1
ATOM 6575 C C . GLU B 1 249 ? 6.285 -19.609 -21.391 1 91.38 249 GLU B C 1
ATOM 6577 O O . GLU B 1 249 ? 7.203 -18.797 -21.469 1 91.38 249 GLU B O 1
ATOM 6582 N N . VAL B 1 250 ? 5.051 -19.359 -21.766 1 94.56 250 VAL B N 1
ATOM 6583 C CA . VAL B 1 250 ? 4.73 -18.094 -22.438 1 94.56 250 VAL B CA 1
ATOM 6584 C C . VAL B 1 250 ? 4.895 -16.938 -21.453 1 94.56 250 VAL B C 1
ATOM 6586 O O . VAL B 1 250 ? 5.137 -15.805 -21.859 1 94.56 250 VAL B O 1
ATOM 6589 N N . ILE B 1 251 ? 4.832 -17.266 -20.141 1 96.56 251 ILE B N 1
ATOM 6590 C CA . ILE B 1 251 ? 5.078 -16.297 -19.094 1 96.56 251 ILE B CA 1
ATOM 6591 C C . ILE B 1 251 ? 6.238 -16.75 -18.219 1 96.56 251 ILE B C 1
ATOM 6593 O O . ILE B 1 251 ? 6.164 -16.672 -16.984 1 96.56 251 ILE B O 1
ATOM 6597 N N . GLY B 1 252 ? 7.238 -17.25 -18.828 1 95.44 252 GLY B N 1
ATOM 6598 C CA . GLY B 1 252 ? 8.359 -17.875 -18.141 1 95.44 252 GLY B CA 1
ATOM 6599 C C . GLY B 1 252 ? 9.016 -16.984 -17.109 1 95.44 252 GLY B C 1
ATOM 6600 O O . GLY B 1 252 ? 9.398 -17.453 -16.031 1 95.44 252 GLY B O 1
ATOM 6601 N N . ALA B 1 253 ? 9.094 -15.688 -17.312 1 97.31 253 ALA B N 1
ATOM 6602 C CA . ALA B 1 253 ? 9.719 -14.75 -16.375 1 97.31 253 ALA B CA 1
ATOM 6603 C C . ALA B 1 253 ? 8.938 -14.672 -15.07 1 97.31 253 ALA B C 1
ATOM 6605 O O . ALA B 1 253 ? 9.461 -14.211 -14.055 1 97.31 253 ALA B O 1
ATOM 6606 N N . GLY B 1 254 ? 7.734 -15.164 -15.156 1 97.5 254 GLY B N 1
ATOM 6607 C CA . GLY B 1 254 ? 6.922 -15.133 -13.953 1 97.5 254 GLY B CA 1
ATOM 6608 C C . GLY B 1 254 ? 6.805 -16.484 -13.273 1 97.5 254 GLY B C 1
ATOM 6609 O O . GLY B 1 254 ? 6.402 -16.578 -12.117 1 97.5 254 GLY B O 1
ATOM 6610 N N . THR B 1 255 ? 7.25 -17.594 -13.969 1 95.81 255 THR B N 1
ATOM 6611 C CA . THR B 1 255 ? 6.789 -18.859 -13.398 1 95.81 255 THR B CA 1
ATOM 6612 C C . THR B 1 255 ? 7.812 -19.969 -13.641 1 95.81 255 THR B C 1
ATOM 6614 O O . THR B 1 255 ? 7.684 -21.078 -13.102 1 95.81 255 THR B O 1
ATOM 6617 N N . ALA B 1 256 ? 8.906 -19.859 -14.352 1 91.81 256 ALA B N 1
ATOM 6618 C CA . ALA B 1 256 ? 9.547 -20.969 -15.062 1 91.81 256 ALA B CA 1
ATOM 6619 C C . ALA B 1 256 ? 10.664 -21.578 -14.234 1 91.81 256 ALA B C 1
ATOM 6621 O O . ALA B 1 256 ? 11.148 -22.672 -14.539 1 91.81 256 ALA B O 1
ATOM 6622 N N . LEU B 1 257 ? 11.047 -21 -13.211 1 95.38 257 LEU B N 1
ATOM 6623 C CA . LEU B 1 257 ? 12.273 -21.422 -12.539 1 95.38 257 LEU B CA 1
ATOM 6624 C C . LEU B 1 257 ? 12 -22.578 -11.578 1 95.38 257 LEU B C 1
ATOM 6626 O O . LEU B 1 257 ? 11 -22.578 -10.867 1 95.38 257 LEU B O 1
ATOM 6630 N N . CYS B 1 258 ? 12.875 -23.594 -11.633 1 95.12 258 CYS B N 1
ATOM 6631 C CA . CYS B 1 258 ? 12.852 -24.734 -10.719 1 95.12 258 CYS B CA 1
ATOM 6632 C C . CYS B 1 258 ? 14.219 -24.922 -10.055 1 95.12 258 CYS B C 1
ATOM 6634 O O . CYS B 1 258 ? 15.227 -25.078 -10.742 1 95.12 258 CYS B O 1
ATOM 6636 N N . LEU B 1 259 ? 14.195 -24.922 -8.75 1 96.62 259 LEU B N 1
ATOM 6637 C CA . LEU B 1 259 ? 15.461 -24.969 -8.023 1 96.62 259 LEU B CA 1
ATOM 6638 C C . LEU B 1 259 ? 15.398 -25.953 -6.871 1 96.62 259 LEU B C 1
ATOM 6640 O O . LEU B 1 259 ? 14.305 -26.328 -6.43 1 96.62 259 LEU B O 1
ATOM 6644 N N . SER B 1 260 ? 16.562 -26.391 -6.469 1 96.44 260 SER B N 1
ATOM 6645 C CA . SER B 1 260 ? 16.703 -27.281 -5.324 1 96.44 260 SER B CA 1
ATOM 6646 C C . SER B 1 260 ? 16.812 -26.5 -4.02 1 96.44 260 SER B C 1
ATOM 6648 O O . SER B 1 260 ? 16.922 -25.266 -4.035 1 96.44 260 SER B O 1
ATOM 6650 N N . ALA B 1 261 ? 16.703 -27.281 -2.916 1 98.19 261 ALA B N 1
ATOM 6651 C CA . ALA B 1 261 ? 16.906 -26.672 -1.604 1 98.19 261 ALA B CA 1
ATOM 6652 C C . ALA B 1 261 ? 18.281 -26.016 -1.505 1 98.19 261 ALA B C 1
ATOM 6654 O O . ALA B 1 261 ? 18.391 -24.906 -0.972 1 98.19 261 ALA B O 1
ATOM 6655 N N . ASN B 1 262 ? 19.266 -26.672 -2.012 1 98.06 262 ASN B N 1
ATOM 6656 C CA . ASN B 1 262 ? 20.625 -26.141 -1.981 1 98.06 262 ASN B CA 1
ATOM 6657 C C . ASN B 1 262 ? 20.719 -24.844 -2.791 1 98.06 262 ASN B C 1
ATOM 6659 O O . ASN B 1 262 ? 21.391 -23.891 -2.369 1 98.06 262 ASN B O 1
ATOM 6663 N N . ASP B 1 263 ? 20.156 -24.828 -3.924 1 98 263 ASP B N 1
ATOM 6664 C CA . ASP B 1 263 ? 20.141 -23.625 -4.746 1 98 263 ASP B CA 1
ATOM 6665 C C . ASP B 1 263 ? 19.422 -22.484 -4.031 1 98 263 ASP B C 1
ATOM 6667 O O . ASP B 1 263 ? 19.906 -21.359 -4.012 1 98 263 ASP B O 1
ATOM 6671 N N . MET B 1 264 ? 18.297 -22.797 -3.455 1 98.69 264 MET B N 1
ATOM 6672 C CA . MET B 1 264 ? 17.484 -21.766 -2.805 1 98.69 264 MET B CA 1
ATOM 6673 C C . MET B 1 264 ? 18.203 -21.219 -1.575 1 98.69 264 MET B C 1
ATOM 6675 O O . MET B 1 264 ? 18.047 -20.047 -1.237 1 98.69 264 MET B O 1
ATOM 6679 N N . ALA B 1 265 ? 18.969 -22.047 -0.919 1 98.69 265 ALA B N 1
ATOM 6680 C CA . ALA B 1 265 ? 19.766 -21.531 0.188 1 98.69 265 ALA B CA 1
ATOM 6681 C C . ALA B 1 265 ? 20.703 -20.422 -0.278 1 98.69 265 ALA B C 1
ATOM 6683 O O . ALA B 1 265 ? 20.844 -19.391 0.394 1 98.69 265 ALA B O 1
ATOM 6684 N N . LYS B 1 266 ? 21.312 -20.609 -1.418 1 98.62 266 LYS B N 1
ATOM 6685 C CA . LYS B 1 266 ? 22.203 -19.609 -1.98 1 98.62 266 LYS B CA 1
ATOM 6686 C C . LYS B 1 266 ? 21.438 -18.328 -2.309 1 98.62 266 LYS B C 1
ATOM 6688 O O . LYS B 1 266 ? 21.938 -17.219 -2.07 1 98.62 266 LYS B O 1
ATOM 6693 N N . TRP B 1 267 ? 20.25 -18.5 -2.852 1 98.81 267 TRP B N 1
ATOM 6694 C CA . TRP B 1 267 ? 19.406 -17.359 -3.195 1 98.81 267 TRP B CA 1
ATOM 6695 C C . TRP B 1 267 ? 19.047 -16.562 -1.954 1 98.81 267 TRP B C 1
ATOM 6697 O O . TRP B 1 267 ? 19.141 -15.328 -1.96 1 98.81 267 TRP B O 1
ATOM 6707 N N . LEU B 1 268 ? 18.641 -17.266 -0.907 1 98.75 268 LEU B N 1
ATOM 6708 C CA . LEU B 1 268 ? 18.266 -16.609 0.34 1 98.75 268 LEU B CA 1
ATOM 6709 C C . LEU B 1 268 ? 19.453 -15.852 0.926 1 98.75 268 LEU B C 1
ATOM 6711 O O . LEU B 1 268 ? 19.312 -14.703 1.354 1 98.75 268 LEU B O 1
ATOM 6715 N N . LEU B 1 269 ? 20.609 -16.422 0.878 1 98.5 269 LEU B N 1
ATOM 6716 C CA . LEU B 1 269 ? 21.812 -15.805 1.425 1 98.5 269 LEU B CA 1
ATOM 6717 C C . LEU B 1 269 ? 22.203 -14.578 0.614 1 98.5 269 LEU B C 1
ATOM 6719 O O . LEU B 1 269 ? 22.578 -13.547 1.182 1 98.5 269 LEU B O 1
ATOM 6723 N N . PHE B 1 270 ? 22.125 -14.695 -0.654 1 98.62 270 PHE B N 1
ATOM 6724 C CA . PHE B 1 270 ? 22.422 -13.578 -1.534 1 98.62 270 PHE B CA 1
ATOM 6725 C C . PHE B 1 270 ? 21.609 -12.344 -1.147 1 98.62 270 PHE B C 1
ATOM 6727 O O . PHE B 1 270 ? 22.156 -11.242 -1.069 1 98.62 270 PHE B O 1
ATOM 6734 N N . ASN B 1 271 ? 20.328 -12.523 -0.897 1 98.62 271 ASN B N 1
ATOM 6735 C CA . ASN B 1 271 ? 19.438 -11.422 -0.532 1 98.62 271 ASN B CA 1
ATOM 6736 C C . ASN B 1 271 ? 19.734 -10.914 0.876 1 98.62 271 ASN B C 1
ATOM 6738 O O . ASN B 1 271 ? 19.703 -9.703 1.12 1 98.62 271 ASN B O 1
ATOM 6742 N N . LEU B 1 272 ? 20 -11.797 1.781 1 97.75 272 LEU B N 1
ATOM 6743 C CA . LEU B 1 272 ? 20.234 -11.438 3.174 1 97.75 272 LEU B CA 1
ATOM 6744 C C . LEU B 1 272 ? 21.594 -10.75 3.33 1 97.75 272 LEU B C 1
ATOM 6746 O O . LEU B 1 272 ? 21.781 -9.922 4.223 1 97.75 272 LEU B O 1
ATOM 6750 N N . GLU B 1 273 ? 22.5 -11.109 2.412 1 97.25 273 GLU B N 1
ATOM 6751 C CA . GLU B 1 273 ? 23.859 -10.547 2.469 1 97.25 273 GLU B CA 1
ATOM 6752 C C . GLU B 1 273 ? 24 -9.359 1.525 1 97.25 273 GLU B C 1
ATOM 6754 O O . GLU B 1 273 ? 25.109 -9.039 1.084 1 97.25 273 GLU B O 1
ATOM 6759 N N . ASP B 1 274 ? 22.969 -8.797 1.167 1 96.5 274 ASP B N 1
ATOM 6760 C CA . ASP B 1 274 ? 22.891 -7.516 0.471 1 96.5 274 ASP B CA 1
ATOM 6761 C C . ASP B 1 274 ? 23.656 -7.566 -0.849 1 96.5 274 ASP B C 1
ATOM 6763 O O . ASP B 1 274 ? 24.469 -6.672 -1.142 1 96.5 274 ASP B O 1
ATOM 6767 N N . GLY B 1 275 ? 23.578 -8.703 -1.547 1 97.88 275 GLY B N 1
ATOM 6768 C CA . GLY B 1 275 ? 24.094 -8.766 -2.902 1 97.88 275 GLY B CA 1
ATOM 6769 C C . GLY B 1 275 ? 25.406 -9.531 -3.002 1 97.88 275 GLY B C 1
ATOM 6770 O O . GLY B 1 275 ? 25.984 -9.641 -4.086 1 97.88 275 GLY B O 1
ATOM 6771 N N . LEU B 1 276 ? 25.875 -10.062 -1.884 1 97.56 276 LEU B N 1
ATOM 6772 C CA . LEU B 1 276 ? 27.078 -10.883 -1.888 1 97.56 276 LEU B CA 1
ATOM 6773 C C . LEU B 1 276 ? 26.734 -12.359 -2.053 1 97.56 276 LEU B C 1
ATOM 6775 O O . LEU B 1 276 ? 25.703 -12.82 -1.542 1 97.56 276 LEU B O 1
ATOM 6779 N N . ASN B 1 277 ? 27.516 -13.07 -2.775 1 96.25 277 ASN B N 1
ATOM 6780 C CA . ASN B 1 277 ? 27.344 -14.523 -2.828 1 96.25 277 ASN B CA 1
ATOM 6781 C C . ASN B 1 277 ? 28.031 -15.211 -1.651 1 96.25 277 ASN B C 1
ATOM 6783 O O . ASN B 1 277 ? 28.547 -14.547 -0.75 1 96.25 277 ASN B O 1
ATOM 6787 N N . THR B 1 278 ? 27.984 -16.531 -1.633 1 93.06 278 THR B N 1
ATOM 6788 C CA . THR B 1 278 ? 28.453 -17.297 -0.487 1 93.06 278 THR B CA 1
ATOM 6789 C C . THR B 1 278 ? 29.969 -17.188 -0.331 1 93.06 278 THR B C 1
ATOM 6791 O O . THR B 1 278 ? 30.5 -17.453 0.745 1 93.06 278 THR B O 1
ATOM 6794 N N . ASP B 1 279 ? 30.656 -16.719 -1.318 1 93.69 279 ASP B N 1
ATOM 6795 C CA . ASP B 1 279 ? 32.094 -16.516 -1.262 1 93.69 279 ASP B CA 1
ATOM 6796 C C . ASP B 1 279 ? 32.438 -15.078 -0.841 1 93.69 279 ASP B C 1
ATOM 6798 O O . ASP B 1 279 ? 33.625 -14.719 -0.74 1 93.69 279 ASP B O 1
ATOM 6802 N N . GLY B 1 280 ? 31.438 -14.258 -0.729 1 94.25 280 GLY B N 1
ATOM 6803 C CA . GLY B 1 280 ? 31.656 -12.875 -0.323 1 94.25 280 GLY B CA 1
ATOM 6804 C C . GLY B 1 280 ? 31.844 -11.93 -1.494 1 94.25 280 GLY B C 1
ATOM 6805 O O . GLY B 1 280 ? 32.188 -10.758 -1.305 1 94.25 280 GLY B O 1
ATOM 6806 N N . ARG B 1 281 ? 31.672 -12.422 -2.623 1 96.62 281 ARG B N 1
ATOM 6807 C CA . ARG B 1 281 ? 31.812 -11.586 -3.811 1 96.62 281 ARG B CA 1
ATOM 6808 C C . ARG B 1 281 ? 30.531 -10.797 -4.078 1 96.62 281 ARG B C 1
ATOM 6810 O O . ARG B 1 281 ? 29.438 -11.336 -3.953 1 96.62 281 ARG B O 1
ATOM 6817 N N . GLU B 1 282 ? 30.703 -9.594 -4.504 1 97.44 282 GLU B N 1
ATOM 6818 C CA . GLU B 1 282 ? 29.547 -8.758 -4.828 1 97.44 282 GLU B CA 1
ATOM 6819 C C . GLU B 1 282 ? 28.969 -9.117 -6.195 1 97.44 282 GLU B C 1
ATOM 6821 O O . GLU B 1 282 ? 29.672 -9.039 -7.211 1 97.44 282 GLU B O 1
ATOM 6826 N N . VAL B 1 283 ? 27.812 -9.523 -6.223 1 97.38 283 VAL B N 1
ATOM 6827 C CA . VAL B 1 283 ? 27.094 -9.867 -7.445 1 97.38 283 VAL B CA 1
ATOM 6828 C C . VAL B 1 283 ? 26.203 -8.688 -7.871 1 97.38 283 VAL B C 1
ATOM 6830 O O . VAL B 1 283 ? 25.984 -8.469 -9.062 1 97.38 283 VAL B O 1
ATOM 6833 N N . MET B 1 284 ? 25.734 -8.016 -6.879 1 97.12 284 MET B N 1
ATOM 6834 C CA . MET B 1 284 ? 24.859 -6.859 -7.098 1 97.12 284 MET B CA 1
ATOM 6835 C C . MET B 1 284 ? 25.109 -5.789 -6.039 1 97.12 284 MET B C 1
ATOM 6837 O O . MET B 1 284 ? 25.297 -6.102 -4.863 1 97.12 284 MET B O 1
ATOM 6841 N N . ASP B 1 285 ? 25.047 -4.504 -6.543 1 96.81 285 ASP B N 1
ATOM 6842 C CA . ASP B 1 285 ? 25.156 -3.375 -5.625 1 96.81 285 ASP B CA 1
ATOM 6843 C C . ASP B 1 285 ? 24.016 -3.373 -4.613 1 96.81 285 ASP B C 1
ATOM 6845 O O . ASP B 1 285 ? 22.859 -3.604 -4.973 1 96.81 285 ASP B O 1
ATOM 6849 N N . LYS B 1 286 ? 24.375 -3.088 -3.395 1 96.44 286 LYS B N 1
ATOM 6850 C CA . LYS B 1 286 ? 23.422 -3.145 -2.283 1 96.44 286 LYS B CA 1
ATOM 6851 C C . LYS B 1 286 ? 22.25 -2.188 -2.504 1 96.44 286 LYS B C 1
ATOM 6853 O O . LYS B 1 286 ? 21.109 -2.518 -2.195 1 96.44 286 LYS B O 1
ATOM 6858 N N . LYS B 1 287 ? 22.484 -1.026 -2.984 1 94.06 287 LYS B N 1
ATOM 6859 C CA . LYS B 1 287 ? 21.422 -0.038 -3.191 1 94.06 287 LYS B CA 1
ATOM 6860 C C . LYS B 1 287 ? 20.484 -0.47 -4.309 1 94.06 287 LYS B C 1
ATOM 6862 O O . LYS B 1 287 ? 19.266 -0.27 -4.215 1 94.06 287 LYS B O 1
ATOM 6867 N N . ILE B 1 288 ? 21.078 -1.044 -5.316 1 96.25 288 ILE B N 1
ATOM 6868 C CA . ILE B 1 288 ? 20.281 -1.531 -6.445 1 96.25 288 ILE B CA 1
ATOM 6869 C C . ILE B 1 288 ? 19.391 -2.68 -5.992 1 96.25 288 ILE B C 1
ATOM 6871 O O . ILE B 1 288 ? 18.188 -2.693 -6.285 1 96.25 288 ILE B O 1
ATOM 6875 N N . LEU B 1 289 ? 19.953 -3.58 -5.25 1 97.75 289 LEU B N 1
ATOM 6876 C CA . LEU B 1 289 ? 19.172 -4.691 -4.727 1 97.75 289 LEU B CA 1
ATOM 6877 C C . LEU B 1 289 ? 18.094 -4.199 -3.764 1 97.75 289 LEU B C 1
ATOM 6879 O O . LEU B 1 289 ? 16.969 -4.691 -3.777 1 97.75 289 LEU B O 1
ATOM 6883 N N . GLY B 1 290 ? 18.422 -3.217 -2.945 1 95.38 290 GLY B N 1
ATOM 6884 C CA . GLY B 1 290 ? 17.516 -2.67 -1.943 1 95.38 290 GLY B CA 1
ATOM 6885 C C . GLY B 1 290 ? 16.234 -2.123 -2.531 1 95.38 290 GLY B C 1
ATOM 6886 O O . GLY B 1 290 ? 15.18 -2.17 -1.889 1 95.38 290 GLY B O 1
ATOM 6887 N N . GLN B 1 291 ? 16.203 -1.673 -3.768 1 94.12 291 GLN B N 1
ATOM 6888 C CA . GLN B 1 291 ? 15.031 -1.124 -4.441 1 94.12 291 GLN B CA 1
ATOM 6889 C C . GLN B 1 291 ? 13.93 -2.174 -4.578 1 94.12 291 GLN B C 1
ATOM 6891 O O . GLN B 1 291 ? 12.742 -1.84 -4.582 1 94.12 291 GLN B O 1
ATOM 6896 N N . LEU B 1 292 ? 14.328 -3.4 -4.594 1 97.75 292 LEU B N 1
ATOM 6897 C CA . LEU B 1 292 ? 13.391 -4.48 -4.855 1 97.75 292 LEU B CA 1
ATOM 6898 C C . LEU B 1 292 ? 12.5 -4.734 -3.641 1 97.75 292 LEU B C 1
ATOM 6900 O O . LEU B 1 292 ? 11.461 -5.391 -3.752 1 97.75 292 LEU B O 1
ATOM 6904 N N . PHE B 1 293 ? 12.914 -4.191 -2.523 1 95.75 293 PHE B N 1
ATOM 6905 C CA . PHE B 1 293 ? 12.211 -4.496 -1.281 1 95.75 293 PHE B CA 1
ATOM 6906 C C . PHE B 1 293 ? 11.289 -3.35 -0.887 1 95.75 293 PHE B C 1
ATOM 6908 O O . PHE B 1 293 ? 10.555 -3.449 0.1 1 95.75 293 PHE B O 1
ATOM 6915 N N . GLU B 1 294 ? 11.25 -2.297 -1.668 1 90.88 294 GLU B N 1
ATOM 6916 C CA . GLU B 1 294 ? 10.375 -1.164 -1.391 1 90.88 294 GLU B CA 1
ATOM 6917 C C . GLU B 1 294 ? 8.922 -1.489 -1.744 1 90.88 294 GLU B C 1
ATOM 6919 O O . GLU B 1 294 ? 8.633 -1.918 -2.863 1 90.88 294 GLU B O 1
ATOM 6924 N N . PRO B 1 295 ? 8.031 -1.293 -0.807 1 91.56 295 PRO B N 1
ATOM 6925 C CA . PRO B 1 295 ? 6.621 -1.586 -1.093 1 91.56 295 PRO B CA 1
ATOM 6926 C C . PRO B 1 295 ? 5.973 -0.541 -1.997 1 91.56 295 PRO B C 1
ATOM 6928 O O . PRO B 1 295 ? 6.266 0.652 -1.877 1 91.56 295 PRO B O 1
ATOM 6931 N N . TRP B 1 296 ? 5.023 -1.032 -2.895 1 91.5 296 TRP B N 1
ATOM 6932 C CA . TRP B 1 296 ? 4.434 -0.128 -3.877 1 91.5 296 TRP B CA 1
ATOM 6933 C C . TRP B 1 296 ? 2.918 -0.291 -3.928 1 91.5 296 TRP B C 1
ATOM 6935 O O . TRP B 1 296 ? 2.207 0.6 -4.398 1 91.5 296 TRP B O 1
ATOM 6945 N N . MET B 1 297 ? 2.416 -1.455 -3.451 1 91.81 297 MET B N 1
ATOM 6946 C CA . MET B 1 297 ? 0.977 -1.689 -3.521 1 91.81 297 MET B CA 1
ATOM 6947 C C . MET B 1 297 ? 0.5 -2.51 -2.328 1 91.81 297 MET B C 1
ATOM 6949 O O . MET B 1 297 ? 0.967 -3.631 -2.113 1 91.81 297 MET B O 1
ATOM 6953 N N . PHE B 1 298 ? -0.442 -1.948 -1.62 1 87.88 298 PHE B N 1
ATOM 6954 C CA . PHE B 1 298 ? -1.014 -2.658 -0.482 1 87.88 298 PHE B CA 1
ATOM 6955 C C . PHE B 1 298 ? -1.986 -3.734 -0.949 1 87.88 298 PHE B C 1
ATOM 6957 O O . PHE B 1 298 ? -2.744 -3.525 -1.898 1 87.88 298 PHE B O 1
ATOM 6964 N N . ARG B 1 299 ? -1.996 -4.828 -0.269 1 89.19 299 ARG B N 1
ATOM 6965 C CA . ARG B 1 299 ? -2.969 -5.891 -0.502 1 89.19 299 ARG B CA 1
ATOM 6966 C C . ARG B 1 299 ? -4.219 -5.684 0.343 1 89.19 299 ARG B C 1
ATOM 6968 O O . ARG B 1 299 ? -4.203 -5.914 1.554 1 89.19 299 ARG B O 1
ATOM 6975 N N . THR B 1 300 ? -5.293 -5.352 -0.362 1 82.69 300 THR B N 1
ATOM 6976 C CA . THR B 1 300 ? -6.543 -5.039 0.322 1 82.69 300 THR B CA 1
ATOM 6977 C C . THR B 1 300 ? -7.273 -6.32 0.724 1 82.69 300 THR B C 1
ATOM 6979 O O . THR B 1 300 ? -6.855 -7.418 0.358 1 82.69 300 THR B O 1
ATOM 6982 N N . GLU B 1 301 ? -8.328 -6.188 1.429 1 74.06 301 GLU B N 1
ATOM 6983 C CA . GLU B 1 301 ? -9.078 -7.324 1.96 1 74.06 301 GLU B CA 1
ATOM 6984 C C . GLU B 1 301 ? -9.625 -8.195 0.835 1 74.06 301 GLU B C 1
ATOM 6986 O O . GLU B 1 301 ? -9.727 -9.414 0.981 1 74.06 301 GLU B O 1
ATOM 6991 N N . ASP B 1 302 ? -9.852 -7.605 -0.214 1 75.62 302 ASP B N 1
ATOM 6992 C CA . ASP B 1 302 ? -10.477 -8.336 -1.314 1 75.62 302 ASP B CA 1
ATOM 6993 C C . ASP B 1 302 ? -9.461 -9.25 -2.002 1 75.62 302 ASP B C 1
ATOM 6995 O O . ASP B 1 302 ? -9.844 -10.102 -2.811 1 75.62 302 ASP B O 1
ATOM 6999 N N . ALA B 1 303 ? -8.211 -9.086 -1.579 1 80.62 303 ALA B N 1
ATOM 7000 C CA . ALA B 1 303 ? -7.191 -10 -2.104 1 80.62 303 ALA B CA 1
ATOM 7001 C C . ALA B 1 303 ? -7.359 -11.398 -1.524 1 80.62 303 ALA B C 1
ATOM 7003 O O . ALA B 1 303 ? -6.832 -12.367 -2.072 1 80.62 303 ALA B O 1
ATOM 7004 N N . GLY B 1 304 ? -8.023 -11.516 -0.408 1 80.12 304 GLY B N 1
ATOM 7005 C CA . GLY B 1 304 ? -8.305 -12.805 0.2 1 80.12 304 GLY B CA 1
ATOM 7006 C C . GLY B 1 304 ? -7.305 -13.188 1.273 1 80.12 304 GLY B C 1
ATOM 7007 O O . GLY B 1 304 ? -6.195 -12.656 1.313 1 80.12 304 GLY B O 1
ATOM 7008 N N . PRO B 1 305 ? -7.68 -14.094 2.033 1 78.88 305 PRO B N 1
ATOM 7009 C CA . PRO B 1 305 ? -6.867 -14.422 3.205 1 78.88 305 PRO B CA 1
ATOM 7010 C C . PRO B 1 305 ? -5.555 -15.117 2.84 1 78.88 305 PRO B C 1
ATOM 7012 O O . PRO B 1 305 ? -4.531 -14.891 3.488 1 78.88 305 PRO B O 1
ATOM 7015 N N . ARG B 1 306 ? -5.477 -15.906 1.808 1 84.12 306 ARG B N 1
ATOM 7016 C CA . ARG B 1 306 ? -4.246 -16.594 1.424 1 84.12 306 ARG B CA 1
ATOM 7017 C C . ARG B 1 306 ? -3.217 -15.594 0.887 1 84.12 306 ARG B C 1
ATOM 7019 O O . ARG B 1 306 ? -2.012 -15.828 0.997 1 84.12 306 ARG B O 1
ATOM 7026 N N . SER B 1 307 ? -3.812 -14.578 0.378 1 86.31 307 SER B N 1
ATOM 7027 C CA . SER B 1 307 ? -2.947 -13.578 -0.23 1 86.31 307 SER B CA 1
ATOM 7028 C C . SER B 1 307 ? -2.385 -12.625 0.819 1 86.31 307 SER B C 1
ATOM 7030 O O . SER B 1 307 ? -1.293 -12.078 0.649 1 86.31 307 SER B O 1
ATOM 7032 N N . ARG B 1 308 ? -3.002 -12.422 1.954 1 86.06 308 ARG B N 1
ATOM 7033 C CA . ARG B 1 308 ? -2.619 -11.391 2.912 1 86.06 308 ARG B CA 1
ATOM 7034 C C . ARG B 1 308 ? -1.981 -12.008 4.152 1 86.06 308 ARG B C 1
ATOM 7036 O O . ARG B 1 308 ? -1.353 -11.305 4.949 1 86.06 308 ARG B O 1
ATOM 7043 N N . GLY B 1 309 ? -2.145 -13.234 4.305 1 85.69 309 GLY B N 1
ATOM 7044 C CA . GLY B 1 309 ? -1.695 -13.859 5.539 1 85.69 309 GLY B CA 1
ATOM 7045 C C . GLY B 1 309 ? -2.709 -13.75 6.66 1 85.69 309 GLY B C 1
ATOM 7046 O O . GLY B 1 309 ? -3.912 -13.648 6.41 1 85.69 309 GLY B O 1
ATOM 7047 N N . PHE B 1 310 ? -2.264 -13.984 7.914 1 78.5 310 PHE B N 1
ATOM 7048 C CA . PHE B 1 310 ? -3.168 -14.016 9.055 1 78.5 310 PHE B CA 1
ATOM 7049 C C . PHE B 1 310 ? -2.66 -13.109 10.172 1 78.5 310 PHE B C 1
ATOM 7051 O O . PHE B 1 310 ? -1.45 -12.953 10.352 1 78.5 310 PHE B O 1
ATOM 7058 N N . GLU B 1 311 ? -3.65 -12.578 10.812 1 74.88 311 GLU B N 1
ATOM 7059 C CA . GLU B 1 311 ? -3.342 -11.711 11.953 1 74.88 311 GLU B CA 1
ATOM 7060 C C . GLU B 1 311 ? -4.035 -12.203 13.219 1 74.88 311 GLU B C 1
ATOM 7062 O O . GLU B 1 311 ? -5.047 -12.906 13.148 1 74.88 311 GLU B O 1
ATOM 7067 N N . GLN B 1 312 ? -3.32 -11.93 14.344 1 69.31 312 GLN B N 1
ATOM 7068 C CA . GLN B 1 312 ? -3.99 -12.164 15.617 1 69.31 312 GLN B CA 1
ATOM 7069 C C . GLN B 1 312 ? -5.32 -11.414 15.688 1 69.31 312 GLN B C 1
ATOM 7071 O O . GLN B 1 312 ? -5.445 -10.312 15.148 1 69.31 312 GLN B O 1
ATOM 7076 N N . PRO B 1 313 ? -6.414 -12.109 16.281 1 64.62 313 PRO B N 1
ATOM 7077 C CA . PRO B 1 313 ? -6.348 -13.32 17.094 1 64.62 313 PRO B CA 1
ATOM 7078 C C . PRO B 1 313 ? -6.637 -14.586 16.281 1 64.62 313 PRO B C 1
ATOM 7080 O O . PRO B 1 313 ? -6.676 -15.688 16.844 1 64.62 313 PRO B O 1
ATOM 7083 N N . ASP B 1 314 ? -6.797 -14.492 15.047 1 67 314 ASP B N 1
ATOM 7084 C CA . ASP B 1 314 ? -7.18 -15.648 14.234 1 67 314 ASP B CA 1
ATOM 7085 C C . ASP B 1 314 ? -6.105 -16.734 14.281 1 67 314 ASP B C 1
ATOM 7087 O O . ASP B 1 314 ? -6.387 -17.906 14 1 67 314 ASP B O 1
ATOM 7091 N N . ILE B 1 315 ? -4.945 -16.25 14.555 1 70.69 315 ILE B N 1
ATOM 7092 C CA . ILE B 1 315 ? -3.816 -17.156 14.711 1 70.69 315 ILE B CA 1
ATOM 7093 C C . ILE B 1 315 ? -2.959 -16.703 15.898 1 70.69 315 ILE B C 1
ATOM 7095 O O . ILE B 1 315 ? -3.008 -15.547 16.297 1 70.69 315 ILE B O 1
ATOM 7099 N N . GLN B 1 316 ? -2.279 -17.562 16.438 1 70.56 316 GLN B N 1
ATOM 7100 C CA . GLN B 1 316 ? -1.5 -17.281 17.625 1 70.56 316 GLN B CA 1
ATOM 7101 C C . GLN B 1 316 ? -0.392 -16.281 17.344 1 70.56 316 GLN B C 1
ATOM 7103 O O . GLN B 1 316 ? -0.097 -15.414 18.172 1 70.56 316 GLN B O 1
ATOM 7108 N N . VAL B 1 317 ? 0.244 -16.453 16.203 1 74.62 317 VAL B N 1
ATOM 7109 C CA . VAL B 1 317 ? 1.314 -15.539 15.797 1 74.62 317 VAL B CA 1
ATOM 7110 C C . VAL B 1 317 ? 1.02 -14.977 14.406 1 74.62 317 VAL B C 1
ATOM 7112 O O . VAL B 1 317 ? 0.86 -15.734 13.445 1 74.62 317 VAL B O 1
ATOM 7115 N N . SER B 1 318 ? 1.006 -13.656 14.375 1 76.81 318 SER B N 1
ATOM 7116 C CA . SER B 1 318 ? 0.663 -12.992 13.125 1 76.81 318 SER B CA 1
ATOM 7117 C C . SER B 1 318 ? 1.742 -13.203 12.07 1 76.81 318 SER B C 1
ATOM 7119 O O . SER B 1 318 ? 2.936 -13.141 12.375 1 76.81 318 SER B O 1
ATOM 7121 N N . TYR B 1 319 ? 1.308 -13.625 10.93 1 84.56 319 TYR B N 1
ATOM 7122 C CA . TYR B 1 319 ? 2.1 -13.664 9.703 1 84.56 319 TYR B CA 1
ATOM 7123 C C . TYR B 1 319 ? 1.385 -12.945 8.57 1 84.56 319 TYR B C 1
ATOM 7125 O O . TYR B 1 319 ? 0.407 -13.453 8.016 1 84.56 319 TYR B O 1
ATOM 7133 N N . THR B 1 320 ? 1.895 -11.75 8.195 1 87.62 320 THR B N 1
ATOM 7134 C CA . THR B 1 320 ? 1.143 -10.914 7.273 1 87.62 320 THR B CA 1
ATOM 7135 C C . THR B 1 320 ? 1.897 -10.742 5.961 1 87.62 320 THR B C 1
ATOM 7137 O O . THR B 1 320 ? 3.121 -10.875 5.918 1 87.62 320 THR B O 1
ATOM 7140 N N . LYS B 1 321 ? 1.186 -10.555 4.891 1 91.69 321 LYS B N 1
ATOM 7141 C CA . LYS B 1 321 ? 1.625 -10.172 3.551 1 91.69 321 LYS B CA 1
ATOM 7142 C C . LYS B 1 321 ? 0.955 -8.883 3.1 1 91.69 321 LYS B C 1
ATOM 7144 O O . LYS B 1 321 ? 0.014 -8.906 2.303 1 91.69 321 LYS B O 1
ATOM 7149 N N . ASP B 1 322 ? 1.538 -7.809 3.441 1 89.38 322 ASP B N 1
ATOM 7150 C CA . ASP B 1 322 ? 0.84 -6.527 3.459 1 89.38 322 ASP B CA 1
ATOM 7151 C C . ASP B 1 322 ? 0.912 -5.844 2.096 1 89.38 322 ASP B C 1
ATOM 7153 O O . ASP B 1 322 ? -0.024 -5.148 1.694 1 89.38 322 ASP B O 1
ATOM 7157 N N . SER B 1 323 ? 2.062 -6.047 1.453 1 92.25 323 SER B N 1
ATOM 7158 C CA . SER B 1 323 ? 2.252 -5.211 0.272 1 92.25 323 SER B CA 1
ATOM 7159 C C . SER B 1 323 ? 3.186 -5.879 -0.732 1 92.25 323 SER B C 1
ATOM 7161 O O . SER B 1 323 ? 4.121 -6.582 -0.345 1 92.25 323 SER B O 1
ATOM 7163 N N . ASN B 1 324 ? 2.904 -5.547 -1.976 1 95.12 324 ASN B N 1
ATOM 7164 C CA . ASN B 1 324 ? 3.828 -5.961 -3.027 1 95.12 324 ASN B CA 1
ATOM 7165 C C . ASN B 1 324 ? 4.961 -4.953 -3.205 1 95.12 324 ASN B C 1
ATOM 7167 O O . ASN B 1 324 ? 4.738 -3.742 -3.141 1 95.12 324 ASN B O 1
ATOM 7171 N N . THR B 1 325 ? 6.113 -5.449 -3.311 1 96.62 325 THR B N 1
ATOM 7172 C CA . THR B 1 325 ? 7.281 -4.672 -3.711 1 96.62 325 THR B CA 1
ATOM 7173 C C . THR B 1 325 ? 7.602 -4.902 -5.188 1 96.62 325 THR B C 1
ATOM 7175 O O . THR B 1 325 ? 6.699 -4.949 -6.023 1 96.62 325 THR B O 1
ATOM 7178 N N . LEU B 1 326 ? 8.867 -4.977 -5.477 1 96.69 326 LEU B N 1
ATOM 7179 C CA . LEU B 1 326 ? 9.266 -5.434 -6.805 1 96.69 326 LEU B CA 1
ATOM 7180 C C . LEU B 1 326 ? 9.695 -6.898 -6.766 1 96.69 326 LEU B C 1
ATOM 7182 O O . LEU B 1 326 ? 10.883 -7.199 -6.656 1 96.69 326 LEU B O 1
ATOM 7186 N N . GLY B 1 327 ? 8.719 -7.762 -6.848 1 96.44 327 GLY B N 1
ATOM 7187 C CA . GLY B 1 327 ? 8.969 -9.195 -6.883 1 96.44 327 GLY B CA 1
ATOM 7188 C C . GLY B 1 327 ? 8.719 -9.883 -5.555 1 96.44 327 GLY B C 1
ATOM 7189 O O . GLY B 1 327 ? 8.406 -11.07 -5.512 1 96.44 327 GLY B O 1
ATOM 7190 N N . TRP B 1 328 ? 8.836 -9.133 -4.465 1 98 328 TRP B N 1
ATOM 7191 C CA . TRP B 1 328 ? 8.602 -9.68 -3.133 1 98 328 TRP B CA 1
ATOM 7192 C C . TRP B 1 328 ? 7.277 -9.188 -2.561 1 98 328 TRP B C 1
ATOM 7194 O O . TRP B 1 328 ? 6.605 -8.352 -3.172 1 98 328 TRP B O 1
ATOM 7204 N N . ILE B 1 329 ? 6.934 -9.82 -1.483 1 97.12 329 ILE B N 1
ATOM 7205 C CA . ILE B 1 329 ? 5.805 -9.383 -0.669 1 97.12 329 ILE B CA 1
ATOM 7206 C C . ILE B 1 329 ? 6.289 -9.016 0.731 1 97.12 329 ILE B C 1
ATOM 7208 O O . ILE B 1 329 ? 6.871 -9.844 1.431 1 97.12 329 ILE B O 1
ATOM 7212 N N . LYS B 1 330 ? 6.035 -7.77 1.106 1 94 330 LYS B N 1
ATOM 7213 C CA . LYS B 1 330 ? 6.434 -7.309 2.434 1 94 330 LYS B CA 1
ATOM 7214 C C . LYS B 1 330 ? 5.32 -7.535 3.449 1 94 330 LYS B C 1
ATOM 7216 O O . LYS B 1 330 ? 4.145 -7.312 3.148 1 94 330 LYS B O 1
ATOM 7221 N N . GLY B 1 331 ? 5.672 -8.094 4.574 1 90.5 331 GLY B N 1
ATOM 7222 C CA . GLY B 1 331 ? 4.797 -8.258 5.727 1 90.5 331 GLY B CA 1
ATOM 7223 C C . GLY B 1 331 ? 5.547 -8.266 7.043 1 90.5 331 GLY B C 1
ATOM 7224 O O . GLY B 1 331 ? 6.555 -7.57 7.195 1 90.5 331 GLY B O 1
ATOM 7225 N N . HIS B 1 332 ? 4.988 -8.961 7.992 1 85.06 332 HIS B N 1
ATOM 7226 C CA . HIS B 1 332 ? 5.613 -9.062 9.305 1 85.06 332 HIS B CA 1
ATOM 7227 C C . HIS B 1 332 ? 5.41 -10.445 9.906 1 85.06 332 HIS B C 1
ATOM 7229 O O . HIS B 1 332 ? 4.383 -11.086 9.68 1 85.06 332 HIS B O 1
ATOM 7235 N N . TYR B 1 333 ? 6.336 -10.82 10.594 1 86.81 333 TYR B N 1
ATOM 7236 C CA . TYR B 1 333 ? 6.281 -12.008 11.445 1 86.81 333 TYR B CA 1
ATOM 7237 C C . TYR B 1 333 ? 6.895 -11.734 12.812 1 86.81 333 TYR B C 1
ATOM 7239 O O . TYR B 1 333 ? 8.055 -11.328 12.906 1 86.81 333 TYR B O 1
ATOM 7247 N N . ARG B 1 334 ? 6.102 -11.906 13.836 1 79.94 334 ARG B N 1
ATOM 7248 C CA . ARG B 1 334 ? 6.512 -11.617 15.203 1 79.94 334 ARG B CA 1
ATOM 7249 C C . ARG B 1 334 ? 7.074 -10.203 15.328 1 79.94 334 ARG B C 1
ATOM 7251 O O . ARG B 1 334 ? 8.078 -9.984 16 1 79.94 334 ARG B O 1
ATOM 7258 N N . GLY B 1 335 ? 6.504 -9.344 14.562 1 72.81 335 GLY B N 1
ATOM 7259 C CA . GLY B 1 335 ? 6.883 -7.945 14.656 1 72.81 335 GLY B CA 1
ATOM 7260 C C . GLY B 1 335 ? 8.039 -7.578 13.742 1 72.81 335 GLY B C 1
ATOM 7261 O O . GLY B 1 335 ? 8.328 -6.398 13.539 1 72.81 335 GLY B O 1
ATOM 7262 N N . TYR B 1 336 ? 8.695 -8.555 13.094 1 83 336 TYR B N 1
ATOM 7263 C CA . TYR B 1 336 ? 9.812 -8.281 12.195 1 83 336 TYR B CA 1
ATOM 7264 C C . TYR B 1 336 ? 9.32 -8.109 10.758 1 83 336 TYR B C 1
ATOM 7266 O O . TYR B 1 336 ? 8.531 -8.914 10.266 1 83 336 TYR B O 1
ATOM 7274 N N . PRO B 1 337 ? 9.836 -7.004 10.102 1 86.56 337 PRO B N 1
ATOM 7275 C CA . PRO B 1 337 ? 9.57 -6.977 8.664 1 86.56 337 PRO B CA 1
ATOM 7276 C C . PRO B 1 337 ? 10.055 -8.234 7.949 1 86.56 337 PRO B C 1
ATOM 7278 O O . PRO B 1 337 ? 11.18 -8.695 8.18 1 86.56 337 PRO B O 1
ATOM 7281 N N . THR B 1 338 ? 9.211 -8.812 7.238 1 93.19 338 THR B N 1
ATOM 7282 C CA . THR B 1 338 ? 9.469 -10.055 6.527 1 93.19 338 THR B CA 1
ATOM 7283 C C . THR B 1 338 ? 9.172 -9.898 5.039 1 93.19 338 THR B C 1
ATOM 7285 O O . THR B 1 338 ? 8.195 -9.25 4.66 1 93.19 338 THR B O 1
ATOM 7288 N N . PHE B 1 339 ? 10.062 -10.422 4.246 1 97.44 339 PHE B N 1
ATOM 7289 C CA . PHE B 1 339 ? 9.836 -10.477 2.807 1 97.44 339 PHE B CA 1
ATOM 7290 C C . PHE B 1 339 ? 9.609 -11.914 2.355 1 97.44 339 PHE B C 1
ATOM 7292 O O . PHE B 1 339 ? 10.438 -12.797 2.617 1 97.44 339 PHE B O 1
ATOM 7299 N N . THR B 1 340 ? 8.469 -12.117 1.731 1 97.62 340 THR B N 1
ATOM 7300 C CA . THR B 1 340 ? 8.078 -13.469 1.325 1 97.62 340 THR B CA 1
ATOM 7301 C C . THR B 1 340 ? 7.711 -13.5 -0.155 1 97.62 340 THR B C 1
ATOM 7303 O O . THR B 1 340 ? 7.414 -12.461 -0.748 1 97.62 340 THR B O 1
ATOM 7306 N N . GLN B 1 341 ? 7.895 -14.617 -0.723 1 97.38 341 GLN B N 1
ATOM 7307 C CA . GLN B 1 341 ? 7.352 -14.93 -2.039 1 97.38 341 GLN B CA 1
ATOM 7308 C C . GLN B 1 341 ? 7.059 -16.422 -2.176 1 97.38 341 GLN B C 1
ATOM 7310 O O . GLN B 1 341 ? 7.574 -17.234 -1.408 1 97.38 341 GLN B O 1
ATOM 7315 N N . GLY B 1 342 ? 6.152 -16.734 -2.998 1 94.38 342 GLY B N 1
ATOM 7316 C CA . GLY B 1 342 ? 5.785 -18.094 -3.326 1 94.38 342 GLY B CA 1
ATOM 7317 C C . GLY B 1 342 ? 5.012 -18.203 -4.629 1 94.38 342 GLY B C 1
ATOM 7318 O O . GLY B 1 342 ? 4.805 -17.203 -5.32 1 94.38 342 GLY B O 1
ATOM 7319 N N . GLY B 1 343 ? 4.789 -19.359 -4.938 1 94.62 343 GLY B N 1
ATOM 7320 C CA . GLY B 1 343 ? 4.07 -19.578 -6.184 1 94.62 343 GLY B CA 1
ATOM 7321 C C . GLY B 1 343 ? 3.537 -20.984 -6.328 1 94.62 343 GLY B C 1
ATOM 7322 O O . GLY B 1 343 ? 3.971 -21.891 -5.617 1 94.62 343 GLY B O 1
ATOM 7323 N N . ASP B 1 344 ? 2.564 -21.031 -7.242 1 93.81 344 ASP B N 1
ATOM 7324 C CA . ASP B 1 344 ? 1.943 -22.312 -7.531 1 93.81 344 ASP B CA 1
ATOM 7325 C C . ASP B 1 344 ? 1.868 -22.562 -9.039 1 93.81 344 ASP B C 1
ATOM 7327 O O . ASP B 1 344 ? 1.727 -21.625 -9.82 1 93.81 344 ASP B O 1
ATOM 7331 N N . LEU B 1 345 ? 2.094 -23.734 -9.375 1 94.38 345 LEU B N 1
ATOM 7332 C CA . LEU B 1 345 ? 1.806 -24.344 -10.664 1 94.38 345 LEU B CA 1
ATOM 7333 C C . LEU B 1 345 ? 1.014 -25.641 -10.484 1 94.38 345 LEU B C 1
ATOM 7335 O O . LEU B 1 345 ? 0.943 -26.188 -9.375 1 94.38 345 LEU B O 1
ATOM 7339 N N . PRO B 1 346 ? 0.373 -26.094 -11.555 1 93.38 346 PRO B N 1
ATOM 7340 C CA . PRO B 1 346 ? -0.24 -27.406 -11.391 1 93.38 346 PRO B CA 1
ATOM 7341 C C . PRO B 1 346 ? 0.744 -28.453 -10.875 1 93.38 346 PRO B C 1
ATOM 7343 O O . PRO B 1 346 ? 1.697 -28.812 -11.57 1 93.38 346 PRO B O 1
ATOM 7346 N N . GLY B 1 347 ? 0.511 -28.828 -9.633 1 94.19 347 GLY B N 1
ATOM 7347 C CA . GLY B 1 347 ? 1.313 -29.906 -9.07 1 94.19 347 GLY B CA 1
ATOM 7348 C C . GLY B 1 347 ? 2.479 -29.406 -8.234 1 94.19 347 GLY B C 1
ATOM 7349 O O . GLY B 1 347 ? 3.246 -30.203 -7.691 1 94.19 347 GLY B O 1
ATOM 7350 N N . TYR B 1 348 ? 2.65 -28.094 -8.125 1 95.25 348 TYR B N 1
ATOM 7351 C CA . TYR B 1 348 ? 3.748 -27.531 -7.344 1 95.25 348 TYR B CA 1
ATOM 7352 C C . TYR B 1 348 ? 3.264 -26.375 -6.473 1 95.25 348 TYR B C 1
ATOM 7354 O O . TYR B 1 348 ? 2.365 -25.641 -6.863 1 95.25 348 TYR B O 1
ATOM 7362 N N . GLU B 1 349 ? 3.898 -26.203 -5.293 1 96.44 349 GLU B N 1
ATOM 7363 C CA . GLU B 1 349 ? 3.766 -25.031 -4.43 1 96.44 349 GLU B CA 1
ATOM 7364 C C . GLU B 1 349 ? 5.086 -24.703 -3.748 1 96.44 349 GLU B C 1
ATOM 7366 O O . GLU B 1 349 ? 5.836 -25.594 -3.357 1 96.44 349 GLU B O 1
ATOM 7371 N N . SER B 1 350 ? 5.301 -23.469 -3.635 1 97.12 350 SER B N 1
ATOM 7372 C CA . SER B 1 350 ? 6.527 -23.047 -2.969 1 97.12 350 SER B CA 1
ATOM 7373 C C . SER B 1 350 ? 6.297 -21.781 -2.15 1 97.12 350 SER B C 1
ATOM 7375 O O . SER B 1 350 ? 5.309 -21.062 -2.357 1 97.12 350 SER B O 1
ATOM 7377 N N . GLN B 1 351 ? 7.133 -21.547 -1.193 1 97.44 351 GLN B N 1
ATOM 7378 C CA . GLN B 1 351 ? 7.164 -20.344 -0.378 1 97.44 351 GLN B CA 1
ATOM 7379 C C . GLN B 1 351 ? 8.531 -20.141 0.263 1 97.44 351 GLN B C 1
ATOM 7381 O O . GLN B 1 351 ? 9.156 -21.109 0.723 1 97.44 351 GLN B O 1
ATOM 7386 N N . TYR B 1 352 ? 8.992 -18.984 0.202 1 98.5 352 TYR B N 1
ATOM 7387 C CA . TYR B 1 352 ? 10.211 -18.672 0.943 1 98.5 352 TYR B CA 1
ATOM 7388 C C . TYR B 1 352 ? 10.141 -17.281 1.56 1 98.5 352 TYR B C 1
ATOM 7390 O O . TYR B 1 352 ? 9.406 -16.422 1.068 1 98.5 352 TYR B O 1
ATOM 7398 N N . SER B 1 353 ? 10.828 -17.094 2.65 1 98.25 353 SER B N 1
ATOM 7399 C CA . SER B 1 353 ? 10.805 -15.859 3.43 1 98.25 353 SER B CA 1
ATOM 7400 C C . SER B 1 353 ? 12.188 -15.516 3.963 1 98.25 353 SER B C 1
ATOM 7402 O O . SER B 1 353 ? 12.977 -16.406 4.289 1 98.25 353 SER B O 1
ATOM 7404 N N . ILE B 1 354 ? 12.43 -14.219 4.043 1 98.06 354 ILE B N 1
ATOM 7405 C CA . ILE B 1 354 ? 13.617 -13.742 4.738 1 98.06 354 ILE B CA 1
ATOM 7406 C C . ILE B 1 354 ? 13.227 -12.68 5.762 1 98.06 354 ILE B C 1
ATOM 7408 O O . ILE B 1 354 ? 12.266 -11.938 5.555 1 98.06 354 ILE B O 1
ATOM 7412 N N . ILE B 1 355 ? 13.898 -12.695 6.82 1 95.31 355 ILE B N 1
ATOM 7413 C CA . ILE B 1 355 ? 13.836 -11.664 7.844 1 95.31 355 ILE B CA 1
ATOM 7414 C C . ILE B 1 355 ? 15.203 -11.008 7.996 1 95.31 355 ILE B C 1
ATOM 7416 O O . ILE B 1 355 ? 16.016 -11.43 8.828 1 95.31 355 ILE B O 1
ATOM 7420 N N . PRO B 1 356 ? 15.375 -9.953 7.285 1 94.31 356 PRO B N 1
ATOM 7421 C CA . PRO B 1 356 ? 16.703 -9.336 7.277 1 94.31 356 PRO B CA 1
ATOM 7422 C C . PRO B 1 356 ? 17.172 -8.906 8.672 1 94.31 356 PRO B C 1
ATOM 7424 O O . PRO B 1 356 ? 18.328 -9.102 9.031 1 94.31 356 PRO B O 1
ATOM 7427 N N . GLY B 1 357 ? 16.312 -8.391 9.461 1 88.31 357 GLY B N 1
ATOM 7428 C CA . GLY B 1 357 ? 16.656 -7.91 10.789 1 88.31 357 GLY B CA 1
ATOM 7429 C C . GLY B 1 357 ? 17.188 -9 11.703 1 88.31 357 GLY B C 1
ATOM 7430 O O . GLY B 1 357 ? 17.812 -8.719 12.719 1 88.31 357 GLY B O 1
ATOM 7431 N N . ARG B 1 358 ? 16.969 -10.25 11.336 1 91.56 358 ARG B N 1
ATOM 7432 C CA . ARG B 1 358 ? 17.422 -11.391 12.125 1 91.56 358 ARG B CA 1
ATOM 7433 C C . ARG B 1 358 ? 18.375 -12.273 11.312 1 91.56 358 ARG B C 1
ATOM 7435 O O . ARG B 1 358 ? 18.828 -13.312 11.797 1 91.56 358 ARG B O 1
ATOM 7442 N N . ALA B 1 359 ? 18.609 -11.93 10.117 1 95.19 359 ALA B N 1
ATOM 7443 C CA . ALA B 1 359 ? 19.484 -12.625 9.18 1 95.19 359 ALA B CA 1
ATOM 7444 C C . ALA B 1 359 ? 19.094 -14.086 9.039 1 95.19 359 ALA B C 1
ATOM 7446 O O . ALA B 1 359 ? 19.938 -14.977 9.156 1 95.19 359 ALA B O 1
ATOM 7447 N N . VAL B 1 360 ? 17.797 -14.297 8.844 1 97.25 360 VAL B N 1
ATOM 7448 C CA . VAL B 1 360 ? 17.328 -15.664 8.664 1 97.25 360 VAL B CA 1
ATOM 7449 C C . VAL B 1 360 ? 16.484 -15.758 7.398 1 97.25 360 VAL B C 1
ATOM 7451 O O . VAL B 1 360 ? 15.883 -14.773 6.973 1 97.25 360 VAL B O 1
ATOM 7454 N N . GLY B 1 361 ? 16.453 -16.953 6.797 1 98.38 361 GLY B N 1
ATOM 7455 C CA . GLY B 1 361 ? 15.633 -17.266 5.637 1 98.38 361 GLY B CA 1
ATOM 7456 C C . GLY B 1 361 ? 15.219 -18.719 5.582 1 98.38 361 GLY B C 1
ATOM 7457 O O . GLY B 1 361 ? 15.938 -19.594 6.062 1 98.38 361 GLY B O 1
ATOM 7458 N N . VAL B 1 362 ? 14.023 -18.953 5.008 1 98.69 362 VAL B N 1
ATOM 7459 C CA . VAL B 1 362 ? 13.477 -20.297 4.887 1 98.69 362 VAL B CA 1
ATOM 7460 C C . VAL B 1 362 ? 12.859 -20.484 3.504 1 98.69 362 VAL B C 1
ATOM 7462 O O . VAL B 1 362 ? 12.195 -19.594 2.986 1 98.69 362 VAL B O 1
ATOM 7465 N N . HIS B 1 363 ? 13.133 -21.609 2.916 1 98.75 363 HIS B N 1
ATOM 7466 C CA . HIS B 1 363 ? 12.477 -22.047 1.686 1 98.75 363 HIS B CA 1
ATOM 7467 C C . HIS B 1 363 ? 11.773 -23.375 1.878 1 98.75 363 HIS B C 1
ATOM 7469 O O . HIS B 1 363 ? 12.352 -24.312 2.428 1 98.75 363 HIS B O 1
ATOM 7475 N N . THR B 1 364 ? 10.562 -23.375 1.399 1 98.44 364 THR B N 1
ATOM 7476 C CA . THR B 1 364 ? 9.758 -24.594 1.367 1 98.44 364 THR B CA 1
ATOM 7477 C C . THR B 1 364 ? 9.117 -24.781 -0.008 1 98.44 364 THR B C 1
ATOM 7479 O O . THR B 1 364 ? 8.523 -23.844 -0.557 1 98.44 364 THR B O 1
ATOM 7482 N N . ALA B 1 365 ? 9.258 -25.969 -0.54 1 97.94 365 ALA B N 1
ATOM 7483 C CA . ALA B 1 365 ? 8.531 -26.359 -1.744 1 97.94 365 ALA B CA 1
ATOM 7484 C C . ALA B 1 365 ? 7.93 -27.75 -1.598 1 97.94 365 ALA B C 1
ATOM 7486 O O . ALA B 1 365 ? 8.539 -28.641 -1 1 97.94 365 ALA B O 1
ATOM 7487 N N . ILE B 1 366 ? 6.734 -27.922 -2.1 1 97.44 366 ILE B N 1
ATOM 7488 C CA . ILE B 1 366 ? 6.051 -29.219 -2.055 1 97.44 366 ILE B CA 1
ATOM 7489 C C . ILE B 1 366 ? 5.414 -29.5 -3.41 1 97.44 366 ILE B C 1
ATOM 7491 O O . ILE B 1 366 ? 5.211 -28.594 -4.219 1 97.44 366 ILE B O 1
ATOM 7495 N N . VAL B 1 367 ? 5.23 -30.75 -3.676 1 94.56 367 VAL B N 1
ATOM 7496 C CA . VAL B 1 367 ? 4.332 -31.109 -4.77 1 94.56 367 VAL B CA 1
ATOM 7497 C C . VAL B 1 367 ? 2.9 -31.203 -4.25 1 94.56 367 VAL B C 1
ATOM 7499 O O . VAL B 1 367 ? 2.65 -31.781 -3.193 1 94.56 367 VAL B O 1
ATOM 7502 N N . GLY B 1 368 ? 2.031 -30.406 -4.852 1 86.88 368 GLY B N 1
ATOM 7503 C CA . GLY B 1 368 ? 0.654 -30.328 -4.387 1 86.88 368 GLY B CA 1
ATOM 7504 C C . GLY B 1 368 ? -0.265 -29.609 -5.363 1 86.88 368 GLY B C 1
ATOM 7505 O O . GLY B 1 368 ? 0.177 -29.156 -6.414 1 86.88 368 GLY B O 1
ATOM 7506 N N . ASP B 1 369 ? -1.61 -29.609 -5.004 1 82.31 369 ASP B N 1
ATOM 7507 C CA . ASP B 1 369 ? -2.607 -29.141 -5.961 1 82.31 369 ASP B CA 1
ATOM 7508 C C . ASP B 1 369 ? -3.117 -27.75 -5.598 1 82.31 369 ASP B C 1
ATOM 7510 O O . ASP B 1 369 ? -4.223 -27.375 -5.988 1 82.31 369 ASP B O 1
ATOM 7514 N N . ASN B 1 370 ? -2.486 -27.047 -4.742 1 80.69 370 ASN B N 1
ATOM 7515 C CA . ASN B 1 370 ? -2.891 -25.703 -4.344 1 80.69 370 ASN B CA 1
ATOM 7516 C C . ASN B 1 370 ? -4.168 -25.734 -3.51 1 80.69 370 ASN B C 1
ATOM 7518 O O . ASN B 1 370 ? -4.934 -24.766 -3.508 1 80.69 370 ASN B O 1
ATOM 7522 N N . SER B 1 371 ? -4.449 -26.812 -2.869 1 88.31 371 SER B N 1
ATOM 7523 C CA . SER B 1 371 ? -5.578 -26.906 -1.949 1 88.31 371 SER B CA 1
ATOM 7524 C C . SER B 1 371 ? -5.344 -26.062 -0.7 1 88.31 371 SER B C 1
ATOM 7526 O O . SER B 1 371 ? -4.219 -25.625 -0.443 1 88.31 371 SER B O 1
ATOM 7528 N N . LEU B 1 372 ? -6.449 -25.875 0.038 1 89 372 LEU B N 1
ATOM 7529 C CA . LEU B 1 372 ? -6.332 -25.141 1.294 1 89 372 LEU B CA 1
ATOM 7530 C C . LEU B 1 372 ? -5.406 -25.875 2.264 1 89 372 LEU B C 1
ATOM 7532 O O . LEU B 1 372 ? -4.672 -25.25 3.023 1 89 372 LEU B O 1
ATOM 7536 N N . LYS B 1 373 ? -5.473 -27.156 2.184 1 90.25 373 LYS B N 1
ATOM 7537 C CA . LYS B 1 373 ? -4.629 -27.969 3.066 1 90.25 373 LYS B CA 1
ATOM 7538 C C . LYS B 1 373 ? -3.16 -27.859 2.668 1 90.25 373 LYS B C 1
ATOM 7540 O O . LYS B 1 373 ? -2.283 -27.766 3.529 1 90.25 373 LYS B O 1
ATOM 7545 N N . ALA B 1 374 ? -2.902 -27.969 1.43 1 91.81 374 ALA B N 1
ATOM 7546 C CA . ALA B 1 374 ? -1.532 -27.812 0.951 1 91.81 374 ALA B CA 1
ATOM 7547 C C . ALA B 1 374 ? -0.989 -26.422 1.301 1 91.81 374 ALA B C 1
ATOM 7549 O O . ALA B 1 374 ? 0.171 -26.281 1.697 1 91.81 374 ALA B O 1
ATOM 7550 N N . TYR B 1 375 ? -1.807 -25.422 1.13 1 92.5 375 TYR B N 1
ATOM 7551 C CA . TYR B 1 375 ? -1.44 -24.078 1.523 1 92.5 375 TYR B CA 1
ATOM 7552 C C . TYR B 1 375 ? -1.11 -24 3.01 1 92.5 375 TYR B C 1
ATOM 7554 O O . TYR B 1 375 ? -0.107 -23.406 3.404 1 92.5 375 TYR B O 1
ATOM 7562 N N . ALA B 1 376 ? -1.987 -24.562 3.793 1 92.94 376 ALA B N 1
ATOM 7563 C CA . ALA B 1 376 ? -1.753 -24.594 5.234 1 92.94 376 ALA B CA 1
ATOM 7564 C C . ALA B 1 376 ? -0.438 -25.297 5.566 1 92.94 376 ALA B C 1
ATOM 7566 O O . ALA B 1 376 ? 0.344 -24.797 6.383 1 92.94 376 ALA B O 1
ATOM 7567 N N . ALA B 1 377 ? -0.213 -26.375 4.93 1 95 377 ALA B N 1
ATOM 7568 C CA . ALA B 1 377 ? 0.988 -27.172 5.184 1 95 377 ALA B CA 1
ATOM 7569 C C . ALA B 1 377 ? 2.25 -26.359 4.883 1 95 377 ALA B C 1
ATOM 7571 O O . ALA B 1 377 ? 3.15 -26.266 5.719 1 95 377 ALA B O 1
ATOM 7572 N N . LYS B 1 378 ? 2.332 -25.828 3.721 1 95.12 378 LYS B N 1
ATOM 7573 C CA . LYS B 1 378 ? 3.518 -25.062 3.33 1 95.12 378 LYS B CA 1
ATOM 7574 C C . LYS B 1 378 ? 3.725 -23.859 4.242 1 95.12 378 LYS B C 1
ATOM 7576 O O . LYS B 1 378 ? 4.859 -23.516 4.586 1 95.12 378 LYS B O 1
ATOM 7581 N N . SER B 1 379 ? 2.646 -23.203 4.609 1 93.44 379 SER B N 1
ATOM 7582 C CA . SER B 1 379 ? 2.729 -22.047 5.5 1 93.44 379 SER B CA 1
ATOM 7583 C C . SER B 1 379 ? 3.246 -22.453 6.879 1 93.44 379 SER B C 1
ATOM 7585 O O . SER B 1 379 ? 4.094 -21.766 7.453 1 93.44 379 SER B O 1
ATOM 7587 N N . LEU B 1 380 ? 2.754 -23.531 7.383 1 94.69 380 LEU B N 1
ATOM 7588 C CA . LEU B 1 380 ? 3.141 -24.016 8.711 1 94.69 380 LEU B CA 1
ATOM 7589 C C . LEU B 1 380 ? 4.594 -24.469 8.719 1 94.69 380 LEU B C 1
ATOM 7591 O O . LEU B 1 380 ? 5.305 -24.281 9.703 1 94.69 380 LEU B O 1
ATOM 7595 N N . ILE B 1 381 ? 5.016 -25.078 7.645 1 96.75 381 ILE B N 1
ATOM 7596 C CA . ILE B 1 381 ? 6.418 -25.453 7.535 1 96.75 381 ILE B CA 1
ATOM 7597 C C . ILE B 1 381 ? 7.301 -24.219 7.613 1 96.75 381 ILE B C 1
ATOM 7599 O O . ILE B 1 381 ? 8.266 -24.172 8.383 1 96.75 381 ILE B O 1
ATOM 7603 N N . ASN B 1 382 ? 6.953 -23.266 6.828 1 94.88 382 ASN B N 1
ATOM 7604 C CA . ASN B 1 382 ? 7.742 -22.031 6.773 1 94.88 382 ASN B CA 1
ATOM 7605 C C . ASN B 1 382 ? 7.801 -21.344 8.133 1 94.88 382 ASN B C 1
ATOM 7607 O O . ASN B 1 382 ? 8.875 -20.953 8.586 1 94.88 382 ASN B O 1
ATOM 7611 N N . ILE B 1 383 ? 6.684 -21.25 8.82 1 91.5 383 ILE B N 1
ATOM 7612 C CA . ILE B 1 383 ? 6.613 -20.516 10.086 1 91.5 383 ILE B CA 1
ATOM 7613 C C . ILE B 1 383 ? 7.324 -21.312 11.18 1 91.5 383 ILE B C 1
ATOM 7615 O O . ILE B 1 383 ? 7.984 -20.734 12.047 1 91.5 383 ILE B O 1
ATOM 7619 N N . PHE B 1 384 ? 7.168 -22.594 11.172 1 95.38 384 PHE B N 1
ATOM 7620 C CA . PHE B 1 384 ? 7.879 -23.438 12.125 1 95.38 384 PHE B CA 1
ATOM 7621 C C . PHE B 1 384 ? 9.383 -23.266 11.984 1 95.38 384 PHE B C 1
ATOM 7623 O O . PHE B 1 384 ? 10.094 -23.094 12.977 1 95.38 384 PHE B O 1
ATOM 7630 N N . ALA B 1 385 ? 9.82 -23.297 10.789 1 96.62 385 ALA B N 1
ATOM 7631 C CA . ALA B 1 385 ? 11.242 -23.172 10.508 1 96.62 385 ALA B CA 1
ATOM 7632 C C . ALA B 1 385 ? 11.766 -21.797 10.906 1 96.62 385 ALA B C 1
ATOM 7634 O O . ALA B 1 385 ? 12.852 -21.672 11.469 1 96.62 385 ALA B O 1
ATOM 7635 N N . LEU B 1 386 ? 11.023 -20.766 10.594 1 94.88 386 LEU B N 1
ATOM 7636 C CA . LEU B 1 386 ? 11.422 -19.422 11 1 94.88 386 LEU B CA 1
ATOM 7637 C C . LEU B 1 386 ? 11.562 -19.328 12.516 1 94.88 386 LEU B C 1
ATOM 7639 O O . LEU B 1 386 ? 12.531 -18.766 13.016 1 94.88 386 LEU B O 1
ATOM 7643 N N . ASP B 1 387 ? 10.648 -19.922 13.203 1 92.88 387 ASP B N 1
ATOM 7644 C CA . ASP B 1 387 ? 10.688 -19.891 14.664 1 92.88 387 ASP B CA 1
ATOM 7645 C C . ASP B 1 387 ? 11.891 -20.656 15.195 1 92.88 387 ASP B C 1
ATOM 7647 O O . ASP B 1 387 ? 12.492 -20.281 16.203 1 92.88 387 ASP B O 1
ATOM 7651 N N . MET B 1 388 ? 12.148 -21.75 14.578 1 93.44 388 MET B N 1
ATOM 7652 C CA . MET B 1 388 ? 13.336 -22.5 14.969 1 93.44 388 MET B CA 1
ATOM 7653 C C . MET B 1 388 ? 14.586 -21.641 14.875 1 93.44 388 MET B C 1
ATOM 7655 O O . MET B 1 388 ? 15.461 -21.703 15.734 1 93.44 388 MET B O 1
ATOM 7659 N N . LEU B 1 389 ? 14.578 -20.797 13.867 1 94.31 389 LEU B N 1
ATOM 7660 C CA . LEU B 1 389 ? 15.766 -20 13.602 1 94.31 389 LEU B CA 1
ATOM 7661 C C . LEU B 1 389 ? 15.797 -18.766 14.5 1 94.31 389 LEU B C 1
ATOM 7663 O O . LEU B 1 389 ? 16.859 -18.375 14.984 1 94.31 389 LEU B O 1
ATOM 7667 N N . ILE B 1 390 ? 14.672 -18.109 14.695 1 88.88 390 ILE B N 1
ATOM 7668 C CA . ILE B 1 390 ? 14.617 -16.828 15.391 1 88.88 390 ILE B CA 1
ATOM 7669 C C . ILE B 1 390 ? 14.727 -17.047 16.891 1 88.88 390 ILE B C 1
ATOM 7671 O O . ILE B 1 390 ? 15.453 -16.328 17.594 1 88.88 390 ILE B O 1
ATOM 7675 N N . HIS B 1 391 ? 13.898 -18.031 17.422 1 82.12 391 HIS B N 1
ATOM 7676 C CA . HIS B 1 391 ? 13.812 -18.125 18.875 1 82.12 391 HIS B CA 1
ATOM 7677 C C . HIS B 1 391 ? 14.086 -19.547 19.328 1 82.12 391 HIS B C 1
ATOM 7679 O O . HIS B 1 391 ? 14.062 -19.828 20.531 1 82.12 391 HIS B O 1
ATOM 7685 N N . GLY B 1 392 ? 14.312 -20.406 18.516 1 78.25 392 GLY B N 1
ATOM 7686 C CA . GLY B 1 392 ? 14.609 -21.781 18.859 1 78.25 392 GLY B CA 1
ATOM 7687 C C . GLY B 1 392 ? 13.398 -22.547 19.375 1 78.25 392 GLY B C 1
ATOM 7688 O O . GLY B 1 392 ? 13.484 -23.75 19.656 1 78.25 392 GLY B O 1
ATOM 7689 N N . ALA B 1 393 ? 12.281 -21.812 19.5 1 81.19 393 ALA B N 1
ATOM 7690 C CA . ALA B 1 393 ? 11.102 -22.406 20.125 1 81.19 393 ALA B CA 1
ATOM 7691 C C . ALA B 1 393 ? 9.836 -22.062 19.359 1 81.19 393 ALA B C 1
ATOM 7693 O O . ALA B 1 393 ? 9.164 -21.078 19.672 1 81.19 393 ALA B O 1
ATOM 7694 N N . PRO B 1 394 ? 9.375 -22.938 18.422 1 87 394 PRO B N 1
ATOM 7695 C CA . PRO B 1 394 ? 8.094 -22.703 17.75 1 87 394 PRO B CA 1
ATOM 7696 C C . PRO B 1 394 ? 6.898 -22.844 18.688 1 87 394 PRO B C 1
ATOM 7698 O O . PRO B 1 394 ? 6.984 -23.547 19.703 1 87 394 PRO B O 1
ATOM 7701 N N . TRP B 1 395 ? 5.805 -22.219 18.406 1 84.5 395 TRP B N 1
ATOM 7702 C CA . TRP B 1 395 ? 4.633 -22.219 19.266 1 84.5 395 TRP B CA 1
ATOM 7703 C C . TRP B 1 395 ? 3.807 -23.484 19.078 1 84.5 395 TRP B C 1
ATOM 7705 O O . TRP B 1 395 ? 2.867 -23.734 19.828 1 84.5 395 TRP B O 1
ATOM 7715 N N . PHE B 1 396 ? 4.145 -24.328 18.094 1 90.12 396 PHE B N 1
ATOM 7716 C CA . PHE B 1 396 ? 3.535 -25.625 17.844 1 90.12 396 PHE B CA 1
ATOM 7717 C C . PHE B 1 396 ? 4.594 -26.656 17.453 1 90.12 396 PHE B C 1
ATOM 7719 O O . PHE B 1 396 ? 5.781 -26.344 17.406 1 90.12 396 PHE B O 1
ATOM 7726 N N . ASN B 1 397 ? 4.141 -27.953 17.375 1 91.5 397 ASN B N 1
ATOM 7727 C CA . ASN B 1 397 ? 5.098 -29.016 17.109 1 91.5 397 ASN B CA 1
ATOM 7728 C C . ASN B 1 397 ? 4.473 -30.156 16.312 1 91.5 397 ASN B C 1
ATOM 7730 O O . ASN B 1 397 ? 3.393 -29.984 15.742 1 91.5 397 ASN B O 1
ATOM 7734 N N . ALA B 1 398 ? 5.281 -31.234 16.25 1 92.56 398 ALA B N 1
ATOM 7735 C CA . ALA B 1 398 ? 4.867 -32.375 15.438 1 92.56 398 ALA B CA 1
ATOM 7736 C C . ALA B 1 398 ? 3.576 -33 15.969 1 92.56 398 ALA B C 1
ATOM 7738 O O . ALA B 1 398 ? 2.766 -33.531 15.195 1 92.56 398 ALA B O 1
ATOM 7739 N N . ARG B 1 399 ? 3.32 -32.875 17.234 1 92.56 399 ARG B N 1
ATOM 7740 C CA . ARG B 1 399 ? 2.146 -33.5 17.828 1 92.56 399 ARG B CA 1
ATOM 7741 C C . ARG B 1 399 ? 0.894 -32.656 17.578 1 92.56 399 ARG B C 1
ATOM 7743 O O . ARG B 1 399 ? -0.211 -33.188 17.5 1 92.56 399 ARG B O 1
ATOM 7750 N N . SER B 1 400 ? 1.073 -31.406 17.375 1 94.62 400 SER B N 1
ATOM 7751 C CA . SER B 1 400 ? -0.086 -30.531 17.297 1 94.62 400 SER B CA 1
ATOM 7752 C C . SER B 1 400 ? -0.329 -30.062 15.867 1 94.62 400 SER B C 1
ATOM 7754 O O . SER B 1 400 ? -1.39 -29.516 15.555 1 94.62 400 SER B O 1
ATOM 7756 N N . VAL B 1 401 ? 0.567 -30.266 14.945 1 95.12 401 VAL B N 1
ATOM 7757 C CA . VAL B 1 401 ? 0.555 -29.625 13.641 1 95.12 401 VAL B CA 1
ATOM 7758 C C . VAL B 1 401 ? -0.674 -30.078 12.852 1 95.12 401 VAL B C 1
ATOM 7760 O O . VAL B 1 401 ? -1.286 -29.281 12.133 1 95.12 401 VAL B O 1
ATOM 7763 N N . CYS B 1 402 ? -1.073 -31.344 12.961 1 96.19 402 CYS B N 1
ATOM 7764 C CA . CYS B 1 402 ? -2.221 -31.844 12.211 1 96.19 402 CYS B CA 1
ATOM 7765 C C . CYS B 1 402 ? -3.498 -31.109 12.617 1 96.19 402 CYS B C 1
ATOM 7767 O O . CYS B 1 402 ? -4.293 -30.719 11.758 1 96.19 402 CYS B O 1
ATOM 7769 N N . LYS B 1 403 ? -3.629 -30.938 13.891 1 95 403 LYS B N 1
ATOM 7770 C CA . LYS B 1 403 ? -4.805 -30.234 14.391 1 95 403 LYS B CA 1
ATOM 7771 C C . LYS B 1 403 ? -4.789 -28.766 13.961 1 95 403 LYS B C 1
ATOM 7773 O O . LYS B 1 403 ? -5.812 -28.219 13.539 1 95 403 LYS B O 1
ATOM 7778 N N . ILE B 1 404 ? -3.703 -28.172 14.062 1 92.69 404 ILE B N 1
ATOM 7779 C CA . ILE B 1 404 ? -3.564 -26.781 13.688 1 92.69 404 ILE B CA 1
ATOM 7780 C C . ILE B 1 404 ? -3.857 -26.609 12.195 1 92.69 404 ILE B C 1
ATOM 7782 O O . ILE B 1 404 ? -4.52 -25.641 11.797 1 92.69 404 ILE B O 1
ATOM 7786 N N . MET B 1 405 ? -3.342 -27.484 11.43 1 93.75 405 MET B N 1
ATOM 7787 C CA . MET B 1 405 ? -3.576 -27.469 9.992 1 93.75 405 MET B CA 1
ATOM 7788 C C . MET B 1 405 ? -5.062 -27.594 9.68 1 93.75 405 MET B C 1
ATOM 7790 O O . MET B 1 405 ? -5.582 -26.875 8.82 1 93.75 405 MET B O 1
ATOM 7794 N N . ASP B 1 406 ? -5.754 -28.484 10.352 1 93.94 406 ASP B N 1
ATOM 7795 C CA . ASP B 1 406 ? -7.188 -28.656 10.164 1 93.94 406 ASP B CA 1
ATOM 7796 C C . ASP B 1 406 ? -7.953 -27.391 10.547 1 93.94 406 ASP B C 1
ATOM 7798 O O . ASP B 1 406 ? -8.883 -27 9.844 1 93.94 406 ASP B O 1
ATOM 7802 N N . ASP B 1 407 ? -7.562 -26.797 11.594 1 91.12 407 ASP B N 1
ATOM 7803 C CA . ASP B 1 407 ? -8.203 -25.578 12.047 1 91.12 407 ASP B CA 1
ATOM 7804 C C . ASP B 1 407 ? -8.016 -24.453 11.023 1 91.12 407 ASP B C 1
ATOM 7806 O O . ASP B 1 407 ? -8.945 -23.703 10.734 1 91.12 407 ASP B O 1
ATOM 7810 N N . MET B 1 408 ? -6.832 -24.359 10.578 1 89.25 408 MET B N 1
ATOM 7811 C CA . MET B 1 408 ? -6.531 -23.344 9.57 1 89.25 408 MET B CA 1
ATOM 7812 C C . MET B 1 408 ? -7.344 -23.578 8.305 1 89.25 408 MET B C 1
ATOM 7814 O O . MET B 1 408 ? -7.883 -22.641 7.723 1 89.25 408 MET B O 1
ATOM 7818 N N . THR B 1 409 ? -7.387 -24.812 7.875 1 90.62 409 THR B N 1
ATOM 7819 C CA . THR B 1 409 ? -8.125 -25.172 6.672 1 90.62 409 THR B CA 1
ATOM 7820 C C . THR B 1 409 ? -9.609 -24.859 6.84 1 90.62 409 THR B C 1
ATOM 7822 O O . THR B 1 409 ? -10.258 -24.359 5.918 1 90.62 409 THR B O 1
ATOM 7825 N N . GLU B 1 410 ? -10.125 -25.125 7.992 1 89.62 410 GLU B N 1
ATOM 7826 C CA . GLU B 1 410 ? -11.523 -24.844 8.289 1 89.62 410 GLU B CA 1
ATOM 7827 C C . GLU B 1 410 ? -11.789 -23.328 8.281 1 89.62 410 GLU B C 1
ATOM 7829 O O . GLU B 1 410 ? -12.805 -22.875 7.746 1 89.62 410 GLU B O 1
ATOM 7834 N N . HIS B 1 411 ? -10.891 -22.656 8.859 1 86.38 411 HIS B N 1
ATOM 7835 C CA . HIS B 1 411 ? -11.016 -21.203 8.906 1 86.38 411 HIS B CA 1
ATOM 7836 C C . HIS B 1 411 ? -11 -20.609 7.5 1 86.38 411 HIS B C 1
ATOM 7838 O O . HIS B 1 411 ? -11.805 -19.734 7.184 1 86.38 411 HIS B O 1
ATOM 7844 N N . LEU B 1 412 ? -10.117 -21.094 6.738 1 87.06 412 LEU B N 1
ATOM 7845 C CA . LEU B 1 412 ? -10.008 -20.625 5.359 1 87.06 412 LEU B CA 1
ATOM 7846 C C . LEU B 1 412 ? -11.258 -20.969 4.562 1 87.06 412 LEU B C 1
ATOM 7848 O O . LEU B 1 412 ? -11.719 -20.156 3.746 1 87.06 412 LEU B O 1
ATOM 7852 N N . THR B 1 413 ? -11.75 -22.094 4.801 1 85.88 413 THR B N 1
ATOM 7853 C CA . THR B 1 413 ? -12.961 -22.531 4.121 1 85.88 413 THR B CA 1
ATOM 7854 C C . THR B 1 413 ? -14.125 -21.578 4.438 1 85.88 413 THR B C 1
ATOM 7856 O O . THR B 1 413 ? -14.898 -21.234 3.551 1 85.88 413 THR B O 1
ATOM 7859 N N . LYS B 1 414 ? -14.203 -21.125 5.625 1 83.31 414 LYS B N 1
ATOM 7860 C CA . LYS B 1 414 ? -15.258 -20.203 6.059 1 83.31 414 LYS B CA 1
ATOM 7861 C C . LYS B 1 414 ? -15.094 -18.844 5.398 1 83.31 414 LYS B C 1
ATOM 7863 O O . LYS B 1 414 ? -16.078 -18.219 5.016 1 83.31 414 LYS B O 1
ATOM 7868 N N . LEU B 1 415 ? -13.898 -18.5 5.293 1 79.25 415 LEU B N 1
ATOM 7869 C CA . LEU B 1 415 ? -13.625 -17.188 4.734 1 79.25 415 LEU B CA 1
ATOM 7870 C C . LEU B 1 415 ? -13.828 -17.188 3.221 1 79.25 415 LEU B C 1
ATOM 7872 O O . LEU B 1 415 ? -14.258 -16.188 2.648 1 79.25 415 LEU B O 1
ATOM 7876 N N . GLU B 1 416 ? -13.43 -18.125 2.543 1 75 416 GLU B N 1
ATOM 7877 C CA . GLU B 1 416 ? -13.539 -18.203 1.089 1 75 416 GLU B CA 1
ATOM 7878 C C . GLU B 1 416 ? -14.961 -18.547 0.657 1 75 416 GLU B C 1
ATOM 7880 O O . GLU B 1 416 ? -15.328 -18.359 -0.504 1 75 416 GLU B O 1
ATOM 7885 N N . ASN B 1 417 ? -15.938 -18.609 1.665 1 62.78 417 ASN B N 1
ATOM 7886 C CA . ASN B 1 417 ? -17.328 -19 1.454 1 62.78 417 ASN B CA 1
ATOM 7887 C C . ASN B 1 417 ? -17.734 -18.875 -0.013 1 62.78 417 ASN B C 1
ATOM 7889 O O . ASN B 1 417 ? -18.172 -17.812 -0.454 1 62.78 417 ASN B O 1
ATOM 7893 N N . ALA B 1 418 ? -17.359 -19.828 -0.758 1 58.34 418 ALA B N 1
ATOM 7894 C CA . ALA B 1 418 ? -17.594 -19.922 -2.197 1 58.34 418 ALA B CA 1
ATOM 7895 C C . ALA B 1 418 ? -19.078 -20 -2.51 1 58.34 418 ALA B C 1
ATOM 7897 O O . ALA B 1 418 ? -19.844 -20.594 -1.752 1 58.34 418 ALA B O 1
ATOM 7898 N N . THR B 1 419 ? -19.578 -19.078 -3.277 1 60.97 419 THR B N 1
ATOM 7899 C CA . THR B 1 419 ? -20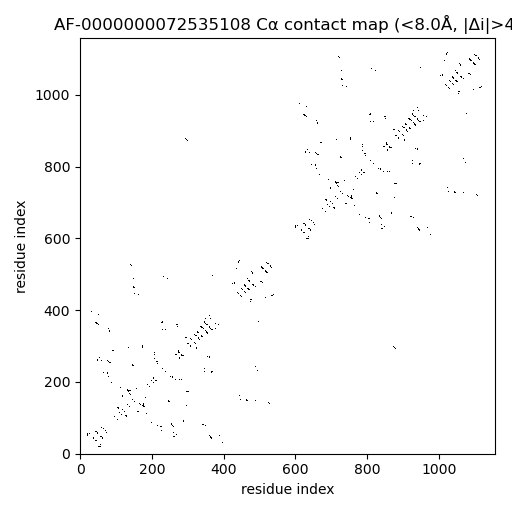.906 -19.109 -3.898 1 60.97 419 THR B CA 1
ATOM 7900 C C . THR B 1 419 ? -21.203 -20.5 -4.457 1 60.97 419 THR B C 1
ATOM 7902 O O . THR B 1 419 ? -20.375 -21.078 -5.164 1 60.97 419 THR B O 1
ATOM 7905 N N . PRO B 1 420 ? -22.25 -21.016 -3.963 1 63.81 420 PRO B N 1
ATOM 7906 C CA . PRO B 1 420 ? -22.609 -22.328 -4.504 1 63.81 420 PRO B CA 1
ATOM 7907 C C . PRO B 1 420 ? -22.719 -22.328 -6.027 1 63.81 420 PRO B C 1
ATOM 7909 O O . PRO B 1 420 ? -23.203 -21.344 -6.609 1 63.81 420 PRO B O 1
ATOM 7912 N N . SER B 1 421 ? -22.016 -23.266 -6.656 1 66.38 421 SER B N 1
ATOM 7913 C CA . SER B 1 421 ? -22.156 -23.453 -8.094 1 66.38 421 SER B CA 1
ATOM 7914 C C . SER B 1 421 ? -23.547 -23.938 -8.453 1 66.38 421 SER B C 1
ATOM 7916 O O . SER B 1 421 ? -24.188 -24.656 -7.672 1 66.38 421 SER B O 1
ATOM 7918 N N . PRO B 1 422 ? -24.062 -23.453 -9.586 1 69.88 422 PRO B N 1
ATOM 7919 C CA . PRO B 1 422 ? -25.359 -23.953 -10.023 1 69.88 422 PRO B CA 1
ATOM 7920 C C . PRO B 1 422 ? -25.391 -25.484 -10.148 1 69.88 422 PRO B C 1
ATOM 7922 O O . PRO B 1 422 ? -24.391 -26.094 -10.555 1 69.88 422 PRO B O 1
ATOM 7925 N N . THR B 1 423 ? -26.484 -26 -9.641 1 81.31 423 THR B N 1
ATOM 7926 C CA . THR B 1 423 ? -26.672 -27.438 -9.789 1 81.31 423 THR B CA 1
ATOM 7927 C C . THR B 1 423 ? -27.141 -27.781 -11.203 1 81.31 423 THR B C 1
ATOM 7929 O O . THR B 1 423 ? -28.203 -27.328 -11.633 1 81.31 423 THR B O 1
ATOM 7932 N N . VAL B 1 424 ? -26.25 -28.359 -12 1 88.56 424 VAL B N 1
ATOM 7933 C CA . VAL B 1 424 ? -26.547 -28.812 -13.352 1 88.56 424 VAL B CA 1
ATOM 7934 C C . VAL B 1 424 ? -26.391 -30.328 -13.438 1 88.56 424 VAL B C 1
ATOM 7936 O O . VAL B 1 424 ? -25.406 -30.891 -12.953 1 88.56 424 VAL B O 1
ATOM 7939 N N . HIS B 1 425 ? -27.484 -30.984 -14.023 1 91.31 425 HIS B N 1
ATOM 7940 C CA . HIS B 1 425 ? -27.469 -32.438 -14.117 1 91.31 425 HIS B CA 1
ATOM 7941 C C . HIS B 1 425 ? -27.359 -32.906 -15.57 1 91.31 425 HIS B C 1
ATOM 7943 O O . HIS B 1 425 ? -27.969 -32.312 -16.469 1 91.31 425 HIS B O 1
ATOM 7949 N N . LYS B 1 426 ? -26.594 -33.969 -15.734 1 93.19 426 LYS B N 1
ATOM 7950 C CA . LYS B 1 426 ? -26.406 -34.562 -17.062 1 93.19 426 LYS B CA 1
ATOM 7951 C C . LYS B 1 426 ? -27.703 -35.156 -17.594 1 93.19 426 LYS B C 1
ATOM 7953 O O . LYS B 1 426 ? -28.484 -35.719 -16.828 1 93.19 426 LYS B O 1
ATOM 7958 N N . SER B 1 427 ? -27.844 -35 -18.875 1 93.25 427 SER B N 1
ATOM 7959 C CA . SER B 1 427 ? -28.953 -35.625 -19.594 1 93.25 427 SER B CA 1
ATOM 7960 C C . SER B 1 427 ? -28.438 -36.562 -20.672 1 93.25 427 SER B C 1
ATOM 7962 O O . SER B 1 427 ? -27.281 -36.469 -21.094 1 93.25 427 SER B O 1
ATOM 7964 N N . ALA B 1 428 ? -29.297 -37.469 -21.047 1 88.69 428 ALA B N 1
ATOM 7965 C CA . ALA B 1 428 ? -28.922 -38.406 -22.094 1 88.69 428 ALA B CA 1
ATOM 7966 C C . ALA B 1 428 ? -28.969 -37.75 -23.469 1 88.69 428 ALA B C 1
ATOM 7968 O O . ALA B 1 428 ? -28.156 -38.062 -24.344 1 88.69 428 ALA B O 1
ATOM 7969 N N . GLU B 1 429 ? -29.922 -36.844 -23.609 1 88.5 429 GLU B N 1
ATOM 7970 C CA . GLU B 1 429 ? -30.109 -36.188 -24.922 1 88.5 429 GLU B CA 1
ATOM 7971 C C . GLU B 1 429 ? -29.984 -34.688 -24.812 1 88.5 429 GLU B C 1
ATOM 7973 O O . GLU B 1 429 ? -30.422 -34.094 -23.828 1 88.5 429 GLU B O 1
ATOM 7978 N N . PRO B 1 430 ? -29.406 -34.156 -25.891 1 87.44 430 PRO B N 1
ATOM 7979 C CA . PRO B 1 430 ? -29.375 -32.688 -25.922 1 87.44 430 PRO B CA 1
ATOM 7980 C C . PRO B 1 430 ? -30.766 -32.062 -26.156 1 87.44 430 PRO B C 1
ATOM 7982 O O . PRO B 1 430 ? -31.641 -32.719 -26.719 1 87.44 430 PRO B O 1
ATOM 7985 N N . GLN B 1 431 ? -30.859 -30.891 -25.734 1 87.25 431 GLN B N 1
ATOM 7986 C CA . GLN B 1 431 ? -32.156 -30.203 -25.875 1 87.25 431 GLN B CA 1
ATOM 7987 C C . GLN B 1 431 ? -32.281 -29.562 -27.25 1 87.25 431 GLN B C 1
ATOM 7989 O O . GLN B 1 431 ? -33.375 -29.125 -27.625 1 87.25 431 GLN B O 1
ATOM 7994 N N . ARG B 1 432 ? -31.266 -29.391 -27.938 1 90.31 432 ARG B N 1
ATOM 7995 C CA . ARG B 1 432 ? -31.141 -28.906 -29.312 1 90.31 432 ARG B CA 1
ATOM 7996 C C . ARG B 1 432 ? -30.25 -29.812 -30.156 1 90.31 432 ARG B C 1
ATOM 7998 O O . ARG B 1 432 ? -29.375 -30.484 -29.625 1 90.31 432 ARG B O 1
ATOM 8005 N N . PRO B 1 433 ? -30.594 -29.859 -31.5 1 91.19 433 PRO B N 1
ATOM 8006 C CA . PRO B 1 433 ? -29.688 -30.656 -32.344 1 91.19 433 PRO B CA 1
ATOM 8007 C C . PRO B 1 433 ? -28.219 -30.25 -32.156 1 91.19 433 PRO B C 1
ATOM 8009 O O . PRO B 1 433 ? -27.891 -29.062 -32.156 1 91.19 433 PRO B O 1
ATOM 8012 N N . LEU B 1 434 ? -27.375 -31.219 -32.031 1 93.44 434 LEU B N 1
ATOM 8013 C CA . LEU B 1 434 ? -25.969 -31 -31.719 1 93.44 434 LEU B CA 1
ATOM 8014 C C . LEU B 1 434 ? -25.297 -30.156 -32.781 1 93.44 434 LEU B C 1
ATOM 8016 O O . LEU B 1 434 ? -24.391 -29.375 -32.469 1 93.44 434 LEU B O 1
ATOM 8020 N N . ASP B 1 435 ? -25.719 -30.203 -33.969 1 92.75 435 ASP B N 1
ATOM 8021 C CA . ASP B 1 435 ? -25.094 -29.516 -35.062 1 92.75 435 ASP B CA 1
ATOM 8022 C C . ASP B 1 435 ? -25.25 -28 -34.938 1 92.75 435 ASP B C 1
ATOM 8024 O O . ASP B 1 435 ? -24.469 -27.234 -35.5 1 92.75 435 ASP B O 1
ATOM 8028 N N . SER B 1 436 ? -26.172 -27.594 -34.125 1 93.62 436 SER B N 1
ATOM 8029 C CA . SER B 1 436 ? -26.422 -26.172 -33.938 1 93.62 436 SER B CA 1
ATOM 8030 C C . SER B 1 436 ? -25.281 -25.5 -33.188 1 93.62 436 SER B C 1
ATOM 8032 O O . SER B 1 436 ? -25.078 -24.297 -33.281 1 93.62 436 SER B O 1
ATOM 8034 N N . TYR B 1 437 ? -24.578 -26.312 -32.5 1 95.62 437 TYR B N 1
ATOM 8035 C CA . TYR B 1 437 ? -23.562 -25.766 -31.609 1 95.62 437 TYR B CA 1
ATOM 8036 C C . TYR B 1 437 ? -22.203 -25.75 -32.312 1 95.62 437 TYR B C 1
ATOM 8038 O O . TYR B 1 437 ? -21.266 -25.094 -31.844 1 95.62 437 TYR B O 1
ATOM 8046 N N . ILE B 1 438 ? -22.031 -26.453 -33.375 1 95.69 438 ILE B N 1
ATOM 8047 C CA . ILE B 1 438 ? -20.75 -26.625 -34.062 1 95.69 438 ILE B CA 1
ATOM 8048 C C . ILE B 1 438 ? -20.297 -25.297 -34.656 1 95.69 438 ILE B C 1
ATOM 8050 O O . ILE B 1 438 ? -21.109 -24.547 -35.219 1 95.69 438 ILE B O 1
ATOM 8054 N N . GLY B 1 439 ? -18.984 -24.969 -34.5 1 95.31 439 GLY B N 1
ATOM 8055 C CA . GLY B 1 439 ? -18.438 -23.766 -35.094 1 95.31 439 GLY B CA 1
ATOM 8056 C C . GLY B 1 439 ? -17.25 -23.203 -34.344 1 95.31 439 GLY B C 1
ATOM 8057 O O . GLY B 1 439 ? -16.719 -23.859 -33.469 1 95.31 439 GLY B O 1
ATOM 8058 N N . GLU B 1 440 ? -16.812 -22.062 -34.812 1 95.5 440 GLU B N 1
ATOM 8059 C CA . GLU B 1 440 ? -15.703 -21.344 -34.188 1 95.5 440 GLU B CA 1
ATOM 8060 C C . GLU B 1 440 ? -16.203 -20.125 -33.406 1 95.5 440 GLU B C 1
ATOM 8062 O O . GLU B 1 440 ? -17.109 -19.422 -33.875 1 95.5 440 GLU B O 1
ATOM 8067 N N . PHE B 1 441 ? -15.75 -20.016 -32.25 1 96.81 441 PHE B N 1
ATOM 8068 C CA . PHE B 1 441 ? -16.047 -18.891 -31.359 1 96.81 441 PHE B CA 1
ATOM 8069 C C . PHE B 1 441 ? -14.773 -18.172 -30.953 1 96.81 441 PHE B C 1
ATOM 8071 O O . PHE B 1 441 ? -13.727 -18.797 -30.766 1 96.81 441 PHE B O 1
ATOM 8078 N N . ARG B 1 442 ? -14.852 -16.766 -30.766 1 95.56 442 ARG B N 1
ATOM 8079 C CA . ARG B 1 442 ? -13.633 -16 -30.5 1 95.56 442 ARG B CA 1
ATOM 8080 C C . ARG B 1 442 ? -13.836 -15.031 -29.344 1 95.56 442 ARG B C 1
ATOM 8082 O O . ARG B 1 442 ? -14.914 -14.453 -29.203 1 95.56 442 ARG B O 1
ATOM 8089 N N . HIS B 1 443 ? -12.938 -14.961 -28.5 1 95.19 443 HIS B N 1
ATOM 8090 C CA . HIS B 1 443 ? -12.711 -13.875 -27.547 1 95.19 443 HIS B CA 1
ATOM 8091 C C . HIS B 1 443 ? -11.43 -13.117 -27.875 1 95.19 443 HIS B C 1
ATOM 8093 O O . HIS B 1 443 ? -10.352 -13.719 -27.969 1 95.19 443 HIS B O 1
ATOM 8099 N N . LEU B 1 444 ? -11.492 -11.867 -28.047 1 92.88 444 LEU B N 1
ATOM 8100 C CA . LEU B 1 444 ? -10.367 -11.102 -28.562 1 92.88 444 LEU B CA 1
ATOM 8101 C C . LEU B 1 444 ? -9.148 -11.234 -27.656 1 92.88 444 LEU B C 1
ATOM 8103 O O . LEU B 1 444 ? -8.016 -11.258 -28.125 1 92.88 444 LEU B O 1
ATOM 8107 N N . ALA B 1 445 ? -9.328 -11.344 -26.375 1 94.5 445 ALA B N 1
ATOM 8108 C CA . ALA B 1 445 ? -8.211 -11.469 -25.438 1 94.5 445 ALA B CA 1
ATOM 8109 C C . ALA B 1 445 ? -7.809 -12.938 -25.25 1 94.5 445 ALA B C 1
ATOM 8111 O O . ALA B 1 445 ? -6.617 -13.25 -25.188 1 94.5 445 ALA B O 1
ATOM 8112 N N . LEU B 1 446 ? -8.781 -13.906 -25.25 1 95.88 446 LEU B N 1
ATOM 8113 C CA . LEU B 1 446 ? -8.539 -15.289 -24.859 1 95.88 446 LEU B CA 1
ATOM 8114 C C . LEU B 1 446 ? -8.273 -16.156 -26.078 1 95.88 446 LEU B C 1
ATOM 8116 O O . LEU B 1 446 ? -7.793 -17.281 -25.953 1 95.88 446 LEU B O 1
ATOM 8120 N N . GLY B 1 447 ? -8.562 -15.648 -27.219 1 94.38 447 GLY B N 1
ATOM 8121 C CA . GLY B 1 447 ? -8.297 -16.422 -28.422 1 94.38 447 GLY B CA 1
ATOM 8122 C C . GLY B 1 447 ? -9.516 -17.188 -28.922 1 94.38 447 GLY B C 1
ATOM 8123 O O . GLY B 1 447 ? -10.641 -16.688 -28.812 1 94.38 447 GLY B O 1
ATOM 8124 N N . ASP B 1 448 ? -9.188 -18.375 -29.531 1 94.31 448 ASP B N 1
ATOM 8125 C CA . ASP B 1 448 ? -10.227 -19.062 -30.281 1 94.31 448 ASP B CA 1
ATOM 8126 C C . ASP B 1 448 ? -10.602 -20.391 -29.609 1 94.31 448 ASP B C 1
ATOM 8128 O O . ASP B 1 448 ? -9.75 -21.047 -29.016 1 94.31 448 ASP B O 1
ATOM 8132 N N . LEU B 1 449 ? -11.828 -20.625 -29.734 1 96.31 449 LEU B N 1
ATOM 8133 C CA . LEU B 1 449 ? -12.453 -21.859 -29.266 1 96.31 449 LEU B CA 1
ATOM 8134 C C . LEU B 1 449 ? -13.234 -22.531 -30.391 1 96.31 449 LEU B C 1
ATOM 8136 O O . LEU B 1 449 ? -13.922 -21.859 -31.156 1 96.31 449 LEU B O 1
ATOM 8140 N N . ARG B 1 450 ? -13.102 -23.906 -30.562 1 97.06 450 ARG B N 1
ATOM 8141 C CA . ARG B 1 450 ? -13.797 -24.625 -31.625 1 97.06 450 ARG B CA 1
ATOM 8142 C C . ARG B 1 450 ? -14.664 -25.734 -31.047 1 97.06 450 ARG B C 1
ATOM 8144 O O . ARG B 1 450 ? -14.242 -26.453 -30.141 1 97.06 450 ARG B O 1
ATOM 8151 N N . ILE B 1 451 ? -15.852 -25.828 -31.5 1 97.31 451 ILE B N 1
ATOM 8152 C CA . ILE B 1 451 ? -16.734 -26.938 -31.188 1 97.31 451 ILE B CA 1
ATOM 8153 C C . ILE B 1 451 ? -16.875 -27.844 -32.406 1 97.31 451 ILE B C 1
ATOM 8155 O O . ILE B 1 451 ? -17.234 -27.391 -33.5 1 97.31 451 ILE B O 1
ATOM 8159 N N . LEU B 1 452 ? -16.594 -29.125 -32.188 1 95.81 452 LEU B N 1
ATOM 8160 C CA . LEU B 1 452 ? -16.578 -30.094 -33.281 1 95.81 452 LEU B CA 1
ATOM 8161 C C . LEU B 1 452 ? -17.328 -31.375 -32.875 1 95.81 452 LEU B C 1
ATOM 8163 O O . LEU B 1 452 ? -17.516 -31.641 -31.688 1 95.81 452 LEU B O 1
ATOM 8167 N N . ARG B 1 453 ? -17.797 -31.984 -33.906 1 91.56 453 ARG B N 1
ATOM 8168 C CA . ARG B 1 453 ? -18.359 -33.312 -33.719 1 91.56 453 ARG B CA 1
ATOM 8169 C C . ARG B 1 453 ? -17.5 -34.375 -34.438 1 91.56 453 ARG B C 1
ATOM 8171 O O . ARG B 1 453 ? -17.328 -34.312 -35.656 1 91.56 453 ARG B O 1
ATOM 8178 N N . ASN B 1 454 ? -16.766 -35 -33.781 1 79.81 454 ASN B N 1
ATOM 8179 C CA . ASN B 1 454 ? -15.992 -36.094 -34.375 1 79.81 454 ASN B CA 1
ATOM 8180 C C . ASN B 1 454 ? -16.844 -37.375 -34.5 1 79.81 454 ASN B C 1
ATOM 8182 O O . ASN B 1 454 ? -18.062 -37.312 -34.375 1 79.81 454 ASN B O 1
ATOM 8186 N N . GLU B 1 455 ? -16.219 -38.406 -34.875 1 79.25 455 GLU B N 1
ATOM 8187 C CA . GLU B 1 455 ? -16.922 -39.688 -35.094 1 79.25 455 GLU B CA 1
ATOM 8188 C C . GLU B 1 455 ? -17.625 -40.156 -33.844 1 79.25 455 GLU B C 1
ATOM 8190 O O . GLU B 1 455 ? -18.422 -41.094 -33.875 1 79.25 455 GLU B O 1
ATOM 8195 N N . SER B 1 456 ? -17.359 -39.312 -32.906 1 74.62 456 SER B N 1
ATOM 8196 C CA . SER B 1 456 ? -18 -39.688 -31.641 1 74.62 456 SER B CA 1
ATOM 8197 C C . SER B 1 456 ? -19.422 -39.156 -31.531 1 74.62 456 SER B C 1
ATOM 8199 O O . SER B 1 456 ? -19.812 -38.312 -32.344 1 74.62 456 SER B O 1
ATOM 8201 N N . GLU B 1 457 ? -20.172 -39.688 -30.625 1 82.88 457 GLU B N 1
ATOM 8202 C CA . GLU B 1 457 ? -21.562 -39.312 -30.359 1 82.88 457 GLU B CA 1
ATOM 8203 C C . GLU B 1 457 ? -21.641 -37.969 -29.672 1 82.88 457 GLU B C 1
ATOM 8205 O O . GLU B 1 457 ? -22.688 -37.312 -29.656 1 82.88 457 GLU B O 1
ATOM 8210 N N . PHE B 1 458 ? -20.453 -37.5 -29.25 1 89.19 458 PHE B N 1
ATOM 8211 C CA . PHE B 1 458 ? -20.5 -36.281 -28.453 1 89.19 458 PHE B CA 1
ATOM 8212 C C . PHE B 1 458 ? -19.812 -35.125 -29.188 1 89.19 458 PHE B C 1
ATOM 8214 O O . PHE B 1 458 ? -19.016 -35.375 -30.094 1 89.19 458 PHE B O 1
ATOM 8221 N N . LEU B 1 459 ? -20.219 -33.906 -28.797 1 95 459 LEU B N 1
ATOM 8222 C CA . LEU B 1 459 ? -19.484 -32.719 -29.219 1 95 459 LEU B CA 1
ATOM 8223 C C . LEU B 1 459 ? -18.188 -32.594 -28.438 1 95 459 LEU B C 1
ATOM 8225 O O . LEU B 1 459 ? -18.078 -33.062 -27.297 1 95 459 LEU B O 1
ATOM 8229 N N . HIS B 1 460 ? -17.203 -32.031 -29.109 1 96.62 460 HIS B N 1
ATOM 8230 C CA . HIS B 1 460 ? -15.938 -31.719 -28.484 1 96.62 460 HIS B CA 1
ATOM 8231 C C . HIS B 1 460 ? -15.664 -30.219 -28.531 1 96.62 460 HIS B C 1
ATOM 8233 O O . HIS B 1 460 ? -15.859 -29.578 -29.562 1 96.62 460 HIS B O 1
ATOM 8239 N N . LEU B 1 461 ? -15.281 -29.703 -27.422 1 97.56 461 LEU B N 1
ATOM 8240 C CA . LEU B 1 461 ? -14.805 -28.328 -27.344 1 97.56 461 LEU B CA 1
ATOM 8241 C C . LEU B 1 461 ? -13.281 -28.281 -27.312 1 97.56 461 LEU B C 1
ATOM 8243 O O . LEU B 1 461 ? -12.656 -28.875 -26.438 1 97.56 461 LEU B O 1
ATOM 8247 N N . LYS B 1 462 ? -12.695 -27.625 -28.266 1 97.5 462 LYS B N 1
ATOM 8248 C CA . LYS B 1 462 ? -11.25 -27.484 -28.391 1 97.5 462 LYS B CA 1
ATOM 8249 C C . LYS B 1 462 ? -10.82 -26.047 -28.078 1 97.5 462 LYS B C 1
ATOM 8251 O O . LYS B 1 462 ? -11.398 -25.094 -28.594 1 97.5 462 LYS B O 1
ATOM 8256 N N . TYR B 1 463 ? -9.859 -25.906 -27.203 1 97.38 463 TYR B N 1
ATOM 8257 C CA . TYR B 1 463 ? -9.305 -24.609 -26.844 1 97.38 463 TYR B CA 1
ATOM 8258 C C . TYR B 1 463 ? -7.793 -24.688 -26.656 1 97.38 463 TYR B C 1
ATOM 8260 O O . TYR B 1 463 ? -7.301 -25.469 -25.844 1 97.38 463 TYR B O 1
ATOM 8268 N N . GLY B 1 464 ? -7.078 -23.906 -27.422 1 95.56 464 GLY B N 1
ATOM 8269 C CA . GLY B 1 464 ? -5.625 -23.984 -27.391 1 95.56 464 GLY B CA 1
ATOM 8270 C C . GLY B 1 464 ? -5.09 -25.312 -27.875 1 95.56 464 GLY B C 1
ATOM 8271 O O . GLY B 1 464 ? -5.73 -25.984 -28.688 1 95.56 464 GLY B O 1
ATOM 8272 N N . SER B 1 465 ? -3.863 -25.609 -27.453 1 94.31 465 SER B N 1
ATOM 8273 C CA . SER B 1 465 ? -3.219 -26.844 -27.875 1 94.31 465 SER B CA 1
ATOM 8274 C C . SER B 1 465 ? -3.609 -28.016 -26.984 1 94.31 465 SER B C 1
ATOM 8276 O O . SER B 1 465 ? -3.521 -29.172 -27.375 1 94.31 465 SER B O 1
ATOM 8278 N N . TYR B 1 466 ? -4.109 -27.625 -25.812 1 94.75 466 TYR B N 1
ATOM 8279 C CA . TYR B 1 466 ? -4.273 -28.688 -24.844 1 94.75 466 TYR B CA 1
ATOM 8280 C C . TYR B 1 466 ? -5.742 -28.891 -24.484 1 94.75 466 TYR B C 1
ATOM 8282 O O . TYR B 1 466 ? -6.137 -29.953 -24.016 1 94.75 466 TYR B O 1
ATOM 8290 N N . GLY B 1 467 ? -6.488 -27.891 -24.656 1 95.94 467 GLY B N 1
ATOM 8291 C CA . GLY B 1 467 ? -7.898 -28 -24.312 1 95.94 467 GLY B CA 1
ATOM 8292 C C . GLY B 1 467 ? -8.664 -28.922 -25.25 1 95.94 467 GLY B C 1
ATOM 8293 O O . GLY B 1 467 ? -8.734 -28.656 -26.453 1 95.94 467 GLY B O 1
ATOM 8294 N N . ASN B 1 468 ? -9.133 -30 -24.734 1 96.38 468 ASN B N 1
ATOM 8295 C CA . ASN B 1 468 ? -10.008 -30.938 -25.422 1 96.38 468 ASN B CA 1
ATOM 8296 C C . ASN B 1 468 ? -11.047 -31.531 -24.469 1 96.38 468 ASN B C 1
ATOM 8298 O O . ASN B 1 468 ? -10.703 -32.344 -23.609 1 96.38 468 ASN B O 1
ATOM 8302 N N . PHE B 1 469 ? -12.289 -31.109 -24.625 1 97.38 469 PHE B N 1
ATOM 8303 C CA . PHE B 1 469 ? -13.344 -31.469 -23.688 1 97.38 469 PHE B CA 1
ATOM 8304 C C . PHE B 1 469 ? -14.484 -32.188 -24.406 1 97.38 469 PHE B C 1
ATOM 8306 O O . PHE B 1 469 ? -14.93 -31.75 -25.469 1 97.38 469 PHE B O 1
ATOM 8313 N N . ILE B 1 470 ? -14.93 -33.219 -23.859 1 96.75 470 ILE B N 1
ATOM 8314 C CA . ILE B 1 470 ? -16.203 -33.812 -24.25 1 96.75 470 ILE B CA 1
ATOM 8315 C C . ILE B 1 470 ? -17.359 -33 -23.641 1 96.75 470 ILE B C 1
ATOM 8317 O O . ILE B 1 470 ? -17.312 -32.625 -22.469 1 96.75 470 ILE B O 1
ATOM 8321 N N . MET B 1 471 ? -18.344 -32.719 -24.453 1 96.81 471 MET B N 1
ATOM 8322 C CA . MET B 1 471 ? -19.484 -31.953 -24 1 96.81 471 MET B CA 1
ATOM 8323 C C . MET B 1 471 ? -20.672 -32.844 -23.719 1 96.81 471 MET B C 1
ATOM 8325 O O . MET B 1 471 ? -21.281 -33.406 -24.625 1 96.81 471 MET B O 1
ATOM 8329 N N . HIS B 1 472 ? -21.047 -32.906 -22.484 1 96.06 472 HIS B N 1
ATOM 8330 C CA . HIS B 1 472 ? -22.203 -33.688 -22.078 1 96.06 472 HIS B CA 1
ATOM 8331 C C . HIS B 1 472 ? -23.453 -32.844 -21.984 1 96.06 472 HIS B C 1
ATOM 8333 O O . HIS B 1 472 ? -23.484 -31.844 -21.25 1 96.06 472 HIS B O 1
ATOM 8339 N N . PRO B 1 473 ? -24.453 -33.281 -22.656 1 95.56 473 PRO B N 1
ATOM 8340 C CA . PRO B 1 473 ? -25.703 -32.5 -22.531 1 95.56 473 PRO B CA 1
ATOM 8341 C C . PRO B 1 473 ? -26.266 -32.531 -21.109 1 95.56 473 PRO B C 1
ATOM 8343 O O . PRO B 1 473 ? -25.969 -33.438 -20.328 1 95.56 473 PRO B O 1
ATOM 8346 N N . THR B 1 474 ? -27.016 -31.469 -20.797 1 95.69 474 THR B N 1
ATOM 8347 C CA . THR B 1 474 ? -27.688 -31.375 -19.5 1 95.69 474 THR B CA 1
ATOM 8348 C C . THR B 1 474 ? -29.188 -31.156 -19.688 1 95.69 474 THR B C 1
ATOM 8350 O O . THR B 1 474 ? -29.672 -31.031 -20.812 1 95.69 474 THR B O 1
ATOM 8353 N N . PHE B 1 475 ? -29.938 -31.078 -18.531 1 94.12 475 PHE B N 1
ATOM 8354 C CA . PHE B 1 475 ? -31.375 -30.828 -18.562 1 94.12 475 PHE B CA 1
ATOM 8355 C C . PHE B 1 475 ? -31.656 -29.344 -18.75 1 94.12 475 PHE B C 1
ATOM 8357 O O . PHE B 1 475 ? -32.781 -28.938 -19.016 1 94.12 475 PHE B O 1
ATOM 8364 N N . THR B 1 476 ? -30.656 -28.625 -18.609 1 92.5 476 THR B N 1
ATOM 8365 C CA . THR B 1 476 ? -30.797 -27.188 -18.859 1 92.5 476 THR B CA 1
ATOM 8366 C C . THR B 1 476 ? -30.469 -26.859 -20.312 1 92.5 476 THR B C 1
ATOM 8368 O O . THR B 1 476 ? -29.406 -27.203 -20.812 1 92.5 476 THR B O 1
ATOM 8371 N N . LYS B 1 477 ? -31.328 -26.156 -20.953 1 92.81 477 LYS B N 1
ATOM 8372 C CA . LYS B 1 477 ? -31.188 -25.844 -22.359 1 92.81 477 LYS B CA 1
ATOM 8373 C C . LYS B 1 477 ? -29.875 -25.078 -22.625 1 92.81 477 LYS B C 1
ATOM 8375 O O . LYS B 1 477 ? -29.562 -24.125 -21.906 1 92.81 477 LYS B O 1
ATOM 8380 N N . ASP B 1 478 ? -29.078 -25.547 -23.609 1 94.94 478 ASP B N 1
ATOM 8381 C CA . ASP B 1 478 ? -27.891 -24.875 -24.141 1 94.94 478 ASP B CA 1
ATOM 8382 C C . ASP B 1 478 ? -26.781 -24.844 -23.109 1 94.94 478 ASP B C 1
ATOM 8384 O O . ASP B 1 478 ? -25.938 -23.922 -23.125 1 94.94 478 ASP B O 1
ATOM 8388 N N . VAL B 1 479 ? -26.891 -25.734 -22.141 1 96.06 479 VAL B N 1
ATOM 8389 C CA . VAL B 1 479 ? -25.844 -25.875 -21.156 1 96.06 479 VAL B CA 1
ATOM 8390 C C . VAL B 1 479 ? -25.234 -27.281 -21.234 1 96.06 479 VAL B C 1
ATOM 8392 O O . VAL B 1 479 ? -25.953 -28.281 -21.281 1 96.06 479 VAL B O 1
ATOM 8395 N N . PHE B 1 480 ? -23.953 -27.375 -21.281 1 96.81 480 PHE B N 1
ATOM 8396 C CA . PHE B 1 480 ? -23.234 -28.641 -21.344 1 96.81 480 PHE B CA 1
ATOM 8397 C C . PHE B 1 480 ? -22.234 -28.75 -20.188 1 96.81 480 PHE B C 1
ATOM 8399 O O . PHE B 1 480 ? -21.688 -27.734 -19.75 1 96.81 480 PHE B O 1
ATOM 8406 N N . ILE B 1 481 ? -21.984 -29.906 -19.672 1 96.25 481 ILE B N 1
ATOM 8407 C CA . ILE B 1 481 ? -20.891 -30.203 -18.766 1 96.25 481 ILE B CA 1
ATOM 8408 C C . ILE B 1 481 ? -19.656 -30.625 -19.562 1 96.25 481 ILE B C 1
ATOM 8410 O O . ILE B 1 481 ? -19.734 -31.5 -20.438 1 96.25 481 ILE B O 1
ATOM 8414 N N . LEU B 1 482 ? -18.578 -29.969 -19.281 1 97.06 482 LEU B N 1
ATOM 8415 C CA . LEU B 1 482 ? -17.328 -30.25 -19.984 1 97.06 482 LEU B CA 1
ATOM 8416 C C . LEU B 1 482 ? -16.484 -31.25 -19.188 1 97.06 482 LEU B C 1
ATOM 8418 O O . LEU B 1 482 ? -16.312 -31.109 -17.984 1 97.06 482 LEU B O 1
ATOM 8422 N N . GLU B 1 483 ? -15.961 -32.219 -19.891 1 96.5 483 GLU B N 1
ATOM 8423 C CA . GLU B 1 483 ? -15.047 -33.219 -19.328 1 96.5 483 GLU B CA 1
ATOM 8424 C C . GLU B 1 483 ? -13.773 -33.312 -20.156 1 96.5 483 GLU B C 1
ATOM 8426 O O . GLU B 1 483 ? -13.82 -33.688 -21.328 1 96.5 483 GLU B O 1
ATOM 8431 N N . SER B 1 484 ? -12.703 -33.062 -19.516 1 97.19 484 SER B N 1
ATOM 8432 C CA . SER B 1 484 ? -11.438 -33.094 -20.234 1 97.19 484 SER B CA 1
ATOM 8433 C C . SER B 1 484 ? -11.109 -34.531 -20.672 1 97.19 484 SER B C 1
ATOM 8435 O O . SER B 1 484 ? -11.25 -35.469 -19.891 1 97.19 484 SER B O 1
ATOM 8437 N N . VAL B 1 485 ? -10.602 -34.656 -21.891 1 95.5 485 VAL B N 1
ATOM 8438 C CA . VAL B 1 485 ? -10.102 -35.938 -22.375 1 95.5 485 VAL B CA 1
ATOM 8439 C C . VAL B 1 485 ? -8.703 -36.188 -21.797 1 95.5 485 VAL B C 1
ATOM 8441 O O . VAL B 1 485 ? -8.039 -35.25 -21.344 1 95.5 485 VAL B O 1
ATOM 8444 N N . PRO B 1 486 ? -8.305 -37.406 -21.75 1 94.62 486 PRO B N 1
ATOM 8445 C CA . PRO B 1 486 ? -6.953 -37.688 -21.266 1 94.62 486 PRO B CA 1
ATOM 8446 C C . PRO B 1 486 ? -5.891 -36.875 -22.016 1 94.62 486 PRO B C 1
ATOM 8448 O O . PRO B 1 486 ? -5.949 -36.719 -23.234 1 94.62 486 PRO B O 1
ATOM 8451 N N . GLY B 1 487 ? -5.035 -36.25 -21.266 1 93.56 487 GLY B N 1
ATOM 8452 C CA . GLY B 1 487 ? -3.99 -35.406 -21.797 1 93.56 487 GLY B CA 1
ATOM 8453 C C . GLY B 1 487 ? -3.469 -34.406 -20.797 1 93.56 487 GLY B C 1
ATOM 8454 O O . GLY B 1 487 ? -3.613 -34.594 -19.578 1 93.56 487 GLY B O 1
ATOM 8455 N N . SER B 1 488 ? -2.836 -33.344 -21.312 1 92.81 488 SER B N 1
ATOM 8456 C CA . SER B 1 488 ? -2.125 -32.344 -20.484 1 92.81 488 SER B CA 1
ATOM 8457 C C . SER B 1 488 ? -3.086 -31.594 -19.578 1 92.81 488 SER B C 1
ATOM 8459 O O . SER B 1 488 ? -2.701 -31.141 -18.5 1 92.81 488 SER B O 1
ATOM 8461 N N . MET B 1 489 ? -4.332 -31.531 -19.969 1 94.94 489 MET B N 1
ATOM 8462 C CA . MET B 1 489 ? -5.273 -30.719 -19.203 1 94.94 489 MET B CA 1
ATOM 8463 C C . MET B 1 489 ? -6.312 -31.609 -18.516 1 94.94 489 MET B C 1
ATOM 8465 O O . MET B 1 489 ? -7.363 -31.125 -18.094 1 94.94 489 MET B O 1
ATOM 8469 N N . TRP B 1 490 ? -6.023 -32.906 -18.453 1 95.88 490 TRP B N 1
ATOM 8470 C CA . TRP B 1 490 ? -6.977 -33.812 -17.844 1 95.88 490 TRP B CA 1
ATOM 8471 C C . TRP B 1 490 ? -7.309 -33.375 -16.406 1 95.88 490 TRP B C 1
ATOM 8473 O O . TRP B 1 490 ? -8.461 -33.469 -15.977 1 95.88 490 TRP B O 1
ATOM 8483 N N . TYR B 1 491 ? -6.379 -32.844 -15.727 1 94.31 491 TYR B N 1
ATOM 8484 C CA . TYR B 1 491 ? -6.52 -32.469 -14.32 1 94.31 491 TYR B CA 1
ATOM 8485 C C . TYR B 1 491 ? -7.551 -31.359 -14.164 1 94.31 491 TYR B C 1
ATOM 8487 O O . TYR B 1 491 ? -8.125 -31.188 -13.086 1 94.31 491 TYR B O 1
ATOM 8495 N N . PHE B 1 492 ? -7.824 -30.641 -15.164 1 94.75 492 PHE B N 1
ATOM 8496 C CA . PHE B 1 492 ? -8.648 -29.438 -15.125 1 94.75 492 PHE B CA 1
ATOM 8497 C C . PHE B 1 492 ? -10.086 -29.781 -14.758 1 94.75 492 PHE B C 1
ATOM 8499 O O . PHE B 1 492 ? -10.812 -28.938 -14.227 1 94.75 492 PHE B O 1
ATOM 8506 N N . THR B 1 493 ? -10.57 -31.047 -14.961 1 95.62 493 THR B N 1
ATOM 8507 C CA . THR B 1 493 ? -11.945 -31.406 -14.633 1 95.62 493 THR B CA 1
ATOM 8508 C C . THR B 1 493 ? -11.984 -32.594 -13.688 1 95.62 493 THR B C 1
ATOM 8510 O O . THR B 1 493 ? -13.055 -33 -13.242 1 95.62 493 THR B O 1
ATOM 8513 N N . HIS B 1 494 ? -10.844 -33.188 -13.336 1 95 494 HIS B N 1
ATOM 8514 C CA . HIS B 1 494 ? -10.891 -34.469 -12.641 1 95 494 HIS B CA 1
ATOM 8515 C C . HIS B 1 494 ? -10.297 -34.344 -11.234 1 95 494 HIS B C 1
ATOM 8517 O O . HIS B 1 494 ? -10.594 -35.156 -10.359 1 95 494 HIS B O 1
ATOM 8523 N N . MET B 1 495 ? -9.469 -33.344 -11.055 1 93.88 495 MET B N 1
ATOM 8524 C CA . MET B 1 495 ? -8.789 -33.25 -9.773 1 93.88 495 MET B CA 1
ATOM 8525 C C . MET B 1 495 ? -9.703 -32.656 -8.711 1 93.88 495 MET B C 1
ATOM 8527 O O . MET B 1 495 ? -10.617 -31.891 -9.039 1 93.88 495 MET B O 1
ATOM 8531 N N . ASP B 1 496 ? -9.359 -32.875 -7.492 1 91.38 496 ASP B N 1
ATOM 8532 C CA . ASP B 1 496 ? -10.227 -32.531 -6.371 1 91.38 496 ASP B CA 1
ATOM 8533 C C . ASP B 1 496 ? -10.438 -31.031 -6.277 1 91.38 496 ASP B C 1
ATOM 8535 O O . ASP B 1 496 ? -11.547 -30.562 -6.016 1 91.38 496 ASP B O 1
ATOM 8539 N N . ILE B 1 497 ? -9.422 -30.297 -6.508 1 87.69 497 ILE B N 1
ATOM 8540 C CA . ILE B 1 497 ? -9.484 -28.844 -6.32 1 87.69 497 ILE B CA 1
ATOM 8541 C C . ILE B 1 497 ? -10.492 -28.25 -7.297 1 87.69 497 ILE B C 1
ATOM 8543 O O . ILE B 1 497 ? -11.156 -27.25 -6.984 1 87.69 497 ILE B O 1
ATOM 8547 N N . PHE B 1 498 ? -10.656 -28.844 -8.414 1 84.88 498 PHE B N 1
ATOM 8548 C CA . PHE B 1 498 ? -11.578 -28.344 -9.422 1 84.88 498 PHE B CA 1
ATOM 8549 C C . PHE B 1 498 ? -12.969 -28.938 -9.227 1 84.88 498 PHE B C 1
ATOM 8551 O O . PHE B 1 498 ? -13.977 -28.25 -9.43 1 84.88 498 PHE B O 1
ATOM 8558 N N . ARG B 1 499 ? -13.016 -30.078 -8.797 1 84.19 499 ARG B N 1
ATOM 8559 C CA . ARG B 1 499 ? -14.297 -30.766 -8.617 1 84.19 499 ARG B CA 1
ATOM 8560 C C . ARG B 1 499 ? -15.094 -30.141 -7.477 1 84.19 499 ARG B C 1
ATOM 8562 O O . ARG B 1 499 ? -16.328 -30.109 -7.52 1 84.19 499 ARG B O 1
ATOM 8569 N N . THR B 1 500 ? -14.414 -29.656 -6.504 1 79.12 500 THR B N 1
ATOM 8570 C CA . THR B 1 500 ? -15.086 -29.047 -5.359 1 79.12 500 THR B CA 1
ATOM 8571 C C . THR B 1 500 ? -15.789 -27.75 -5.77 1 79.12 500 THR B C 1
ATOM 8573 O O . THR B 1 500 ? -16.703 -27.297 -5.078 1 79.12 500 THR B O 1
ATOM 8576 N N . LYS B 1 501 ? -15.391 -27.25 -6.887 1 80.25 501 LYS B N 1
ATOM 8577 C CA . LYS B 1 501 ? -15.984 -26 -7.359 1 80.25 501 LYS B CA 1
ATOM 8578 C C . LYS B 1 501 ? -17.188 -26.25 -8.266 1 80.25 501 LYS B C 1
ATOM 8580 O O . LYS B 1 501 ? -17.812 -25.312 -8.75 1 80.25 501 LYS B O 1
ATOM 8585 N N . GLY B 1 502 ? -17.531 -27.484 -8.531 1 84.69 502 GLY B N 1
ATOM 8586 C CA . GLY B 1 502 ? -18.625 -27.828 -9.43 1 84.69 502 GLY B CA 1
ATOM 8587 C C . GLY B 1 502 ? -18.156 -28.203 -10.82 1 84.69 502 GLY B C 1
ATOM 8588 O O . GLY B 1 502 ? -16.953 -28.141 -11.117 1 84.69 502 GLY B O 1
ATOM 8589 N N . PRO B 1 503 ? -19.125 -28.547 -11.57 1 91.38 503 PRO B N 1
ATOM 8590 C CA . PRO B 1 503 ? -18.734 -28.984 -12.914 1 91.38 503 PRO B CA 1
ATOM 8591 C C . PRO B 1 503 ? -18.312 -27.844 -13.812 1 91.38 503 PRO B C 1
ATOM 8593 O O . PRO B 1 503 ? -18.781 -26.703 -13.648 1 91.38 503 PRO B O 1
ATOM 8596 N N . CYS B 1 504 ? -17.406 -28.141 -14.664 1 94.06 504 CYS B N 1
ATOM 8597 C CA . CYS B 1 504 ? -17.031 -27.203 -15.719 1 94.06 504 CYS B CA 1
ATOM 8598 C C . CYS B 1 504 ? -18.141 -27.078 -16.75 1 94.06 504 CYS B C 1
ATOM 8600 O O . CYS B 1 504 ? -18.547 -28.094 -17.344 1 94.06 504 CYS B O 1
ATOM 8602 N N . LEU B 1 505 ? -18.625 -25.844 -17.031 1 95.44 505 LEU B N 1
ATOM 8603 C CA . LEU B 1 505 ? -19.812 -25.672 -17.844 1 95.44 505 LEU B CA 1
ATOM 8604 C C . LEU B 1 505 ? -19.484 -24.891 -19.109 1 95.44 505 LEU B C 1
ATOM 8606 O O . LEU B 1 505 ? -18.594 -24.047 -19.109 1 95.44 505 LEU B O 1
ATOM 8610 N N . ALA B 1 506 ? -20.172 -25.203 -20.125 1 97.12 506 ALA B N 1
ATOM 8611 C CA . ALA B 1 506 ? -20.328 -24.359 -21.297 1 97.12 506 ALA B CA 1
ATOM 8612 C C . ALA B 1 506 ? -21.766 -23.891 -21.438 1 97.12 506 ALA B C 1
ATOM 8614 O O . ALA B 1 506 ? -22.688 -24.703 -21.609 1 97.12 506 ALA B O 1
ATOM 8615 N N . ILE B 1 507 ? -21.953 -22.641 -21.375 1 96 507 ILE B N 1
ATOM 8616 C CA . ILE B 1 507 ? -23.281 -22.047 -21.438 1 96 507 ILE B CA 1
ATOM 8617 C C . ILE B 1 507 ? -23.453 -21.281 -22.75 1 96 507 ILE B C 1
ATOM 8619 O O . ILE B 1 507 ? -22.844 -20.219 -22.938 1 96 507 ILE B O 1
ATOM 8623 N N . PHE B 1 508 ? -24.328 -21.797 -23.594 1 96.62 508 PHE B N 1
ATOM 8624 C CA . PHE B 1 508 ? -24.531 -21.188 -24.906 1 96.62 508 PHE B CA 1
ATOM 8625 C C . PHE B 1 508 ? -25.688 -20.188 -24.859 1 96.62 508 PHE B C 1
ATOM 8627 O O . PHE B 1 508 ? -26.656 -20.391 -24.109 1 96.62 508 PHE B O 1
ATOM 8634 N N . ASN B 1 509 ? -25.484 -19.109 -25.609 1 94.88 509 ASN B N 1
ATOM 8635 C CA . ASN B 1 509 ? -26.531 -18.109 -25.766 1 94.88 509 ASN B CA 1
ATOM 8636 C C . ASN B 1 509 ? -26.984 -18 -27.219 1 94.88 509 ASN B C 1
ATOM 8638 O O . ASN B 1 509 ? -26.156 -18.047 -28.141 1 94.88 509 ASN B O 1
ATOM 8642 N N . SER B 1 510 ? -28.312 -17.875 -27.375 1 91.88 510 SER B N 1
ATOM 8643 C CA . SER B 1 510 ? -28.875 -17.781 -28.719 1 91.88 510 SER B CA 1
ATOM 8644 C C . SER B 1 510 ? -29.5 -16.422 -28.953 1 91.88 510 SER B C 1
ATOM 8646 O O . SER B 1 510 ? -29.859 -15.719 -28 1 91.88 510 SER B O 1
ATOM 8648 N N . SER B 1 511 ? -29.469 -16.062 -30.234 1 85.88 511 SER B N 1
ATOM 8649 C CA . SER B 1 511 ? -30.141 -14.828 -30.625 1 85.88 511 SER B CA 1
ATOM 8650 C C . SER B 1 511 ? -31.641 -14.914 -30.391 1 85.88 511 SER B C 1
ATOM 8652 O O . SER B 1 511 ? -32.25 -15.984 -30.547 1 85.88 511 SER B O 1
ATOM 8654 N N . PHE B 1 512 ? -32.156 -13.875 -30.062 1 78.25 512 PHE B N 1
ATOM 8655 C CA . PHE B 1 512 ? -33.594 -13.82 -29.766 1 78.25 512 PHE B CA 1
ATOM 8656 C C . PHE B 1 512 ? -34.406 -14.008 -31.031 1 78.25 512 PHE B C 1
ATOM 8658 O O . PHE B 1 512 ? -35.438 -14.672 -31 1 78.25 512 PHE B O 1
ATOM 8665 N N . THR B 1 513 ? -33.969 -13.547 -32.125 1 78.94 513 THR B N 1
ATOM 8666 C CA . THR B 1 513 ? -34.781 -13.492 -33.312 1 78.94 513 THR B CA 1
ATOM 8667 C C . THR B 1 513 ? -34.688 -14.812 -34.094 1 78.94 513 THR B C 1
ATOM 8669 O O . THR B 1 513 ? -35.688 -15.328 -34.562 1 78.94 513 THR B O 1
ATOM 8672 N N . GLU B 1 514 ? -33.594 -15.414 -34.25 1 82.75 514 GLU B N 1
ATOM 8673 C CA . GLU B 1 514 ? -33.375 -16.547 -35.156 1 82.75 514 GLU B CA 1
ATOM 8674 C C . GLU B 1 514 ? -33.094 -17.828 -34.375 1 82.75 514 GLU B C 1
ATOM 8676 O O . GLU B 1 514 ? -33.031 -18.906 -34.938 1 82.75 514 GLU B O 1
ATOM 8681 N N . ASP B 1 515 ? -33 -17.734 -33 1 86.44 515 ASP B N 1
ATOM 8682 C CA . ASP B 1 515 ? -32.656 -18.859 -32.156 1 86.44 515 ASP B CA 1
ATOM 8683 C C . ASP B 1 515 ? -31.375 -19.562 -32.625 1 86.44 515 ASP B C 1
ATOM 8685 O O . ASP B 1 515 ? -31.328 -20.781 -32.719 1 86.44 515 ASP B O 1
ATOM 8689 N N . LYS B 1 516 ? -30.422 -18.812 -33.125 1 91.31 516 LYS B N 1
ATOM 8690 C CA . LYS B 1 516 ? -29.109 -19.312 -33.5 1 91.31 516 LYS B CA 1
ATOM 8691 C C . LYS B 1 516 ? -28.062 -19.047 -32.438 1 91.31 516 LYS B C 1
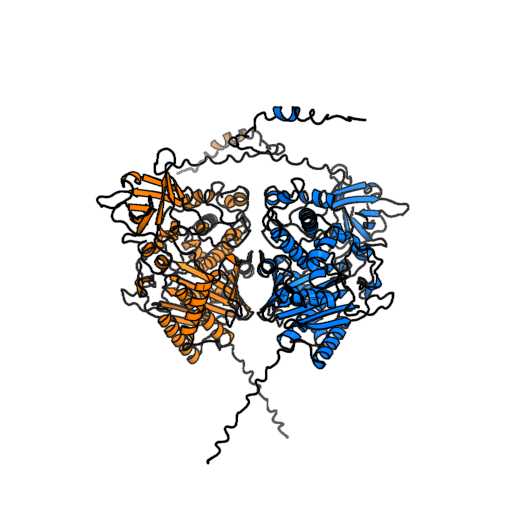ATOM 8693 O O . LYS B 1 516 ? -28.078 -17.984 -31.797 1 91.31 516 LYS B O 1
ATOM 8698 N N . ILE B 1 517 ? -27.25 -20.062 -32.219 1 94.88 517 ILE B N 1
ATOM 8699 C CA . ILE B 1 517 ? -26.203 -19.938 -31.219 1 94.88 517 ILE B CA 1
ATOM 8700 C C . ILE B 1 517 ? -25.25 -18.812 -31.594 1 94.88 517 ILE B C 1
ATOM 8702 O O . ILE B 1 517 ? -24.688 -18.812 -32.688 1 94.88 517 ILE B O 1
ATOM 8706 N N . GLU B 1 518 ? -25.016 -17.875 -30.609 1 94.62 518 GLU B N 1
ATOM 8707 C CA . GLU B 1 518 ? -24.203 -16.703 -30.891 1 94.62 518 GLU B CA 1
ATOM 8708 C C . GLU B 1 518 ? -22.922 -16.703 -30.062 1 94.62 518 GLU B C 1
ATOM 8710 O O . GLU B 1 518 ? -21.906 -16.156 -30.484 1 94.62 518 GLU B O 1
ATOM 8715 N N . SER B 1 519 ? -23.078 -17.25 -28.938 1 96.5 519 SER B N 1
ATOM 8716 C CA . SER B 1 519 ? -21.906 -17.172 -28.047 1 96.5 519 SER B CA 1
ATOM 8717 C C . SER B 1 519 ? -21.891 -18.328 -27.062 1 96.5 519 SER B C 1
ATOM 8719 O O . SER B 1 519 ? -22.891 -19.047 -26.922 1 96.5 519 SER B O 1
ATOM 8721 N N . VAL B 1 520 ? -20.766 -18.547 -26.469 1 97.38 520 VAL B N 1
ATOM 8722 C CA . VAL B 1 520 ? -20.594 -19.547 -25.406 1 97.38 520 VAL B CA 1
ATOM 8723 C C . VAL B 1 520 ? -19.812 -18.938 -24.25 1 97.38 520 VAL B C 1
ATOM 8725 O O . VAL B 1 520 ? -18.766 -18.312 -24.453 1 97.38 520 VAL B O 1
ATOM 8728 N N . TYR B 1 521 ? -20.391 -19.062 -23.109 1 96.62 521 TYR B N 1
ATOM 8729 C CA . TYR B 1 521 ? -19.781 -18.609 -21.859 1 96.62 521 TYR B CA 1
ATOM 8730 C C . TYR B 1 521 ? -19.234 -19.781 -21.062 1 96.62 521 TYR B C 1
ATOM 8732 O O . TYR B 1 521 ? -19.953 -20.75 -20.781 1 96.62 521 TYR B O 1
ATOM 8740 N N . ILE B 1 522 ? -17.922 -19.719 -20.688 1 96.38 522 ILE B N 1
ATOM 8741 C CA . ILE B 1 522 ? -17.297 -20.766 -19.875 1 96.38 522 ILE B CA 1
ATOM 8742 C C . ILE B 1 522 ? -16.812 -20.156 -18.547 1 96.38 522 ILE B C 1
ATOM 8744 O O . ILE B 1 522 ? -15.656 -19.781 -18.422 1 96.38 522 ILE B O 1
ATOM 8748 N N . PRO B 1 523 ? -17.609 -20.25 -17.547 1 92.5 523 PRO B N 1
ATOM 8749 C CA . PRO B 1 523 ? -17.297 -19.578 -16.281 1 92.5 523 PRO B CA 1
ATOM 8750 C C . PRO B 1 523 ? -16.031 -20.125 -15.617 1 92.5 523 PRO B C 1
ATOM 8752 O O . PRO B 1 523 ? -15.352 -19.406 -14.883 1 92.5 523 PRO B O 1
ATOM 8755 N N . ASN B 1 524 ? -15.594 -21.328 -15.891 1 92.5 524 ASN B N 1
ATOM 8756 C CA . ASN B 1 524 ? -14.477 -21.984 -15.219 1 92.5 524 ASN B CA 1
ATOM 8757 C C . ASN B 1 524 ? -13.141 -21.5 -15.781 1 92.5 524 ASN B C 1
ATOM 8759 O O . ASN B 1 524 ? -12.086 -21.797 -15.203 1 92.5 524 ASN B O 1
ATOM 8763 N N . PHE B 1 525 ? -13.164 -20.781 -16.859 1 93.25 525 PHE B N 1
ATOM 8764 C CA . PHE B 1 525 ? -11.922 -20.297 -17.469 1 93.25 525 PHE B CA 1
ATOM 8765 C C . PHE B 1 525 ? -11.336 -19.156 -16.656 1 93.25 525 PHE B C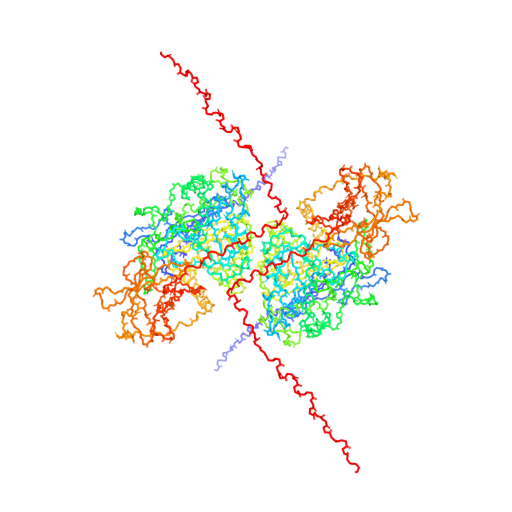 1
ATOM 8767 O O . PHE B 1 525 ? -10.117 -18.984 -16.609 1 93.25 525 PHE B O 1
ATOM 8774 N N . ASP B 1 526 ? -12.211 -18.391 -16.031 1 90.75 526 ASP B N 1
ATOM 8775 C CA . ASP B 1 526 ? -11.75 -17.312 -15.172 1 90.75 526 ASP B CA 1
ATOM 8776 C C . ASP B 1 526 ? -12.875 -16.812 -14.266 1 90.75 526 ASP B C 1
ATOM 8778 O O . ASP B 1 526 ? -14.023 -16.703 -14.695 1 90.75 526 ASP B O 1
ATOM 8782 N N . THR B 1 527 ? -12.539 -16.469 -13.086 1 82.19 527 THR B N 1
ATOM 8783 C CA . THR B 1 527 ? -13.578 -16.094 -12.125 1 82.19 527 THR B CA 1
ATOM 8784 C C . THR B 1 527 ? -13.82 -14.594 -12.141 1 82.19 527 THR B C 1
ATOM 8786 O O . THR B 1 527 ? -14.867 -14.125 -11.695 1 82.19 527 THR B O 1
ATOM 8789 N N . HIS B 1 528 ? -12.922 -13.875 -12.625 1 82.62 528 HIS B N 1
ATOM 8790 C CA . HIS B 1 528 ? -13.055 -12.422 -12.547 1 82.62 528 HIS B CA 1
ATOM 8791 C C . HIS B 1 528 ? -13.461 -11.836 -13.898 1 82.62 528 HIS B C 1
ATOM 8793 O O . HIS B 1 528 ? -14.109 -10.789 -13.953 1 82.62 528 HIS B O 1
ATOM 8799 N N . THR B 1 529 ? -13.078 -12.516 -14.922 1 84.44 529 THR B N 1
ATOM 8800 C CA . THR B 1 529 ? -13.352 -12.07 -16.281 1 84.44 529 THR B CA 1
ATOM 8801 C C . THR B 1 529 ? -14.492 -12.875 -16.891 1 84.44 529 THR B C 1
ATOM 8803 O O . THR B 1 529 ? -14.539 -14.102 -16.75 1 84.44 529 THR B O 1
ATOM 8806 N N . LYS B 1 530 ? -15.375 -12.148 -17.5 1 87 530 LYS B N 1
ATOM 8807 C CA . LYS B 1 530 ? -16.406 -12.859 -18.25 1 87 530 LYS B CA 1
ATOM 8808 C C . LYS B 1 530 ? -15.852 -13.492 -19.516 1 87 530 LYS B C 1
ATOM 8810 O O . LYS B 1 530 ? -15.562 -12.797 -20.484 1 87 530 LYS B O 1
ATOM 8815 N N . THR B 1 531 ? -15.766 -14.781 -19.547 1 93.88 531 THR B N 1
ATOM 8816 C CA . THR B 1 531 ? -15.148 -15.531 -20.625 1 93.88 531 THR B CA 1
ATOM 8817 C C . THR B 1 531 ? -16.188 -15.93 -21.672 1 93.88 531 THR B C 1
ATOM 8819 O O . THR B 1 531 ? -16.453 -17.109 -21.875 1 93.88 531 THR B O 1
ATOM 8822 N N . VAL B 1 532 ? -16.703 -14.906 -22.391 1 95.94 532 VAL B N 1
ATOM 8823 C CA . VAL B 1 532 ? -17.719 -15.102 -23.422 1 95.94 532 VAL B CA 1
ATOM 8824 C C . VAL B 1 532 ? -17.047 -15.086 -24.797 1 95.94 532 VAL B C 1
ATOM 8826 O O . VAL B 1 532 ? -16.5 -14.07 -25.219 1 95.94 532 VAL B O 1
ATOM 8829 N N . PHE B 1 533 ? -17.094 -16.219 -25.453 1 96.81 533 PHE B N 1
ATOM 8830 C CA . PHE B 1 533 ? -16.625 -16.359 -26.828 1 96.81 533 PHE B CA 1
ATOM 8831 C C . PHE B 1 533 ? -17.766 -16.188 -27.812 1 96.81 533 PHE B C 1
ATOM 8833 O O . PHE B 1 533 ? -18.828 -16.781 -27.656 1 96.81 533 PHE B O 1
ATOM 8840 N N . THR B 1 534 ? -17.531 -15.406 -28.844 1 95.38 534 THR B N 1
ATOM 8841 C CA . THR B 1 534 ? -18.609 -15.055 -29.75 1 95.38 534 THR B CA 1
ATOM 8842 C C . THR B 1 534 ? -18.328 -15.562 -31.156 1 95.38 534 THR B C 1
ATOM 8844 O O . THR B 1 534 ? -17.188 -15.539 -31.609 1 95.38 534 THR B O 1
ATOM 8847 N N . ARG B 1 535 ? -19.5 -15.977 -31.734 1 93.12 535 ARG B N 1
ATOM 8848 C CA . ARG B 1 535 ? -19.422 -16.375 -33.125 1 93.12 535 ARG B CA 1
ATOM 8849 C C . ARG B 1 535 ? -19.281 -15.172 -34.062 1 93.12 535 ARG B C 1
ATOM 8851 O O . ARG B 1 535 ? -19.906 -14.133 -33.812 1 93.12 535 ARG B O 1
ATOM 8858 N N . ASN B 1 536 ? -18.516 -15.156 -35.125 1 82.31 536 ASN B N 1
ATOM 8859 C CA . ASN B 1 536 ? -18.375 -14.141 -36.156 1 82.31 536 ASN B CA 1
ATOM 8860 C C . ASN B 1 536 ? -17.984 -12.789 -35.562 1 82.31 536 ASN B C 1
ATOM 8862 O O . ASN B 1 536 ? -18.594 -11.766 -35.906 1 82.31 536 ASN B O 1
ATOM 8866 N N . LEU B 1 537 ? -17.141 -12.891 -34.562 1 82.25 537 LEU B N 1
ATOM 8867 C CA . LEU B 1 537 ? -16.688 -11.664 -33.906 1 82.25 537 LEU B CA 1
ATOM 8868 C C . LEU B 1 537 ? -15.906 -10.781 -34.875 1 82.25 537 LEU B C 1
ATOM 8870 O O . LEU B 1 537 ? -15.023 -11.273 -35.594 1 82.25 537 LEU B O 1
ATOM 8874 N N . VAL B 1 538 ? -16.391 -9.516 -35.031 1 72.62 538 VAL B N 1
ATOM 8875 C CA . VAL B 1 538 ? -15.68 -8.516 -35.844 1 72.62 538 VAL B CA 1
ATOM 8876 C C . VAL B 1 538 ? -14.68 -7.762 -34.969 1 72.62 538 VAL B C 1
ATOM 8878 O O . VAL B 1 538 ? -15.016 -7.32 -33.875 1 72.62 538 VAL B O 1
ATOM 8881 N N . ILE B 1 539 ? -13.406 -7.777 -35.312 1 71.25 539 ILE B N 1
ATOM 8882 C CA . ILE B 1 539 ? -12.383 -7.051 -34.562 1 71.25 539 ILE B CA 1
ATOM 8883 C C . ILE B 1 539 ? -12.609 -5.547 -34.719 1 71.25 539 ILE B C 1
ATOM 8885 O O . ILE B 1 539 ? -12.711 -5.031 -35.844 1 71.25 539 ILE B O 1
ATOM 8889 N N . PRO B 1 540 ? -12.805 -4.941 -33.562 1 66.5 540 PRO B N 1
ATOM 8890 C CA . PRO B 1 540 ? -13 -3.494 -33.656 1 66.5 540 PRO B CA 1
ATOM 8891 C C . PRO B 1 540 ? -11.789 -2.777 -34.25 1 66.5 540 PRO B C 1
ATOM 8893 O O . PRO B 1 540 ? -10.648 -3.209 -34.031 1 66.5 540 PRO B O 1
ATOM 8896 N N . GLU B 1 541 ? -11.961 -1.88 -35.25 1 59.47 541 GLU B N 1
ATOM 8897 C CA . GLU B 1 541 ? -10.891 -1.044 -35.781 1 59.47 541 GLU B CA 1
ATOM 8898 C C . GLU B 1 541 ? -10.242 -0.196 -34.688 1 59.47 541 GLU B C 1
ATOM 8900 O O . GLU B 1 541 ? -10.922 0.25 -33.781 1 59.47 541 GLU B O 1
ATOM 8905 N N . PRO B 1 542 ? -8.898 -0.3 -34.625 1 55.69 542 PRO B N 1
ATOM 8906 C CA . PRO B 1 542 ? -8.211 0.529 -33.625 1 55.69 542 PRO B CA 1
ATOM 8907 C C . PRO B 1 542 ? -8.734 1.964 -33.594 1 55.69 542 PRO B C 1
ATOM 8909 O O . PRO B 1 542 ? -9.062 2.529 -34.656 1 55.69 542 PRO B O 1
ATOM 8912 N N . GLN B 1 543 ? -9.148 2.344 -32.531 1 48.72 543 GLN B N 1
ATOM 8913 C CA . GLN B 1 543 ? -9.516 3.754 -32.469 1 48.72 543 GLN B CA 1
ATOM 8914 C C . GLN B 1 543 ? -8.336 4.652 -32.812 1 48.72 543 GLN B C 1
ATOM 8916 O O . GLN B 1 543 ? -7.234 4.492 -32.281 1 48.72 543 GLN B O 1
ATOM 8921 N N . GLU B 1 544 ? -8.227 5.102 -34 1 40.31 544 GLU B N 1
ATOM 8922 C CA . GLU B 1 544 ? -7.23 6.098 -34.406 1 40.31 544 GLU B CA 1
ATOM 8923 C C . GLU B 1 544 ? -7.078 7.176 -33.344 1 40.31 544 GLU B C 1
ATOM 8925 O O . GLU B 1 544 ? -8.07 7.746 -32.875 1 40.31 544 GLU B O 1
ATOM 8930 N N . GLU B 1 545 ? -6.117 6.992 -32.531 1 42.16 545 GLU B N 1
ATOM 8931 C CA . GLU B 1 545 ? -5.789 8.148 -31.719 1 42.16 545 GLU B CA 1
ATOM 8932 C C . GLU B 1 545 ? -5.75 9.43 -32.531 1 42.16 545 GLU B C 1
ATOM 8934 O O . GLU B 1 545 ? -5.004 9.516 -33.531 1 42.16 545 GLU B O 1
ATOM 8939 N N . ILE B 1 546 ? -6.742 10.117 -32.688 1 34.31 546 ILE B N 1
ATOM 8940 C CA . ILE B 1 546 ? -6.586 11.453 -33.25 1 34.31 546 ILE B CA 1
ATOM 8941 C C . ILE B 1 546 ? -5.465 12.188 -32.531 1 34.31 546 ILE B C 1
ATOM 8943 O O . ILE B 1 546 ? -5.543 12.406 -31.312 1 34.31 546 ILE B O 1
ATOM 8947 N N . ASN B 1 547 ? -4.234 12.023 -33.031 1 33.97 547 ASN B N 1
ATOM 8948 C CA . ASN B 1 547 ? -3.168 12.961 -32.688 1 33.97 547 ASN B CA 1
ATOM 8949 C C . ASN B 1 547 ? -3.67 14.398 -32.656 1 33.97 547 ASN B C 1
ATOM 8951 O O . ASN B 1 547 ? -3.939 14.992 -33.688 1 33.97 547 ASN B O 1
ATOM 8955 N N . VAL B 1 548 ? -4.555 14.766 -31.891 1 30.19 548 VAL B N 1
ATOM 8956 C CA . VAL B 1 548 ? -4.742 16.203 -31.844 1 30.19 548 VAL B CA 1
ATOM 8957 C C . VAL B 1 548 ? -3.404 16.891 -31.578 1 30.19 548 VAL B C 1
ATOM 8959 O O . VAL B 1 548 ? -2.836 16.766 -30.484 1 30.19 548 VAL B O 1
ATOM 8962 N N . CYS B 1 549 ? -2.514 16.938 -32.562 1 28.91 549 CYS B N 1
ATOM 8963 C CA . CYS B 1 549 ? -1.431 17.906 -32.625 1 28.91 549 CYS B CA 1
ATOM 8964 C C . CYS B 1 549 ? -1.917 19.297 -32.188 1 28.91 549 CYS B C 1
ATOM 8966 O O . CYS B 1 549 ? -2.818 19.844 -32.812 1 28.91 549 CYS B O 1
ATOM 8968 N N . GLY B 1 550 ? -2.047 19.531 -30.984 1 26.92 550 GLY B N 1
ATOM 8969 C CA . GLY B 1 550 ? -2.162 20.969 -30.781 1 26.92 550 GLY B CA 1
ATOM 8970 C C . GLY B 1 550 ? -1.346 21.781 -31.766 1 26.92 550 GLY B C 1
ATOM 8971 O O . GLY B 1 550 ? -0.343 21.297 -32.281 1 26.92 550 GLY B O 1
ATOM 8972 N N . THR B 1 551 ? -2.012 22.594 -32.5 1 28.98 551 THR B N 1
ATOM 8973 C CA . THR B 1 551 ? -1.482 23.516 -33.5 1 28.98 551 THR B CA 1
ATOM 8974 C C . THR B 1 551 ? -0.112 24.047 -33.094 1 28.98 551 THR B C 1
ATOM 8976 O O . THR B 1 551 ? 0.609 24.625 -33.906 1 28.98 551 THR B O 1
ATOM 8979 N N . GLY B 1 552 ? 0.054 24.25 -31.75 1 27.56 552 GLY B N 1
ATOM 8980 C CA . GLY B 1 552 ? 1.324 24.938 -31.594 1 27.56 552 GLY B CA 1
ATOM 8981 C C . GLY B 1 552 ? 2.523 24.062 -31.891 1 27.56 552 GLY B C 1
ATOM 8982 O O . GLY B 1 552 ? 3.656 24.406 -31.562 1 27.56 552 GLY B O 1
ATOM 8983 N N . CYS B 1 553 ? 2.143 22.688 -32 1 24.39 553 CYS B N 1
ATOM 8984 C CA . CYS B 1 553 ? 3.393 22.031 -32.375 1 24.39 553 CYS B CA 1
ATOM 8985 C C . CYS B 1 553 ? 3.766 22.375 -33.812 1 24.39 553 CYS B C 1
ATOM 8987 O O . CYS B 1 553 ? 3.121 21.891 -34.75 1 24.39 553 CYS B O 1
ATOM 8989 N N . LYS B 1 554 ? 4.168 23.625 -33.969 1 26.19 554 LYS B N 1
ATOM 8990 C CA . LYS B 1 554 ? 4.906 23.859 -35.219 1 26.19 554 LYS B CA 1
ATOM 8991 C C . LYS B 1 554 ? 5.801 22.672 -35.562 1 26.19 554 LYS B C 1
ATOM 8993 O O . LYS B 1 554 ? 6.613 22.25 -34.719 1 26.19 554 LYS B O 1
ATOM 8998 N N . LEU B 1 555 ? 5.348 21.812 -36.375 1 24.17 555 LEU B N 1
ATOM 8999 C CA . LEU B 1 555 ? 6.18 20.844 -37.094 1 24.17 555 LEU B CA 1
ATOM 9000 C C . LEU B 1 555 ? 7.469 21.5 -37.594 1 24.17 555 LEU B C 1
ATOM 9002 O O . LEU B 1 555 ? 7.43 22.469 -38.344 1 24.17 555 LEU B O 1
ATOM 9006 N N . PHE B 1 556 ? 8.5 21.656 -36.719 1 24.2 556 PHE B N 1
ATOM 9007 C CA . PHE B 1 556 ? 9.75 22.031 -37.375 1 24.2 556 PHE B CA 1
ATOM 9008 C C . PHE B 1 556 ? 10.039 21.141 -38.562 1 24.2 556 PHE B C 1
ATOM 9010 O O . PHE B 1 556 ? 10.195 19.922 -38.406 1 24.2 556 PHE B O 1
ATOM 9017 N N . THR B 1 557 ? 9.336 21.391 -39.656 1 22.92 557 THR B N 1
ATOM 9018 C CA . THR B 1 557 ? 9.68 20.812 -40.969 1 22.92 557 THR B CA 1
ATOM 9019 C C . THR B 1 557 ? 11.172 20.938 -41.219 1 22.92 557 THR B C 1
ATOM 9021 O O . THR B 1 557 ? 11.695 22.062 -41.312 1 22.92 557 THR B O 1
ATOM 9024 N N . PRO B 1 558 ? 11.992 19.969 -40.719 1 25.25 558 PRO B N 1
ATOM 9025 C CA . PRO B 1 558 ? 13.344 20.125 -41.281 1 25.25 558 PRO B CA 1
ATOM 9026 C C . PRO B 1 558 ? 13.352 20.297 -42.781 1 25.25 558 PRO B C 1
ATOM 9028 O O . PRO B 1 558 ? 12.586 19.641 -43.5 1 25.25 558 PRO B O 1
ATOM 9031 N N . GLN B 1 559 ? 13.43 21.453 -43.312 1 21.92 559 GLN B N 1
ATOM 9032 C CA . GLN B 1 559 ? 13.742 21.812 -44.688 1 21.92 559 GLN B CA 1
ATOM 9033 C C . GLN B 1 559 ? 14.641 20.75 -45.312 1 21.92 559 GLN B C 1
ATOM 9035 O O . GLN B 1 559 ? 15.273 19.969 -44.625 1 21.92 559 GLN B O 1
ATOM 9040 N N . SER B 1 560 ? 15.141 20.953 -46.688 1 21.31 560 SER B N 1
ATOM 9041 C CA . SER B 1 560 ? 15.633 20.359 -47.938 1 21.31 560 SER B CA 1
ATOM 9042 C C . SER B 1 560 ? 17.031 19.781 -47.75 1 21.31 560 SER B C 1
ATOM 9044 O O . SER B 1 560 ? 17.734 19.531 -48.719 1 21.31 560 SER B O 1
ATOM 9046 N N . ALA B 1 561 ? 17.641 19.531 -46.656 1 24.03 561 ALA B N 1
ATOM 9047 C CA . ALA B 1 561 ? 18.984 19.109 -47 1 24.03 561 ALA B CA 1
ATOM 9048 C C . ALA B 1 561 ? 18.984 17.844 -47.844 1 24.03 561 ALA B C 1
ATOM 9050 O O . ALA B 1 561 ? 18.938 16.734 -47.281 1 24.03 561 ALA B O 1
ATOM 9051 N N . TRP B 1 562 ? 18.062 17.703 -48.938 1 22.66 562 TRP B N 1
ATOM 9052 C CA . TRP B 1 562 ? 18.094 16.703 -49.969 1 22.66 562 TRP B CA 1
ATOM 9053 C C . TRP B 1 562 ? 19.484 16.562 -50.562 1 22.66 562 TRP B C 1
ATOM 9055 O O . TRP B 1 562 ? 19.766 15.594 -51.281 1 22.66 562 TRP B O 1
ATOM 9065 N N . SER B 1 563 ? 20.188 17.734 -50.688 1 23.05 563 SER B N 1
ATOM 9066 C CA . SER B 1 563 ? 21.203 17.766 -51.719 1 23.05 563 SER B CA 1
ATOM 9067 C C . SER B 1 563 ? 22.312 16.75 -51.438 1 23.05 563 SER B C 1
ATOM 9069 O O . SER B 1 563 ? 22.938 16.234 -52.375 1 23.05 563 SER B O 1
ATOM 9071 N N . ILE B 1 564 ? 22.797 16.75 -50.188 1 23.77 564 ILE B N 1
ATOM 9072 C CA . ILE B 1 564 ? 24.172 16.297 -50.219 1 23.77 564 ILE B CA 1
ATOM 9073 C C . ILE B 1 564 ? 24.219 14.773 -50.312 1 23.77 564 ILE B C 1
ATOM 9075 O O . ILE B 1 564 ? 25.297 14.172 -50.312 1 23.77 564 ILE B O 1
ATOM 9079 N N . ILE B 1 565 ? 23.031 14.109 -50.25 1 22.12 565 ILE B N 1
ATOM 9080 C CA . ILE B 1 565 ? 23.344 12.688 -50.219 1 22.12 565 ILE B CA 1
ATOM 9081 C C . ILE B 1 565 ? 23.859 12.227 -51.562 1 22.12 565 ILE B C 1
ATOM 9083 O O . ILE B 1 565 ? 24.125 11.039 -51.781 1 22.12 565 ILE B O 1
ATOM 9087 N N . LEU B 1 566 ? 23.719 13.133 -52.562 1 22.12 566 LEU B N 1
ATOM 9088 C CA . LEU B 1 566 ? 24.141 12.516 -53.812 1 22.12 566 LEU B CA 1
ATOM 9089 C C . LEU B 1 566 ? 25.578 12.023 -53.719 1 22.12 566 LEU B C 1
ATOM 9091 O O . LEU B 1 566 ? 25.906 10.977 -54.281 1 22.12 566 LEU B O 1
ATOM 9095 N N . MET B 1 567 ? 26.375 12.977 -53.188 1 21.02 567 MET B N 1
ATOM 9096 C CA . MET B 1 567 ? 27.719 12.883 -53.781 1 21.02 567 MET B CA 1
ATOM 9097 C C . MET B 1 567 ? 28.438 11.633 -53.281 1 21.02 567 MET B C 1
ATOM 9099 O O . MET B 1 567 ? 29.469 11.242 -53.844 1 21.02 567 MET B O 1
ATOM 9103 N N . ILE B 1 568 ? 28.078 11.258 -52.062 1 21.95 568 ILE B N 1
ATOM 9104 C CA . ILE B 1 568 ? 29.266 10.539 -51.594 1 21.95 568 ILE B CA 1
ATOM 9105 C C . ILE B 1 568 ? 29.344 9.18 -52.281 1 21.95 568 ILE B C 1
ATOM 9107 O O . ILE B 1 568 ? 29.062 8.148 -51.656 1 21.95 568 ILE B O 1
ATOM 9111 N N . PHE B 1 569 ? 28.375 8.945 -53.312 1 21.73 569 PHE B N 1
ATOM 9112 C CA . PHE B 1 569 ? 28.609 7.648 -53.969 1 21.73 569 PHE B CA 1
ATOM 9113 C C . PHE B 1 569 ? 30.078 7.48 -54.312 1 21.73 569 PHE B C 1
ATOM 9115 O O . PHE B 1 569 ? 30.578 6.355 -54.406 1 21.73 569 PHE B O 1
ATOM 9122 N N . LEU B 1 570 ? 30.562 8.531 -55 1 19.91 570 LEU B N 1
ATOM 9123 C CA . LEU B 1 570 ? 31.594 8.227 -56 1 19.91 570 LEU B CA 1
ATOM 9124 C C . LEU B 1 570 ? 32.875 7.805 -55.312 1 19.91 570 LEU B C 1
ATOM 9126 O O . LEU B 1 570 ? 33.781 7.254 -55.969 1 19.91 570 LEU B O 1
ATOM 9130 N N . ALA B 1 571 ? 33.188 8.586 -54.219 1 19.5 571 ALA B N 1
ATOM 9131 C CA . ALA B 1 571 ? 34.625 8.781 -54.312 1 19.5 571 ALA B CA 1
ATOM 9132 C C . ALA B 1 571 ? 35.375 7.469 -54.062 1 19.5 571 ALA B C 1
ATOM 9134 O O . ALA B 1 571 ? 36.531 7.328 -54.438 1 19.5 571 ALA B O 1
ATOM 9135 N N . PHE B 1 572 ? 34.906 6.75 -52.969 1 20.61 572 PHE B N 1
ATOM 9136 C CA . PHE B 1 572 ? 36.062 6.016 -52.5 1 20.61 572 PHE B CA 1
ATOM 9137 C C . PHE B 1 572 ? 36.438 4.898 -53.469 1 20.61 572 PHE B C 1
ATOM 9139 O O . PHE B 1 572 ? 35.781 3.861 -53.531 1 20.61 572 PHE B O 1
ATOM 9146 N N . ASN B 1 573 ? 36.688 5.207 -54.812 1 19.31 573 ASN B N 1
ATOM 9147 C CA . ASN B 1 573 ? 37.406 4.367 -55.781 1 19.31 573 ASN B CA 1
ATOM 9148 C C . ASN B 1 573 ? 38.656 3.73 -55.156 1 19.31 573 ASN B C 1
ATOM 9150 O O . ASN B 1 573 ? 39.312 2.91 -55.812 1 19.31 573 ASN B O 1
ATOM 9154 N N . PHE B 1 574 ? 39.375 4.566 -54.281 1 20.12 574 PHE B N 1
ATOM 9155 C CA . PHE B 1 574 ? 40.781 4.262 -54.625 1 20.12 574 PHE B CA 1
ATOM 9156 C C . PHE B 1 574 ? 41.031 2.766 -54.5 1 20.12 574 PHE B C 1
ATOM 9158 O O . PHE B 1 574 ? 40.312 2.051 -53.812 1 20.12 574 PHE B O 1
ATOM 9165 N N . ARG B 1 575 ? 42.344 2.416 -54.812 1 20.03 575 ARG B N 1
ATOM 9166 C CA . ARG B 1 575 ? 43.312 1.438 -55.312 1 20.03 575 ARG B CA 1
ATOM 9167 C C . ARG B 1 575 ? 43.625 0.372 -54.281 1 20.03 575 ARG B C 1
ATOM 9169 O O . ARG B 1 575 ? 44.406 0.6 -53.375 1 20.03 575 ARG B O 1
ATOM 9176 N N . ILE B 1 576 ? 42.625 0.03 -53.312 1 20.95 576 ILE B N 1
ATOM 9177 C CA . ILE B 1 576 ? 43.375 -1.106 -52.781 1 20.95 576 ILE B CA 1
ATOM 9178 C C . ILE B 1 576 ? 43.906 -1.979 -53.906 1 20.95 576 ILE B C 1
ATOM 9180 O O . ILE B 1 576 ? 43.125 -2.572 -54.656 1 20.95 576 ILE B O 1
ATOM 9184 N N . TYR B 1 577 ? 44.969 -1.465 -54.5 1 17.75 577 TYR B N 1
ATOM 9185 C CA . TYR B 1 577 ? 46.062 -1.84 -55.375 1 17.75 577 TYR B CA 1
ATOM 9186 C C . TYR B 1 577 ? 46.469 -3.291 -55.156 1 17.75 577 TYR B C 1
ATOM 9188 O O . TYR B 1 577 ? 46.188 -3.861 -54.094 1 17.75 577 TYR B O 1
ATOM 9196 N N . SER B 1 578 ? 47.594 -3.48 -55.812 1 16.59 578 SER B N 1
ATOM 9197 C CA . SER B 1 578 ? 48.438 -4.258 -56.719 1 16.59 578 SER B CA 1
ATOM 9198 C C . SER B 1 578 ? 49.344 -5.223 -55.938 1 16.59 578 SER B C 1
ATOM 9200 O O . SER B 1 578 ? 50.031 -4.816 -55.031 1 16.59 578 SER B O 1
ATOM 9202 N N . VAL B 1 579 ? 48.875 -6.34 -56.094 1 14.62 579 VAL B N 1
ATOM 9203 C CA . VAL B 1 579 ? 49.625 -7.102 -57.094 1 14.62 579 VAL B CA 1
ATOM 9204 C C . VAL B 1 579 ? 49.5 -6.438 -58.438 1 14.62 579 VAL B C 1
ATOM 9206 O O . VAL B 1 579 ? 48.406 -6.039 -58.844 1 14.62 579 VAL B O 1
#

Organism: Lottia gigantea (NCBI:txid225164)

Solvent-accessible surface area (backbone atoms only — not comparable to full-atom values): 61120 Å² total; per-residue (Å²): 134,83,79,77,77,74,75,74,75,74,75,71,74,73,66,76,64,81,74,37,51,62,49,72,69,52,47,50,51,49,51,49,30,52,54,40,48,27,58,70,54,60,39,52,24,38,32,31,18,32,31,20,73,88,33,76,24,45,66,37,29,38,54,39,18,27,78,90,77,62,36,67,27,38,32,71,36,18,40,53,22,10,42,36,22,22,42,58,42,38,48,46,49,48,55,54,37,70,75,38,88,89,51,55,62,72,44,24,48,24,77,75,78,31,80,76,48,45,39,68,45,70,67,53,33,66,50,43,19,57,54,35,54,49,19,21,21,61,9,36,60,40,63,58,45,40,31,58,19,36,37,66,55,56,68,59,48,51,57,19,42,31,55,43,70,69,76,45,55,73,43,58,46,51,28,68,34,55,53,58,22,35,56,53,33,51,48,48,24,64,77,66,70,45,57,59,70,59,49,42,39,64,70,46,34,41,68,44,66,37,78,76,75,43,49,63,74,51,71,74,82,60,52,86,45,35,42,52,31,20,29,38,42,90,89,31,79,35,78,51,64,72,68,39,53,49,28,41,48,56,22,32,46,23,32,26,39,21,46,16,17,56,47,46,37,42,54,46,40,22,63,62,51,48,26,19,26,92,85,65,47,77,70,41,58,47,70,62,58,51,59,33,70,46,54,59,26,32,50,38,78,89,56,38,60,88,60,31,42,45,49,63,84,83,34,96,68,36,37,40,28,45,21,21,10,39,31,36,25,38,25,31,42,86,56,37,63,26,41,32,41,39,18,61,44,91,10,20,31,27,39,34,40,34,27,63,92,72,33,34,29,36,38,36,33,36,34,24,52,75,35,61,50,47,50,38,42,54,51,50,51,45,52,42,52,47,26,44,69,76,68,65,60,44,96,68,46,54,88,46,42,58,59,51,38,51,50,51,33,51,51,49,54,62,68,61,57,72,73,81,56,82,90,78,52,80,34,94,55,59,79,56,70,69,73,63,65,51,45,61,27,37,23,78,48,73,37,58,37,37,34,41,70,57,100,53,97,44,42,32,42,38,30,42,78,42,36,43,21,43,44,39,30,17,76,47,76,57,32,27,43,46,38,46,42,90,61,55,40,24,58,69,53,61,21,45,73,39,47,76,62,40,80,42,44,40,39,50,40,57,42,85,86,78,67,41,71,40,33,39,34,30,61,76,53,31,89,84,52,86,48,56,23,25,46,84,67,76,79,77,75,74,76,72,72,75,74,74,68,58,76,78,62,67,72,79,68,79,77,72,83,66,66,69,71,61,62,78,70,61,67,89,59,87,77,84,71,76,130,136,83,78,76,76,74,76,75,75,74,72,70,72,72,67,75,64,83,74,35,52,60,50,70,69,52,47,51,51,49,51,49,29,52,53,41,49,27,59,71,54,60,38,51,23,38,32,31,15,31,30,19,72,88,34,76,24,45,65,36,31,37,56,40,18,26,77,90,76,64,37,68,27,37,34,71,34,20,41,51,23,12,40,36,21,23,41,57,41,38,50,47,48,48,55,53,38,72,74,38,90,85,49,56,63,72,43,24,49,25,78,76,80,30,80,74,47,43,40,68,44,71,68,52,32,65,50,44,20,57,53,35,56,48,19,21,21,62,10,35,59,38,60,58,46,41,31,59,18,36,38,65,52,57,68,57,48,51,56,17,42,31,57,44,69,70,75,44,56,73,42,59,46,53,30,69,34,54,51,59,22,36,55,54,35,50,50,47,24,64,77,66,71,44,56,59,69,58,49,41,40,65,70,46,33,41,67,43,65,39,78,77,74,42,50,62,68,53,72,61,75,77,53,91,42,46,43,52,32,19,27,38,43,89,88,31,78,36,79,51,65,72,67,40,52,50,27,40,48,56,23,32,47,24,32,25,39,21,47,17,16,57,46,46,39,41,54,46,42,20,62,63,51,50,26,18,25,93,85,65,47,76,69,41,57,47,69,65,57,52,58,32,71,45,54,59,26,33,50,40,78,87,55,37,59,87,60,30,42,45,48,64,84,84,34,93,68,37,37,39,28,46,21,23,9,39,32,36,27,38,26,32,44,84,55,37,64,25,42,33,42,40,18,62,44,94,11,20,30,26,39,33,38,36,27,64,91,72,33,34,29,34,39,36,35,36,35,24,54,76,36,62,50,47,49,39,42,56,52,50,52,46,52,43,51,48,25,44,68,75,70,65,61,44,98,67,48,55,87,46,42,58,60,52,38,50,51,50,32,52,50,49,52,62,70,59,60,70,75,80,57,83,91,79,54,80,35,96,55,61,81,56,70,71,72,63,65,50,46,62,27,37,24,78,48,73,37,58,37,38,34,40,68,57,100,52,98,43,42,32,42,36,32,43,79,42,35,42,22,43,44,38,29,19,77,50,77,56,32,26,42,46,40,46,43,91,60,56,38,25,58,68,53,62,20,45,71,40,46,76,62,40,80,42,43,40,39,49,42,58,41,87,85,76,67,42,69,39,34,38,33,30,62,76,53,31,88,83,51,86,49,55,22,26,44,84,66,75,80,77,74,77,76,72,72,74,74,72,66,57,75,80,62,66,72,78,67,80,73,70,87,66,64,70,72,62,60,76,68,64,64,90,62,74,70,89,73,70,129

Radius of gyration: 34.69 Å; Cα contacts (8 Å, |Δi|>4): 2448; chains: 2; bounding box: 131×100×116 Å

pLDDT: mean 85.62, std 20.08, range [14.62, 98.81]

Sequence (1158 aa):
MDINCIFMLVLGTFIIGVRSRLSQPEAIRMDQFMTEVMRCARIPAASLALVSNGEVAYTNGYGTANQNTNIKTGSDTAFCLGAGTQTFTATLLAKLLANQKNYTWETPITEILGIWVRFQDTHRTKNINLKDILAMRTGYGNLDIIPIARAMGRYRLISNIRFTPEIANFREKFIQSDLLFVLVEEVIRDIGDDTFEKLLRKHVLEPIGITRPLFLSLEERLTNDFAGPVMSYNRNPYSIPFSALKGFEVIGAGTALCLSANDMAKWLLFNLEDGLNTDGREVMDKKILGQLFEPWMFRTEDAGPRSRGFEQPDIQVSYTKDSNTLGWIKGHYRGYPTFTQGGDLPGYESQYSIIPGRAVGVHTAIVGDNSLKAYAAKSLINIFALDMLIHGAPWFNARSVCKIMDDMTEHLTKLENATPSPTVHKSAEPQRPLDSYIGEFRHLALGDLRILRNESEFLHLKYGSYGNFIMHPTFTKDVFILESVPGSMWYFTHMDIFRTKGPCLAIFNSSFTEDKIESVYIPNFDTHTKTVFTRNLVIPEPQEEINVCGTGCKLFTPQSAWSIILMIFLAFNFRIYSVMDINCIFMLVLGTFIIGVRSRLSQPEAIRMDQFMTEVMRCARIPAASLALVSNGEVAYTNGYGTANQNTNIKTGSDTAFCLGAGTQTFTATLLAKLLANQKNYTWETPITEILGIWVRFQDTHRTKNINLKDILAMRTGYGNLDIIPIARAMGRYRLISNIRFTPEIANFREKFIQSDLLFVLVEEVIRDIGDDTFEKLLRKHVLEPIGITRPLFLSLEERLTNDFAGPVMSYNRNPYSIPFSALKGFEVIGAGTALCLSANDMAKWLLFNLEDGLNTDGREVMDKKILGQLFEPWMFRTEDAGPRSRGFEQPDIQVSYTKDSNTLGWIKGHYRGYPTFTQGGDLPGYESQYSIIPGRAVGVHTAIVGDNSLKAYAAKSLINIFALDMLIHGAPWFNARSVCKIMDDMTEHLTKLENATPSPTVHKSAEPQRPLDSYIGEFRHLALGDLRILRNESEFLHLKYGSYGNFIMHPTFTKDVFILESVPGSMWYFTHMDIFRTKGPCLAIFNSSFTEDKIESVYIPNFDTHTKTVFTRNLVIPEPQEEINVCGTGCKLFTPQSAWSIILMIFLAFNFRIYSV

Foldseek 3Di:
DPPPPPPPPPPPPPPVPLDFADDPVLVVQLVLQLVLLCVLLVFAKKWKWKTFDLGTHDTFIQHALDPVVRHGGTLQFKFWFFQLLQLLLLVLVLVLQVVDDPDDQFQQLCVQQHVLQAAQDPVLNRTPGLFQVLQQQQQAAALVLCLQQVFDALVLLRNLRNQGDGLDDGNPAHHDHLSCLLSSQVSSCRSVVDGPVVSSQVQPQVQQPNNDKFWLQPDCVVVNRYRFFWEFFPNHTDGADSLSRNSCVSNRSRTITIGGNVSVNQVLSCLLVQQAHSVRDHSDHNVSSVQQVDFDHFHDCVNACLQFFDDPPLPPWGDTQTGGGRSWTWDDTPRAIKTKDGRDDRQKIKMKMDGNVRSMIMIMMTGYGPALLVSLSRVVSRQQSVCCSRPVDDPDGSVCSSVVSVSSNVVRCVRPVQDADDDWAFDPDAPDDPVLVADKWADSNQGIKGWDDDVDPFIWIRGHPQFTWTWTHTPDHQKTFTAGDPDSNNCCARGPVNPVNPTFMWHWDADPPPRGTFWIWTCSSDPSDTRITGDPDDDDDPPPPPPPPPVPPPPPPPDDPVPPVPPPPDDPPDDPDDD/DPPPPPPPPPPPPPPVPLDFADDPVLVVQLVLQLVLLCVLLVFQKKWKWKTFDLGTHDTFIQHALDPVVRHGGTLQFKFWFFQLLQLLLLVLVLVLQVVDDPDDQFQQLCVQQHVLQAAQDPVNNRTPGLFQVLQQQQQAAALVLCLQQVFDALVLLRNLRNQGDGLDDGNPAHHDHLSCLLSSQVSSCRSVVHGPVVSSQVQPQVQQPNNDKFWLQPPPPVPPRYRFFWEFFPNHTDGADSLSRNSCVSNRSRTITIGGNVSVNQVLSCLLVQQAHSVRDHSDHNVSSVQQVDFRHFHDCVNADLQFFDDPPLPPWGDTQTGGGRSWTWDDTPRAIKTKDGRDDRQKIKMKMDGNVRSMIMIMMTGYGPALLVSLSRVVSRQQSVCCSRPVDDPDGSVCSSVVSVSSNVVRCVRPVDDADDDWAFDPDAPDDPVLVADWWADSNSGIKGWDDDVDPFIWIRGHPQFTWTWTHTPDHQKTFTAGDPDSNNCCARGPVNPVRPTFMWHWDADPPPRGTFWIWTCSSDPSDTRITGDPDDDDDPDPPPPPPPVVPPPPPPDDPVPPVPPPVPPPPDDPDDD

Secondary structure (DSSP, 8-state):
--------------------S--HHHHHHHHHHHHHHHHHHT-SEEEEEEEETTEEEEEEEEEEEETTTTEEP-TT-BEE-GGGHHHHHHHHHHHHHHT-SS--TTSBHHHHH-TT---SSHHHHHH-BHHHHHTT-SS----THHHHHT-S-HHHHHHHGGGPPPSS-TTTS----GGGHHHHHHHHHHHHTS-HHHHHIIIIIGGGT--S-EETTS-TT-GGGBPPPEEEETTEEEE--GGGGGGGGGGHHHH-EEE-HHHHHHHHHHHHTTTB-TTS-BSS-HHHHHGGG---EE--GGG-HHHHEE-TTSSSS-EEEEEE-SSSEEEEETTEEEEEEEEEETEEEEEEEEEGGGTEEEEEEEEE---HHHHHHHHHHHHHHHHHHHTS--SS-TTTHHHHHHHHHHHHHHHH---PPP---B-SS-SS-GGGG-EEEEETTTEEEEEEE-SSSSEEEEETTTEEEEEEEBSSTTEEEEEEPSSTTTHHHHSHHHHTT--EEEEEEE-TTT--EEEEE-GGG-SSS--EEETTPPPPP---------TT--------TTGGGTTTTS-TT------/--------------------S--HHHHHHHHHHHHHHHHHHT-SEEEEEEEETTEEEEEEEEEEEETTTTEEP-TT-BEE-GGGHHHHHHHHHHHHHHT-SS--TTSBHHHHH-TT---SSHHHHHH-BHHHHHTT-SS----THHHHHT-S-HHHHHHHGGGPPPSS-TTTS----GGGHHHHHHHHHHHHTS-HHHHHIIIIIGGGT--S-EESSS-----TTBPPPEEEETTEEEE--GGGGGGGGGGHHHH-EEE-HHHHHHHHHHHHTTTB-TTS-BSS-HHHHHGGG---EE--GGG-HHHHEE-TTSSSS-EEEEEE-SSSEEEEETTEEEEEEEEEETEEEEEEEEEGGGTEEEEEEEEE---HHHHHHHHHHHHHHHHHHHTS--SS-TTTHHHHHHHHHHHHHHHH---PPP---B-SS-SS-GGGG-EEEEETTTEEEEEEE-SSSSEEEEETTTEEEEEEEBSSTTEEEEEEPSSTTTHHHHSHHHHTT--EEEEEEE-TTT--EEEEE-GGG-SSS--EEETTPPPPP---------TT--------TTGGGGTTTS-TT------

InterPro domains:
  IPR001466 Beta-lactamase-related [PF00144] (31-362)
  IPR012338 Beta-lactamase/transpeptidase-like [G3DSA:3.40.710.10] (26-384)
  IPR012338 Beta-lactamase/transpeptidase-like [SSF56601] (30-363)
  IPR050491 Beta-lactamase AmpC-like [PTHR46825] (32-364)

Nearest PDB structures (foldseek):
  7v21-assembly1_C  TM=7.894E-01  e=6.345E-15  Homo sapiens
  7v21-assembly1_B  TM=7.680E-01  e=3.010E-15  Homo sapiens
  7v21-assembly1_D  TM=7.778E-01  e=1.746E-14  Homo sapiens
  6kjq-assembly1_A  TM=7.627E-01  e=1.532E-12  Jeotgalibacillus marinus
  6kjr-assembly1_A  TM=7.408E-01  e=1.000E-12  Jeotgalibacillus marinus